Protein AF-A0AAD8FDJ8-F1 (afdb_monomer)

Organism: Biomphalaria pfeifferi (NCBI:txid112525)

Structure (mmCIF, N/CA/C/O backbone):
data_AF-A0AAD8FDJ8-F1
#
_entry.id   AF-A0AAD8FDJ8-F1
#
loop_
_atom_site.group_PDB
_atom_site.id
_atom_site.type_symbol
_atom_site.label_atom_id
_atom_site.label_alt_id
_atom_site.label_comp_id
_atom_site.label_asym_id
_atom_site.label_entity_id
_atom_site.label_seq_id
_atom_site.pdbx_PDB_ins_code
_atom_site.Cartn_x
_atom_site.Cartn_y
_atom_site.Cartn_z
_atom_site.occupancy
_atom_site.B_iso_or_equiv
_atom_site.auth_seq_id
_atom_site.auth_comp_id
_atom_site.auth_asym_id
_atom_site.auth_atom_id
_atom_site.pdbx_PDB_model_num
ATOM 1 N N . MET A 1 1 ? -54.393 18.464 -47.675 1.00 51.56 1 MET A N 1
ATOM 2 C CA . MET A 1 1 ? -54.423 17.254 -46.812 1.00 51.56 1 MET A CA 1
ATOM 3 C C . MET A 1 1 ? -53.681 16.035 -47.383 1.00 51.56 1 MET A C 1
ATOM 5 O O . MET A 1 1 ? -52.846 15.501 -46.665 1.00 51.56 1 MET A O 1
ATOM 9 N N . LYS A 1 2 ? -53.892 15.601 -48.642 1.00 51.34 2 LYS A N 1
ATOM 10 C CA . LYS A 1 2 ? -53.234 14.392 -49.210 1.00 51.34 2 LYS A CA 1
ATOM 11 C C . LYS A 1 2 ? -51.692 14.384 -49.125 1.00 51.34 2 LYS A C 1
ATOM 13 O O . LYS A 1 2 ? -51.115 13.389 -48.697 1.00 51.34 2 LYS A O 1
ATOM 18 N N . GLN A 1 3 ? -51.013 15.493 -49.436 1.00 57.38 3 GLN A N 1
ATOM 19 C CA . GLN A 1 3 ? -49.541 15.574 -49.347 1.00 57.38 3 GLN A CA 1
ATOM 20 C C . GLN A 1 3 ? -49.000 15.467 -47.909 1.00 57.38 3 GLN A C 1
ATOM 22 O O . GLN A 1 3 ? -47.964 14.841 -47.693 1.00 57.38 3 GLN A O 1
ATOM 27 N N . GLY A 1 4 ? -49.718 16.008 -46.917 1.00 66.38 4 GLY A N 1
ATOM 28 C CA . GLY A 1 4 ? -49.337 15.901 -45.502 1.00 66.38 4 GLY A CA 1
ATOM 29 C C . GLY A 1 4 ? -49.401 14.461 -44.992 1.00 66.38 4 GLY A C 1
ATOM 30 O O . GLY A 1 4 ? -48.468 13.991 -44.346 1.00 66.38 4 GLY A O 1
ATOM 31 N N . PHE A 1 5 ? -50.444 13.720 -45.378 1.00 67.88 5 PHE A N 1
ATOM 32 C CA . PHE A 1 5 ? -50.593 12.308 -45.014 1.00 67.88 5 PHE A CA 1
ATOM 33 C C . PHE A 1 5 ? -49.526 11.420 -45.675 1.00 67.88 5 PHE A C 1
ATOM 35 O O . PHE A 1 5 ? -48.988 10.512 -45.046 1.00 67.88 5 PHE A O 1
ATOM 42 N N . THR A 1 6 ? -49.153 11.734 -46.919 1.00 65.00 6 THR A N 1
ATOM 43 C CA . THR A 1 6 ? -48.109 10.994 -47.651 1.00 65.00 6 THR A CA 1
ATOM 44 C C . THR A 1 6 ? -46.725 11.216 -47.027 1.00 65.00 6 THR A C 1
ATOM 46 O O . THR A 1 6 ? -45.958 10.268 -46.867 1.00 65.00 6 THR A O 1
ATOM 49 N N . ARG A 1 7 ? -46.421 12.450 -46.591 1.00 65.62 7 ARG A N 1
ATOM 50 C CA . ARG A 1 7 ? -45.194 12.763 -45.837 1.00 65.62 7 ARG A CA 1
ATOM 51 C C . ARG A 1 7 ? -45.160 12.057 -44.483 1.00 65.62 7 ARG A C 1
ATOM 53 O O . ARG A 1 7 ? -44.133 11.485 -44.131 1.00 65.62 7 ARG A O 1
ATOM 60 N N . LEU A 1 8 ? -46.280 12.023 -43.760 1.00 70.88 8 LEU A N 1
ATOM 61 C CA . LEU A 1 8 ? -46.368 11.308 -42.485 1.00 70.88 8 LEU A CA 1
ATOM 62 C C . LEU A 1 8 ? -46.156 9.793 -42.667 1.00 70.88 8 LEU A C 1
ATOM 64 O O . LEU A 1 8 ? -45.405 9.180 -41.911 1.00 70.88 8 LEU A O 1
ATOM 68 N N . GLN A 1 9 ? -46.740 9.197 -43.714 1.00 69.25 9 GLN A N 1
ATOM 69 C CA . GLN A 1 9 ? -46.511 7.791 -44.066 1.00 69.25 9 GLN A CA 1
ATOM 70 C C . GLN A 1 9 ? -45.053 7.509 -44.452 1.00 69.25 9 GLN A C 1
ATOM 72 O O . GLN A 1 9 ? -44.519 6.470 -44.065 1.00 69.25 9 GLN A O 1
ATOM 77 N N . ALA A 1 10 ? -44.391 8.419 -45.172 1.00 68.12 10 ALA A N 1
ATOM 78 C CA . ALA A 1 10 ? -42.977 8.280 -45.517 1.00 68.12 10 ALA A CA 1
ATOM 79 C C . ALA A 1 10 ? -42.074 8.338 -44.273 1.00 68.12 10 ALA A C 1
ATOM 81 O O . ALA A 1 10 ? -41.195 7.492 -44.115 1.00 68.12 10 ALA A O 1
ATOM 82 N N . VAL A 1 11 ? -42.336 9.266 -43.345 1.00 68.88 11 VAL A N 1
ATOM 83 C CA . VAL A 1 11 ? -41.600 9.374 -42.071 1.00 68.88 11 VAL A CA 1
ATOM 84 C C . VAL A 1 11 ? -41.829 8.143 -41.194 1.00 68.88 11 VAL A C 1
ATOM 86 O O . VAL A 1 11 ? -40.881 7.609 -40.620 1.00 68.88 11 VAL A O 1
ATOM 89 N N . TYR A 1 12 ? -43.064 7.644 -41.126 1.00 77.19 12 TYR A N 1
ATOM 90 C CA . TYR A 1 12 ? -43.384 6.432 -40.374 1.00 77.19 12 TYR A CA 1
ATOM 91 C C . TYR A 1 12 ? -42.685 5.193 -40.958 1.00 77.19 12 TYR A C 1
ATOM 93 O O . TYR A 1 12 ? -42.043 4.440 -40.224 1.00 77.19 12 TYR A O 1
ATOM 101 N N . ARG A 1 13 ? -42.713 5.019 -42.287 1.00 62.66 13 ARG A N 1
ATOM 102 C CA . ARG A 1 13 ? -42.008 3.922 -42.973 1.00 62.66 13 ARG A CA 1
ATOM 103 C C . ARG A 1 13 ? -40.490 4.025 -42.816 1.00 62.66 13 ARG A C 1
ATOM 105 O O . ARG A 1 13 ? -39.852 3.012 -42.545 1.00 62.66 13 ARG A O 1
ATOM 112 N N . SER A 1 14 ? -39.926 5.229 -42.910 1.00 63.44 14 SER A N 1
ATOM 113 C CA . SER A 1 14 ? -38.496 5.481 -42.689 1.00 63.44 14 SER A CA 1
ATOM 114 C C . SER A 1 14 ? -38.068 5.145 -41.256 1.00 63.44 14 SER A C 1
ATOM 116 O O . SER A 1 14 ? -37.068 4.455 -41.055 1.00 63.44 14 SER A O 1
ATOM 118 N N . LYS A 1 15 ? -38.872 5.510 -40.245 1.00 65.06 15 LYS A N 1
ATOM 119 C CA . LYS A 1 15 ? -38.621 5.111 -38.850 1.00 65.06 15 LYS A CA 1
ATOM 120 C C . LYS A 1 15 ? -38.663 3.592 -38.670 1.00 65.06 15 LYS A C 1
ATOM 122 O O . LYS A 1 15 ? -37.764 3.047 -38.037 1.00 65.06 15 LYS A O 1
ATOM 127 N N . ILE A 1 16 ? -39.632 2.900 -39.274 1.00 70.00 16 ILE A N 1
ATOM 128 C CA . ILE A 1 16 ? -39.699 1.428 -39.231 1.00 70.00 16 ILE A CA 1
ATOM 129 C C . ILE A 1 16 ? -38.454 0.800 -39.870 1.00 70.00 16 ILE A C 1
ATOM 131 O O . ILE A 1 16 ? -37.855 -0.101 -39.281 1.00 70.00 16 ILE A O 1
ATOM 135 N N . LEU A 1 17 ? -38.039 1.285 -41.042 1.00 61.41 17 LEU A N 1
ATOM 136 C CA . LEU A 1 17 ? -36.842 0.811 -41.743 1.00 61.41 17 LEU A CA 1
ATOM 137 C C . LEU A 1 17 ? -35.564 1.074 -40.937 1.00 61.41 17 LEU A C 1
ATOM 139 O O . LEU A 1 17 ? -34.758 0.162 -40.783 1.00 61.41 17 LEU A O 1
ATOM 143 N N . SER A 1 18 ? -35.413 2.259 -40.342 1.00 56.56 18 SER A N 1
ATOM 144 C CA . SER A 1 18 ? -34.270 2.610 -39.487 1.00 56.56 18 SER A CA 1
ATOM 145 C C . SER A 1 18 ? -34.199 1.747 -38.224 1.00 56.56 18 SER A C 1
ATOM 147 O O . SER A 1 18 ? -33.122 1.288 -37.841 1.00 56.56 18 SER A O 1
ATOM 149 N N . THR A 1 19 ? -35.335 1.476 -37.574 1.00 63.75 19 THR A N 1
ATOM 150 C CA . THR A 1 19 ? -35.382 0.582 -36.409 1.00 63.75 19 THR A CA 1
ATOM 151 C C . THR A 1 19 ? -35.092 -0.865 -36.806 1.00 63.75 19 THR A C 1
ATOM 153 O O . THR A 1 19 ? -34.396 -1.569 -36.074 1.00 63.75 19 THR A O 1
ATOM 156 N N . ARG A 1 20 ? -35.577 -1.317 -37.970 1.00 57.69 20 ARG A N 1
ATOM 157 C CA . ARG A 1 20 ? -35.295 -2.660 -38.497 1.00 57.69 20 ARG A CA 1
ATOM 158 C C . ARG A 1 20 ? -33.819 -2.819 -38.865 1.00 57.69 20 ARG A C 1
ATOM 160 O O . ARG A 1 20 ? -33.228 -3.825 -38.492 1.00 57.69 20 ARG A O 1
ATOM 167 N N . TYR A 1 21 ? -33.219 -1.816 -39.502 1.00 57.75 21 TYR A N 1
ATOM 168 C CA . TYR A 1 21 ? -31.795 -1.778 -39.833 1.00 57.75 21 TYR A CA 1
ATOM 169 C C . TYR A 1 21 ? -30.917 -1.787 -38.577 1.00 57.75 21 TYR A C 1
ATOM 171 O O . TYR A 1 21 ? -30.049 -2.643 -38.455 1.00 57.75 21 TYR A O 1
ATOM 179 N N . ARG A 1 22 ? -31.203 -0.927 -37.586 1.00 56.12 22 ARG A N 1
ATOM 180 C CA . ARG A 1 22 ? -30.464 -0.912 -36.308 1.00 56.12 22 ARG A CA 1
ATOM 181 C C . ARG A 1 22 ? -30.540 -2.242 -35.569 1.00 56.12 22 ARG A C 1
ATOM 183 O O . ARG A 1 22 ? -29.536 -2.694 -35.029 1.00 56.12 22 ARG A O 1
ATOM 190 N N . LYS A 1 23 ? -31.707 -2.897 -35.585 1.00 61.41 23 LYS A N 1
ATOM 191 C CA . LYS A 1 23 ? -31.832 -4.258 -35.057 1.00 61.41 23 LYS A CA 1
ATOM 192 C C . LYS A 1 23 ? -30.959 -5.221 -35.862 1.00 61.41 23 LYS A C 1
ATOM 194 O O . LYS A 1 23 ? -30.109 -5.856 -35.269 1.00 61.41 23 LYS A O 1
ATOM 199 N N . ILE A 1 24 ? -31.066 -5.281 -37.187 1.00 55.47 24 ILE A N 1
ATOM 200 C CA . ILE A 1 24 ? -30.234 -6.188 -37.999 1.00 55.47 24 ILE A CA 1
ATOM 201 C C . ILE A 1 24 ? -28.727 -5.959 -37.761 1.00 55.47 24 ILE A C 1
ATOM 203 O O . ILE A 1 24 ? -28.004 -6.929 -37.552 1.00 55.47 24 ILE A O 1
ATOM 207 N N . CYS A 1 25 ? -28.258 -4.710 -37.682 1.00 49.75 25 CYS A N 1
ATOM 208 C CA . CYS A 1 25 ? -26.863 -4.396 -37.352 1.00 49.75 25 CYS A CA 1
ATOM 209 C C . CYS A 1 25 ? -26.444 -4.929 -35.978 1.00 49.75 25 CYS A C 1
ATOM 211 O O . CYS A 1 25 ? -25.414 -5.589 -35.879 1.00 49.75 25 CYS A O 1
ATOM 213 N N . GLN A 1 26 ? -27.250 -4.713 -34.932 1.00 60.31 26 GLN A N 1
ATOM 214 C CA . GLN A 1 26 ? -26.944 -5.237 -33.596 1.00 60.31 26 GLN A CA 1
ATOM 215 C C . GLN A 1 26 ? -26.845 -6.769 -33.592 1.00 60.31 26 GLN A C 1
ATOM 217 O O . GLN A 1 26 ? -26.026 -7.354 -32.885 1.00 60.31 26 GLN A O 1
ATOM 222 N N . TRP A 1 27 ? -27.665 -7.429 -34.407 1.00 45.59 27 TRP A N 1
ATOM 223 C CA . TRP A 1 27 ? -27.661 -8.881 -34.538 1.00 45.59 27 TRP A CA 1
ATOM 224 C C . TRP A 1 27 ? -26.452 -9.395 -35.324 1.00 45.59 27 TRP A C 1
ATOM 226 O O . TRP A 1 27 ? -25.866 -10.394 -34.918 1.00 45.59 27 TRP A O 1
ATOM 236 N N . ILE A 1 28 ? -26.024 -8.698 -36.381 1.00 49.97 28 ILE A N 1
ATOM 237 C CA . ILE A 1 28 ? -24.788 -9.018 -37.115 1.00 49.97 28 ILE A CA 1
ATOM 238 C C . ILE A 1 28 ? -23.565 -8.848 -36.206 1.00 49.97 28 ILE A C 1
ATOM 240 O O . ILE A 1 28 ? -22.699 -9.718 -36.202 1.00 49.97 28 ILE A O 1
ATOM 244 N N . ILE A 1 29 ? -23.518 -7.794 -35.386 1.00 52.34 29 ILE A N 1
ATOM 245 C CA . ILE A 1 29 ? -22.439 -7.567 -34.409 1.00 52.34 29 ILE A CA 1
ATOM 246 C C . ILE A 1 29 ? -22.377 -8.715 -33.391 1.00 52.34 29 ILE A C 1
ATOM 248 O O . ILE A 1 29 ? -21.303 -9.257 -33.120 1.00 52.34 29 ILE A O 1
ATOM 252 N N . ASN A 1 30 ? -23.530 -9.150 -32.877 1.00 54.16 30 ASN A N 1
ATOM 253 C CA . ASN A 1 30 ? -23.597 -10.287 -31.960 1.00 54.16 30 ASN A CA 1
ATOM 254 C C . ASN A 1 30 ? -23.212 -11.606 -32.654 1.00 54.16 30 ASN A C 1
ATOM 256 O O . ASN A 1 30 ? -22.482 -12.413 -32.090 1.00 54.16 30 ASN A O 1
ATOM 260 N N . LEU A 1 31 ? -23.638 -11.834 -33.898 1.00 48.62 31 LEU A N 1
ATOM 261 C CA . LEU A 1 31 ? -23.237 -13.017 -34.664 1.00 48.62 31 LEU A CA 1
ATOM 262 C C . LEU A 1 31 ? -21.720 -13.035 -34.905 1.00 48.62 31 LEU A C 1
ATOM 264 O O . LEU A 1 31 ? -21.075 -14.062 -34.707 1.00 48.62 31 LEU A O 1
ATOM 268 N N . GLN A 1 32 ? -21.134 -11.892 -35.269 1.00 49.06 32 GLN A N 1
ATOM 269 C CA . GLN A 1 32 ? -19.691 -11.744 -35.448 1.00 49.06 32 GLN A CA 1
ATOM 270 C C . GLN A 1 32 ? -18.927 -12.031 -34.150 1.00 49.06 32 GLN A C 1
ATOM 272 O O . GLN A 1 32 ? -17.896 -12.707 -34.200 1.00 49.06 32 GLN A O 1
ATOM 277 N N . SER A 1 33 ? -19.431 -11.602 -32.988 1.00 49.69 33 SER A N 1
ATOM 278 C CA . SER A 1 33 ? -18.810 -11.919 -31.695 1.00 49.69 33 SER A CA 1
ATOM 279 C C . SER A 1 33 ? -18.906 -13.414 -31.356 1.00 49.69 33 SER A C 1
ATOM 281 O O . SER A 1 33 ? -17.916 -14.008 -30.918 1.00 49.69 33 SER A O 1
ATOM 283 N N . PHE A 1 34 ? -20.030 -14.073 -31.662 1.00 46.34 34 PHE A N 1
ATOM 284 C CA . PHE A 1 34 ? -20.179 -15.524 -31.500 1.00 46.34 34 PHE A CA 1
ATOM 285 C C . PHE A 1 34 ? -19.282 -16.330 -32.450 1.00 46.34 34 PHE A C 1
ATOM 287 O O . PHE A 1 34 ? -18.647 -17.293 -32.009 1.00 46.34 34 PHE A O 1
ATOM 294 N N . CYS A 1 35 ? -19.178 -15.934 -33.722 1.00 47.38 35 CYS A N 1
ATOM 295 C CA . CYS A 1 35 ? -18.292 -16.563 -34.705 1.00 47.38 35 CYS A CA 1
ATOM 296 C C . CYS A 1 35 ? -16.815 -16.388 -34.327 1.00 47.38 35 CYS A C 1
ATOM 298 O O . CYS A 1 35 ? -16.066 -17.366 -34.356 1.00 47.38 35 CYS A O 1
ATOM 300 N N . ARG A 1 36 ? -16.404 -15.187 -33.888 1.00 49.00 36 ARG A N 1
ATOM 301 C CA . ARG A 1 36 ? -15.055 -14.933 -33.349 1.00 49.00 36 ARG A CA 1
ATOM 302 C C . ARG A 1 36 ? -14.782 -15.794 -32.118 1.00 49.00 36 ARG A C 1
ATOM 304 O O . ARG A 1 36 ? -13.751 -16.455 -32.064 1.00 49.00 36 ARG A O 1
ATOM 311 N N . GLY A 1 37 ? -15.734 -15.889 -31.188 1.00 50.25 37 GLY A N 1
ATOM 312 C CA . GLY A 1 37 ? -15.627 -16.768 -30.022 1.00 50.25 37 GLY A CA 1
ATOM 313 C C . GLY A 1 37 ? -15.531 -18.256 -30.384 1.00 50.25 37 GLY A C 1
ATOM 314 O O . GLY A 1 37 ? -14.773 -18.993 -29.759 1.00 50.25 37 GLY A O 1
ATOM 315 N N . TYR A 1 38 ? -16.264 -18.722 -31.400 1.00 52.56 38 TYR A N 1
ATOM 316 C CA . TYR A 1 38 ? -16.185 -20.107 -31.879 1.00 52.56 38 TYR A CA 1
ATOM 317 C C . TYR A 1 38 ? -14.834 -20.411 -32.534 1.00 52.56 38 TYR A C 1
ATOM 319 O O . TYR A 1 38 ? -14.231 -21.440 -32.222 1.00 52.56 38 TYR A O 1
ATOM 327 N N . LEU A 1 39 ? -14.338 -19.511 -33.388 1.00 46.16 39 LEU A N 1
ATOM 328 C CA . LEU A 1 39 ? -13.014 -19.638 -33.994 1.00 46.16 39 LEU A CA 1
ATOM 329 C C . LEU A 1 39 ? -11.930 -19.643 -32.914 1.00 46.16 39 LEU A C 1
ATOM 331 O O . LEU A 1 39 ? -11.126 -20.566 -32.902 1.00 46.16 39 LEU A O 1
ATOM 335 N N . LEU A 1 40 ? -11.987 -18.730 -31.939 1.00 41.56 40 LEU A N 1
ATOM 336 C CA . LEU A 1 40 ? -11.039 -18.666 -30.823 1.00 41.56 40 LEU A CA 1
ATOM 337 C C . LEU A 1 40 ? -11.041 -19.952 -29.980 1.00 41.56 40 LEU A C 1
ATOM 339 O O . LEU A 1 40 ? -9.981 -20.493 -29.678 1.00 41.56 40 LEU A O 1
ATOM 343 N N . ARG A 1 41 ? -12.222 -20.502 -29.656 1.00 56.44 41 ARG A N 1
ATOM 344 C CA . ARG A 1 41 ? -12.350 -21.796 -28.956 1.00 56.44 41 ARG A CA 1
ATOM 345 C C . ARG A 1 41 ? -11.793 -22.961 -29.780 1.00 56.44 41 ARG A C 1
ATOM 347 O O . ARG A 1 41 ? -11.214 -23.884 -29.213 1.00 56.44 41 ARG A O 1
ATOM 354 N N . LYS A 1 42 ? -11.934 -22.926 -31.109 1.00 46.72 42 LYS A N 1
ATOM 355 C CA . LYS A 1 42 ? -11.341 -23.914 -32.025 1.00 46.72 42 LYS A CA 1
ATOM 356 C C . LYS A 1 42 ? -9.808 -23.807 -32.054 1.00 46.72 42 LYS A C 1
ATOM 358 O O . LYS A 1 42 ? -9.142 -24.839 -32.106 1.00 46.72 42 LYS A O 1
ATOM 363 N N . THR A 1 43 ? -9.247 -22.598 -31.970 1.00 42.00 43 THR A N 1
ATOM 364 C CA . THR A 1 43 ? -7.793 -22.365 -31.883 1.00 42.00 43 THR A CA 1
ATOM 365 C C . THR A 1 43 ? -7.228 -22.737 -30.509 1.00 42.00 43 THR A C 1
ATOM 367 O O . THR A 1 43 ? -6.162 -23.340 -30.437 1.00 42.00 43 THR A O 1
ATOM 370 N N . LEU A 1 44 ? -7.958 -22.456 -29.423 1.00 43.50 44 LEU A N 1
ATOM 371 C CA . LEU A 1 44 ? -7.583 -22.838 -28.056 1.00 43.50 44 LEU A CA 1
ATOM 372 C C . LEU A 1 44 ? -7.562 -24.358 -27.872 1.00 43.50 44 LEU A C 1
ATOM 374 O O . LEU A 1 44 ? -6.583 -24.875 -27.352 1.00 43.50 44 LEU A O 1
ATOM 378 N N . LYS A 1 45 ? -8.543 -25.087 -28.423 1.00 42.97 45 LYS A N 1
ATOM 379 C CA . LYS A 1 45 ? -8.525 -26.561 -28.437 1.00 42.97 45 LYS A CA 1
ATOM 380 C C . LYS A 1 45 ? -7.304 -27.152 -29.151 1.00 42.97 45 LYS A C 1
ATOM 382 O O . LYS A 1 45 ? -6.848 -28.226 -28.780 1.00 42.97 45 LYS A O 1
ATOM 387 N N . ARG A 1 46 ? -6.762 -26.466 -30.169 1.00 42.91 46 ARG A N 1
ATOM 388 C CA . ARG A 1 46 ? -5.502 -26.871 -30.824 1.00 42.91 46 ARG A CA 1
ATOM 389 C C . ARG A 1 46 ? -4.278 -26.607 -29.939 1.00 42.91 46 ARG A C 1
ATOM 391 O O . ARG A 1 46 ? -3.355 -27.408 -29.970 1.00 42.91 46 ARG A O 1
ATOM 398 N N . LYS A 1 47 ? -4.278 -25.530 -29.141 1.00 39.84 47 LYS A N 1
ATOM 399 C CA . LYS A 1 47 ? -3.190 -25.203 -28.200 1.00 39.84 47 LYS A CA 1
ATOM 400 C C . LYS A 1 47 ? -3.207 -26.083 -26.938 1.00 39.84 47 LYS A C 1
ATOM 402 O O . LYS A 1 47 ? -2.145 -26.526 -26.521 1.00 39.84 47 LYS A O 1
ATOM 407 N N . GLU A 1 48 ? -4.384 -26.405 -26.394 1.00 38.44 48 GLU A N 1
ATOM 408 C CA . GLU A 1 48 ? -4.548 -27.319 -25.245 1.00 38.44 48 GLU A CA 1
ATOM 409 C C . GLU A 1 48 ? -4.069 -28.747 -25.556 1.00 38.44 48 GLU A C 1
ATOM 411 O O . GLU A 1 48 ? -3.469 -29.401 -24.705 1.00 38.44 48 GLU A O 1
ATOM 416 N N . PHE A 1 49 ? -4.267 -29.220 -26.794 1.00 34.59 49 PHE A N 1
ATOM 417 C CA . PHE A 1 49 ? -3.764 -30.527 -27.232 1.00 34.59 49 PHE A CA 1
ATOM 418 C C . PHE A 1 49 ? -2.223 -30.580 -27.255 1.00 34.59 49 PHE A C 1
ATOM 420 O O . PHE A 1 49 ? -1.642 -31.594 -26.883 1.00 34.59 49 PHE A O 1
ATOM 427 N N . CYS A 1 50 ? -1.550 -29.477 -27.612 1.00 37.09 50 CYS A N 1
ATOM 428 C CA . CYS A 1 50 ? -0.087 -29.381 -27.546 1.00 37.09 50 CYS A CA 1
ATOM 429 C C . CYS A 1 50 ? 0.444 -29.212 -26.110 1.00 37.09 50 CYS A C 1
ATOM 431 O O . CYS A 1 50 ? 1.518 -29.724 -25.804 1.00 37.09 50 CYS A O 1
ATOM 433 N N . SER A 1 51 ? -0.285 -28.531 -25.215 1.00 35.25 51 SER A N 1
ATOM 434 C CA . SER A 1 51 ? 0.159 -28.337 -23.825 1.00 35.25 51 SER A CA 1
ATOM 435 C C . SER A 1 51 ? 0.006 -29.595 -22.964 1.00 35.25 51 SER A C 1
ATOM 437 O O . SER A 1 51 ? 0.879 -29.872 -22.144 1.00 35.25 51 SER A O 1
ATOM 439 N N . LEU A 1 52 ? -1.043 -30.398 -23.176 1.00 37.97 52 LEU A N 1
ATOM 440 C CA . LEU A 1 52 ? -1.225 -31.677 -22.471 1.00 37.97 52 LEU A CA 1
ATOM 441 C C . LEU A 1 52 ? -0.101 -32.675 -22.798 1.00 37.97 52 LEU A C 1
ATOM 443 O O . LEU A 1 52 ? 0.424 -33.321 -21.896 1.00 37.97 52 LEU A O 1
ATOM 447 N N . GLN A 1 53 ? 0.361 -32.697 -24.053 1.00 37.78 53 GLN A N 1
ATOM 448 C CA . GLN A 1 53 ? 1.494 -33.525 -24.479 1.00 37.78 53 GLN A CA 1
ATOM 449 C C . GLN A 1 53 ? 2.825 -33.097 -23.822 1.00 37.78 53 GLN A C 1
ATOM 451 O O . GLN A 1 53 ? 3.712 -33.922 -23.618 1.00 37.78 53 GLN A O 1
ATOM 456 N N . SER A 1 54 ? 2.959 -31.819 -23.443 1.00 37.12 54 SER A N 1
ATOM 457 C CA . SER A 1 54 ? 4.128 -31.312 -22.709 1.00 37.12 54 SER A CA 1
ATOM 458 C C . SER A 1 54 ? 4.071 -31.588 -21.199 1.00 37.12 54 SER A C 1
ATOM 460 O O . SER A 1 54 ? 5.109 -31.833 -20.592 1.00 37.12 54 SER A O 1
ATOM 462 N N . GLN A 1 55 ? 2.880 -31.616 -20.588 1.00 36.47 55 GLN A N 1
ATOM 463 C CA . GLN A 1 55 ? 2.718 -31.920 -19.158 1.00 36.47 55 GLN A CA 1
ATOM 464 C C . GLN A 1 55 ? 2.911 -33.409 -18.835 1.00 36.47 55 GLN A C 1
ATOM 466 O O . GLN A 1 55 ? 3.479 -33.722 -17.788 1.00 36.47 55 GLN A O 1
ATOM 471 N N . GLU A 1 56 ? 2.533 -34.321 -19.739 1.00 38.00 56 GLU A N 1
ATOM 472 C CA . GLU A 1 56 ? 2.817 -35.760 -19.582 1.00 38.00 56 GLU A CA 1
ATOM 473 C C . GLU A 1 56 ? 4.332 -36.054 -19.564 1.00 38.00 56 GLU A C 1
ATOM 475 O O . GLU A 1 56 ? 4.787 -36.898 -18.791 1.00 38.00 56 GLU A O 1
ATOM 480 N N . LEU A 1 57 ? 5.137 -35.291 -20.317 1.00 41.28 57 LEU A N 1
ATOM 481 C CA . LEU A 1 57 ? 6.607 -35.386 -20.305 1.00 41.28 57 LEU A CA 1
ATOM 482 C C . LEU A 1 57 ? 7.244 -34.854 -19.008 1.00 41.28 57 LEU A C 1
ATOM 484 O O . LEU A 1 57 ? 8.319 -35.312 -18.620 1.00 41.28 57 LEU A O 1
ATOM 488 N N . TYR A 1 58 ? 6.593 -33.914 -18.314 1.00 38.47 58 TYR A N 1
ATOM 489 C CA . TYR A 1 58 ? 7.075 -33.388 -17.030 1.00 38.47 58 TYR A CA 1
ATOM 490 C C . TYR A 1 58 ? 6.762 -34.326 -15.854 1.00 38.47 58 TYR A C 1
ATOM 492 O O . TYR A 1 58 ? 7.604 -34.484 -14.973 1.00 38.47 58 TYR A O 1
ATOM 500 N N . GLN A 1 59 ? 5.599 -34.990 -15.852 1.00 36.53 59 GLN A N 1
ATOM 501 C CA . GLN A 1 59 ? 5.223 -35.925 -14.779 1.00 36.53 59 GLN A CA 1
ATOM 502 C C . GLN A 1 59 ? 6.003 -37.246 -14.818 1.00 36.53 59 GLN A C 1
ATOM 504 O O . GLN A 1 59 ? 6.277 -37.813 -13.761 1.00 36.53 59 GLN A O 1
ATOM 509 N N . GLN A 1 60 ? 6.426 -37.714 -15.999 1.00 38.69 60 GLN A N 1
ATOM 510 C CA . GLN A 1 60 ? 7.297 -38.894 -16.098 1.00 38.69 60 GLN A CA 1
ATOM 511 C C . GLN A 1 60 ? 8.692 -38.649 -15.501 1.00 38.69 60 GLN A C 1
ATOM 513 O O . GLN A 1 60 ? 9.296 -39.574 -14.974 1.00 38.69 60 GLN A O 1
ATOM 518 N N . ARG A 1 61 ? 9.182 -37.401 -15.499 1.00 35.00 61 ARG A N 1
ATOM 519 C CA . ARG A 1 61 ? 10.524 -37.052 -15.000 1.00 35.00 61 ARG A CA 1
ATOM 520 C C . ARG A 1 61 ? 10.611 -36.900 -13.478 1.00 35.00 61 ARG A C 1
ATOM 522 O O . ARG A 1 61 ? 11.705 -36.955 -12.928 1.00 35.00 61 ARG A O 1
ATOM 529 N N . SER A 1 62 ? 9.482 -36.691 -12.798 1.00 33.09 62 SER A N 1
ATOM 530 C CA . SER A 1 62 ? 9.433 -36.478 -11.343 1.00 33.09 62 SER A CA 1
ATOM 531 C C . SER A 1 62 ? 9.384 -37.765 -10.512 1.00 33.09 62 SER A C 1
ATOM 533 O O . SER A 1 62 ? 9.601 -37.700 -9.307 1.00 33.09 62 SER A O 1
ATOM 535 N N . VAL A 1 63 ? 9.113 -38.925 -11.122 1.00 35.97 63 VAL A N 1
ATOM 536 C CA . VAL A 1 63 ? 9.022 -40.211 -10.399 1.00 35.97 63 VAL A CA 1
ATOM 537 C C . VAL A 1 63 ? 10.400 -40.872 -10.229 1.00 35.97 63 VAL A C 1
ATOM 539 O O . VAL A 1 63 ? 10.635 -41.527 -9.218 1.00 35.97 63 VAL A O 1
ATOM 542 N N . ASP A 1 64 ? 11.356 -40.598 -11.120 1.00 32.22 64 ASP A N 1
ATOM 543 C CA . ASP A 1 64 ? 12.694 -41.219 -11.103 1.00 32.22 64 ASP A CA 1
ATOM 544 C C . ASP A 1 64 ? 13.657 -40.659 -10.030 1.00 32.22 64 ASP A C 1
ATOM 546 O O . ASP A 1 64 ? 14.768 -41.157 -9.875 1.00 32.22 64 ASP A O 1
ATOM 550 N N . LEU A 1 65 ? 13.259 -39.631 -9.268 1.00 34.59 65 LEU A N 1
ATOM 551 C CA . LEU A 1 65 ? 14.138 -38.918 -8.322 1.00 34.59 65 LEU A CA 1
ATOM 552 C C . LEU A 1 65 ? 13.879 -39.228 -6.836 1.00 34.59 65 LEU A C 1
ATOM 554 O O . LEU A 1 65 ? 14.497 -38.601 -5.979 1.00 34.59 65 LEU A O 1
ATOM 558 N N . THR A 1 66 ? 12.997 -40.180 -6.506 1.00 31.73 66 THR A N 1
ATOM 559 C CA . THR A 1 66 ? 12.629 -40.468 -5.097 1.00 31.73 66 THR A CA 1
ATOM 560 C C . THR A 1 66 ? 13.012 -41.848 -4.561 1.00 31.73 66 THR A C 1
ATOM 562 O O . THR A 1 66 ? 12.844 -42.078 -3.368 1.00 31.73 66 THR A O 1
ATOM 565 N N . ASP A 1 67 ? 13.645 -42.708 -5.361 1.00 29.98 67 ASP A N 1
ATOM 566 C CA . ASP A 1 67 ? 14.193 -43.987 -4.892 1.00 29.98 67 ASP A CA 1
ATOM 567 C C . ASP A 1 67 ? 15.718 -43.989 -5.011 1.00 29.98 67 ASP A C 1
ATOM 569 O O . ASP A 1 67 ? 16.254 -44.418 -6.028 1.00 29.98 67 ASP A O 1
ATOM 573 N N . SER A 1 68 ? 16.420 -43.481 -3.986 1.00 30.50 68 SER A N 1
ATOM 574 C CA . SER A 1 68 ? 17.763 -43.933 -3.554 1.00 30.50 68 SER A CA 1
ATOM 575 C C . SER A 1 68 ? 18.342 -43.020 -2.464 1.00 30.50 68 SER A C 1
ATOM 577 O O . SER A 1 68 ? 19.103 -42.100 -2.747 1.00 30.50 68 SER A O 1
ATOM 579 N N . SER A 1 69 ? 18.041 -43.283 -1.190 1.00 27.91 69 SER A N 1
ATOM 580 C CA . SER A 1 69 ? 18.977 -42.946 -0.103 1.00 27.91 69 SER A CA 1
ATOM 581 C C . SER A 1 69 ? 18.728 -43.797 1.146 1.00 27.91 69 SER A C 1
ATOM 583 O O . SER A 1 69 ? 17.718 -43.673 1.830 1.00 27.91 69 SER A O 1
ATOM 585 N N . GLY A 1 70 ? 19.689 -44.674 1.444 1.00 25.36 70 GLY A N 1
ATOM 586 C CA . GLY A 1 70 ? 19.767 -45.434 2.689 1.00 25.36 70 GLY A CA 1
ATOM 587 C C . GLY A 1 70 ? 20.959 -46.394 2.684 1.00 25.36 70 GLY A C 1
ATOM 588 O O . GLY A 1 70 ? 20.892 -47.438 2.045 1.00 25.36 70 GLY A O 1
ATOM 589 N N . GLY A 1 71 ? 22.042 -46.058 3.394 1.00 26.22 71 GLY A N 1
ATOM 590 C CA . GLY A 1 71 ? 23.154 -46.987 3.654 1.00 26.22 71 GLY A CA 1
ATOM 591 C C . GLY A 1 71 ? 24.469 -46.315 4.065 1.00 26.22 71 GLY A C 1
ATOM 592 O O . GLY A 1 71 ? 24.941 -45.422 3.378 1.00 26.22 71 GLY A O 1
ATOM 593 N N . GLN A 1 72 ? 25.025 -46.741 5.202 1.00 26.52 72 GLN A N 1
ATOM 594 C CA . GLN A 1 72 ? 26.100 -46.129 5.998 1.00 26.52 72 GLN A CA 1
ATOM 595 C C . GLN A 1 72 ? 27.548 -46.407 5.529 1.00 26.52 72 GLN A C 1
ATOM 597 O O . GLN A 1 72 ? 27.817 -47.308 4.743 1.00 26.52 72 GLN A O 1
ATOM 602 N N . ILE A 1 73 ? 28.460 -45.616 6.108 1.00 34.12 73 ILE A N 1
ATOM 603 C CA . ILE A 1 73 ? 29.933 -45.579 6.022 1.00 34.12 73 ILE A CA 1
ATOM 604 C C . ILE A 1 73 ? 30.593 -46.860 6.575 1.00 34.12 73 ILE A C 1
ATOM 606 O O . ILE A 1 73 ? 30.211 -47.270 7.665 1.00 34.12 73 ILE A O 1
ATOM 610 N N . HIS A 1 74 ? 31.624 -47.405 5.901 1.00 25.44 74 HIS A N 1
ATOM 611 C CA . HIS A 1 74 ? 32.885 -47.885 6.517 1.00 25.44 74 HIS A CA 1
ATOM 612 C C . HIS A 1 74 ? 33.977 -48.294 5.490 1.00 25.44 74 HIS A C 1
ATOM 614 O O . HIS A 1 74 ? 33.690 -48.937 4.486 1.00 25.44 74 HIS A O 1
ATOM 620 N N . ASP A 1 75 ? 35.218 -47.932 5.850 1.00 23.27 75 ASP A N 1
ATOM 621 C CA . ASP A 1 75 ? 36.550 -48.509 5.562 1.00 23.27 75 ASP A CA 1
ATOM 622 C C . ASP A 1 75 ? 37.260 -48.381 4.187 1.00 23.27 75 ASP A C 1
ATOM 624 O O . ASP A 1 75 ? 36.774 -48.762 3.127 1.00 23.27 75 ASP A O 1
ATOM 628 N N . ILE A 1 76 ? 38.512 -47.898 4.271 1.00 29.73 76 ILE A N 1
ATOM 629 C CA . ILE A 1 76 ? 39.586 -47.894 3.253 1.00 29.73 76 ILE A CA 1
ATOM 630 C C . ILE A 1 76 ? 40.508 -49.098 3.566 1.00 29.73 76 ILE A C 1
ATOM 632 O O . ILE A 1 76 ? 40.836 -49.281 4.742 1.00 29.73 76 ILE A O 1
ATOM 636 N N . PRO A 1 77 ? 40.958 -49.917 2.585 1.00 28.16 77 PRO A N 1
ATOM 637 C CA . PRO A 1 77 ? 42.293 -49.691 2.008 1.00 28.16 77 PRO A CA 1
ATOM 638 C C . PRO A 1 77 ? 42.463 -49.993 0.504 1.00 28.16 77 PRO A C 1
ATOM 640 O O . PRO A 1 77 ? 41.927 -50.956 -0.031 1.00 28.16 77 PRO A O 1
ATOM 643 N N . ASN A 1 78 ? 43.289 -49.140 -0.119 1.00 24.47 78 ASN A N 1
ATOM 644 C CA . ASN A 1 78 ? 44.179 -49.301 -1.282 1.00 24.47 78 ASN A CA 1
ATOM 645 C C . ASN A 1 78 ? 44.097 -50.585 -2.131 1.00 24.47 78 ASN A C 1
ATOM 647 O O . ASN A 1 78 ? 44.253 -51.675 -1.592 1.00 24.47 78 ASN A O 1
ATOM 651 N N . VAL A 1 79 ? 44.113 -50.420 -3.467 1.00 23.94 79 VAL A N 1
ATOM 652 C CA . VAL A 1 79 ? 45.169 -50.924 -4.387 1.00 23.94 79 VAL A CA 1
ATOM 653 C C . VAL A 1 79 ? 44.790 -50.671 -5.864 1.00 23.94 79 VAL A C 1
ATOM 655 O O . VAL A 1 79 ? 43.756 -51.116 -6.343 1.00 23.94 79 VAL A O 1
ATOM 658 N N . VAL A 1 80 ? 45.725 -50.006 -6.555 1.00 23.23 80 VAL A N 1
ATOM 659 C CA . VAL A 1 80 ? 46.080 -50.069 -7.990 1.00 23.23 80 VAL A CA 1
ATOM 660 C C . VAL A 1 80 ? 45.203 -49.356 -9.029 1.00 23.23 80 VAL A C 1
ATOM 662 O O . VAL A 1 80 ? 44.069 -49.710 -9.334 1.00 23.23 80 VAL A O 1
ATOM 665 N N . GLU A 1 81 ? 45.860 -48.370 -9.642 1.00 28.59 81 GLU A N 1
ATOM 666 C CA . GLU A 1 81 ? 45.530 -47.701 -10.892 1.00 28.59 81 GLU A CA 1
ATOM 667 C C . GLU A 1 81 ? 45.229 -48.689 -12.029 1.00 28.59 81 GLU A C 1
ATOM 669 O O . GLU A 1 81 ? 46.064 -49.521 -12.370 1.00 28.59 81 GLU A O 1
ATOM 674 N N . HIS A 1 82 ? 44.107 -48.489 -12.721 1.00 23.44 82 HIS A N 1
ATOM 675 C CA . HIS A 1 82 ? 44.071 -48.580 -14.180 1.00 23.44 82 HIS A CA 1
ATOM 676 C C . HIS A 1 82 ? 43.007 -47.625 -14.741 1.00 23.44 82 HIS A C 1
ATOM 678 O O . HIS A 1 82 ? 41.819 -47.711 -14.443 1.00 23.44 82 HIS A O 1
ATOM 684 N N . LYS A 1 83 ? 43.490 -46.678 -15.552 1.00 29.16 83 LYS A N 1
ATOM 685 C CA . LYS A 1 83 ? 42.745 -45.645 -16.281 1.00 29.16 83 LYS A CA 1
ATOM 686 C C . LYS A 1 83 ? 41.598 -46.231 -17.110 1.00 29.16 83 LYS A C 1
ATOM 688 O O . LYS A 1 83 ? 41.856 -47.067 -17.968 1.00 29.16 83 LYS A O 1
ATOM 693 N N . THR A 1 84 ? 40.400 -45.655 -16.991 1.00 24.00 84 THR A N 1
ATOM 694 C CA . THR A 1 84 ? 39.520 -45.446 -18.155 1.00 24.00 84 THR A CA 1
ATOM 695 C C . THR A 1 84 ? 38.771 -44.122 -17.990 1.00 24.00 84 THR A C 1
ATOM 697 O O . THR A 1 84 ? 38.180 -43.854 -16.951 1.00 24.00 84 THR A O 1
ATOM 700 N N . SER A 1 85 ? 38.887 -43.266 -19.000 1.00 27.44 85 SER A N 1
ATOM 701 C CA . SER A 1 85 ? 38.427 -41.879 -19.065 1.00 27.44 85 SER A CA 1
ATOM 702 C C . SER A 1 85 ? 36.902 -41.726 -19.064 1.00 27.44 85 SER A C 1
ATOM 704 O O . SER A 1 85 ? 36.236 -42.293 -19.930 1.00 27.44 85 SER A O 1
ATOM 706 N N . ALA A 1 86 ? 36.382 -40.847 -18.209 1.00 29.28 86 ALA A N 1
ATOM 707 C CA . ALA A 1 86 ? 35.123 -40.138 -18.423 1.00 29.28 86 ALA A CA 1
ATOM 708 C C . ALA A 1 86 ? 35.369 -38.650 -18.125 1.00 29.28 86 ALA A C 1
ATOM 710 O O . ALA A 1 86 ? 35.945 -38.309 -17.097 1.00 29.28 86 ALA A O 1
ATOM 711 N N . GLN A 1 87 ? 35.033 -37.797 -19.092 1.00 31.09 87 GLN A N 1
ATOM 712 C CA . GLN A 1 87 ? 35.333 -36.366 -19.116 1.00 31.09 87 GLN A CA 1
ATOM 713 C C . GLN A 1 87 ? 34.501 -35.599 -18.079 1.00 31.09 87 GLN A C 1
ATOM 715 O O . GLN A 1 87 ? 33.274 -35.590 -18.148 1.00 31.09 87 GLN A O 1
ATOM 720 N N . GLU A 1 88 ? 35.178 -34.907 -17.167 1.00 31.94 88 GLU A N 1
ATOM 721 C CA . GLU A 1 88 ? 34.640 -33.755 -16.444 1.00 31.94 88 GLU A CA 1
ATOM 722 C C . GLU A 1 88 ? 34.554 -32.576 -17.429 1.00 31.94 88 GLU A C 1
ATOM 724 O O . GLU A 1 88 ? 35.579 -32.061 -17.868 1.00 31.94 88 GLU A O 1
ATOM 729 N N . THR A 1 89 ? 33.352 -32.148 -17.822 1.00 30.28 89 THR A N 1
ATOM 730 C CA . THR A 1 89 ? 33.173 -30.851 -18.501 1.00 30.28 89 THR A CA 1
ATOM 731 C C . THR A 1 89 ? 33.216 -29.745 -17.455 1.00 30.28 89 THR A C 1
ATOM 733 O O . THR A 1 89 ? 32.420 -29.735 -16.513 1.00 30.28 89 THR A O 1
ATOM 736 N N . SER A 1 90 ? 34.176 -28.842 -17.605 1.00 33.59 90 SER A N 1
ATOM 737 C CA . SER A 1 90 ? 34.556 -27.832 -16.623 1.00 33.59 90 SER A CA 1
ATOM 738 C C . SER A 1 90 ? 33.594 -26.630 -16.636 1.00 33.59 90 SER A C 1
ATOM 740 O O . SER A 1 90 ? 32.961 -26.328 -17.647 1.00 33.59 90 SER A O 1
ATOM 742 N N . LYS A 1 91 ? 33.490 -25.880 -15.527 1.00 42.94 91 LYS A N 1
ATOM 743 C CA . LYS A 1 91 ? 32.733 -24.606 -15.464 1.00 42.94 91 LYS A CA 1
ATOM 744 C C . LYS A 1 91 ? 33.215 -23.554 -16.486 1.00 42.94 91 LYS A C 1
ATOM 746 O O . LYS A 1 91 ? 32.479 -22.606 -16.754 1.00 42.94 91 LYS A O 1
ATOM 751 N N . GLU A 1 92 ? 34.411 -23.708 -17.055 1.00 44.12 92 GLU A N 1
ATOM 752 C CA . GLU A 1 92 ? 34.958 -22.829 -18.099 1.00 44.12 92 GLU A CA 1
ATOM 753 C C . GLU A 1 92 ? 34.328 -23.087 -19.483 1.00 44.12 92 GLU A C 1
ATOM 755 O O . GLU A 1 92 ? 34.117 -22.141 -20.248 1.00 44.12 92 GLU A O 1
ATOM 760 N N . ASP A 1 93 ? 33.911 -24.327 -19.767 1.00 45.31 93 ASP A N 1
ATOM 761 C CA . ASP A 1 93 ? 33.267 -24.707 -21.036 1.00 45.31 93 ASP A CA 1
ATOM 762 C C . ASP A 1 93 ? 31.855 -24.097 -21.177 1.00 45.31 93 ASP A C 1
ATOM 764 O O . ASP A 1 93 ? 31.407 -23.733 -22.267 1.00 45.31 93 ASP A O 1
ATOM 768 N N . LEU A 1 94 ? 31.148 -23.909 -20.055 1.00 51.88 94 LEU A N 1
ATOM 769 C CA . LEU A 1 94 ? 29.829 -23.262 -20.026 1.00 51.88 94 LEU A CA 1
ATOM 770 C C . LEU A 1 94 ? 29.909 -21.745 -20.268 1.00 51.88 94 LEU A C 1
ATOM 772 O O . LEU A 1 94 ? 29.033 -21.200 -20.944 1.00 51.88 94 LEU A O 1
ATOM 776 N N . LYS A 1 95 ? 30.958 -21.064 -19.779 1.00 52.12 95 LYS A N 1
ATOM 777 C CA . LYS A 1 95 ? 31.161 -19.617 -19.993 1.00 52.12 95 LYS A CA 1
ATOM 778 C C . LYS A 1 95 ? 31.471 -19.286 -21.453 1.00 52.12 95 LYS A C 1
ATOM 780 O O . LYS A 1 95 ? 30.878 -18.374 -22.020 1.00 52.12 95 LYS A O 1
ATOM 785 N N . THR A 1 96 ? 32.321 -20.075 -22.106 1.00 54.41 96 THR A N 1
ATOM 786 C CA . THR A 1 96 ? 32.638 -19.888 -23.534 1.00 54.41 96 THR A CA 1
ATOM 787 C C . THR A 1 96 ? 31.445 -20.188 -24.452 1.00 54.41 96 THR A C 1
ATOM 789 O O . THR A 1 96 ? 31.295 -19.542 -25.491 1.00 54.41 96 THR A O 1
ATOM 792 N N . SER A 1 97 ? 30.543 -21.097 -24.056 1.00 65.88 97 SER A N 1
ATOM 793 C CA . SER A 1 97 ? 29.326 -21.412 -24.824 1.00 65.88 97 SER A CA 1
ATOM 794 C C . SER A 1 97 ? 28.255 -20.304 -24.808 1.00 65.88 97 SER A C 1
ATOM 796 O O . SER A 1 97 ? 27.496 -20.166 -25.771 1.00 65.88 97 SER A O 1
ATOM 798 N N . ASN A 1 98 ? 28.223 -19.470 -23.760 1.00 82.94 98 ASN A N 1
ATOM 799 C CA . ASN A 1 98 ? 27.211 -18.429 -23.545 1.00 82.94 98 ASN A CA 1
ATOM 800 C C . ASN A 1 98 ? 27.743 -17.015 -23.841 1.00 82.94 98 ASN A C 1
ATOM 802 O O . ASN A 1 98 ? 27.519 -16.073 -23.081 1.00 82.94 98 ASN A O 1
ATOM 806 N N . SER A 1 99 ? 28.448 -16.835 -24.960 1.00 92.44 99 SER A N 1
ATOM 807 C CA . SER A 1 99 ? 28.906 -15.504 -25.387 1.00 92.44 99 SER A CA 1
ATOM 808 C C . SER A 1 99 ? 27.776 -14.668 -26.010 1.00 92.44 99 SER A C 1
ATOM 810 O O . SER A 1 99 ? 26.959 -15.176 -26.785 1.00 92.44 99 SER A O 1
ATOM 812 N N . PHE A 1 100 ? 27.752 -13.357 -25.735 1.00 94.12 100 PHE A N 1
ATOM 813 C CA . PHE A 1 100 ? 26.784 -12.431 -26.345 1.00 94.12 100 PHE A CA 1
ATOM 814 C C . PHE A 1 100 ? 26.880 -12.412 -27.878 1.00 94.12 100 PHE A C 1
ATOM 816 O O . PHE A 1 100 ? 25.861 -12.400 -28.565 1.00 94.12 100 PHE A O 1
ATOM 823 N N . ALA A 1 101 ? 28.094 -12.500 -28.431 1.00 92.56 101 ALA A N 1
ATOM 824 C CA . ALA A 1 101 ? 28.299 -12.615 -29.875 1.00 92.56 101 ALA A CA 1
ATOM 825 C C . ALA A 1 101 ? 27.628 -13.875 -30.457 1.00 92.56 101 ALA A C 1
ATOM 827 O O . ALA A 1 101 ? 27.005 -13.802 -31.517 1.00 92.56 101 ALA A O 1
ATOM 828 N N . GLY A 1 102 ? 27.689 -15.009 -29.747 1.00 92.19 102 GLY A N 1
ATOM 829 C CA . GLY A 1 102 ? 26.987 -16.236 -30.130 1.00 92.19 102 GLY A CA 1
ATOM 830 C C . GLY A 1 102 ? 25.463 -16.094 -30.076 1.00 92.19 102 GLY A C 1
ATOM 831 O O . GLY A 1 102 ? 24.766 -16.583 -30.966 1.00 92.19 102 GLY A O 1
ATOM 832 N N . PHE A 1 103 ? 24.937 -15.377 -29.078 1.00 94.75 103 PHE A N 1
ATOM 833 C CA . PHE A 1 103 ? 23.511 -15.048 -29.008 1.00 94.75 103 PHE A CA 1
ATOM 834 C C . PHE A 1 103 ? 23.075 -14.169 -30.186 1.00 94.75 103 PHE A C 1
ATOM 836 O O . PHE A 1 103 ? 22.105 -14.497 -30.872 1.00 94.75 103 PHE A O 1
ATOM 843 N N . ALA A 1 104 ? 23.812 -13.088 -30.454 1.00 94.88 104 ALA A N 1
ATOM 844 C CA . ALA A 1 104 ? 23.531 -12.165 -31.547 1.00 94.88 104 ALA A CA 1
ATOM 845 C C . ALA A 1 104 ? 23.555 -12.880 -32.906 1.00 94.88 104 ALA A C 1
ATOM 847 O O . ALA A 1 104 ? 22.595 -12.778 -33.661 1.00 94.88 104 ALA A O 1
ATOM 848 N N . ALA A 1 105 ? 24.575 -13.700 -33.177 1.00 93.06 105 ALA A N 1
ATOM 849 C CA . ALA A 1 105 ? 24.664 -14.480 -34.414 1.00 93.06 105 ALA A CA 1
ATOM 850 C C . ALA A 1 105 ? 23.467 -15.427 -34.628 1.00 93.06 105 ALA A C 1
ATOM 852 O O . ALA A 1 105 ? 23.124 -15.745 -35.765 1.00 93.06 105 ALA A O 1
ATOM 853 N N . LYS A 1 106 ? 22.833 -15.887 -33.543 1.00 93.56 106 LYS A N 1
ATOM 854 C CA . LYS A 1 106 ? 21.698 -16.813 -33.593 1.00 93.56 106 LYS A CA 1
ATOM 855 C C . LYS A 1 106 ? 20.339 -16.117 -33.686 1.00 93.56 106 LYS A C 1
ATOM 857 O O . LYS A 1 106 ? 19.422 -16.692 -34.268 1.00 93.56 106 LYS A O 1
ATOM 862 N N . TYR A 1 107 ? 20.176 -14.946 -33.068 1.00 94.94 107 TYR A N 1
ATOM 863 C CA . TYR A 1 107 ? 18.858 -14.327 -32.876 1.00 94.94 107 TYR A CA 1
ATOM 864 C C . TYR A 1 107 ? 18.708 -12.922 -33.462 1.00 94.94 107 TYR A C 1
ATOM 866 O O . TYR A 1 107 ? 17.572 -12.452 -33.534 1.00 94.94 107 TYR A O 1
ATOM 874 N N . PHE A 1 108 ? 19.791 -12.252 -33.871 1.00 96.12 108 PHE A N 1
ATOM 875 C CA . PHE A 1 108 ? 19.678 -10.934 -34.492 1.00 96.12 108 PHE A CA 1
ATOM 876 C C . PHE A 1 108 ? 19.147 -11.041 -35.923 1.00 96.12 108 PHE A C 1
ATOM 878 O O . PHE A 1 108 ? 19.555 -11.902 -36.703 1.00 96.12 108 PHE A O 1
ATOM 885 N N . GLN A 1 109 ? 18.244 -10.133 -36.272 1.00 90.44 109 GLN A N 1
ATOM 886 C CA . GLN A 1 109 ? 17.689 -9.998 -37.610 1.00 90.44 109 GLN A CA 1
ATOM 887 C C . GLN A 1 109 ? 18.664 -9.297 -38.564 1.00 90.44 109 GLN A C 1
ATOM 889 O O . GLN A 1 109 ? 19.569 -8.575 -38.142 1.00 90.44 109 GLN A O 1
ATOM 894 N N . ASP A 1 110 ? 18.451 -9.495 -39.869 1.00 84.19 110 ASP A N 1
ATOM 895 C CA . ASP A 1 110 ? 19.137 -8.796 -40.967 1.00 84.19 110 ASP A CA 1
ATOM 896 C C . ASP A 1 110 ? 20.681 -8.781 -40.859 1.00 84.19 110 ASP A C 1
ATOM 898 O O . ASP A 1 110 ? 21.340 -7.863 -41.349 1.00 84.19 110 ASP A O 1
ATOM 902 N N . ASN A 1 111 ? 21.270 -9.808 -40.230 1.00 80.38 111 ASN A N 1
ATOM 903 C CA . ASN A 1 111 ? 22.707 -9.903 -39.939 1.00 80.38 111 ASN A CA 1
ATOM 904 C C . ASN A 1 111 ? 23.264 -8.662 -39.213 1.00 80.38 111 ASN A C 1
ATOM 906 O O . ASN A 1 111 ? 24.394 -8.235 -39.470 1.00 80.38 111 ASN A O 1
ATOM 910 N N . ALA A 1 112 ? 22.473 -8.057 -38.320 1.00 88.31 112 ALA A N 1
ATOM 911 C CA . ALA A 1 112 ? 22.927 -6.938 -37.506 1.00 88.31 112 ALA A CA 1
ATOM 912 C C . ALA A 1 112 ? 24.177 -7.326 -36.693 1.00 88.31 112 ALA A C 1
ATOM 914 O O . ALA A 1 112 ? 24.268 -8.415 -36.128 1.00 88.31 112 ALA A O 1
ATOM 915 N N . THR A 1 113 ? 25.159 -6.423 -36.623 1.00 91.69 113 THR A N 1
ATOM 916 C CA . THR A 1 113 ? 26.395 -6.678 -35.868 1.00 91.69 113 THR A CA 1
ATOM 917 C C . THR A 1 113 ? 26.125 -6.702 -34.363 1.00 91.69 113 THR A C 1
ATOM 919 O O . THR A 1 113 ? 25.212 -6.033 -33.879 1.00 91.69 113 THR A O 1
ATOM 922 N N . SER A 1 114 ? 26.965 -7.394 -33.595 1.00 91.94 114 SER A N 1
ATOM 923 C CA . SER A 1 114 ? 26.919 -7.373 -32.125 1.00 91.94 114 SER A CA 1
ATOM 924 C C . SER A 1 114 ? 27.716 -6.220 -31.497 1.00 91.94 114 SER A C 1
ATOM 926 O O . SER A 1 114 ? 27.789 -6.137 -30.279 1.00 91.94 114 SER A O 1
ATOM 928 N N . SER A 1 115 ? 28.335 -5.354 -32.306 1.00 92.19 115 SER A N 1
ATOM 929 C CA . SER A 1 115 ? 29.226 -4.273 -31.861 1.00 92.19 115 SER A CA 1
ATOM 930 C C . SER A 1 115 ? 28.604 -2.883 -32.003 1.00 92.19 115 SER A C 1
ATOM 932 O O . SER A 1 115 ? 27.633 -2.701 -32.750 1.00 92.19 115 SER A O 1
ATOM 934 N N . PHE A 1 116 ? 29.214 -1.905 -31.337 1.00 94.25 116 PHE A N 1
ATOM 935 C CA . PHE A 1 116 ? 28.802 -0.507 -31.289 1.00 94.25 116 PHE A CA 1
ATOM 936 C C . PHE A 1 116 ? 28.531 0.096 -32.671 1.00 94.25 116 PHE A C 1
ATOM 938 O O . PHE A 1 116 ? 29.227 -0.171 -33.657 1.00 94.25 116 PHE A O 1
ATOM 945 N N . THR A 1 117 ? 27.503 0.943 -32.746 1.00 92.06 117 THR A N 1
ATOM 946 C CA . THR A 1 117 ? 27.244 1.780 -33.915 1.00 92.06 117 THR A CA 1
ATOM 947 C C . THR A 1 117 ? 26.558 3.085 -33.524 1.00 92.06 117 THR A C 1
ATOM 949 O O . THR A 1 117 ? 25.796 3.152 -32.567 1.00 92.06 117 THR A O 1
ATOM 952 N N . THR A 1 118 ? 26.805 4.138 -34.298 1.00 86.19 118 THR A N 1
ATOM 953 C CA . THR A 1 118 ? 26.114 5.431 -34.175 1.00 86.19 118 THR A CA 1
ATOM 954 C C . THR A 1 118 ? 24.929 5.557 -35.132 1.00 86.19 118 THR A C 1
ATOM 956 O O . THR A 1 118 ? 24.221 6.563 -35.116 1.00 86.19 118 THR A O 1
ATOM 959 N N . LYS A 1 119 ? 24.719 4.558 -36.002 1.00 87.00 119 LYS A N 1
ATOM 960 C CA . LYS A 1 119 ? 23.639 4.558 -36.992 1.00 87.00 119 LYS A CA 1
ATOM 961 C C . LYS A 1 119 ? 22.312 4.199 -36.328 1.00 87.00 119 LYS A C 1
ATOM 963 O O . LYS A 1 119 ? 22.256 3.317 -35.474 1.00 87.00 119 LYS A O 1
ATOM 968 N N . ALA A 1 120 ? 21.238 4.849 -36.765 1.00 82.31 120 ALA A N 1
ATOM 969 C CA . ALA A 1 120 ? 19.887 4.458 -36.385 1.00 82.31 120 ALA A CA 1
ATOM 970 C C . ALA A 1 120 ? 19.579 3.033 -36.876 1.00 82.31 120 ALA A C 1
ATOM 972 O O . ALA A 1 120 ? 19.968 2.651 -37.989 1.00 82.31 120 ALA A O 1
ATOM 973 N N . LEU A 1 121 ? 18.873 2.255 -36.054 1.00 83.00 121 LEU A N 1
ATOM 974 C CA . LEU A 1 121 ? 18.335 0.967 -36.472 1.00 83.00 121 LEU A CA 1
ATOM 975 C C . LEU A 1 121 ? 17.210 1.172 -37.490 1.00 83.00 121 LEU A C 1
ATOM 977 O O . LEU A 1 121 ? 16.418 2.105 -37.392 1.00 83.00 121 LEU A O 1
ATOM 981 N N . ARG A 1 122 ? 17.146 0.279 -38.482 1.00 81.50 122 ARG A N 1
ATOM 982 C CA . ARG A 1 122 ? 16.039 0.229 -39.455 1.00 81.50 122 ARG A CA 1
ATOM 983 C C . ARG A 1 122 ? 14.941 -0.749 -39.040 1.00 81.50 122 ARG A C 1
ATOM 985 O O . ARG A 1 122 ? 13.812 -0.616 -39.492 1.00 81.50 122 ARG A O 1
ATOM 992 N N . LYS A 1 123 ? 15.300 -1.740 -38.223 1.00 84.81 123 LYS A N 1
ATOM 993 C CA . LYS A 1 123 ? 14.434 -2.761 -37.626 1.00 84.81 123 LYS A CA 1
ATOM 994 C C . LYS A 1 123 ? 14.979 -3.126 -36.245 1.00 84.81 123 LYS A C 1
ATOM 996 O O . LYS A 1 123 ? 16.158 -2.877 -35.983 1.00 84.81 123 LYS A O 1
ATOM 1001 N N . SER A 1 124 ? 14.139 -3.723 -35.406 1.00 91.50 124 SER A N 1
ATOM 1002 C CA . SER A 1 124 ? 14.550 -4.283 -34.116 1.00 91.50 124 SER A CA 1
ATOM 1003 C C . SER A 1 124 ? 15.654 -5.333 -34.283 1.00 91.50 124 SER A C 1
ATOM 1005 O O . SER A 1 124 ? 15.724 -6.014 -35.311 1.00 91.50 124 SER A O 1
ATOM 1007 N N . LEU A 1 125 ? 16.522 -5.474 -33.275 1.00 94.12 125 LEU A N 1
ATOM 1008 C CA . LEU A 1 125 ? 17.579 -6.486 -33.292 1.00 94.12 125 LEU A CA 1
ATOM 1009 C C . LEU A 1 125 ? 16.969 -7.889 -33.234 1.00 94.12 125 LEU A C 1
ATOM 1011 O O . LEU A 1 125 ? 17.352 -8.749 -34.016 1.00 94.12 125 LEU A O 1
ATOM 1015 N N . LEU A 1 126 ? 15.996 -8.118 -32.355 1.00 95.69 126 LEU A N 1
ATOM 1016 C CA . LEU A 1 126 ? 15.287 -9.384 -32.184 1.00 95.69 126 LEU A CA 1
ATOM 1017 C C . LEU A 1 126 ? 13.961 -9.398 -32.941 1.00 95.69 126 LEU A C 1
ATOM 1019 O O . LEU A 1 126 ? 13.390 -8.351 -33.252 1.00 95.69 126 LEU A O 1
ATOM 1023 N N . GLN A 1 127 ? 13.457 -10.596 -33.241 1.00 92.88 127 GLN A N 1
ATOM 1024 C CA . GLN A 1 127 ? 12.132 -10.786 -33.835 1.00 92.88 127 GLN A CA 1
ATOM 1025 C C . GLN A 1 127 ? 11.029 -10.494 -32.814 1.00 92.88 127 GLN A C 1
ATOM 1027 O O . GLN A 1 127 ? 10.895 -11.211 -31.824 1.00 92.88 127 GLN A O 1
ATOM 1032 N N . LEU A 1 128 ? 10.253 -9.439 -33.080 1.00 87.88 128 LEU A N 1
ATOM 1033 C CA . LEU A 1 128 ? 9.120 -8.991 -32.270 1.00 87.88 128 LEU A CA 1
ATOM 1034 C C . LEU A 1 128 ? 7.824 -9.196 -33.062 1.00 87.88 128 LEU A C 1
ATOM 1036 O O . LEU A 1 128 ? 7.720 -8.744 -34.203 1.00 87.88 128 LEU A O 1
ATOM 1040 N N . ASP A 1 129 ? 6.850 -9.882 -32.465 1.00 82.75 129 ASP A N 1
ATOM 1041 C CA . ASP A 1 129 ? 5.592 -10.237 -33.137 1.00 82.75 129 ASP A CA 1
ATOM 1042 C C . ASP A 1 129 ? 4.631 -9.040 -33.269 1.00 82.75 129 ASP A C 1
ATOM 1044 O O . ASP A 1 129 ? 3.870 -8.961 -34.232 1.00 82.75 129 ASP A O 1
ATOM 1048 N N . ASP A 1 130 ? 4.665 -8.108 -32.311 1.00 79.44 130 ASP A N 1
ATOM 1049 C CA . ASP A 1 130 ? 3.830 -6.904 -32.292 1.00 79.44 130 ASP A CA 1
ATOM 1050 C C . ASP A 1 130 ? 4.538 -5.751 -33.019 1.00 79.44 130 ASP A C 1
ATOM 1052 O O . ASP A 1 130 ? 5.688 -5.413 -32.730 1.00 79.44 130 ASP A O 1
ATOM 1056 N N . VAL A 1 131 ? 3.847 -5.114 -33.963 1.00 75.94 131 VAL A N 1
ATOM 1057 C CA . VAL A 1 131 ? 4.402 -3.988 -34.725 1.00 75.94 131 VAL A CA 1
ATOM 1058 C C . VAL A 1 131 ? 4.596 -2.756 -33.835 1.00 75.94 131 VAL A C 1
ATOM 1060 O O . VAL A 1 131 ? 5.527 -1.979 -34.051 1.00 75.94 131 VAL A O 1
ATOM 1063 N N . VAL A 1 132 ? 3.779 -2.600 -32.785 1.00 78.88 132 VAL A N 1
ATOM 1064 C CA . VAL A 1 132 ? 3.980 -1.550 -31.773 1.00 78.88 132 VAL A CA 1
ATOM 1065 C C . VAL A 1 132 ? 5.302 -1.761 -31.035 1.00 78.88 132 VAL A C 1
ATOM 1067 O O . VAL A 1 132 ? 6.033 -0.796 -30.815 1.00 78.88 132 VAL A O 1
ATOM 1070 N N . ASP A 1 133 ? 5.653 -3.011 -30.725 1.00 84.38 133 ASP A N 1
ATOM 1071 C CA . ASP A 1 133 ? 6.936 -3.351 -30.101 1.00 84.38 133 ASP A CA 1
ATOM 1072 C C . ASP A 1 133 ? 8.105 -3.080 -31.061 1.00 84.38 133 ASP A C 1
ATOM 1074 O O . ASP A 1 133 ? 9.122 -2.518 -30.659 1.00 84.38 133 ASP A O 1
ATOM 1078 N N . GLN A 1 134 ? 7.958 -3.394 -32.352 1.00 83.62 134 GLN A N 1
ATOM 1079 C CA . GLN A 1 134 ? 8.983 -3.077 -33.359 1.00 83.62 134 GLN A CA 1
ATOM 1080 C C . GLN A 1 134 ? 9.262 -1.571 -33.437 1.00 83.62 134 GLN A C 1
ATOM 1082 O O . GLN A 1 134 ? 10.417 -1.155 -33.472 1.00 83.62 134 GLN A O 1
ATOM 1087 N N . ILE A 1 135 ? 8.215 -0.748 -33.421 1.00 80.19 135 ILE A N 1
ATOM 1088 C CA . ILE A 1 135 ? 8.331 0.714 -33.413 1.00 80.19 135 ILE A CA 1
ATOM 1089 C C . ILE A 1 135 ? 8.975 1.210 -32.116 1.00 80.19 135 ILE A C 1
ATOM 1091 O O . ILE A 1 135 ? 9.911 2.011 -32.155 1.00 80.19 135 ILE A O 1
ATOM 1095 N N . ALA A 1 136 ? 8.483 0.735 -30.971 1.00 85.94 136 ALA A N 1
ATOM 1096 C CA . ALA A 1 136 ? 9.000 1.118 -29.665 1.00 85.94 136 ALA A CA 1
ATOM 1097 C C . ALA A 1 136 ? 10.489 0.763 -29.534 1.00 85.94 136 ALA A C 1
ATOM 1099 O O . ALA A 1 136 ? 11.259 1.568 -29.023 1.00 85.94 136 ALA A O 1
ATOM 1100 N N . SER A 1 137 ? 10.923 -0.378 -30.081 1.00 89.69 137 SER A N 1
ATOM 1101 C CA . SER A 1 137 ? 12.337 -0.769 -30.163 1.00 89.69 137 SER A CA 1
ATOM 1102 C C . SER A 1 137 ? 13.204 0.270 -30.889 1.00 89.69 137 SER A C 1
ATOM 1104 O O . SER A 1 137 ? 14.312 0.562 -30.431 1.00 89.69 137 SER A O 1
ATOM 1106 N N . LEU A 1 138 ? 12.718 0.863 -31.986 1.00 87.88 138 LEU A N 1
ATOM 1107 C CA . LEU A 1 138 ? 13.455 1.892 -32.733 1.00 87.88 138 LEU A CA 1
ATOM 1108 C C . LEU A 1 138 ? 13.516 3.227 -31.979 1.00 87.88 138 LEU A C 1
ATOM 1110 O O . LEU A 1 138 ? 14.545 3.910 -31.997 1.00 87.88 138 LEU A O 1
ATOM 1114 N N . ALA A 1 139 ? 12.431 3.586 -31.292 1.00 87.12 139 ALA A N 1
ATOM 1115 C CA . ALA A 1 139 ? 12.398 4.762 -30.431 1.00 87.12 139 ALA A CA 1
ATOM 1116 C C . ALA A 1 139 ? 13.364 4.599 -29.245 1.00 87.12 139 ALA A C 1
ATOM 1118 O O . ALA A 1 139 ? 14.181 5.483 -28.992 1.00 87.12 139 ALA A O 1
ATOM 1119 N N . VAL A 1 140 ? 13.353 3.433 -28.586 1.00 91.62 140 VAL A N 1
ATOM 1120 C CA . VAL A 1 140 ? 14.296 3.095 -27.509 1.00 91.62 140 VAL A CA 1
ATOM 1121 C C . VAL A 1 140 ? 15.739 3.198 -27.988 1.00 91.62 140 VAL A C 1
ATOM 1123 O O . VAL A 1 140 ? 16.549 3.829 -27.316 1.00 91.62 140 VAL A O 1
ATOM 1126 N N . TRP A 1 141 ? 16.060 2.662 -29.167 1.00 92.62 141 TRP A N 1
ATOM 1127 C CA . TRP A 1 141 ? 17.406 2.766 -29.731 1.00 92.62 141 TRP A CA 1
ATOM 1128 C C . TRP A 1 141 ? 17.870 4.219 -29.868 1.00 92.62 141 TRP A C 1
ATOM 1130 O O . TRP A 1 141 ? 19.007 4.559 -29.536 1.00 92.62 141 TRP A O 1
ATOM 1140 N N . THR A 1 142 ? 16.977 5.085 -30.347 1.00 88.56 142 THR A N 1
ATOM 1141 C CA . THR A 1 142 ? 17.256 6.514 -30.525 1.00 88.56 142 THR A CA 1
ATOM 1142 C C . THR A 1 142 ? 17.549 7.186 -29.185 1.00 88.56 142 THR A C 1
ATOM 1144 O O . THR A 1 142 ? 18.549 7.895 -29.067 1.00 88.56 142 THR A O 1
ATOM 1147 N N . VAL A 1 143 ? 16.751 6.890 -28.157 1.00 90.12 143 VAL A N 1
ATOM 1148 C CA . VAL A 1 143 ? 16.955 7.421 -26.802 1.00 90.12 143 VAL A CA 1
ATOM 1149 C C . VAL A 1 143 ? 18.223 6.865 -26.155 1.00 90.12 143 VAL A C 1
ATOM 1151 O O . VAL A 1 143 ? 18.962 7.627 -25.540 1.00 90.12 143 VAL A O 1
ATOM 1154 N N . ILE A 1 144 ? 18.548 5.580 -26.347 1.00 93.56 144 ILE A N 1
ATOM 1155 C CA . ILE A 1 144 ? 19.818 4.992 -25.888 1.00 93.56 144 ILE A CA 1
ATOM 1156 C C . ILE A 1 144 ? 21.003 5.728 -26.525 1.00 93.56 144 ILE A C 1
ATOM 1158 O O . ILE A 1 144 ? 21.962 6.060 -25.831 1.00 93.56 144 ILE A O 1
ATOM 1162 N N . LEU A 1 145 ? 20.948 6.025 -27.828 1.00 90.25 145 LEU A N 1
ATOM 1163 C CA . LEU A 1 145 ? 21.998 6.796 -28.497 1.00 90.25 145 LEU A CA 1
ATOM 1164 C C . LEU A 1 145 ? 22.112 8.223 -27.950 1.00 90.25 145 LEU A C 1
ATOM 1166 O O . LEU A 1 145 ? 23.229 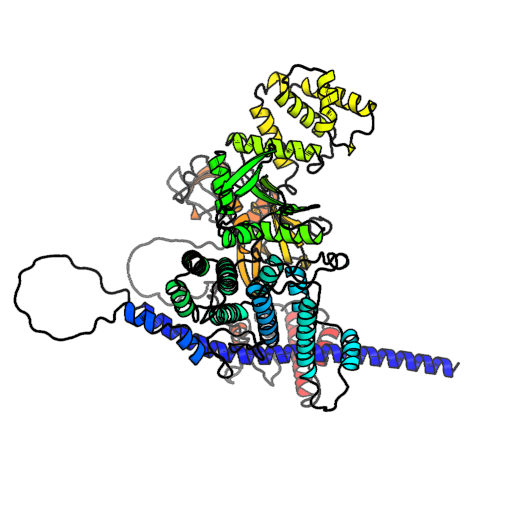8.683 -27.715 1.00 90.25 145 LEU A O 1
ATOM 1170 N N . GLN A 1 146 ? 20.991 8.918 -27.747 1.00 88.25 146 GLN A N 1
ATOM 1171 C CA . GLN A 1 146 ? 20.972 10.269 -27.173 1.00 88.25 146 GLN A CA 1
ATOM 1172 C C . GLN A 1 146 ? 21.546 10.278 -25.751 1.00 88.25 146 GLN A C 1
ATOM 1174 O O . GLN A 1 146 ? 22.412 11.101 -25.448 1.00 88.25 146 GLN A O 1
ATOM 1179 N N . PHE A 1 147 ? 21.126 9.317 -24.923 1.00 90.88 147 PHE A N 1
ATOM 1180 C CA . PHE A 1 147 ? 21.616 9.133 -23.563 1.00 90.88 147 PHE A CA 1
ATOM 1181 C C . PHE A 1 147 ? 23.099 8.764 -23.543 1.00 90.88 147 PHE A C 1
ATOM 1183 O O . PHE A 1 147 ? 23.846 9.318 -22.767 1.00 90.88 147 PHE A O 1
ATOM 1190 N N . MET A 1 148 ? 23.602 7.874 -24.394 1.00 91.62 148 MET A N 1
ATOM 1191 C CA . MET A 1 148 ? 25.029 7.524 -24.340 1.00 91.62 148 MET A CA 1
ATOM 1192 C C . MET A 1 148 ? 25.935 8.625 -24.908 1.00 91.62 148 MET A C 1
ATOM 1194 O O . MET A 1 148 ? 27.033 8.834 -24.404 1.00 91.62 148 MET A O 1
ATOM 1198 N N . LEU A 1 149 ? 25.503 9.336 -25.954 1.00 84.56 149 LEU A N 1
ATOM 1199 C CA . LEU A 1 149 ? 26.357 10.279 -26.692 1.00 84.56 149 LEU A CA 1
ATOM 1200 C C . LEU A 1 149 ? 26.280 11.729 -26.196 1.00 84.56 149 LEU A C 1
ATOM 1202 O O . LEU A 1 149 ? 26.890 12.597 -26.814 1.00 84.56 149 LEU A O 1
ATOM 1206 N N . ASN A 1 150 ? 25.541 11.998 -25.118 1.00 70.44 150 ASN A N 1
ATOM 1207 C CA . ASN A 1 150 ? 25.350 13.336 -24.554 1.00 70.44 150 ASN A CA 1
ATOM 1208 C C . ASN A 1 150 ? 24.974 14.413 -25.580 1.00 70.44 150 ASN A C 1
ATOM 1210 O O . ASN A 1 150 ? 25.533 15.509 -25.580 1.00 70.44 150 ASN A O 1
ATOM 1214 N N . ARG A 1 151 ? 24.040 14.101 -26.483 1.00 61.84 151 ARG A N 1
ATOM 1215 C CA . ARG A 1 151 ? 23.513 15.109 -27.408 1.00 61.84 151 ARG A CA 1
ATOM 1216 C C . ARG A 1 151 ? 22.583 16.039 -26.627 1.00 61.84 151 ARG A C 1
ATOM 1218 O O . ARG A 1 151 ? 21.387 15.784 -26.557 1.00 61.84 151 ARG A O 1
ATOM 1225 N N . GLN A 1 152 ? 23.144 17.060 -25.982 1.00 51.19 152 GLN A N 1
ATOM 1226 C CA . GLN A 1 152 ? 22.364 18.194 -25.496 1.00 51.19 152 GLN A CA 1
ATOM 1227 C C . GLN A 1 152 ? 21.994 19.047 -26.710 1.00 51.19 152 GLN A C 1
ATOM 1229 O O . GLN A 1 152 ? 22.872 19.575 -27.393 1.00 51.19 152 GLN A O 1
ATOM 1234 N N . GLU A 1 153 ? 20.706 19.111 -27.027 1.00 49.12 153 GLU A N 1
ATOM 1235 C CA . GLU A 1 153 ? 20.185 20.132 -27.933 1.00 49.12 153 GLU A CA 1
ATOM 1236 C C . GLU A 1 153 ? 20.080 21.433 -27.123 1.00 49.12 153 GLU A C 1
ATOM 1238 O O . GLU A 1 153 ? 19.778 21.391 -25.932 1.00 49.12 153 GLU A O 1
ATOM 1243 N N . SER A 1 154 ? 20.452 22.566 -27.722 1.00 42.06 154 SER A N 1
ATOM 1244 C CA . SER A 1 154 ? 20.497 23.864 -27.041 1.00 42.06 154 SER A CA 1
ATOM 1245 C C . SER A 1 154 ? 19.126 24.218 -26.466 1.00 42.06 154 SER A C 1
ATOM 1247 O O . SER A 1 154 ? 18.159 24.294 -27.218 1.00 42.06 154 SER A O 1
ATOM 1249 N N . GLU A 1 155 ? 19.063 24.428 -25.153 1.00 44.84 155 GLU A N 1
ATOM 1250 C CA . GLU A 1 155 ? 17.845 24.804 -24.435 1.00 44.84 155 GLU A CA 1
ATOM 1251 C C . GLU A 1 155 ? 17.484 26.266 -24.737 1.00 44.84 155 GLU A C 1
ATOM 1253 O O . GLU A 1 155 ? 18.153 27.184 -24.260 1.00 44.84 155 GLU A O 1
ATOM 1258 N N . ASP A 1 156 ? 16.420 26.497 -25.508 1.00 45.66 156 ASP A N 1
ATOM 1259 C CA . ASP A 1 156 ? 15.732 27.786 -25.489 1.00 45.66 156 ASP A CA 1
ATOM 1260 C C . ASP A 1 156 ? 14.854 27.833 -24.219 1.00 45.66 156 ASP A C 1
ATOM 1262 O O . ASP A 1 156 ? 14.008 26.968 -23.990 1.00 45.66 156 ASP A O 1
ATOM 1266 N N . GLU A 1 157 ? 15.065 28.836 -23.356 1.00 46.97 157 GLU A N 1
ATOM 1267 C CA . GLU A 1 157 ? 14.390 29.002 -22.046 1.00 46.97 157 GLU A CA 1
ATOM 1268 C C . GLU A 1 157 ? 12.844 29.026 -22.127 1.00 46.97 157 GLU A C 1
ATOM 1270 O O . GLU A 1 157 ? 12.165 28.825 -21.118 1.00 46.97 157 GLU A O 1
ATOM 1275 N N . GLU A 1 158 ? 12.261 29.250 -23.311 1.00 48.69 158 GLU A N 1
ATOM 1276 C CA . GLU A 1 158 ? 10.806 29.231 -23.521 1.00 48.69 158 GLU A CA 1
ATOM 1277 C C . GLU A 1 158 ? 10.209 27.807 -23.580 1.00 48.69 158 GLU A C 1
ATOM 1279 O O . GLU A 1 158 ? 9.022 27.644 -23.283 1.00 48.69 158 GLU A O 1
ATOM 1284 N N . ASP A 1 159 ? 11.017 26.770 -23.845 1.00 48.59 159 ASP A N 1
ATOM 1285 C CA . ASP A 1 159 ? 10.555 25.384 -24.044 1.00 48.59 159 ASP A CA 1
ATOM 1286 C C . ASP A 1 159 ? 10.540 24.522 -22.761 1.00 48.59 159 ASP A C 1
ATOM 1288 O O . ASP A 1 159 ? 10.065 23.384 -22.773 1.00 48.59 159 ASP A O 1
ATOM 1292 N N . LYS A 1 160 ? 10.967 25.064 -21.608 1.00 48.72 160 LYS A N 1
ATOM 1293 C CA . LYS A 1 160 ? 11.018 24.364 -20.299 1.00 48.72 160 LYS A CA 1
ATOM 1294 C C . LYS A 1 160 ? 9.657 23.943 -19.712 1.00 48.72 160 LYS A C 1
ATOM 1296 O O . LYS A 1 160 ? 9.599 23.418 -18.605 1.00 48.72 160 LYS A O 1
ATOM 1301 N N . LYS A 1 161 ? 8.536 24.162 -20.406 1.00 49.94 161 LYS A N 1
ATOM 1302 C CA . LYS A 1 161 ? 7.177 23.974 -19.856 1.00 49.94 161 LYS A CA 1
ATOM 1303 C C . LYS A 1 161 ? 6.445 22.740 -20.379 1.00 49.94 161 LYS A C 1
ATOM 1305 O O . LYS A 1 161 ? 5.237 22.797 -20.614 1.00 49.94 161 LYS A O 1
ATOM 1310 N N . ASN A 1 162 ? 7.130 21.606 -20.524 1.00 56.69 162 ASN A N 1
ATOM 1311 C CA . ASN A 1 162 ? 6.433 20.323 -20.634 1.00 56.69 162 ASN A CA 1
ATOM 1312 C C . ASN A 1 162 ? 6.380 19.633 -19.269 1.00 56.69 162 ASN A C 1
ATOM 1314 O O . ASN A 1 162 ? 7.216 18.802 -18.942 1.00 56.69 162 ASN A O 1
ATOM 1318 N N . TYR A 1 163 ? 5.372 19.980 -18.472 1.00 58.97 163 TYR A N 1
ATOM 1319 C CA . TYR A 1 163 ? 5.188 19.423 -17.130 1.00 58.97 163 TYR A CA 1
ATOM 1320 C C . TYR A 1 163 ? 4.695 17.965 -17.128 1.00 58.97 163 TYR A C 1
ATOM 1322 O O . TYR A 1 163 ? 4.561 17.364 -16.077 1.00 58.97 163 TYR A O 1
ATOM 1330 N N . ARG A 1 164 ? 4.397 17.345 -18.279 1.00 68.25 164 ARG A N 1
ATOM 1331 C CA . ARG A 1 164 ? 3.836 15.981 -18.288 1.00 68.25 164 ARG A CA 1
ATOM 1332 C C . ARG A 1 164 ? 4.899 14.914 -18.050 1.00 68.25 164 ARG A C 1
ATOM 1334 O O . ARG A 1 164 ? 5.861 14.838 -18.817 1.00 68.25 164 ARG A O 1
ATOM 1341 N N . CYS A 1 165 ? 4.662 14.016 -17.091 1.00 78.06 165 CYS A N 1
ATOM 1342 C CA . CYS A 1 165 ? 5.588 12.919 -16.827 1.00 78.06 165 CYS A CA 1
ATOM 1343 C C . CYS A 1 165 ? 5.675 11.937 -18.015 1.00 78.06 165 CYS A C 1
ATOM 1345 O O . CYS A 1 165 ? 4.744 11.757 -18.812 1.00 78.06 165 CYS A O 1
ATOM 1347 N N . VAL A 1 166 ? 6.833 11.287 -18.159 1.00 82.81 166 VAL A N 1
ATOM 1348 C CA . VAL A 1 166 ? 7.112 10.375 -19.280 1.00 82.81 166 VAL A CA 1
ATOM 1349 C C . VAL A 1 166 ? 6.185 9.158 -19.258 1.00 82.81 166 VAL A C 1
ATOM 1351 O O . VAL A 1 166 ? 5.689 8.749 -20.310 1.00 82.81 166 VAL A O 1
ATOM 1354 N N . MET A 1 167 ? 5.897 8.600 -18.079 1.00 83.88 167 MET A N 1
ATOM 1355 C CA . MET A 1 167 ? 5.062 7.403 -17.958 1.00 83.88 167 MET A CA 1
ATOM 1356 C C . MET A 1 167 ? 3.611 7.652 -18.374 1.00 83.88 167 MET A C 1
ATOM 1358 O O . MET A 1 167 ? 3.066 6.841 -19.126 1.00 83.88 167 MET A O 1
ATOM 1362 N N . SER A 1 168 ? 2.996 8.773 -17.978 1.00 79.81 168 SER A N 1
ATOM 1363 C CA . SER A 1 168 ? 1.616 9.106 -18.370 1.00 79.81 168 SER A CA 1
ATOM 1364 C C . SER A 1 168 ? 1.504 9.340 -19.885 1.00 79.81 168 SER A C 1
ATOM 1366 O O . SER A 1 168 ? 0.568 8.874 -20.552 1.00 79.81 168 SER A O 1
ATOM 1368 N N . ARG A 1 169 ? 2.520 9.976 -20.486 1.00 81.06 169 ARG A N 1
ATOM 1369 C CA . ARG A 1 169 ? 2.649 10.119 -21.947 1.00 81.06 169 ARG A CA 1
ATOM 1370 C C . ARG A 1 169 ? 2.788 8.761 -22.640 1.00 81.06 169 ARG A C 1
ATOM 1372 O O . ARG A 1 169 ? 2.101 8.527 -23.636 1.00 81.06 169 ARG A O 1
ATOM 1379 N N . LEU A 1 170 ? 3.617 7.854 -22.122 1.00 81.81 170 LEU A N 1
ATOM 1380 C CA . LEU A 1 170 ? 3.789 6.508 -22.677 1.00 81.81 170 LEU A CA 1
ATOM 1381 C C . LEU A 1 170 ? 2.504 5.682 -22.585 1.00 81.81 170 LEU A C 1
ATOM 1383 O O . LEU A 1 170 ? 2.052 5.152 -23.601 1.00 81.81 170 LEU A O 1
ATOM 1387 N N . GLN A 1 171 ? 1.879 5.618 -21.409 1.00 80.06 171 GLN A N 1
ATOM 1388 C CA . GLN A 1 171 ? 0.622 4.896 -21.198 1.00 80.06 171 GLN A CA 1
ATOM 1389 C C . GLN A 1 171 ? -0.471 5.420 -22.131 1.00 80.06 171 GLN A C 1
ATOM 1391 O O . GLN A 1 171 ? -1.036 4.654 -22.908 1.00 80.06 171 GLN A O 1
ATOM 1396 N N . SER A 1 172 ? -0.685 6.738 -22.182 1.00 74.44 172 SER A N 1
ATOM 1397 C CA . SER A 1 172 ? -1.690 7.323 -23.079 1.00 74.44 172 SER A CA 1
ATOM 1398 C C . SER A 1 172 ? -1.381 7.108 -24.567 1.00 74.44 172 SER A C 1
ATOM 1400 O O . SER A 1 172 ? -2.302 6.967 -25.377 1.00 74.44 172 SER A O 1
ATOM 1402 N N . THR A 1 173 ? -0.102 7.055 -24.952 1.00 72.44 173 THR A N 1
ATOM 1403 C CA . THR A 1 173 ? 0.317 6.757 -26.331 1.00 72.44 173 THR A CA 1
ATOM 1404 C C . THR A 1 173 ? -0.007 5.315 -26.710 1.00 72.44 173 THR A C 1
ATOM 1406 O O . THR A 1 173 ? -0.469 5.075 -27.827 1.00 72.44 173 THR A O 1
ATOM 1409 N N . LEU A 1 174 ? 0.170 4.382 -25.772 1.00 68.94 174 LEU A N 1
ATOM 1410 C CA . LEU A 1 174 ? -0.088 2.953 -25.953 1.00 68.94 174 LEU A CA 1
ATOM 1411 C C . LEU A 1 174 ? -1.581 2.583 -25.821 1.00 68.94 174 LEU A C 1
ATOM 1413 O O . LEU A 1 174 ? -2.023 1.623 -26.451 1.00 68.94 174 LEU A O 1
ATOM 1417 N N . GLU A 1 175 ? -2.368 3.329 -25.037 1.00 62.12 175 GLU A N 1
ATOM 1418 C CA . GLU A 1 175 ? -3.779 3.026 -24.733 1.00 62.12 175 GLU A CA 1
ATOM 1419 C C . GLU A 1 175 ? -4.798 3.651 -25.701 1.00 62.12 175 GLU A C 1
ATOM 1421 O O . GLU A 1 175 ? -5.893 3.109 -25.890 1.00 62.12 175 GLU A O 1
ATOM 1426 N N . LYS A 1 176 ? -4.481 4.789 -26.336 1.00 57.81 176 LYS A N 1
ATOM 1427 C CA . LYS A 1 176 ? -5.422 5.520 -27.205 1.00 57.81 176 LYS A CA 1
ATOM 1428 C C . LYS A 1 176 ? -5.806 4.724 -28.463 1.00 57.81 176 LYS A C 1
ATOM 1430 O O . LYS A 1 176 ? -5.171 4.867 -29.509 1.00 57.81 176 LYS A O 1
ATOM 1435 N N . LYS A 1 177 ? -6.937 4.009 -28.413 1.00 47.59 177 LYS A N 1
ATOM 1436 C CA . LYS A 1 177 ? -7.720 3.627 -29.605 1.00 47.59 177 LYS A CA 1
ATOM 1437 C C . LYS A 1 177 ? -8.458 4.858 -30.135 1.00 47.59 177 LYS A C 1
ATOM 1439 O O . LYS A 1 177 ? -9.290 5.424 -29.434 1.00 47.59 177 LYS A O 1
ATOM 1444 N N . LEU A 1 178 ? -8.141 5.293 -31.352 1.00 44.25 178 LEU A N 1
ATOM 1445 C CA . LEU A 1 178 ? -8.668 6.543 -31.910 1.00 44.25 178 LEU A CA 1
ATOM 1446 C C . LEU A 1 178 ? -9.992 6.394 -32.669 1.00 44.25 178 LEU A C 1
ATOM 1448 O O . LEU A 1 178 ? -10.310 5.343 -33.225 1.00 44.25 178 LEU A O 1
ATOM 1452 N N . ASN A 1 179 ? -10.732 7.507 -32.684 1.00 38.84 179 ASN A N 1
ATOM 1453 C CA . ASN A 1 179 ? -12.037 7.706 -33.305 1.00 38.84 179 ASN A CA 1
ATOM 1454 C C . ASN A 1 179 ? -11.893 8.055 -34.801 1.00 38.84 179 ASN A C 1
ATOM 1456 O O . ASN A 1 179 ? -10.915 8.678 -35.205 1.00 38.84 179 ASN A O 1
ATOM 1460 N N . TYR A 1 180 ? -12.887 7.701 -35.623 1.00 39.38 180 TYR A N 1
ATOM 1461 C CA . TYR A 1 180 ? -12.806 7.777 -37.095 1.00 39.38 180 TYR A CA 1
ATOM 1462 C C . TYR A 1 180 ? -12.515 9.178 -37.676 1.00 39.38 180 TYR A C 1
ATOM 1464 O O . TYR A 1 180 ? -12.024 9.276 -38.793 1.00 39.38 180 TYR A O 1
ATOM 1472 N N . GLN A 1 181 ? -12.791 10.256 -36.939 1.00 40.16 181 GLN A N 1
ATOM 1473 C CA . GLN A 1 181 ? -12.617 11.636 -37.417 1.00 40.16 181 GLN A CA 1
ATOM 1474 C C . GLN A 1 181 ? -11.166 12.135 -37.342 1.00 40.16 181 GLN A C 1
ATOM 1476 O O . GLN A 1 181 ? -10.752 12.928 -38.185 1.00 40.16 181 GLN A O 1
ATOM 1481 N N . ASP A 1 182 ? -10.371 11.627 -36.395 1.00 41.25 182 ASP A N 1
ATOM 1482 C CA . ASP A 1 182 ? -8.927 11.899 -36.349 1.00 41.25 182 ASP A CA 1
ATOM 1483 C C . ASP A 1 182 ? -8.184 11.127 -37.456 1.00 41.25 182 ASP A C 1
ATOM 1485 O O . ASP A 1 182 ? -7.105 11.533 -37.884 1.00 41.25 182 ASP A O 1
ATOM 1489 N N . LEU A 1 183 ? -8.790 10.042 -37.967 1.00 39.41 183 LEU A N 1
ATOM 1490 C CA . LEU A 1 183 ? -8.265 9.243 -39.079 1.00 39.41 183 LEU A CA 1
ATOM 1491 C C . LEU A 1 183 ? -8.355 9.986 -40.422 1.00 39.41 183 LEU A C 1
ATOM 1493 O O . LEU A 1 183 ? -7.462 9.840 -41.250 1.00 39.41 183 LEU A O 1
ATOM 1497 N N . GLU A 1 184 ? -9.389 10.805 -40.648 1.00 40.00 184 GLU A N 1
ATOM 1498 C CA . GLU A 1 184 ? -9.555 11.540 -41.914 1.00 40.00 184 GLU A CA 1
ATOM 1499 C C . GLU A 1 184 ? -8.530 12.670 -42.085 1.00 40.00 184 GLU A C 1
ATOM 1501 O O . GLU A 1 184 ? -8.021 12.855 -43.188 1.00 40.00 184 GLU A O 1
ATOM 1506 N N . LYS A 1 185 ? -8.165 13.374 -41.003 1.00 44.00 185 LYS A N 1
ATOM 1507 C CA . LYS A 1 185 ? -7.162 14.457 -41.047 1.00 44.00 185 LYS A CA 1
ATOM 1508 C C . LYS A 1 185 ? -5.746 13.969 -41.346 1.00 44.00 185 LYS A C 1
ATOM 1510 O O . LYS A 1 185 ? -4.953 14.696 -41.925 1.00 44.00 185 LYS A O 1
ATOM 1515 N N . ILE A 1 186 ? -5.420 12.746 -40.943 1.00 41.72 186 ILE A N 1
ATOM 1516 C CA . ILE A 1 186 ? -4.054 12.224 -41.065 1.00 41.72 186 ILE A CA 1
ATOM 1517 C C . ILE A 1 186 ? -3.878 11.494 -42.392 1.00 41.72 186 ILE A C 1
ATOM 1519 O O . ILE A 1 186 ? -2.825 11.605 -43.016 1.00 41.72 186 ILE A O 1
ATOM 1523 N N . VAL A 1 187 ? -4.937 10.844 -42.888 1.00 41.91 187 VAL A N 1
ATOM 1524 C CA . VAL A 1 187 ? -4.985 10.299 -44.253 1.00 41.91 187 VAL A CA 1
ATOM 1525 C C . VAL A 1 187 ? -4.906 11.417 -45.298 1.00 41.91 187 VAL A C 1
ATOM 1527 O O . VAL A 1 187 ? -4.247 11.227 -46.320 1.00 41.91 187 VAL A O 1
ATOM 1530 N N . SER A 1 188 ? -5.495 12.595 -45.054 1.00 43.69 188 SER A N 1
ATOM 1531 C CA . SER A 1 188 ? -5.341 13.738 -45.968 1.00 43.69 188 SER A CA 1
ATOM 1532 C C . SER A 1 188 ? -3.915 14.291 -46.023 1.00 43.69 188 SER A C 1
ATOM 1534 O O . SER A 1 188 ? -3.518 14.791 -47.070 1.00 43.69 188 SER A O 1
ATOM 1536 N N . ASP A 1 189 ? -3.134 14.144 -44.950 1.00 39.94 189 ASP A N 1
ATOM 1537 C CA . ASP A 1 189 ? -1.744 14.620 -44.904 1.00 39.94 189 ASP A CA 1
ATOM 1538 C C . ASP A 1 189 ? -0.736 13.588 -45.451 1.00 39.94 189 ASP A C 1
ATOM 1540 O O . ASP A 1 189 ? 0.365 13.956 -45.854 1.00 39.94 189 ASP A O 1
ATOM 1544 N N . THR A 1 190 ? -1.101 12.298 -45.517 1.00 39.12 190 THR A N 1
ATOM 1545 C CA . THR A 1 190 ? -0.223 11.212 -46.012 1.00 39.12 190 THR A CA 1
ATOM 1546 C C . THR A 1 190 ? -0.529 10.728 -47.431 1.00 39.12 190 THR A C 1
ATOM 1548 O O . THR A 1 190 ? 0.304 10.050 -48.029 1.00 39.12 190 THR A O 1
ATOM 1551 N N . THR A 1 191 ? -1.676 11.078 -48.019 1.00 34.59 191 THR A N 1
ATOM 1552 C CA . THR A 1 191 ? -2.036 10.649 -49.383 1.00 34.59 191 THR A CA 1
ATOM 1553 C C . THR A 1 191 ? -1.553 11.627 -50.456 1.00 34.59 191 THR A C 1
ATOM 1555 O O . THR A 1 191 ? -2.333 12.240 -51.173 1.00 34.59 191 THR A O 1
ATOM 1558 N N . ASN A 1 192 ? -0.232 11.701 -50.613 1.00 35.88 192 ASN A N 1
ATOM 1559 C CA . ASN A 1 192 ? 0.418 12.023 -51.883 1.00 35.88 192 ASN A CA 1
ATOM 1560 C C . ASN A 1 192 ? 1.376 10.875 -52.223 1.00 35.88 192 ASN A C 1
ATOM 1562 O O . ASN A 1 192 ? 2.581 11.027 -52.097 1.00 35.88 192 ASN A O 1
ATOM 1566 N N . GLU A 1 193 ? 0.825 9.705 -52.553 1.00 33.19 193 GLU A N 1
ATOM 1567 C CA . GLU A 1 193 ? 1.314 8.780 -53.587 1.00 33.19 193 GLU A CA 1
ATOM 1568 C C . GLU A 1 193 ? 0.478 7.488 -53.576 1.00 33.19 193 GLU A C 1
ATOM 1570 O O . GLU A 1 193 ? 0.050 6.974 -52.543 1.00 33.19 193 GLU A O 1
ATOM 1575 N N . GLU A 1 194 ? 0.156 7.026 -54.779 1.00 35.50 194 GLU A N 1
ATOM 1576 C CA . GLU A 1 194 ? -0.817 5.984 -55.084 1.00 35.50 194 GLU A CA 1
ATOM 1577 C C . GLU A 1 194 ? -0.317 4.581 -54.701 1.00 35.50 194 GLU A C 1
ATOM 1579 O O . GLU A 1 194 ? 0.762 4.178 -55.125 1.00 35.50 194 GLU A O 1
ATOM 1584 N N . GLN A 1 195 ? -1.150 3.787 -54.016 1.00 32.75 195 GLN A N 1
ATOM 1585 C CA . GLN A 1 195 ? -1.596 2.465 -54.492 1.00 32.75 195 GLN A CA 1
ATOM 1586 C C . GLN A 1 195 ? -2.613 1.830 -53.530 1.00 32.75 195 GLN A C 1
ATOM 1588 O O . GLN A 1 195 ? -2.379 1.659 -52.338 1.00 32.75 195 GLN A O 1
ATOM 1593 N N . ALA A 1 196 ? -3.774 1.476 -54.083 1.00 33.12 196 ALA A N 1
ATOM 1594 C CA . ALA A 1 196 ? -4.917 0.926 -53.369 1.00 33.12 196 ALA A CA 1
ATOM 1595 C C . ALA A 1 196 ? -4.923 -0.612 -53.386 1.00 33.12 196 ALA A C 1
ATOM 1597 O O . ALA A 1 196 ? -4.858 -1.225 -54.453 1.00 33.12 196 ALA A O 1
ATOM 1598 N N . GLY A 1 197 ? -5.118 -1.234 -52.217 1.00 29.69 197 GLY A N 1
ATOM 1599 C CA . GLY A 1 197 ? -5.444 -2.658 -52.110 1.00 29.69 197 GLY A CA 1
ATOM 1600 C C . GLY A 1 197 ? -5.802 -3.136 -50.692 1.00 29.69 197 GLY A C 1
ATOM 1601 O O . GLY A 1 197 ? -4.952 -3.154 -49.818 1.00 29.69 197 GLY A O 1
ATOM 1602 N N . SER A 1 198 ? -7.040 -3.634 -50.531 1.00 33.75 198 SER A N 1
ATOM 1603 C CA . SER A 1 198 ? -7.600 -4.449 -49.421 1.00 33.75 198 SER A CA 1
ATOM 1604 C C . SER A 1 198 ? -7.998 -3.765 -48.093 1.00 33.75 198 SER A C 1
ATOM 1606 O O . SER A 1 198 ? -7.197 -3.462 -47.219 1.00 33.75 198 SER A O 1
ATOM 1608 N N . SER A 1 199 ? -9.313 -3.638 -47.891 1.00 41.28 199 SER A N 1
ATOM 1609 C CA . SER A 1 199 ? -10.010 -2.812 -46.888 1.00 41.28 199 SER A CA 1
ATOM 1610 C C . SER A 1 199 ? -10.099 -3.374 -45.456 1.00 41.28 199 SER A C 1
ATOM 1612 O O . SER A 1 199 ? -10.959 -2.937 -44.693 1.00 41.28 199 SER A O 1
ATOM 1614 N N . THR A 1 200 ? -9.258 -4.340 -45.069 1.00 34.72 200 THR A N 1
ATOM 1615 C CA . THR A 1 200 ? -9.317 -4.941 -43.713 1.00 34.72 200 THR A CA 1
ATOM 1616 C C . THR A 1 200 ? -7.985 -4.977 -42.954 1.00 34.72 200 THR A C 1
ATOM 1618 O O . THR A 1 200 ? -8.033 -5.182 -41.747 1.00 34.72 200 THR A O 1
ATOM 1621 N N . SER A 1 201 ? -6.834 -4.719 -43.599 1.00 41.06 201 SER A N 1
ATOM 1622 C CA . SER A 1 201 ? -5.536 -4.512 -42.912 1.00 41.06 201 SER A CA 1
ATOM 1623 C C . SER A 1 201 ? -5.261 -3.039 -42.582 1.00 41.06 201 SER A C 1
ATOM 1625 O O . SER A 1 201 ? -4.533 -2.731 -41.647 1.00 41.06 201 SER A O 1
ATOM 1627 N N . VAL A 1 202 ? -5.928 -2.120 -43.290 1.00 40.22 202 VAL A N 1
ATOM 1628 C CA . VAL A 1 202 ? -5.678 -0.670 -43.224 1.00 40.22 202 VAL A CA 1
ATOM 1629 C C . VAL A 1 202 ? -5.865 -0.085 -41.817 1.00 40.22 202 VAL A C 1
ATOM 1631 O O . VAL A 1 202 ? -5.209 0.884 -41.466 1.00 40.22 202 VAL A O 1
ATOM 1634 N N . ALA A 1 203 ? -6.738 -0.661 -40.983 1.00 38.06 203 ALA A N 1
ATOM 1635 C CA . ALA A 1 203 ? -6.977 -0.160 -39.625 1.00 38.06 203 ALA A CA 1
ATOM 1636 C C . ALA A 1 203 ? -5.847 -0.512 -38.637 1.00 38.06 203 ALA A C 1
ATOM 1638 O O . ALA A 1 203 ? -5.530 0.302 -37.769 1.00 38.06 203 ALA A O 1
ATOM 1639 N N . GLU A 1 204 ? -5.238 -1.697 -38.770 1.00 41.34 204 GLU A N 1
ATOM 1640 C CA . GLU A 1 204 ? -4.058 -2.084 -37.984 1.00 41.34 204 GLU A CA 1
ATOM 1641 C C . GLU A 1 204 ? -2.840 -1.284 -38.464 1.00 41.34 204 GLU A C 1
ATOM 1643 O O . GLU A 1 204 ? -2.197 -0.627 -37.645 1.00 41.34 204 GLU A O 1
ATOM 1648 N N . ASP A 1 205 ? -2.624 -1.206 -39.782 1.00 47.28 205 ASP A N 1
ATOM 1649 C CA . ASP A 1 205 ? -1.522 -0.453 -40.405 1.00 47.28 205 ASP A CA 1
ATOM 1650 C C . ASP A 1 205 ? -1.563 1.054 -40.069 1.00 47.28 205 ASP A C 1
ATOM 1652 O O . ASP A 1 205 ? -0.530 1.671 -39.799 1.00 47.28 205 ASP A O 1
ATOM 1656 N N . LEU A 1 206 ? -2.757 1.655 -39.994 1.00 50.94 206 LEU A N 1
ATOM 1657 C CA . LEU A 1 206 ? -2.925 3.065 -39.625 1.00 50.94 206 LEU A CA 1
ATOM 1658 C C . LEU A 1 206 ? -2.710 3.302 -38.122 1.00 50.94 206 LEU A C 1
ATOM 1660 O O . LEU A 1 206 ? -2.119 4.309 -37.746 1.00 50.94 206 LEU A O 1
ATOM 1664 N N . SER A 1 207 ? -3.121 2.374 -37.246 1.00 49.91 207 SER A N 1
ATOM 1665 C CA . SER A 1 207 ? -2.833 2.471 -35.803 1.00 49.91 207 SER A CA 1
ATOM 1666 C C . SER A 1 207 ? -1.331 2.401 -35.505 1.00 49.91 207 SER A C 1
ATOM 1668 O O . SER A 1 207 ? -0.824 3.118 -34.645 1.00 49.91 207 SER A O 1
ATOM 1670 N N . VAL A 1 208 ? -0.614 1.587 -36.276 1.00 54.00 208 VAL A N 1
ATOM 1671 C CA . VAL A 1 208 ? 0.834 1.396 -36.212 1.00 54.00 208 VAL A CA 1
ATOM 1672 C C . VAL A 1 208 ? 1.570 2.658 -36.664 1.00 54.00 208 VAL A C 1
ATOM 1674 O O . VAL A 1 208 ? 2.416 3.165 -35.927 1.00 54.00 208 VAL A O 1
ATOM 1677 N N . LEU A 1 209 ? 1.203 3.223 -37.821 1.00 55.12 209 LEU A N 1
ATOM 1678 C CA . LEU A 1 209 ? 1.775 4.478 -38.327 1.00 55.12 209 LEU A CA 1
ATOM 1679 C C . LEU A 1 209 ? 1.554 5.642 -37.346 1.00 55.12 209 LEU A C 1
ATOM 1681 O O . LEU A 1 209 ? 2.415 6.502 -37.173 1.00 55.12 209 LEU A O 1
ATOM 1685 N N . MET A 1 210 ? 0.415 5.634 -36.655 1.00 53.81 210 MET A N 1
ATOM 1686 C CA . MET A 1 210 ? 0.049 6.630 -35.651 1.00 53.81 210 MET A CA 1
ATOM 1687 C C . MET A 1 210 ? 0.838 6.482 -34.352 1.00 53.81 210 MET A C 1
ATOM 1689 O O . MET A 1 210 ? 1.276 7.485 -33.795 1.00 53.81 210 MET A O 1
ATOM 1693 N N . THR A 1 211 ? 1.064 5.258 -33.873 1.00 58.66 211 THR A N 1
ATOM 1694 C CA . THR A 1 211 ? 1.946 5.004 -32.723 1.00 58.66 211 THR A CA 1
ATOM 1695 C C . THR A 1 211 ? 3.392 5.381 -33.046 1.00 58.66 211 THR A C 1
ATOM 1697 O O . THR A 1 211 ? 4.055 6.001 -32.218 1.00 58.66 211 THR A O 1
ATOM 1700 N N . PHE A 1 212 ? 3.856 5.106 -34.270 1.00 62.00 212 PHE A N 1
ATOM 1701 C CA . PHE A 1 212 ? 5.159 5.556 -34.773 1.00 62.00 212 PHE A CA 1
ATOM 1702 C C . PHE A 1 212 ? 5.265 7.079 -34.822 1.00 62.00 212 PHE A C 1
ATOM 1704 O O . PHE A 1 212 ? 6.209 7.646 -34.280 1.00 62.00 212 PHE A O 1
ATOM 1711 N N . SER A 1 213 ? 4.276 7.755 -35.412 1.00 57.81 213 SER A N 1
ATOM 1712 C CA . SER A 1 213 ? 4.229 9.217 -35.454 1.00 57.81 213 SER A CA 1
ATOM 1713 C C . SER A 1 213 ? 4.184 9.817 -34.050 1.00 57.81 213 SER A C 1
ATOM 1715 O O . SER A 1 213 ? 4.921 10.754 -33.790 1.00 57.81 213 SER A O 1
ATOM 1717 N N . ARG A 1 214 ? 3.410 9.252 -33.116 1.00 63.50 214 ARG A N 1
ATOM 1718 C CA . ARG A 1 214 ? 3.330 9.731 -31.727 1.00 63.50 214 ARG A CA 1
ATOM 1719 C C . ARG A 1 214 ? 4.616 9.530 -30.940 1.00 63.50 214 ARG A C 1
ATOM 1721 O O . ARG A 1 214 ? 4.980 10.426 -30.194 1.00 63.50 214 ARG A O 1
ATOM 1728 N N . LEU A 1 215 ? 5.295 8.393 -31.094 1.00 66.00 215 LEU A N 1
ATOM 1729 C CA . LEU A 1 215 ? 6.595 8.167 -30.457 1.00 66.00 215 LEU A CA 1
ATOM 1730 C C . LEU A 1 215 ? 7.677 9.056 -31.077 1.00 66.00 215 LEU A C 1
ATOM 1732 O O . LEU A 1 215 ? 8.503 9.591 -30.353 1.00 66.00 215 LEU A O 1
ATOM 1736 N N . ASN A 1 216 ? 7.635 9.300 -32.386 1.00 63.91 216 ASN A N 1
ATOM 1737 C CA . ASN A 1 216 ? 8.533 10.268 -33.014 1.00 63.91 216 ASN A CA 1
ATOM 1738 C C . ASN A 1 216 ? 8.211 11.712 -32.612 1.00 63.91 216 ASN A C 1
ATOM 1740 O O . ASN A 1 216 ? 9.136 12.479 -32.390 1.00 63.91 216 ASN A O 1
ATOM 1744 N N . CYS A 1 217 ? 6.935 12.081 -32.461 1.00 58.28 217 CYS A N 1
ATOM 1745 C CA . CYS A 1 217 ? 6.533 13.371 -31.896 1.00 58.28 217 CYS A CA 1
ATOM 1746 C C . CYS A 1 217 ? 6.968 13.493 -30.434 1.00 58.28 217 CYS A C 1
ATOM 1748 O O . CYS A 1 217 ? 7.459 14.539 -30.042 1.00 58.28 217 CYS A O 1
ATOM 1750 N N . PHE A 1 218 ? 6.859 12.418 -29.645 1.00 65.50 218 PHE A N 1
ATOM 1751 C CA . PHE A 1 218 ? 7.359 12.378 -28.270 1.00 65.50 218 PHE A CA 1
ATOM 1752 C C . PHE A 1 218 ? 8.861 12.691 -28.210 1.00 65.50 218 PHE A C 1
ATOM 1754 O O . PHE A 1 218 ? 9.295 13.376 -27.289 1.00 65.50 218 PHE A O 1
ATOM 1761 N N . LEU A 1 219 ? 9.632 12.201 -29.187 1.00 64.56 219 LEU A N 1
ATOM 1762 C CA . LEU A 1 219 ? 11.066 12.467 -29.339 1.00 64.56 219 LEU A CA 1
ATOM 1763 C C . LEU A 1 219 ? 11.387 13.816 -30.008 1.00 64.56 219 LEU A C 1
ATOM 1765 O O . LEU A 1 219 ? 12.557 14.179 -30.051 1.00 64.56 219 LEU A O 1
ATOM 1769 N N . ALA A 1 220 ? 10.386 14.512 -30.558 1.00 53.44 220 ALA A N 1
ATOM 1770 C CA . ALA A 1 220 ? 10.520 15.817 -31.212 1.00 53.44 220 ALA A CA 1
ATOM 1771 C C . ALA A 1 220 ? 10.097 16.999 -30.313 1.00 53.44 220 ALA A C 1
ATOM 1773 O O . ALA A 1 220 ? 10.272 18.148 -30.710 1.00 53.44 220 ALA A O 1
ATOM 1774 N N . ASP A 1 221 ? 9.526 16.712 -29.137 1.00 58.81 221 ASP A N 1
ATOM 1775 C CA . ASP A 1 221 ? 9.332 17.649 -28.018 1.00 58.81 221 ASP A CA 1
ATOM 1776 C C . ASP A 1 221 ? 10.707 18.076 -27.428 1.00 58.81 221 ASP A C 1
ATOM 1778 O O . ASP A 1 221 ? 11.715 17.455 -27.781 1.00 58.81 221 ASP A O 1
ATOM 1782 N N . PRO A 1 222 ? 10.796 19.108 -26.552 1.00 60.22 222 PRO A N 1
ATOM 1783 C CA . PRO A 1 222 ? 12.067 19.598 -25.999 1.00 60.22 222 PRO A CA 1
ATOM 1784 C C . PRO A 1 222 ? 12.994 18.492 -25.470 1.00 60.22 222 PRO A C 1
ATOM 1786 O O . PRO A 1 222 ? 12.516 17.433 -25.043 1.00 60.22 222 PRO A O 1
ATOM 1789 N N . PRO A 1 223 ? 14.321 18.728 -25.476 1.00 68.50 223 PRO A N 1
ATOM 1790 C CA . PRO A 1 223 ? 15.303 17.699 -25.175 1.00 68.50 223 PRO A CA 1
ATOM 1791 C C . PRO A 1 223 ? 15.068 17.098 -23.790 1.00 68.50 223 PRO A C 1
ATOM 1793 O O . PRO A 1 223 ? 15.144 17.783 -22.775 1.00 68.50 223 PRO A O 1
ATOM 1796 N N . LEU A 1 224 ? 14.820 15.786 -23.768 1.00 76.88 224 LEU A N 1
ATOM 1797 C CA . LEU A 1 224 ? 14.591 15.035 -22.535 1.00 76.88 224 LEU A CA 1
ATOM 1798 C C . LEU A 1 224 ? 15.800 15.130 -21.596 1.00 76.88 224 LEU A C 1
ATOM 1800 O O . LEU A 1 224 ? 16.945 14.976 -22.039 1.00 76.88 224 LEU A O 1
ATOM 1804 N N . SER A 1 225 ? 15.545 15.275 -20.298 1.00 85.38 225 SER A N 1
ATOM 1805 C CA . SER A 1 225 ? 16.557 15.121 -19.255 1.00 85.38 225 SER A CA 1
ATOM 1806 C C . SER A 1 225 ? 17.102 13.688 -19.224 1.00 85.38 225 SER A C 1
ATOM 1808 O O . SER A 1 225 ? 16.516 12.746 -19.766 1.00 85.38 225 SER A O 1
ATOM 1810 N N . ASP A 1 226 ? 18.240 13.481 -18.566 1.00 88.50 226 ASP A N 1
ATOM 1811 C CA . ASP A 1 226 ? 18.803 12.137 -18.415 1.00 88.50 226 ASP A CA 1
ATOM 1812 C C . ASP A 1 226 ? 17.867 11.179 -17.674 1.00 88.50 226 ASP A C 1
ATOM 1814 O O . ASP A 1 226 ? 17.736 10.022 -18.081 1.00 88.50 226 ASP A O 1
ATOM 1818 N N . LEU A 1 227 ? 17.177 11.664 -16.640 1.00 89.75 227 LEU A N 1
ATOM 1819 C CA . LEU A 1 227 ? 16.200 10.870 -15.900 1.00 89.75 227 LEU A CA 1
ATOM 1820 C C . LEU A 1 227 ? 14.968 10.560 -16.761 1.00 89.75 227 LEU A C 1
ATOM 1822 O O . LEU A 1 227 ? 14.503 9.424 -16.776 1.00 89.75 227 LEU A O 1
ATOM 1826 N N . GLU A 1 228 ? 14.504 11.506 -17.578 1.00 88.38 228 GLU A N 1
ATOM 1827 C CA . GLU A 1 228 ? 13.396 11.277 -18.513 1.00 88.38 228 GLU A CA 1
ATOM 1828 C C . GLU A 1 228 ? 13.745 10.255 -19.599 1.00 88.38 228 GLU A C 1
ATOM 1830 O O . GLU A 1 228 ? 12.912 9.426 -19.974 1.00 88.38 228 GLU A O 1
ATOM 1835 N N . ARG A 1 229 ? 14.991 10.262 -20.086 1.00 90.81 229 ARG A N 1
ATOM 1836 C CA . ARG A 1 229 ? 15.494 9.234 -21.011 1.00 90.81 229 ARG A CA 1
ATOM 1837 C C . ARG A 1 229 ? 15.514 7.859 -20.345 1.00 90.81 229 ARG A C 1
ATOM 1839 O O . ARG A 1 229 ? 15.118 6.876 -20.974 1.00 90.81 229 ARG A O 1
ATOM 1846 N N . VAL A 1 230 ? 15.928 7.781 -19.077 1.00 94.31 230 VAL A N 1
ATOM 1847 C CA . VAL A 1 230 ? 15.849 6.546 -18.278 1.00 94.31 230 VAL A CA 1
ATOM 1848 C C . VAL A 1 230 ? 14.394 6.094 -18.145 1.00 94.31 230 VAL A C 1
ATOM 1850 O O . VAL A 1 230 ? 14.097 4.941 -18.455 1.00 94.31 230 VAL A O 1
ATOM 1853 N N . HIS A 1 231 ? 13.479 6.985 -17.753 1.00 93.88 231 HIS A N 1
ATOM 1854 C CA . HIS A 1 231 ? 12.047 6.688 -17.635 1.00 93.88 231 HIS A CA 1
ATOM 1855 C C . HIS A 1 231 ? 11.449 6.214 -18.955 1.00 93.88 231 HIS A C 1
ATOM 1857 O O . HIS A 1 231 ? 10.638 5.294 -18.951 1.00 93.88 231 HIS A O 1
ATOM 1863 N N . PHE A 1 232 ? 11.878 6.768 -20.089 1.00 92.38 232 PHE A N 1
ATOM 1864 C CA . PHE A 1 232 ? 11.411 6.331 -21.400 1.00 92.38 232 PHE A CA 1
ATOM 1865 C C . PHE A 1 232 ? 11.826 4.888 -21.708 1.00 92.38 232 PHE A C 1
ATOM 1867 O O . PHE A 1 232 ? 10.988 4.045 -22.038 1.00 92.38 232 PHE A O 1
ATOM 1874 N N . VAL A 1 233 ? 13.124 4.588 -21.582 1.00 95.31 233 VAL A N 1
ATOM 1875 C CA . VAL A 1 233 ? 13.677 3.261 -21.896 1.00 95.31 233 VAL A CA 1
ATOM 1876 C C . VAL A 1 233 ? 13.143 2.212 -20.923 1.00 95.31 233 VAL A C 1
ATOM 1878 O O . VAL A 1 233 ? 12.625 1.174 -21.340 1.00 95.31 233 VAL A O 1
ATOM 1881 N N . VAL A 1 234 ? 13.236 2.487 -19.622 1.00 97.00 234 VAL A N 1
ATOM 1882 C CA . VAL A 1 234 ? 12.811 1.554 -18.578 1.00 97.00 234 VAL A CA 1
ATOM 1883 C C . VAL A 1 234 ? 11.290 1.421 -18.548 1.00 97.00 234 VAL A C 1
ATOM 1885 O O . VAL A 1 234 ? 10.778 0.304 -18.468 1.00 97.00 234 VAL A O 1
ATOM 1888 N N . GLY A 1 235 ? 10.561 2.529 -18.691 1.00 94.31 235 GLY A N 1
ATOM 1889 C CA . GLY A 1 235 ? 9.102 2.555 -18.740 1.00 94.31 235 GLY A CA 1
ATOM 1890 C C . GLY A 1 235 ? 8.538 1.690 -19.862 1.00 94.31 235 GLY A C 1
ATOM 1891 O O . GLY A 1 235 ? 7.616 0.912 -19.627 1.00 94.31 235 GLY A O 1
ATOM 1892 N N . LEU A 1 236 ? 9.138 1.716 -21.059 1.00 91.94 236 LEU A N 1
ATOM 1893 C CA . LEU A 1 236 ? 8.750 0.805 -22.143 1.00 91.94 236 LEU A CA 1
ATOM 1894 C C . LEU A 1 236 ? 9.030 -0.669 -21.809 1.00 91.94 236 LEU A C 1
ATOM 1896 O O . LEU A 1 236 ? 8.199 -1.521 -22.122 1.00 91.94 236 LEU A O 1
ATOM 1900 N N . GLY A 1 237 ? 10.137 -0.984 -21.131 1.00 94.88 237 GLY A N 1
ATOM 1901 C CA . GLY A 1 237 ? 10.429 -2.348 -20.662 1.00 94.88 237 GLY A CA 1
ATOM 1902 C C . GLY A 1 237 ? 9.486 -2.851 -19.554 1.00 94.88 237 GLY A C 1
ATOM 1903 O O . GLY A 1 237 ? 9.210 -4.056 -19.465 1.00 94.88 237 GLY A O 1
ATOM 1904 N N . ILE A 1 238 ? 8.952 -1.938 -18.735 1.00 94.81 238 ILE A N 1
ATOM 1905 C CA . ILE A 1 238 ? 7.922 -2.218 -17.723 1.00 94.81 238 ILE A CA 1
ATOM 1906 C C . ILE A 1 238 ? 6.565 -2.447 -18.398 1.00 94.81 238 ILE A C 1
ATOM 1908 O O . ILE A 1 238 ? 5.959 -3.504 -18.209 1.00 94.81 238 ILE A O 1
ATOM 1912 N N . LEU A 1 239 ? 6.117 -1.493 -19.223 1.00 91.06 239 LEU A N 1
ATOM 1913 C CA . LEU A 1 239 ? 4.806 -1.512 -19.881 1.00 91.06 239 LEU A CA 1
ATOM 1914 C C . LEU A 1 239 ? 4.695 -2.615 -20.942 1.00 91.06 239 LEU A C 1
ATOM 1916 O O . LEU A 1 239 ? 3.601 -3.135 -21.172 1.00 91.06 239 LEU A O 1
ATOM 1920 N N . ARG A 1 240 ? 5.806 -2.983 -21.596 1.00 90.94 240 ARG A N 1
ATOM 1921 C CA . ARG A 1 240 ? 5.845 -3.996 -22.663 1.00 90.94 240 ARG A CA 1
ATOM 1922 C C . ARG A 1 240 ? 6.928 -5.046 -22.386 1.00 90.94 240 ARG A C 1
ATOM 1924 O O . ARG A 1 240 ? 8.052 -4.938 -22.876 1.00 90.94 240 ARG A O 1
ATOM 1931 N N . PRO A 1 241 ? 6.598 -6.124 -21.647 1.00 93.06 241 PRO A N 1
ATOM 1932 C CA . PRO A 1 241 ? 7.569 -7.145 -21.245 1.00 93.06 241 PRO A CA 1
ATOM 1933 C C . PRO A 1 241 ? 8.316 -7.836 -22.395 1.00 93.06 241 PRO A C 1
ATOM 1935 O O . PRO A 1 241 ? 9.429 -8.318 -22.194 1.00 93.06 241 PRO A O 1
ATOM 1938 N N . HIS A 1 242 ? 7.737 -7.877 -23.600 1.00 91.31 242 HIS A N 1
ATOM 1939 C CA . HIS A 1 242 ? 8.374 -8.450 -24.791 1.00 91.31 242 HIS A CA 1
ATOM 1940 C C . HIS A 1 242 ? 9.578 -7.636 -25.293 1.00 91.31 242 HIS A C 1
ATOM 1942 O O . HIS A 1 242 ? 10.432 -8.190 -25.982 1.00 91.31 242 HIS A O 1
ATOM 1948 N N . LEU A 1 243 ? 9.699 -6.361 -24.902 1.00 94.62 243 LEU A N 1
ATOM 1949 C CA . LEU A 1 243 ? 10.829 -5.502 -25.263 1.00 94.62 243 LEU A CA 1
ATOM 1950 C C . LEU A 1 243 ? 12.060 -5.688 -24.376 1.00 94.62 243 LEU A C 1
ATOM 1952 O O . LEU A 1 243 ? 13.133 -5.226 -24.743 1.00 94.62 243 LEU A O 1
ATOM 1956 N N . ARG A 1 244 ? 11.954 -6.358 -23.224 1.00 97.44 244 ARG A N 1
ATOM 1957 C CA . ARG A 1 244 ? 13.051 -6.414 -22.239 1.00 97.44 244 ARG A CA 1
ATOM 1958 C C . ARG A 1 244 ? 14.346 -6.971 -22.829 1.00 97.44 244 ARG A C 1
ATOM 1960 O O . ARG A 1 244 ? 15.396 -6.350 -22.700 1.00 97.44 244 ARG A O 1
ATOM 1967 N N . ASP A 1 245 ? 14.263 -8.100 -23.531 1.00 97.88 245 ASP A N 1
ATOM 1968 C CA . ASP A 1 245 ? 15.429 -8.712 -24.178 1.00 97.88 245 ASP A CA 1
ATOM 1969 C C . ASP A 1 245 ? 16.001 -7.834 -25.295 1.00 97.88 245 ASP A C 1
ATOM 1971 O O . ASP A 1 245 ? 17.218 -7.776 -25.465 1.00 97.88 245 ASP A O 1
ATOM 1975 N N . GLU A 1 246 ? 15.138 -7.136 -26.038 1.00 98.00 246 GLU A N 1
ATOM 1976 C CA . GLU A 1 246 ? 15.548 -6.194 -27.082 1.00 98.00 246 GLU A CA 1
ATOM 1977 C C . GLU A 1 246 ? 16.338 -5.029 -26.475 1.00 98.00 246 GLU A C 1
ATOM 1979 O O . GLU A 1 246 ? 17.433 -4.732 -26.944 1.00 98.00 246 GLU A O 1
ATOM 1984 N N . ILE A 1 247 ? 15.837 -4.427 -25.390 1.00 98.44 247 ILE A N 1
ATOM 1985 C CA . ILE A 1 247 ? 16.502 -3.332 -24.665 1.00 98.44 247 ILE A CA 1
ATOM 1986 C C . ILE A 1 247 ? 17.889 -3.776 -24.186 1.00 98.44 247 ILE A C 1
ATOM 1988 O O . ILE A 1 247 ? 18.884 -3.095 -24.442 1.00 98.44 247 ILE A O 1
ATOM 1992 N N . TYR A 1 248 ? 17.983 -4.950 -23.553 1.00 98.56 248 TYR A N 1
ATOM 1993 C CA . TYR A 1 248 ? 19.268 -5.501 -23.122 1.00 98.56 248 TYR A CA 1
ATOM 1994 C C . TYR A 1 248 ? 20.225 -5.739 -24.292 1.00 98.56 248 TYR A C 1
ATOM 1996 O O . TYR A 1 248 ? 21.395 -5.370 -24.212 1.00 98.56 248 TYR A O 1
ATOM 2004 N N . CYS A 1 249 ? 19.741 -6.303 -25.401 1.00 98.38 249 CYS A N 1
ATOM 2005 C CA . CYS A 1 249 ? 20.561 -6.530 -26.589 1.00 98.38 249 CYS A CA 1
ATOM 2006 C C . CYS A 1 249 ? 21.069 -5.219 -27.204 1.00 98.38 249 CYS A C 1
ATOM 2008 O O . CYS A 1 249 ? 22.231 -5.154 -27.611 1.00 98.38 249 CYS A O 1
ATOM 2010 N N . GLN A 1 250 ? 20.234 -4.177 -27.251 1.00 98.00 250 GLN A N 1
ATOM 2011 C CA . GLN A 1 250 ? 20.625 -2.852 -27.732 1.00 98.00 250 GLN A CA 1
ATOM 2012 C C . GLN A 1 250 ? 21.729 -2.237 -26.860 1.00 98.00 250 GLN A C 1
ATOM 2014 O O . GLN A 1 250 ? 22.720 -1.740 -27.396 1.00 98.00 250 GLN A O 1
ATOM 2019 N N . LEU A 1 251 ? 21.617 -2.339 -25.532 1.00 98.00 251 LEU A N 1
ATOM 2020 C CA . LEU A 1 251 ? 22.645 -1.862 -24.601 1.00 98.00 251 LEU A CA 1
ATOM 2021 C C . LEU A 1 251 ? 23.949 -2.663 -24.721 1.00 98.00 251 LEU A C 1
ATOM 2023 O O . LEU A 1 251 ? 25.011 -2.071 -24.907 1.00 98.00 251 LEU A O 1
ATOM 2027 N N . CYS A 1 252 ? 23.888 -3.999 -24.708 1.00 97.44 252 CYS A N 1
ATOM 2028 C CA . CYS A 1 252 ? 25.066 -4.854 -24.897 1.00 97.44 252 CYS A CA 1
ATOM 2029 C C . CYS A 1 252 ? 25.776 -4.563 -26.226 1.00 97.44 252 CYS A C 1
ATOM 2031 O O . CYS A 1 252 ? 27.006 -4.484 -26.272 1.00 97.44 252 CYS A O 1
ATOM 2033 N N . LYS A 1 253 ? 25.014 -4.333 -27.304 1.00 97.12 253 LYS A N 1
ATOM 2034 C CA . LYS A 1 253 ? 25.556 -3.921 -28.603 1.00 97.12 253 LYS A CA 1
ATOM 2035 C C . LYS A 1 253 ? 26.319 -2.599 -28.500 1.00 97.12 253 LYS A C 1
ATOM 2037 O O . LYS A 1 253 ? 27.433 -2.517 -29.006 1.00 97.12 253 LYS A O 1
ATOM 2042 N N . GLN A 1 254 ? 25.756 -1.589 -27.837 1.00 95.69 254 GLN A N 1
ATOM 2043 C CA . GLN A 1 254 ? 26.391 -0.273 -27.699 1.00 95.69 254 GLN A CA 1
ATOM 2044 C C . GLN A 1 254 ? 27.592 -0.245 -26.745 1.00 95.69 254 GLN A C 1
ATOM 2046 O O . GLN A 1 254 ? 28.427 0.654 -26.843 1.00 95.69 254 GLN A O 1
ATOM 2051 N N . LEU A 1 255 ? 27.696 -1.230 -25.855 1.00 95.94 255 LEU A N 1
ATOM 2052 C CA . LEU A 1 255 ? 28.834 -1.421 -24.956 1.00 95.94 255 LEU A CA 1
ATOM 2053 C C . LEU A 1 255 ? 29.965 -2.254 -25.584 1.00 95.94 255 LEU A C 1
ATOM 2055 O O . LEU A 1 255 ? 31.109 -2.167 -25.147 1.00 95.94 255 LEU A O 1
ATOM 2059 N N . THR A 1 256 ? 29.675 -3.051 -26.615 1.00 95.06 256 THR A N 1
ATOM 2060 C CA . THR A 1 256 ? 30.662 -3.928 -27.260 1.00 95.06 256 THR A CA 1
ATOM 2061 C C . THR A 1 256 ? 31.520 -3.151 -28.263 1.00 95.06 256 THR A C 1
ATOM 2063 O O . THR A 1 256 ? 31.000 -2.663 -29.267 1.00 95.06 256 THR A O 1
ATOM 2066 N N . ASN A 1 257 ? 32.842 -3.113 -28.058 1.00 92.75 257 ASN A N 1
ATOM 2067 C CA . ASN A 1 257 ? 33.812 -2.404 -28.913 1.00 92.75 257 ASN A CA 1
ATOM 2068 C C . ASN A 1 257 ? 33.475 -0.913 -29.102 1.00 92.75 257 ASN A C 1
ATOM 2070 O O . ASN A 1 257 ? 33.445 -0.411 -30.227 1.00 92.75 257 ASN A O 1
ATOM 2074 N N . ASN A 1 258 ? 33.165 -0.225 -28.003 1.00 92.38 258 ASN A N 1
ATOM 2075 C CA . ASN A 1 258 ? 32.951 1.216 -27.986 1.00 92.38 258 ASN A CA 1
ATOM 2076 C C . ASN A 1 258 ? 34.149 1.907 -27.326 1.00 92.38 258 ASN A C 1
ATOM 2078 O O . ASN A 1 258 ? 34.403 1.703 -26.142 1.00 92.38 258 ASN A O 1
ATOM 2082 N N . ASP A 1 259 ? 34.860 2.730 -28.094 1.00 91.06 259 ASP A N 1
ATOM 2083 C CA . ASP A 1 259 ? 36.079 3.407 -27.636 1.00 91.06 259 ASP A CA 1
ATOM 2084 C C . ASP A 1 259 ? 35.790 4.680 -26.814 1.00 91.06 259 ASP A C 1
ATOM 2086 O O . ASP A 1 259 ? 36.698 5.271 -26.229 1.00 91.06 259 ASP A O 1
ATOM 2090 N N . ASN A 1 260 ? 34.533 5.138 -26.767 1.00 92.12 260 ASN A N 1
ATOM 2091 C CA . ASN A 1 260 ? 34.144 6.307 -25.984 1.00 92.12 260 ASN A CA 1
ATOM 2092 C C . ASN A 1 260 ? 33.822 5.900 -24.538 1.00 92.12 260 ASN A C 1
ATOM 2094 O O . ASN A 1 260 ? 32.710 5.462 -24.240 1.00 92.12 260 ASN A O 1
ATOM 2098 N N . ASN A 1 261 ? 34.790 6.093 -23.638 1.00 90.88 261 ASN A N 1
ATOM 2099 C CA . ASN A 1 261 ? 34.676 5.742 -22.219 1.00 90.88 261 ASN A CA 1
ATOM 2100 C C . ASN A 1 261 ? 33.485 6.405 -21.509 1.00 90.88 261 ASN A C 1
ATOM 2102 O O . ASN A 1 261 ? 32.837 5.752 -20.691 1.00 90.88 261 ASN A O 1
ATOM 2106 N N . ASP A 1 262 ? 33.157 7.659 -21.833 1.00 90.19 262 ASP A N 1
ATOM 2107 C CA . ASP A 1 262 ? 32.014 8.354 -21.226 1.00 90.19 262 ASP A CA 1
ATOM 2108 C C . ASP A 1 262 ? 30.701 7.711 -21.679 1.00 90.19 262 ASP A C 1
ATOM 2110 O O . ASP A 1 262 ? 29.838 7.388 -20.860 1.00 90.19 262 ASP A O 1
ATOM 2114 N N . ALA A 1 263 ? 30.577 7.437 -22.982 1.00 92.19 263 ALA A N 1
ATOM 2115 C CA . ALA A 1 263 ? 29.417 6.744 -23.532 1.00 92.19 263 ALA A CA 1
ATOM 2116 C C . ALA A 1 263 ? 29.275 5.330 -22.955 1.00 92.19 263 ALA A C 1
ATOM 2118 O O . ALA A 1 263 ? 28.166 4.921 -22.615 1.00 92.19 263 ALA A O 1
ATOM 2119 N N . VAL A 1 264 ? 30.383 4.598 -22.802 1.00 94.06 264 VAL A N 1
ATOM 2120 C CA . VAL A 1 264 ? 30.418 3.277 -22.158 1.00 94.06 264 VAL A CA 1
ATOM 2121 C C . VAL A 1 264 ? 29.950 3.373 -20.708 1.00 94.06 264 VAL A C 1
ATOM 2123 O O . VAL A 1 264 ? 29.058 2.623 -20.316 1.00 94.06 264 VAL A O 1
ATOM 2126 N N . SER A 1 265 ? 30.480 4.319 -19.928 1.00 93.19 265 SER A N 1
ATOM 2127 C CA . SER A 1 265 ? 30.085 4.541 -18.532 1.00 93.19 265 SER A CA 1
ATOM 2128 C C . SER A 1 265 ? 28.580 4.806 -18.406 1.00 93.19 265 SER A C 1
ATOM 2130 O O . SER A 1 265 ? 27.894 4.143 -17.625 1.00 93.19 265 SER A O 1
ATOM 2132 N N . ARG A 1 266 ? 28.027 5.686 -19.254 1.00 93.94 266 ARG A N 1
ATOM 2133 C CA . ARG A 1 266 ? 26.580 5.958 -19.309 1.00 93.94 266 ARG A CA 1
ATOM 2134 C C . ARG A 1 266 ? 25.778 4.729 -19.737 1.00 93.94 266 ARG A C 1
ATOM 2136 O O . ARG A 1 266 ? 24.759 4.422 -19.126 1.00 93.94 266 ARG A O 1
ATOM 2143 N N . GLY A 1 267 ? 26.248 3.969 -20.724 1.00 95.88 267 GLY A N 1
ATOM 2144 C CA . GLY A 1 267 ? 25.610 2.711 -21.122 1.00 95.88 267 GLY A CA 1
ATOM 2145 C C . GLY A 1 267 ? 25.526 1.698 -19.974 1.00 95.88 267 GLY A C 1
ATOM 2146 O O . GLY A 1 267 ? 24.486 1.068 -19.794 1.00 95.88 267 GLY A O 1
ATOM 2147 N N . TRP A 1 268 ? 26.575 1.586 -19.152 1.00 96.06 268 TRP A N 1
ATOM 2148 C CA . TRP A 1 268 ? 26.577 0.736 -17.955 1.00 96.06 268 TRP A CA 1
ATOM 2149 C C . TRP A 1 268 ? 25.635 1.238 -16.861 1.00 96.06 268 TRP A C 1
ATOM 2151 O O . TRP A 1 268 ? 24.983 0.421 -16.205 1.00 96.06 268 TRP A O 1
ATOM 2161 N N . THR A 1 269 ? 25.518 2.555 -16.681 1.00 95.44 269 THR A N 1
ATOM 2162 C CA . THR A 1 269 ? 24.498 3.159 -15.811 1.00 95.44 269 THR A CA 1
ATOM 2163 C C . THR A 1 269 ? 23.098 2.748 -16.261 1.00 95.44 269 THR A C 1
ATOM 2165 O O . THR A 1 269 ? 22.332 2.208 -15.463 1.00 95.44 269 THR A O 1
ATOM 2168 N N . LEU A 1 270 ? 22.773 2.923 -17.546 1.00 96.94 270 LEU A N 1
ATOM 2169 C CA . LEU A 1 270 ? 21.451 2.591 -18.082 1.00 96.94 270 LEU A CA 1
ATOM 2170 C C . LEU A 1 270 ? 21.158 1.083 -18.014 1.00 96.94 270 LEU A C 1
ATOM 2172 O O . LEU A 1 270 ? 20.048 0.686 -17.659 1.00 96.94 270 LEU A O 1
ATOM 2176 N N . LEU A 1 271 ? 22.161 0.236 -18.273 1.00 97.81 271 LEU A N 1
ATOM 2177 C CA . LEU A 1 271 ? 22.058 -1.216 -18.105 1.00 97.81 271 LEU A CA 1
ATOM 2178 C C . LEU A 1 271 ? 21.770 -1.607 -16.649 1.00 97.81 271 LEU A C 1
ATOM 2180 O O . LEU A 1 271 ? 20.897 -2.439 -16.400 1.00 97.81 271 LEU A O 1
ATOM 2184 N N . SER A 1 272 ? 22.456 -0.972 -15.697 1.00 97.00 272 SER A N 1
ATOM 2185 C CA . SER A 1 272 ? 22.251 -1.203 -14.263 1.00 97.00 272 SER A CA 1
ATOM 2186 C C . SER A 1 272 ? 20.847 -0.784 -13.822 1.00 97.00 272 SER A C 1
ATOM 2188 O O . SER A 1 272 ? 20.203 -1.515 -13.077 1.00 97.00 272 SER A O 1
ATOM 2190 N N . LEU A 1 273 ? 20.336 0.346 -14.322 1.00 97.44 273 LEU A N 1
ATOM 2191 C CA . LEU A 1 273 ? 18.975 0.820 -14.042 1.00 97.44 273 LEU A CA 1
ATOM 2192 C C . LEU A 1 273 ? 17.902 -0.105 -14.642 1.00 97.44 273 LEU A C 1
ATOM 2194 O O . LEU A 1 273 ? 16.894 -0.375 -13.992 1.00 97.44 273 LEU A O 1
ATOM 2198 N N . CYS A 1 274 ? 18.137 -0.672 -15.832 1.00 97.75 274 CYS A N 1
ATOM 2199 C CA . CYS A 1 274 ? 17.267 -1.717 -16.386 1.00 97.75 274 CYS A CA 1
ATOM 2200 C C . CYS A 1 274 ? 17.276 -2.974 -15.499 1.00 97.75 274 CYS A C 1
ATOM 2202 O O . CYS A 1 274 ? 16.217 -3.495 -15.162 1.00 97.75 274 CYS A O 1
ATOM 2204 N N . ALA A 1 275 ? 18.460 -3.428 -15.066 1.00 96.81 275 ALA A N 1
ATOM 2205 C CA . ALA A 1 275 ? 18.622 -4.562 -14.151 1.00 96.81 275 ALA A CA 1
ATOM 2206 C C . ALA A 1 275 ? 17.994 -4.344 -12.762 1.00 96.81 275 ALA A C 1
ATOM 2208 O O . ALA A 1 275 ? 17.575 -5.311 -12.132 1.00 96.81 275 ALA A O 1
ATOM 2209 N N . LEU A 1 276 ? 17.893 -3.094 -12.298 1.00 95.88 276 LEU A N 1
ATOM 2210 C CA . LEU A 1 276 ? 17.144 -2.714 -11.093 1.00 95.88 276 LEU A CA 1
ATOM 2211 C C . LEU A 1 276 ? 15.624 -2.724 -11.284 1.00 95.88 276 LEU A C 1
ATOM 2213 O O . LEU A 1 276 ? 14.904 -2.649 -10.294 1.00 95.88 276 LEU A O 1
ATOM 2217 N N . SER A 1 277 ? 15.132 -2.804 -12.524 1.00 97.00 277 SER A N 1
ATOM 2218 C CA . SER A 1 277 ? 13.717 -2.577 -12.837 1.00 97.00 277 SER A CA 1
ATOM 2219 C C . SER A 1 277 ? 12.987 -3.828 -13.318 1.00 97.00 277 SER A C 1
ATOM 2221 O O . SER A 1 277 ? 11.847 -4.077 -12.929 1.00 97.00 277 SER A O 1
ATOM 2223 N N . PHE A 1 278 ? 13.624 -4.646 -14.154 1.00 97.06 278 PHE A N 1
ATOM 2224 C CA . PHE A 1 278 ? 13.023 -5.874 -14.671 1.00 97.06 278 PHE A CA 1
ATOM 2225 C C . PHE A 1 278 ? 14.090 -6.919 -15.021 1.00 97.06 278 PHE A C 1
ATOM 2227 O O . PHE A 1 278 ? 15.202 -6.552 -15.377 1.00 97.06 278 PHE A O 1
ATOM 2234 N N . PRO A 1 279 ? 13.775 -8.226 -14.967 1.00 95.75 279 PRO A N 1
ATOM 2235 C CA . PRO A 1 279 ? 14.708 -9.264 -15.391 1.00 95.75 279 PRO A CA 1
ATOM 2236 C C . PRO A 1 279 ? 14.678 -9.465 -16.920 1.00 95.75 279 PRO A C 1
ATOM 2238 O O . PRO A 1 279 ? 13.629 -9.246 -17.548 1.00 95.75 279 PRO A O 1
ATOM 2241 N N . PRO A 1 280 ? 15.782 -9.937 -17.538 1.00 95.69 280 PRO A N 1
ATOM 2242 C CA . PRO A 1 280 ? 15.747 -10.477 -18.897 1.00 95.69 280 PRO A CA 1
ATOM 2243 C C . PRO A 1 280 ? 14.947 -11.789 -18.927 1.00 95.69 280 PRO A C 1
ATOM 2245 O O . PRO A 1 280 ? 14.645 -12.390 -17.892 1.00 95.69 280 PRO A O 1
ATOM 2248 N N . SER A 1 281 ? 14.636 -12.293 -20.117 1.00 94.88 281 SER A N 1
ATOM 2249 C CA . SER A 1 281 ? 14.059 -13.628 -20.248 1.00 94.88 281 SER A CA 1
ATOM 2250 C C . SER A 1 281 ? 15.050 -14.713 -19.814 1.00 94.88 281 SER A C 1
ATOM 2252 O O . SER A 1 281 ? 16.270 -14.551 -19.904 1.00 94.88 281 SER A O 1
ATOM 2254 N N . GLN A 1 282 ? 14.530 -15.889 -19.446 1.00 93.12 282 GLN A N 1
ATOM 2255 C CA . GLN A 1 282 ? 15.353 -17.072 -19.147 1.00 93.12 282 GLN A CA 1
ATOM 2256 C C . GLN A 1 282 ? 16.288 -17.459 -20.306 1.00 93.12 282 GLN A C 1
ATOM 2258 O O . GLN A 1 282 ? 17.322 -18.085 -20.093 1.00 93.12 282 GLN A O 1
ATOM 2263 N N . LYS A 1 283 ? 15.928 -17.084 -21.540 1.00 94.00 283 LYS A N 1
ATOM 2264 C CA . LYS A 1 283 ? 16.716 -17.353 -22.741 1.00 94.00 283 LYS A CA 1
ATOM 2265 C C . LYS A 1 283 ? 17.934 -16.433 -22.840 1.00 94.00 283 LYS A C 1
ATOM 2267 O O . LYS A 1 283 ? 18.990 -16.899 -23.257 1.00 94.00 283 LYS A O 1
ATOM 2272 N N . LEU A 1 284 ? 17.791 -15.150 -22.499 1.00 96.00 284 LEU A N 1
ATOM 2273 C CA . LEU A 1 284 ? 18.877 -14.168 -22.571 1.00 96.00 284 LEU A CA 1
ATOM 2274 C C . LEU A 1 284 ? 19.741 -14.156 -21.301 1.00 96.00 284 LEU A C 1
ATOM 2276 O O . LEU A 1 284 ? 20.945 -13.927 -21.398 1.00 96.00 284 LEU A O 1
ATOM 2280 N N . PHE A 1 285 ? 19.157 -14.454 -20.135 1.00 95.38 285 PHE A N 1
ATOM 2281 C CA . PHE A 1 285 ? 19.820 -14.396 -18.828 1.00 95.38 285 PHE A CA 1
ATOM 2282 C C . PHE A 1 285 ? 21.243 -14.993 -18.785 1.00 95.38 285 PHE A C 1
ATOM 2284 O O . PHE A 1 285 ? 22.144 -14.270 -18.361 1.00 95.38 285 PHE A O 1
ATOM 2291 N N . PRO A 1 286 ? 21.519 -16.234 -19.248 1.00 94.56 286 PRO A N 1
ATOM 2292 C CA . PRO A 1 286 ? 22.873 -16.793 -19.165 1.00 94.56 286 PRO A CA 1
ATOM 2293 C C . PRO A 1 286 ? 23.902 -16.024 -20.008 1.00 94.56 286 PRO A C 1
ATOM 2295 O O . PRO A 1 286 ? 25.056 -15.904 -19.603 1.00 94.56 286 PRO A O 1
ATOM 2298 N N . TYR A 1 287 ? 23.492 -15.471 -21.153 1.00 95.88 287 TYR A N 1
ATOM 2299 C CA . TYR A 1 287 ? 24.362 -14.681 -22.029 1.00 95.88 287 TYR A CA 1
ATOM 2300 C C . TYR A 1 287 ? 24.615 -13.285 -21.461 1.00 95.88 287 TYR A C 1
ATOM 2302 O O . TYR A 1 287 ? 25.745 -12.803 -21.498 1.00 95.88 287 TYR A O 1
ATOM 2310 N N . LEU A 1 288 ? 23.571 -12.646 -20.921 1.00 95.50 288 LEU A N 1
ATOM 2311 C CA . LEU A 1 288 ? 23.685 -11.335 -20.287 1.00 95.50 288 LEU A CA 1
ATOM 2312 C C . LEU A 1 288 ? 24.519 -11.411 -19.006 1.00 95.50 288 LEU A C 1
ATOM 2314 O O . LEU A 1 288 ? 25.392 -10.576 -18.811 1.00 95.50 288 LEU A O 1
ATOM 2318 N N . SER A 1 289 ? 24.297 -12.429 -18.169 1.00 94.44 289 SER A N 1
ATOM 2319 C CA . SER A 1 289 ? 25.103 -12.648 -16.966 1.00 94.44 289 SER A CA 1
ATOM 2320 C C . SER A 1 289 ? 26.576 -12.790 -17.334 1.00 94.44 289 SER A C 1
ATOM 2322 O O . SER A 1 289 ? 27.392 -12.071 -16.779 1.00 94.44 289 SER A O 1
ATOM 2324 N N . ASN A 1 290 ? 26.909 -13.630 -18.320 1.00 93.94 290 ASN A N 1
ATOM 2325 C CA . ASN A 1 290 ? 28.291 -13.800 -18.766 1.00 93.94 290 ASN A CA 1
ATOM 2326 C C . ASN A 1 290 ? 28.891 -12.495 -19.325 1.00 93.94 290 ASN A C 1
ATOM 2328 O O . ASN A 1 290 ? 30.006 -12.129 -18.971 1.00 93.94 290 ASN A O 1
ATOM 2332 N N . PHE A 1 291 ? 28.127 -11.743 -20.129 1.00 95.25 291 PHE A N 1
ATOM 2333 C CA . PHE A 1 291 ? 28.544 -10.432 -20.643 1.00 95.25 291 PHE A CA 1
ATOM 2334 C C . PHE A 1 291 ? 28.880 -9.436 -19.523 1.00 95.25 291 PHE A C 1
ATOM 2336 O O . PHE A 1 291 ? 29.843 -8.680 -19.636 1.00 95.25 291 PHE A O 1
ATOM 2343 N N . VAL A 1 292 ? 28.087 -9.425 -18.447 1.00 95.06 292 VAL A N 1
ATOM 2344 C CA . VAL A 1 292 ? 28.325 -8.549 -17.297 1.00 95.06 292 VAL A CA 1
ATOM 2345 C C . VAL A 1 292 ? 29.527 -9.023 -16.481 1.00 95.06 292 VAL A C 1
ATOM 2347 O O . VAL A 1 292 ? 30.386 -8.201 -16.171 1.00 95.06 292 VAL A O 1
ATOM 2350 N N . SER A 1 293 ? 29.636 -10.323 -16.187 1.00 91.88 293 SER A N 1
ATOM 2351 C CA . SER A 1 293 ? 30.742 -10.877 -15.393 1.00 91.88 293 SER A CA 1
ATOM 2352 C C . SER A 1 293 ? 32.112 -10.733 -16.077 1.00 91.88 293 SER A C 1
ATOM 2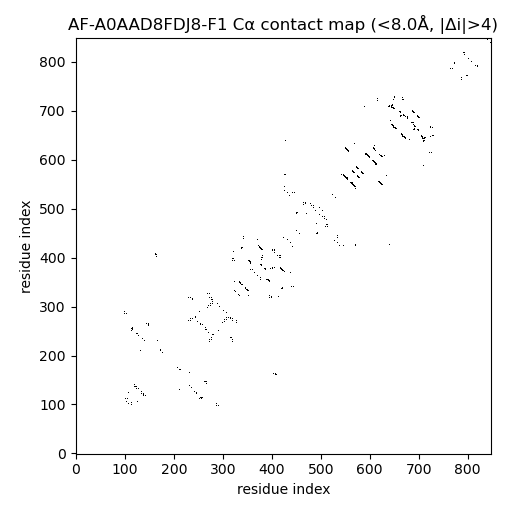354 O O . SER A 1 293 ? 33.122 -10.610 -15.388 1.00 91.88 293 SER A O 1
ATOM 2356 N N . ASP A 1 294 ? 32.163 -10.748 -17.414 1.00 89.69 294 ASP A N 1
ATOM 2357 C CA . ASP A 1 294 ? 33.409 -10.618 -18.189 1.00 89.69 294 ASP A CA 1
ATOM 2358 C C . ASP A 1 294 ? 33.902 -9.158 -18.308 1.00 89.69 294 ASP A C 1
ATOM 2360 O O . ASP A 1 294 ? 35.022 -8.901 -18.762 1.00 89.69 294 ASP A O 1
ATOM 2364 N N . SER A 1 295 ? 33.085 -8.181 -17.906 1.00 89.00 295 SER A N 1
ATOM 2365 C CA . SER A 1 295 ? 33.420 -6.759 -17.994 1.00 89.00 295 SER A CA 1
ATOM 2366 C C . SER A 1 295 ? 34.361 -6.309 -16.874 1.00 89.00 295 SER A C 1
ATOM 2368 O O . SER A 1 295 ? 34.176 -6.633 -15.704 1.00 89.00 295 SER A O 1
ATOM 2370 N N . GLN A 1 296 ? 35.339 -5.468 -17.215 1.00 86.56 296 GLN A N 1
ATOM 2371 C CA . GLN A 1 296 ? 36.263 -4.852 -16.249 1.00 86.56 296 GLN A CA 1
ATOM 2372 C C . GLN A 1 296 ? 35.730 -3.535 -15.658 1.00 86.56 296 GLN A C 1
ATOM 2374 O O . GLN A 1 296 ? 36.440 -2.840 -14.932 1.00 86.56 296 GLN A O 1
ATOM 2379 N N . MET A 1 297 ? 34.495 -3.151 -15.991 1.00 86.81 297 MET A N 1
ATOM 2380 C CA . MET A 1 297 ? 33.924 -1.877 -15.557 1.00 86.81 297 MET A CA 1
ATOM 2381 C C . MET A 1 297 ? 33.499 -1.917 -14.093 1.00 86.81 297 MET A C 1
ATOM 2383 O O . MET A 1 297 ? 32.903 -2.888 -13.634 1.00 86.81 297 MET A O 1
ATOM 2387 N N . ALA A 1 298 ? 33.742 -0.827 -13.362 1.00 84.44 298 ALA A N 1
ATOM 2388 C CA . ALA A 1 298 ? 33.412 -0.737 -11.938 1.00 84.44 298 ALA A CA 1
ATOM 2389 C C . ALA A 1 298 ? 31.912 -0.969 -11.664 1.00 84.44 298 ALA A C 1
ATOM 2391 O O . ALA A 1 298 ? 31.543 -1.552 -10.646 1.00 84.44 298 ALA A O 1
ATOM 2392 N N . GLN A 1 299 ? 31.041 -0.552 -12.589 1.00 87.31 299 GLN A N 1
ATOM 2393 C CA . GLN A 1 299 ? 29.592 -0.736 -12.512 1.00 87.31 299 GLN A CA 1
ATOM 2394 C C . GLN A 1 299 ? 29.144 -2.189 -12.739 1.00 87.31 299 GLN A C 1
ATOM 2396 O O . GLN A 1 299 ? 28.048 -2.547 -12.306 1.00 87.31 299 GLN A O 1
ATOM 2401 N N . ALA A 1 300 ? 29.959 -3.027 -13.391 1.00 89.56 300 ALA A N 1
ATOM 2402 C CA . ALA A 1 300 ? 29.561 -4.369 -13.812 1.00 89.56 300 ALA A CA 1
ATOM 2403 C C . ALA A 1 300 ? 29.212 -5.275 -12.621 1.00 89.56 300 ALA A C 1
ATOM 2405 O O . ALA A 1 300 ? 28.180 -5.938 -12.638 1.00 89.56 300 ALA A O 1
ATOM 2406 N N . SER A 1 301 ? 29.994 -5.217 -11.539 1.00 89.56 301 SER A N 1
ATOM 2407 C CA . SER A 1 301 ? 29.736 -5.991 -10.313 1.00 89.56 301 SER A CA 1
ATOM 2408 C C . SER A 1 301 ? 28.399 -5.630 -9.649 1.00 89.56 301 SER A C 1
ATOM 2410 O O . SER A 1 301 ? 27.652 -6.506 -9.213 1.00 89.56 301 SER A O 1
ATOM 2412 N N . SER A 1 302 ? 28.056 -4.335 -9.609 1.00 90.19 302 SER A N 1
ATOM 2413 C CA . SER A 1 302 ? 26.755 -3.870 -9.110 1.00 90.19 302 SER A CA 1
ATOM 2414 C C . SER A 1 302 ? 25.624 -4.363 -10.015 1.00 90.19 302 SER A C 1
ATOM 2416 O O . SER A 1 302 ? 24.635 -4.900 -9.524 1.00 90.19 302 SER A O 1
ATOM 2418 N N . CYS A 1 303 ? 25.796 -4.229 -11.334 1.00 94.69 303 CYS A N 1
ATOM 2419 C CA . CYS A 1 303 ? 24.821 -4.670 -12.327 1.00 94.69 303 CYS A CA 1
ATOM 2420 C C . CYS A 1 303 ? 24.553 -6.180 -12.243 1.00 94.69 303 CYS A C 1
ATOM 2422 O O . CYS A 1 303 ? 23.401 -6.597 -12.327 1.00 94.69 303 CYS A O 1
ATOM 2424 N N . GLU A 1 304 ? 25.587 -7.000 -12.041 1.00 94.00 304 GLU A N 1
ATOM 2425 C CA . GLU A 1 304 ? 25.449 -8.448 -11.858 1.00 94.00 304 GLU A CA 1
ATOM 2426 C C . GLU A 1 304 ? 24.612 -8.773 -10.617 1.00 94.00 304 GLU A C 1
ATOM 2428 O O . GLU A 1 304 ? 23.671 -9.563 -10.694 1.00 94.00 304 GLU A O 1
ATOM 2433 N N . SER A 1 305 ? 24.894 -8.107 -9.491 1.00 93.12 305 SER A N 1
ATOM 2434 C CA . SER A 1 305 ? 24.108 -8.274 -8.265 1.00 93.12 305 SER A CA 1
ATOM 2435 C C . SER A 1 305 ? 22.642 -7.886 -8.470 1.00 93.12 305 SER A C 1
ATOM 2437 O O . SER A 1 305 ? 21.750 -8.584 -7.986 1.00 93.12 305 SER A O 1
ATOM 2439 N N . PHE A 1 306 ? 22.376 -6.805 -9.210 1.00 95.38 306 PHE A N 1
ATOM 2440 C CA . PHE A 1 306 ? 21.012 -6.375 -9.519 1.00 95.38 306 PHE A CA 1
ATOM 2441 C C . PHE A 1 306 ? 20.287 -7.384 -10.407 1.00 95.38 306 PHE A C 1
ATOM 2443 O O . PHE A 1 306 ? 19.167 -7.763 -10.083 1.00 95.38 306 PHE A O 1
ATOM 2450 N N . LEU A 1 307 ? 20.940 -7.884 -11.462 1.00 94.25 307 LEU A N 1
ATOM 2451 C CA . LEU A 1 307 ? 20.377 -8.904 -12.350 1.00 94.25 307 LEU A CA 1
ATOM 2452 C C . LEU A 1 307 ? 20.031 -10.194 -11.603 1.00 94.25 307 LEU A C 1
ATOM 2454 O O . LEU A 1 307 ? 18.948 -10.741 -11.805 1.00 94.25 307 LEU A O 1
ATOM 2458 N N . GLN A 1 308 ? 20.931 -10.674 -10.741 1.00 93.12 308 GLN A N 1
ATOM 2459 C CA . GLN A 1 308 ? 20.697 -11.881 -9.948 1.00 93.12 308 GLN A CA 1
ATOM 2460 C C . GLN A 1 308 ? 19.508 -11.691 -9.003 1.00 93.12 308 GLN A C 1
ATOM 2462 O O . GLN A 1 308 ? 18.568 -12.481 -9.048 1.00 93.12 308 GLN A O 1
ATOM 2467 N N . LYS A 1 309 ? 19.486 -10.599 -8.228 1.00 93.44 309 LYS A N 1
ATOM 2468 C CA . LYS A 1 309 ? 18.371 -10.297 -7.317 1.00 93.44 309 LYS A CA 1
ATOM 2469 C C . LYS A 1 309 ? 17.048 -10.139 -8.063 1.00 93.44 309 LYS A C 1
ATOM 2471 O O . LYS A 1 309 ? 16.059 -10.760 -7.696 1.00 93.44 309 LYS A O 1
ATOM 2476 N N . MET A 1 310 ? 17.027 -9.358 -9.140 1.00 93.62 310 MET A N 1
ATOM 2477 C CA . MET A 1 310 ? 15.813 -9.104 -9.918 1.00 93.62 310 MET A CA 1
ATOM 2478 C C . MET A 1 310 ? 15.277 -10.367 -10.614 1.00 93.62 310 MET A C 1
ATOM 2480 O O . MET A 1 310 ? 14.088 -10.445 -10.904 1.00 93.62 310 MET A O 1
ATOM 2484 N N . SER A 1 311 ? 16.117 -11.381 -10.857 1.00 90.38 311 SER A N 1
ATOM 2485 C CA . SER A 1 311 ? 15.671 -12.665 -11.422 1.00 90.38 311 SER A CA 1
ATOM 2486 C C . SER A 1 311 ? 14.806 -13.499 -10.468 1.00 90.38 311 SER A C 1
ATOM 2488 O O . SER A 1 311 ? 14.023 -14.333 -10.926 1.00 90.38 311 SER A O 1
ATOM 2490 N N . GLU A 1 312 ? 14.919 -13.251 -9.161 1.00 89.44 312 GLU A N 1
ATOM 2491 C CA . GLU A 1 312 ? 14.158 -13.927 -8.101 1.00 89.44 312 GLU A CA 1
ATOM 2492 C C . GLU A 1 312 ? 12.948 -13.103 -7.633 1.00 89.44 312 GLU A C 1
ATOM 2494 O O . GLU A 1 312 ? 12.077 -13.608 -6.923 1.00 89.44 312 GLU A O 1
ATOM 2499 N N . LEU A 1 313 ? 12.887 -11.834 -8.039 1.00 90.12 313 LEU A N 1
ATOM 2500 C CA . LEU A 1 313 ? 11.902 -10.854 -7.608 1.00 90.12 313 LEU A CA 1
ATOM 2501 C C . LEU A 1 313 ? 10.869 -10.545 -8.704 1.00 90.12 313 LEU A C 1
ATOM 2503 O O . LEU A 1 313 ? 11.004 -10.931 -9.868 1.00 90.12 313 LEU A O 1
ATOM 2507 N N . LEU A 1 314 ? 9.798 -9.844 -8.327 1.00 90.50 314 LEU A N 1
ATOM 2508 C CA . LEU A 1 314 ? 8.817 -9.352 -9.292 1.00 90.50 314 LEU A CA 1
ATOM 2509 C C . LEU A 1 314 ? 9.346 -8.088 -9.994 1.00 90.50 314 LEU A C 1
ATOM 2511 O O . LEU A 1 314 ? 9.983 -7.259 -9.352 1.00 90.50 314 LEU A O 1
ATOM 2515 N N . PRO A 1 315 ? 9.064 -7.889 -11.296 1.00 93.56 315 PRO A N 1
ATOM 2516 C CA . PRO A 1 315 ? 9.421 -6.646 -11.975 1.00 93.56 315 PRO A CA 1
ATOM 2517 C C . PRO A 1 315 ? 8.764 -5.427 -11.311 1.00 93.56 315 PRO A C 1
ATOM 2519 O O . PRO A 1 315 ? 7.609 -5.508 -10.881 1.00 93.56 315 PRO A O 1
ATOM 2522 N N . ARG A 1 316 ? 9.476 -4.295 -11.293 1.00 94.75 316 ARG A N 1
ATOM 2523 C CA . ARG A 1 316 ? 8.976 -2.999 -10.811 1.00 94.75 316 ARG A CA 1
ATOM 2524 C C . ARG A 1 316 ? 7.746 -2.551 -11.607 1.00 94.75 316 ARG A C 1
ATOM 2526 O O . ARG A 1 316 ? 7.599 -2.894 -12.786 1.00 94.75 316 ARG A O 1
ATOM 2533 N N . LYS A 1 317 ? 6.867 -1.773 -10.968 1.00 93.00 317 LYS A N 1
ATOM 2534 C CA . LYS A 1 317 ? 5.705 -1.146 -11.624 1.00 93.00 317 LYS A CA 1
ATOM 2535 C C . LYS A 1 317 ? 6.004 0.282 -12.094 1.00 93.00 317 LYS A C 1
ATOM 2537 O O . LYS A 1 317 ? 5.288 0.776 -12.961 1.00 93.00 317 LYS A O 1
ATOM 2542 N N . GLN A 1 318 ? 7.040 0.918 -11.549 1.00 94.75 318 GLN A N 1
ATOM 2543 C CA . GLN A 1 318 ? 7.474 2.271 -11.898 1.00 94.75 318 GLN A CA 1
ATOM 2544 C C . GLN A 1 318 ? 8.948 2.282 -12.334 1.00 94.75 318 GLN A C 1
ATOM 2546 O O . GLN A 1 318 ? 9.711 1.392 -11.943 1.00 94.75 318 GLN A O 1
ATOM 2551 N N . PRO A 1 319 ? 9.366 3.246 -13.177 1.00 95.69 319 PRO A N 1
ATOM 2552 C CA . PRO A 1 319 ? 10.774 3.426 -13.502 1.00 95.69 319 PRO A CA 1
ATOM 2553 C C . PRO A 1 319 ? 11.562 3.932 -12.276 1.00 95.69 319 PRO A C 1
ATOM 2555 O O . PRO A 1 319 ? 10.953 4.420 -11.321 1.00 95.69 319 PRO A O 1
ATOM 2558 N N . PRO A 1 320 ? 12.905 3.848 -12.291 1.00 96.06 320 PRO A N 1
ATOM 2559 C CA . PRO A 1 320 ? 13.746 4.316 -11.198 1.00 96.06 320 PRO A CA 1
ATOM 2560 C C . PRO A 1 320 ? 13.490 5.778 -10.841 1.00 96.06 320 PRO A C 1
ATOM 2562 O O . PRO A 1 320 ? 13.427 6.631 -11.730 1.00 96.06 320 PRO A O 1
ATOM 2565 N N . CYS A 1 321 ? 13.378 6.059 -9.547 1.00 93.62 321 CYS A N 1
ATOM 2566 C CA . CYS A 1 321 ? 13.260 7.426 -9.047 1.00 93.62 321 CYS A CA 1
ATOM 2567 C C . CYS A 1 321 ? 14.623 8.151 -9.076 1.00 93.62 321 CYS A C 1
ATOM 2569 O O . CYS A 1 321 ? 15.671 7.528 -9.310 1.00 93.62 321 CYS A O 1
ATOM 2571 N N . TRP A 1 322 ? 14.639 9.458 -8.817 1.00 92.50 322 TRP A N 1
ATOM 2572 C CA . TRP A 1 322 ? 15.860 10.266 -8.804 1.00 92.50 322 TRP A CA 1
ATOM 2573 C C . TRP A 1 322 ? 16.910 9.712 -7.829 1.00 92.50 322 TRP A C 1
ATOM 2575 O O . TRP A 1 322 ? 18.077 9.558 -8.195 1.00 92.50 322 TRP A O 1
ATOM 2585 N N . MET A 1 323 ? 16.509 9.298 -6.622 1.00 92.88 323 MET A N 1
ATOM 2586 C CA . MET A 1 323 ? 17.437 8.700 -5.650 1.00 92.88 323 MET A CA 1
ATOM 2587 C C . MET A 1 323 ? 18.074 7.396 -6.154 1.00 92.88 323 MET A C 1
ATOM 2589 O O . MET A 1 323 ? 19.253 7.146 -5.901 1.00 92.88 323 MET A O 1
ATOM 2593 N N . GLU A 1 324 ? 17.330 6.565 -6.890 1.00 95.38 324 GLU A N 1
ATOM 2594 C CA . GLU A 1 324 ? 17.868 5.333 -7.485 1.00 95.38 324 GLU A CA 1
ATOM 2595 C C . GLU A 1 324 ? 18.853 5.646 -8.616 1.00 95.38 324 GLU A C 1
ATOM 2597 O O . GLU A 1 324 ? 19.896 4.996 -8.734 1.00 95.38 324 GLU A O 1
ATOM 2602 N N . TYR A 1 325 ? 18.557 6.674 -9.415 1.00 94.38 325 TYR A N 1
ATOM 2603 C CA . TYR A 1 325 ? 19.475 7.185 -10.428 1.00 94.38 325 TYR A CA 1
ATOM 2604 C C . TYR A 1 325 ? 20.794 7.655 -9.796 1.00 94.38 325 TYR A C 1
ATOM 2606 O O . TYR A 1 325 ? 21.867 7.198 -10.202 1.00 94.38 325 TYR A O 1
ATOM 2614 N N . GLN A 1 326 ? 20.728 8.473 -8.741 1.00 92.50 326 GLN A N 1
ATOM 2615 C CA . GLN A 1 326 ? 21.905 8.937 -7.998 1.00 92.50 326 GLN A CA 1
ATOM 2616 C C . GLN A 1 326 ? 22.686 7.777 -7.364 1.00 92.50 326 GLN A C 1
ATOM 2618 O O . GLN A 1 326 ? 23.913 7.727 -7.471 1.00 92.50 326 GLN A O 1
ATOM 2623 N N . PHE A 1 327 ? 21.992 6.796 -6.782 1.00 93.69 327 PHE A N 1
ATOM 2624 C CA . PHE A 1 327 ? 22.605 5.591 -6.219 1.00 93.69 327 PHE A CA 1
ATOM 2625 C C . PHE A 1 327 ? 23.425 4.819 -7.265 1.00 93.69 327 PHE A C 1
ATOM 2627 O O . PHE A 1 327 ? 24.534 4.357 -6.982 1.00 93.69 327 PHE A O 1
ATOM 2634 N N . VAL A 1 328 ? 22.931 4.694 -8.501 1.00 93.62 328 VAL A N 1
ATOM 2635 C CA . VAL A 1 328 ? 23.666 3.994 -9.566 1.00 93.62 328 VAL A CA 1
ATOM 2636 C C . VAL A 1 328 ? 24.838 4.823 -10.088 1.00 93.62 328 VAL A C 1
ATOM 2638 O O . VAL A 1 328 ? 25.934 4.269 -10.238 1.00 93.62 328 VAL A O 1
ATOM 2641 N N . VAL A 1 329 ? 24.611 6.112 -10.361 1.00 90.75 329 VAL A N 1
ATOM 2642 C CA . VAL A 1 329 ? 25.586 7.019 -10.989 1.00 90.75 329 VAL A CA 1
ATOM 2643 C C . VAL A 1 329 ? 26.706 7.390 -10.021 1.00 90.75 329 VAL A C 1
ATOM 2645 O O . VAL A 1 329 ? 27.879 7.199 -10.335 1.00 90.75 329 VAL A O 1
ATOM 2648 N N . ASN A 1 330 ? 26.343 7.871 -8.834 1.00 88.81 330 ASN A N 1
ATOM 2649 C CA . ASN A 1 330 ? 27.259 8.459 -7.858 1.00 88.81 330 ASN A CA 1
ATOM 2650 C C . ASN A 1 330 ? 27.630 7.505 -6.716 1.00 88.81 330 ASN A C 1
ATOM 2652 O O . ASN A 1 330 ? 28.452 7.861 -5.874 1.00 88.81 330 ASN A O 1
ATOM 2656 N N . LYS A 1 331 ? 27.051 6.293 -6.674 1.00 86.44 331 LYS A N 1
ATOM 2657 C CA . LYS A 1 331 ? 27.263 5.309 -5.590 1.00 86.44 331 LYS A CA 1
ATOM 2658 C C . LYS A 1 331 ? 26.924 5.871 -4.204 1.00 86.44 331 LYS A C 1
ATOM 2660 O O . LYS A 1 331 ? 27.502 5.454 -3.201 1.00 86.44 331 LYS A O 1
ATOM 2665 N N . THR A 1 332 ? 25.986 6.815 -4.156 1.00 87.62 332 THR A N 1
ATOM 2666 C CA . THR A 1 332 ? 25.450 7.390 -2.920 1.00 87.62 332 THR A CA 1
ATOM 2667 C C . THR A 1 332 ? 24.549 6.381 -2.215 1.00 87.62 332 THR A C 1
ATOM 2669 O O . THR A 1 332 ? 23.972 5.514 -2.860 1.00 87.62 332 THR A O 1
ATOM 2672 N N . ALA A 1 333 ? 24.426 6.460 -0.889 1.00 90.88 333 ALA A N 1
ATOM 2673 C CA . ALA A 1 333 ? 23.429 5.676 -0.159 1.00 90.88 333 ALA A CA 1
ATOM 2674 C C . ALA A 1 333 ? 22.028 6.278 -0.364 1.00 90.88 333 ALA A C 1
ATOM 2676 O O . ALA A 1 333 ? 21.892 7.499 -0.432 1.00 90.88 333 ALA A O 1
ATOM 2677 N N . ILE A 1 334 ? 20.992 5.435 -0.431 1.00 94.25 334 ILE A N 1
ATOM 2678 C CA . ILE A 1 334 ? 19.599 5.901 -0.467 1.00 94.25 334 ILE A CA 1
ATOM 2679 C C . ILE A 1 334 ? 19.138 6.099 0.974 1.00 94.25 334 ILE A C 1
ATOM 2681 O O . ILE A 1 334 ? 19.036 5.129 1.726 1.00 94.25 334 ILE A O 1
ATOM 2685 N N . SER A 1 335 ? 18.877 7.350 1.343 1.00 92.94 335 SER A N 1
ATOM 2686 C CA . SER A 1 335 ? 18.429 7.747 2.676 1.00 92.94 335 SER A CA 1
ATOM 2687 C C . SER A 1 335 ? 16.972 8.195 2.606 1.00 92.94 335 SER A C 1
ATOM 2689 O O . SER A 1 335 ? 16.685 9.269 2.089 1.00 92.94 335 SER A O 1
ATOM 2691 N N . LEU A 1 336 ? 16.058 7.374 3.120 1.00 93.25 336 LEU A N 1
ATOM 2692 C CA . LEU A 1 336 ? 14.620 7.632 3.106 1.00 93.25 336 LEU A CA 1
ATOM 2693 C C . LEU A 1 336 ? 14.163 8.159 4.470 1.00 93.25 336 LEU A C 1
ATOM 2695 O O . LEU A 1 336 ? 14.462 7.536 5.488 1.00 93.25 336 LEU A O 1
ATOM 2699 N N . SER A 1 337 ? 13.422 9.268 4.485 1.00 93.75 337 SER A N 1
ATOM 2700 C CA . SER A 1 337 ? 12.781 9.793 5.696 1.00 93.75 337 SER A CA 1
ATOM 2701 C C . SER A 1 337 ? 11.325 9.338 5.784 1.00 93.75 337 SER A C 1
ATOM 2703 O O . SER A 1 337 ? 10.600 9.383 4.789 1.00 93.75 337 SER A O 1
ATOM 2705 N N . VAL A 1 338 ? 10.900 8.910 6.971 1.00 96.56 338 VAL A N 1
ATOM 2706 C CA . VAL A 1 338 ? 9.519 8.544 7.289 1.00 96.56 338 VAL A CA 1
ATOM 2707 C C . VAL A 1 338 ? 9.065 9.333 8.511 1.00 96.56 338 VAL A C 1
ATOM 2709 O O . VAL A 1 338 ? 9.597 9.154 9.604 1.00 96.56 338 VAL A O 1
ATOM 2712 N N . THR A 1 339 ? 8.055 10.173 8.323 1.00 96.12 339 THR A N 1
ATOM 2713 C CA . THR A 1 339 ? 7.417 10.967 9.371 1.00 96.12 339 THR A CA 1
ATOM 2714 C C . THR A 1 339 ? 6.412 10.109 10.138 1.00 96.12 339 THR A C 1
ATOM 2716 O O . THR A 1 339 ? 5.526 9.469 9.563 1.00 96.12 339 THR A O 1
ATOM 2719 N N . LEU A 1 340 ? 6.541 10.084 11.457 1.00 96.81 340 LEU A N 1
ATOM 2720 C CA . LEU A 1 340 ? 5.582 9.480 12.372 1.00 96.81 340 LEU A CA 1
ATOM 2721 C C . LEU A 1 340 ? 4.442 10.459 12.680 1.00 96.81 340 LEU A C 1
ATOM 2723 O O . LEU A 1 340 ? 4.549 11.669 12.487 1.00 96.81 340 LEU A O 1
ATOM 2727 N N . THR A 1 341 ? 3.335 9.946 13.209 1.00 94.62 341 THR A N 1
ATOM 2728 C CA . THR A 1 341 ? 2.150 10.754 13.547 1.00 94.62 341 THR A CA 1
ATOM 2729 C C . THR A 1 341 ? 2.338 11.679 14.747 1.00 94.62 341 THR A C 1
ATOM 2731 O O . THR A 1 341 ? 1.493 12.532 14.988 1.00 94.62 341 THR A O 1
ATOM 2734 N N . ASP A 1 342 ? 3.422 11.531 15.505 1.00 92.00 342 ASP A N 1
ATOM 2735 C CA . ASP A 1 342 ? 3.836 12.458 16.562 1.00 92.00 342 ASP A CA 1
ATOM 2736 C C . ASP A 1 342 ? 4.739 13.598 16.045 1.00 92.00 342 ASP A C 1
ATOM 2738 O O . ASP A 1 342 ? 5.177 14.437 16.831 1.00 92.00 342 ASP A O 1
ATOM 2742 N N . GLY A 1 343 ? 5.007 13.635 14.733 1.00 90.88 343 GLY A N 1
ATOM 2743 C CA . GLY A 1 343 ? 5.848 14.631 14.071 1.00 90.88 343 GLY A CA 1
ATOM 2744 C C . GLY A 1 343 ? 7.338 14.281 14.023 1.00 90.88 343 GLY A C 1
ATOM 2745 O O . GLY A 1 343 ? 8.111 15.052 13.458 1.00 90.88 343 GLY A O 1
ATOM 2746 N N . ASN A 1 344 ? 7.761 13.144 14.587 1.00 94.06 344 ASN A N 1
ATOM 2747 C CA . ASN A 1 344 ? 9.157 12.713 14.524 1.00 94.06 344 ASN A CA 1
ATOM 2748 C C . ASN A 1 344 ? 9.500 12.113 13.155 1.00 94.06 344 ASN A C 1
ATOM 2750 O O . ASN A 1 344 ? 8.787 11.246 12.654 1.00 94.06 344 ASN A O 1
ATOM 2754 N N . ASP A 1 345 ? 10.644 12.501 12.595 1.00 94.94 345 ASP A N 1
ATOM 2755 C CA . ASP A 1 345 ? 11.166 11.929 11.353 1.00 94.94 345 ASP A CA 1
ATOM 2756 C C . ASP A 1 345 ? 12.200 10.834 11.643 1.00 94.94 345 ASP A C 1
ATOM 2758 O O . ASP A 1 345 ? 13.175 11.039 12.373 1.00 94.94 345 ASP A O 1
ATOM 2762 N N . LEU A 1 346 ? 11.999 9.658 11.049 1.00 96.56 346 LEU A N 1
ATOM 2763 C CA . LEU A 1 346 ? 12.936 8.540 11.089 1.00 96.56 346 LEU A CA 1
ATOM 2764 C C . LEU A 1 346 ? 13.645 8.395 9.745 1.00 96.56 346 LEU A C 1
ATOM 2766 O O . LEU A 1 346 ? 12.998 8.274 8.708 1.00 96.56 346 LEU A O 1
ATOM 2770 N N . THR A 1 347 ? 14.973 8.324 9.769 1.00 95.62 347 THR A N 1
ATOM 2771 C CA . THR A 1 347 ? 15.786 8.190 8.554 1.00 95.62 347 THR A CA 1
ATOM 2772 C C . THR A 1 347 ? 16.376 6.790 8.426 1.00 95.62 347 THR A C 1
ATOM 2774 O O . THR A 1 347 ? 17.056 6.311 9.336 1.00 95.62 347 THR A O 1
ATOM 2777 N N . PHE A 1 348 ? 16.182 6.161 7.265 1.00 95.62 348 PHE A N 1
ATOM 2778 C CA . PHE A 1 348 ? 16.632 4.804 6.960 1.00 95.62 348 PHE A CA 1
ATOM 2779 C C . PHE A 1 348 ? 17.572 4.778 5.758 1.00 95.62 348 PHE A C 1
ATOM 2781 O O . PHE A 1 348 ? 17.261 5.324 4.701 1.00 95.62 348 PHE A O 1
ATOM 2788 N N . ASN A 1 349 ? 18.683 4.050 5.883 1.00 95.44 349 ASN A N 1
ATOM 2789 C CA . ASN A 1 349 ? 19.520 3.697 4.739 1.00 95.44 349 ASN A CA 1
ATOM 2790 C C . ASN A 1 349 ? 18.959 2.437 4.080 1.00 95.44 349 ASN A C 1
ATOM 2792 O O . ASN A 1 349 ? 19.082 1.338 4.626 1.00 95.44 349 ASN A O 1
ATOM 2796 N N . VAL A 1 350 ? 18.345 2.594 2.911 1.00 95.25 350 VAL A N 1
ATOM 2797 C CA . VAL A 1 350 ? 17.600 1.527 2.237 1.00 95.25 350 VAL A CA 1
ATOM 2798 C C . VAL A 1 350 ? 18.284 1.066 0.953 1.00 95.25 350 VAL A C 1
ATOM 2800 O O . VAL A 1 350 ? 19.153 1.732 0.392 1.00 95.25 350 VAL A O 1
ATOM 2803 N N . THR A 1 351 ? 17.891 -0.115 0.479 1.00 93.69 351 THR A N 1
ATOM 2804 C CA . THR A 1 351 ? 18.308 -0.614 -0.839 1.00 93.69 351 THR A CA 1
ATOM 2805 C C . THR A 1 351 ? 17.218 -0.331 -1.876 1.00 93.69 351 THR A C 1
ATOM 2807 O O . THR A 1 351 ? 16.047 -0.313 -1.500 1.00 93.69 351 THR A O 1
ATOM 2810 N N . PRO A 1 352 ? 17.549 -0.224 -3.178 1.00 93.81 352 PRO A N 1
ATOM 2811 C CA . PRO A 1 352 ? 16.550 -0.060 -4.245 1.00 93.81 352 PRO A CA 1
ATOM 2812 C C . PRO A 1 352 ? 15.467 -1.157 -4.291 1.00 93.81 352 PRO A C 1
ATOM 2814 O O . PRO A 1 352 ? 14.397 -0.969 -4.859 1.00 93.81 352 PRO A O 1
ATOM 2817 N N . PHE A 1 353 ? 15.736 -2.325 -3.699 1.00 95.06 353 PHE A N 1
ATOM 2818 C CA . PHE A 1 353 ? 14.835 -3.482 -3.691 1.00 95.06 353 PHE A CA 1
ATOM 2819 C C . PHE A 1 353 ? 13.939 -3.558 -2.449 1.00 95.06 353 PHE A C 1
ATOM 2821 O O . PHE A 1 353 ? 13.250 -4.561 -2.273 1.00 95.06 353 PHE A O 1
ATOM 2828 N N . ILE A 1 354 ? 13.974 -2.556 -1.565 1.00 95.38 354 ILE A N 1
ATOM 2829 C CA . ILE A 1 354 ? 13.198 -2.592 -0.325 1.00 95.38 354 ILE A CA 1
ATOM 2830 C C . ILE A 1 354 ? 11.692 -2.639 -0.621 1.00 95.38 354 ILE A C 1
ATOM 2832 O O . ILE A 1 354 ? 11.159 -1.833 -1.391 1.00 95.38 354 ILE A O 1
ATOM 2836 N N . ILE A 1 355 ? 11.011 -3.595 0.007 1.00 95.50 355 ILE A N 1
ATOM 2837 C CA . ILE A 1 355 ? 9.553 -3.721 -0.021 1.00 95.50 355 ILE A CA 1
ATOM 2838 C C . ILE A 1 355 ? 8.935 -3.064 1.213 1.00 95.50 355 ILE A C 1
ATOM 2840 O O . ILE A 1 355 ? 9.588 -2.904 2.249 1.00 95.50 355 ILE A O 1
ATOM 2844 N N . VAL A 1 356 ? 7.664 -2.690 1.100 1.00 95.56 356 VAL A N 1
ATOM 2845 C CA . VAL A 1 356 ? 6.913 -1.983 2.148 1.00 95.56 356 VAL A CA 1
ATOM 2846 C C . VAL A 1 356 ? 6.932 -2.724 3.484 1.00 95.56 356 VAL A C 1
ATOM 2848 O O . VAL A 1 356 ? 7.146 -2.103 4.521 1.00 95.56 356 VAL A O 1
ATOM 2851 N N . GLU A 1 357 ? 6.762 -4.045 3.488 1.00 94.38 357 GLU A N 1
ATOM 2852 C CA . GLU A 1 357 ? 6.760 -4.856 4.708 1.00 94.38 357 GLU A CA 1
ATOM 2853 C C . GLU A 1 357 ? 8.087 -4.802 5.459 1.00 94.38 357 GLU A C 1
ATOM 2855 O O . GLU A 1 357 ? 8.096 -4.739 6.689 1.00 94.38 357 GLU A O 1
ATOM 2860 N N . ASP A 1 358 ? 9.204 -4.809 4.734 1.00 95.94 358 ASP A N 1
ATOM 2861 C CA . ASP A 1 358 ? 10.525 -4.766 5.349 1.00 95.94 358 ASP A CA 1
ATOM 2862 C C . ASP A 1 358 ? 10.820 -3.378 5.921 1.00 95.94 358 ASP A C 1
ATOM 2864 O O . ASP A 1 358 ? 11.370 -3.286 7.018 1.00 95.94 358 ASP A O 1
ATOM 2868 N N . LEU A 1 359 ? 10.394 -2.302 5.245 1.00 97.31 359 LEU A N 1
ATOM 2869 C CA . LEU A 1 359 ? 10.495 -0.949 5.799 1.00 97.31 359 LEU A CA 1
ATOM 2870 C C . LEU A 1 359 ? 9.604 -0.782 7.040 1.00 97.31 359 LEU A C 1
ATOM 2872 O O . LEU A 1 359 ? 10.058 -0.257 8.053 1.00 97.31 359 LEU A O 1
ATOM 2876 N N . LYS A 1 360 ? 8.366 -1.290 7.015 1.00 96.81 360 LYS A N 1
ATOM 2877 C CA . LYS A 1 360 ? 7.467 -1.279 8.184 1.00 96.81 360 LYS A CA 1
ATOM 2878 C C . LYS A 1 360 ? 8.055 -2.035 9.372 1.00 96.81 360 LYS A C 1
ATOM 2880 O O . LYS A 1 360 ? 7.926 -1.570 10.505 1.00 96.81 360 LYS A O 1
ATOM 2885 N N . ARG A 1 361 ? 8.719 -3.170 9.126 1.00 96.31 361 ARG A N 1
ATOM 2886 C CA . ARG A 1 361 ? 9.432 -3.915 10.170 1.00 96.31 361 ARG A CA 1
ATOM 2887 C C . ARG A 1 361 ? 10.582 -3.088 10.746 1.00 96.31 361 ARG A C 1
ATOM 2889 O O . ARG A 1 361 ? 10.660 -2.962 11.959 1.00 96.31 361 ARG A O 1
ATOM 2896 N N . GLN A 1 362 ? 11.404 -2.458 9.900 1.00 97.38 362 GLN A N 1
ATOM 2897 C CA . GLN A 1 362 ? 12.494 -1.581 10.354 1.00 97.38 362 GLN A CA 1
ATOM 2898 C C . GLN A 1 362 ? 11.990 -0.402 11.199 1.00 97.38 362 GLN A C 1
ATOM 2900 O O . GLN A 1 362 ? 12.578 -0.112 12.239 1.00 97.38 362 GLN A O 1
ATOM 2905 N N . ILE A 1 363 ? 10.885 0.236 10.796 1.00 97.50 363 ILE A N 1
ATOM 2906 C CA . ILE A 1 363 ? 10.237 1.301 11.576 1.00 97.50 363 ILE A CA 1
ATOM 2907 C C . ILE A 1 363 ? 9.790 0.764 12.936 1.00 97.50 363 ILE A C 1
ATOM 2909 O O . ILE A 1 363 ? 10.125 1.348 13.965 1.00 97.50 363 ILE A O 1
ATOM 2913 N N . SER A 1 364 ? 9.075 -0.365 12.942 1.00 97.06 364 SER A N 1
ATOM 2914 C CA . SER A 1 364 ? 8.535 -0.975 14.162 1.00 97.06 364 SER A CA 1
ATOM 2915 C C . SER A 1 364 ? 9.645 -1.369 15.138 1.00 97.06 364 SER A C 1
ATOM 2917 O O . SER A 1 364 ? 9.543 -1.079 16.329 1.00 97.06 364 SER A O 1
ATOM 2919 N N . ASP A 1 365 ? 10.738 -1.944 14.633 1.00 96.75 365 ASP A N 1
ATOM 2920 C CA . ASP A 1 365 ? 11.911 -2.307 15.428 1.00 96.75 365 ASP A CA 1
ATOM 2921 C C . ASP A 1 365 ? 12.610 -1.062 16.005 1.00 96.75 365 ASP A C 1
ATOM 2923 O O . ASP A 1 365 ? 12.991 -1.056 17.176 1.00 96.75 365 ASP A O 1
ATOM 2927 N N . GLN A 1 366 ? 12.743 0.019 15.223 1.00 96.81 366 GLN A N 1
ATOM 2928 C CA . GLN A 1 366 ? 13.410 1.249 15.666 1.00 96.81 366 GLN A CA 1
ATOM 2929 C C . GLN A 1 366 ? 12.653 1.959 16.797 1.00 96.81 366 GLN A C 1
ATOM 2931 O O . GLN A 1 366 ? 13.284 2.490 17.714 1.00 96.81 366 GLN A O 1
ATOM 2936 N N . ILE A 1 367 ? 11.318 1.955 16.757 1.00 96.62 367 ILE A N 1
ATOM 2937 C CA . ILE A 1 367 ? 10.477 2.593 17.784 1.00 96.62 367 ILE A CA 1
ATOM 2938 C C . ILE A 1 367 ? 9.992 1.618 18.869 1.00 96.62 367 ILE A C 1
ATOM 2940 O O . ILE A 1 367 ? 9.300 2.031 19.796 1.00 96.62 367 ILE A O 1
ATOM 2944 N N . ASN A 1 368 ? 10.375 0.337 18.793 1.00 96.56 368 ASN A N 1
ATOM 2945 C CA . ASN A 1 368 ? 9.904 -0.750 19.663 1.00 96.56 368 ASN A CA 1
ATOM 2946 C C . ASN A 1 368 ? 8.369 -0.921 19.682 1.00 96.56 368 ASN A C 1
ATOM 2948 O O . ASN A 1 368 ? 7.782 -1.190 20.736 1.00 96.56 368 ASN A O 1
ATOM 2952 N N . LEU A 1 369 ? 7.723 -0.782 18.520 1.00 96.94 369 LEU A N 1
ATOM 2953 C CA . LEU A 1 369 ? 6.290 -1.018 18.335 1.00 96.94 369 LEU A CA 1
ATOM 2954 C C . LEU A 1 369 ? 5.988 -2.522 18.407 1.00 96.94 369 LEU A C 1
ATOM 2956 O O . LEU A 1 369 ? 6.548 -3.312 17.650 1.00 96.94 369 LEU A O 1
ATOM 2960 N N . LYS A 1 370 ? 5.093 -2.922 19.313 1.00 94.62 370 LYS A N 1
ATOM 2961 C CA . LYS A 1 370 ? 4.696 -4.324 19.528 1.00 94.62 370 LYS A CA 1
ATOM 2962 C C . LYS A 1 370 ? 3.403 -4.682 18.802 1.00 94.62 370 LYS A C 1
ATOM 2964 O O . LYS A 1 370 ? 3.300 -5.795 18.294 1.00 94.62 370 LYS A O 1
ATOM 2969 N N . ASP A 1 371 ? 2.416 -3.783 18.793 1.00 93.81 371 ASP A N 1
ATOM 2970 C CA . ASP A 1 371 ? 1.184 -3.919 17.996 1.00 93.81 371 ASP A CA 1
ATOM 2971 C C . ASP A 1 371 ? 1.332 -3.155 16.673 1.00 93.81 371 ASP A C 1
ATOM 2973 O O . ASP A 1 371 ? 0.759 -2.080 16.475 1.00 93.81 371 ASP A O 1
ATOM 2977 N N . ASP A 1 372 ? 2.134 -3.710 15.764 1.00 93.31 372 ASP A N 1
ATOM 2978 C CA . ASP A 1 372 ? 2.392 -3.153 14.430 1.00 93.31 372 ASP A CA 1
ATOM 2979 C C . ASP A 1 372 ? 1.230 -3.377 13.446 1.00 93.31 372 ASP A C 1
ATOM 2981 O O . ASP A 1 372 ? 1.153 -2.738 12.388 1.00 93.31 372 ASP A O 1
ATOM 2985 N N . PHE A 1 373 ? 0.277 -4.249 13.790 1.00 94.62 373 PHE A N 1
ATOM 2986 C CA . PHE A 1 373 ? -0.832 -4.578 12.908 1.00 94.62 373 PHE A CA 1
ATOM 2987 C C . PHE A 1 373 ? -1.656 -3.336 12.563 1.00 94.62 373 PHE A C 1
ATOM 2989 O O . PHE A 1 373 ? -2.130 -2.597 13.427 1.00 94.62 373 PHE A O 1
ATOM 2996 N N . GLY A 1 374 ? -1.923 -3.154 11.271 1.00 93.62 374 GLY A N 1
ATOM 2997 C CA . GLY A 1 374 ? -2.814 -2.111 10.776 1.00 93.62 374 GLY A CA 1
ATOM 2998 C C . GLY A 1 374 ? -2.200 -0.715 10.726 1.00 93.62 374 GLY A C 1
ATOM 2999 O O . GLY A 1 374 ? -2.885 0.215 10.307 1.00 93.62 374 GLY A O 1
ATOM 3000 N N . PHE A 1 375 ? -0.926 -0.561 11.095 1.00 97.12 375 PHE A N 1
ATOM 3001 C CA . PHE A 1 375 ? -0.129 0.569 10.631 1.00 97.12 375 PHE A CA 1
ATOM 3002 C C . PHE A 1 375 ? 0.270 0.356 9.168 1.00 97.12 375 PHE A C 1
ATOM 3004 O O . PHE A 1 375 ? 0.550 -0.771 8.745 1.00 97.12 375 PHE A O 1
ATOM 3011 N N . SER A 1 376 ? 0.290 1.437 8.396 1.00 96.69 376 SER A N 1
ATOM 3012 C CA . SER A 1 376 ? 0.579 1.435 6.962 1.00 96.69 376 SER A CA 1
ATOM 3013 C C . SER A 1 376 ? 1.391 2.672 6.583 1.00 96.69 376 SER A C 1
ATOM 3015 O O . SER A 1 376 ? 1.404 3.670 7.306 1.00 96.69 376 SER A O 1
ATOM 3017 N N . LEU A 1 377 ? 2.081 2.584 5.445 1.00 96.50 377 LEU A N 1
ATOM 3018 C CA . LEU A 1 377 ? 2.800 3.709 4.860 1.00 96.50 377 LEU A CA 1
ATOM 3019 C C . LEU A 1 377 ? 1.888 4.466 3.901 1.00 96.50 377 LEU A C 1
ATOM 3021 O O . LEU A 1 377 ? 1.165 3.864 3.102 1.00 96.50 377 LEU A O 1
ATOM 3025 N N . PHE A 1 378 ? 1.961 5.783 3.977 1.00 94.69 378 PHE A N 1
ATOM 3026 C CA . PHE A 1 378 ? 1.269 6.710 3.101 1.00 94.69 378 PHE A CA 1
ATOM 3027 C C . PHE A 1 378 ? 2.279 7.662 2.479 1.00 94.69 378 PHE A C 1
ATOM 3029 O O . PHE A 1 378 ? 3.285 8.000 3.096 1.00 94.69 378 PHE A O 1
ATOM 3036 N N . MET A 1 379 ? 2.003 8.092 1.259 1.00 91.31 379 MET A N 1
ATOM 3037 C CA . MET A 1 379 ? 2.763 9.113 0.557 1.00 91.31 379 MET A CA 1
ATOM 3038 C C . MET A 1 379 ? 1.870 10.335 0.388 1.00 91.31 379 MET A C 1
ATOM 3040 O O . MET A 1 379 ? 0.760 10.215 -0.132 1.00 91.31 379 MET A O 1
ATOM 3044 N N . THR A 1 380 ? 2.326 11.498 0.847 1.00 85.38 380 THR A N 1
ATOM 3045 C CA . THR A 1 380 ? 1.630 12.763 0.588 1.00 85.38 380 THR A CA 1
ATOM 3046 C C . THR A 1 380 ? 2.153 13.384 -0.695 1.00 85.38 380 THR A C 1
ATOM 3048 O O . THR A 1 380 ? 3.341 13.699 -0.772 1.00 85.38 380 THR A O 1
ATOM 3051 N N . THR A 1 381 ? 1.276 13.611 -1.661 1.00 71.75 381 THR A N 1
ATOM 3052 C CA . THR A 1 381 ? 1.513 14.537 -2.773 1.00 71.75 381 THR A CA 1
ATOM 3053 C C . THR A 1 381 ? 0.778 15.853 -2.509 1.00 71.75 381 THR A C 1
ATOM 3055 O O . THR A 1 381 ? 0.128 15.989 -1.471 1.00 71.75 381 THR A O 1
ATOM 3058 N N . SER A 1 382 ? 0.939 16.863 -3.373 1.00 63.78 382 SER A N 1
ATOM 3059 C CA . SER A 1 382 ? 0.561 18.258 -3.070 1.00 63.78 382 SER A CA 1
ATOM 3060 C C . SER A 1 382 ? -0.882 18.432 -2.581 1.00 63.78 382 SER A C 1
ATOM 3062 O O . SER A 1 382 ? -1.117 19.280 -1.729 1.00 63.78 382 SER A O 1
ATOM 3064 N N . ASP A 1 383 ? -1.810 17.588 -3.046 1.00 65.69 383 ASP A N 1
ATOM 3065 C CA . ASP A 1 383 ? -3.236 17.678 -2.705 1.00 65.69 383 ASP A CA 1
ATOM 3066 C C . ASP A 1 383 ? -3.837 16.372 -2.148 1.00 65.69 383 ASP A C 1
ATOM 3068 O O . ASP A 1 383 ? -5.049 16.296 -1.934 1.00 65.69 383 ASP A O 1
ATOM 3072 N N . LYS A 1 384 ? -3.045 15.299 -1.975 1.00 76.00 384 LYS A N 1
ATOM 3073 C CA . LYS A 1 384 ? -3.573 13.959 -1.652 1.00 76.00 384 LYS A CA 1
ATOM 3074 C C . LYS A 1 384 ? -2.636 13.146 -0.769 1.00 76.00 384 LYS A C 1
ATOM 3076 O O . LYS A 1 384 ? -1.418 13.244 -0.862 1.00 76.00 384 LYS A O 1
ATOM 3081 N N . MET A 1 385 ? -3.220 12.266 0.041 1.00 84.56 385 MET A N 1
ATOM 3082 C CA . MET A 1 385 ? -2.496 11.225 0.765 1.00 84.56 385 MET A CA 1
ATOM 3083 C C . MET A 1 385 ? -2.868 9.863 0.177 1.00 84.56 385 MET A C 1
ATOM 3085 O O . MET A 1 385 ? -4.026 9.453 0.235 1.00 84.56 385 MET A O 1
ATOM 3089 N N . VAL A 1 386 ? -1.892 9.163 -0.400 1.00 87.88 386 VAL A N 1
ATOM 3090 C CA . VAL A 1 386 ? -2.102 7.872 -1.065 1.00 87.88 386 VAL A CA 1
ATOM 3091 C C . VAL A 1 386 ? -1.449 6.762 -0.256 1.00 87.88 386 VAL A C 1
ATOM 3093 O O . VAL A 1 386 ? -0.290 6.849 0.149 1.00 87.88 386 VAL A O 1
ATOM 3096 N N . ARG A 1 387 ? -2.205 5.694 -0.011 1.00 91.19 387 ARG A N 1
ATOM 3097 C CA . ARG A 1 387 ? -1.726 4.513 0.705 1.00 91.19 387 ARG A CA 1
ATOM 3098 C C . ARG A 1 387 ? -0.763 3.709 -0.172 1.00 91.19 387 ARG A C 1
ATOM 3100 O O . ARG A 1 387 ? -1.098 3.356 -1.300 1.00 91.19 387 ARG A O 1
ATOM 3107 N N . VAL A 1 388 ? 0.400 3.351 0.369 1.00 92.62 388 VAL A N 1
ATOM 3108 C CA . VAL A 1 388 ? 1.365 2.484 -0.321 1.00 92.62 388 VAL A CA 1
ATOM 3109 C C . VAL A 1 388 ? 0.950 1.014 -0.163 1.00 92.62 388 VAL A C 1
ATOM 3111 O O . VAL A 1 388 ? 0.626 0.556 0.938 1.00 92.62 388 VAL A O 1
ATOM 3114 N N . GLU A 1 389 ? 0.900 0.265 -1.269 1.00 88.00 389 GLU A N 1
ATOM 3115 C CA . GLU A 1 389 ? 0.412 -1.123 -1.289 1.00 88.00 389 GLU A CA 1
ATOM 3116 C C . GLU A 1 389 ? 1.386 -2.072 -0.570 1.00 88.00 389 GLU A C 1
ATOM 3118 O O . GLU A 1 389 ? 2.586 -2.071 -0.856 1.00 88.00 389 GLU A O 1
ATOM 3123 N N . ASP A 1 390 ? 0.862 -2.922 0.322 1.00 87.56 390 ASP A N 1
ATOM 3124 C CA . ASP A 1 390 ? 1.643 -4.014 0.923 1.00 87.56 390 ASP A CA 1
ATOM 3125 C C . ASP A 1 390 ? 2.121 -4.955 -0.215 1.00 87.56 390 ASP A C 1
ATOM 3127 O O . ASP A 1 390 ? 1.361 -5.277 -1.135 1.00 87.56 390 ASP A O 1
ATOM 3131 N N . GLY A 1 391 ? 3.389 -5.362 -0.192 1.00 87.69 391 GLY A N 1
ATOM 3132 C CA . GLY A 1 391 ? 4.018 -6.249 -1.172 1.00 87.69 391 GLY A CA 1
ATOM 3133 C C . GLY A 1 391 ? 4.631 -5.531 -2.372 1.00 87.69 391 GLY A C 1
ATOM 3134 O O . GLY A 1 391 ? 5.205 -6.180 -3.249 1.00 87.69 391 GLY A O 1
ATOM 3135 N N . SER A 1 392 ? 4.509 -4.204 -2.434 1.00 91.94 392 SER A N 1
ATOM 3136 C CA . SER A 1 392 ? 5.153 -3.370 -3.448 1.00 91.94 392 SER A CA 1
ATOM 3137 C C . SER A 1 392 ? 6.521 -2.845 -2.996 1.00 91.94 392 SER A C 1
ATOM 3139 O O . SER A 1 392 ? 6.867 -2.861 -1.811 1.00 91.94 392 SER A O 1
ATOM 3141 N N . TYR A 1 393 ? 7.308 -2.367 -3.961 1.00 95.62 393 TYR A N 1
ATOM 3142 C CA . TYR A 1 393 ? 8.564 -1.671 -3.704 1.00 95.62 393 TYR A CA 1
ATOM 3143 C C . TYR A 1 393 ? 8.306 -0.263 -3.179 1.00 95.62 393 TYR A C 1
ATOM 3145 O O . TYR A 1 393 ? 7.537 0.491 -3.771 1.00 95.62 393 TYR A O 1
ATOM 3153 N N . VAL A 1 394 ? 9.022 0.137 -2.130 1.00 96.06 394 VAL A N 1
ATOM 3154 C CA . VAL A 1 394 ? 8.918 1.502 -1.584 1.00 96.06 394 VAL A CA 1
ATOM 3155 C C . VAL A 1 394 ? 9.331 2.534 -2.635 1.00 96.06 394 VAL A C 1
ATOM 3157 O O . VAL A 1 394 ? 8.676 3.558 -2.802 1.00 96.06 394 VAL A O 1
ATOM 3160 N N . MET A 1 395 ? 10.378 2.224 -3.402 1.00 95.12 395 MET A N 1
ATOM 3161 C CA . MET A 1 395 ? 10.897 3.115 -4.438 1.00 95.12 395 MET A CA 1
ATOM 3162 C C . MET A 1 395 ? 9.927 3.299 -5.618 1.00 95.12 395 MET A C 1
ATOM 3164 O O . MET A 1 395 ? 10.012 4.310 -6.308 1.00 95.12 395 MET A O 1
ATOM 3168 N N . ASP A 1 396 ? 8.963 2.388 -5.828 1.00 95.06 396 ASP A N 1
ATOM 3169 C CA . ASP A 1 396 ? 7.888 2.611 -6.809 1.00 95.06 396 ASP A CA 1
ATOM 3170 C C . ASP A 1 396 ? 6.944 3.730 -6.349 1.00 95.06 396 ASP A C 1
ATOM 3172 O O . ASP A 1 396 ? 6.527 4.550 -7.162 1.00 95.06 396 ASP A O 1
ATOM 3176 N N . ALA A 1 397 ? 6.635 3.798 -5.051 1.00 92.81 397 ALA A N 1
ATOM 3177 C CA . ALA A 1 397 ? 5.805 4.866 -4.496 1.00 92.81 397 ALA A CA 1
ATOM 3178 C C . ALA A 1 397 ? 6.522 6.221 -4.536 1.00 92.81 397 ALA A C 1
ATOM 3180 O O . ALA A 1 397 ? 5.913 7.225 -4.896 1.00 92.81 397 ALA A O 1
ATOM 3181 N N . VAL A 1 398 ? 7.824 6.234 -4.233 1.00 92.81 398 VAL A N 1
ATOM 3182 C CA . VAL A 1 398 ? 8.661 7.436 -4.361 1.00 92.81 398 VAL A CA 1
ATOM 3183 C C . VAL A 1 398 ? 8.712 7.904 -5.817 1.00 92.81 398 VAL A C 1
ATOM 3185 O O . VAL A 1 398 ? 8.449 9.068 -6.087 1.00 92.81 398 VAL A O 1
ATOM 3188 N N . SER A 1 399 ? 8.975 6.993 -6.760 1.00 92.81 399 SER A N 1
ATOM 3189 C CA . SER A 1 399 ? 8.995 7.306 -8.195 1.00 92.81 399 SER A CA 1
ATOM 3190 C C . SER A 1 399 ? 7.665 7.878 -8.686 1.00 92.81 399 SER A C 1
ATOM 3192 O O . SER A 1 399 ? 7.649 8.828 -9.464 1.00 92.81 399 SER A O 1
ATOM 3194 N N . LEU A 1 400 ? 6.537 7.326 -8.230 1.00 90.38 400 LEU A N 1
ATOM 3195 C CA . LEU A 1 400 ? 5.218 7.857 -8.572 1.00 90.38 400 LEU A CA 1
ATOM 3196 C C . LEU A 1 400 ? 5.013 9.271 -8.004 1.00 90.38 400 LEU A C 1
ATOM 3198 O O . LEU A 1 400 ? 4.534 10.146 -8.716 1.00 90.38 400 LEU A O 1
ATOM 3202 N N . SER A 1 401 ? 5.429 9.500 -6.757 1.00 88.69 401 SER A N 1
ATOM 3203 C CA . SER A 1 401 ? 5.359 10.806 -6.092 1.00 88.69 401 SER A CA 1
ATOM 3204 C C . SER A 1 401 ? 6.164 11.881 -6.833 1.00 88.69 401 SER A C 1
ATOM 3206 O O . SER A 1 401 ? 5.638 12.953 -7.120 1.00 88.69 401 SER A O 1
ATOM 3208 N N . GLU A 1 402 ? 7.401 11.569 -7.236 1.00 88.56 402 GLU A N 1
ATOM 3209 C CA . GLU A 1 402 ? 8.250 12.470 -8.032 1.00 88.56 402 GLU A CA 1
ATOM 3210 C C . GLU A 1 402 ? 7.600 12.815 -9.386 1.00 88.56 402 GLU A C 1
ATOM 3212 O O . GLU A 1 402 ? 7.619 13.966 -9.825 1.00 88.56 402 GLU A O 1
ATOM 3217 N N . GLN A 1 403 ? 6.979 11.829 -10.043 1.00 86.50 403 GLN A N 1
ATOM 3218 C CA . GLN A 1 403 ? 6.276 12.035 -11.312 1.00 86.50 403 GLN A CA 1
ATOM 3219 C C . GLN A 1 403 ? 5.041 12.934 -11.152 1.00 86.50 403 GLN A C 1
ATOM 3221 O O . GLN A 1 403 ? 4.819 13.807 -11.991 1.00 86.50 403 GLN A O 1
ATOM 3226 N N . GLU A 1 404 ? 4.260 12.755 -10.084 1.00 84.38 404 GLU A N 1
ATOM 3227 C CA . GLU A 1 404 ? 3.120 13.623 -9.762 1.00 84.38 404 GLU A CA 1
ATOM 3228 C C . GLU A 1 404 ? 3.574 15.054 -9.431 1.00 84.38 404 GLU A C 1
ATOM 3230 O O . GLU A 1 404 ? 2.985 16.019 -9.919 1.00 84.38 404 GLU A O 1
ATOM 3235 N N . ALA A 1 405 ? 4.657 15.210 -8.663 1.00 82.69 405 ALA A N 1
ATOM 3236 C CA . ALA A 1 405 ? 5.228 16.517 -8.340 1.00 82.69 405 ALA A CA 1
ATOM 3237 C C . ALA A 1 405 ? 5.707 17.260 -9.598 1.00 82.69 405 ALA A C 1
ATOM 3239 O O . ALA A 1 405 ? 5.481 18.466 -9.737 1.00 82.69 405 ALA A O 1
ATOM 3240 N N . LYS A 1 406 ? 6.293 16.535 -10.555 1.00 81.25 406 LYS A N 1
ATOM 3241 C CA . LYS A 1 406 ? 6.668 17.083 -11.861 1.00 81.25 406 LYS A CA 1
ATOM 3242 C C . LYS A 1 406 ? 5.464 17.535 -12.681 1.00 81.25 406 LYS A C 1
ATOM 3244 O O . LYS A 1 406 ? 5.504 18.614 -13.274 1.00 81.25 406 LYS A O 1
ATOM 3249 N N . GLU A 1 407 ? 4.375 16.764 -12.660 1.00 81.69 407 GLU A N 1
ATOM 3250 C CA . GLU A 1 407 ? 3.097 17.162 -13.268 1.00 81.69 407 GLU A CA 1
ATOM 3251 C C . GLU A 1 407 ? 2.496 18.420 -12.632 1.00 81.69 407 GLU A C 1
ATOM 3253 O O . GLU A 1 407 ? 1.851 19.206 -13.332 1.00 81.69 407 GLU A O 1
ATOM 3258 N N . ALA A 1 408 ? 2.776 18.661 -11.350 1.00 78.75 408 ALA A N 1
ATOM 3259 C CA . ALA A 1 408 ? 2.407 19.880 -10.635 1.00 78.75 408 ALA A CA 1
ATOM 3260 C C . ALA A 1 408 ? 3.375 21.065 -10.852 1.00 78.75 408 ALA A C 1
ATOM 3262 O O . ALA A 1 408 ? 3.061 22.188 -10.455 1.00 78.75 408 ALA A O 1
ATOM 3263 N N . GLY A 1 409 ? 4.519 20.854 -11.512 1.00 77.19 409 GLY A N 1
ATOM 3264 C CA . GLY A 1 409 ? 5.485 21.903 -11.849 1.00 77.19 409 GLY A CA 1
ATOM 3265 C C . GLY A 1 409 ? 6.718 22.007 -10.953 1.00 77.19 409 GLY A C 1
ATOM 3266 O O . GLY A 1 409 ? 7.486 22.955 -11.122 1.00 77.19 409 GLY A O 1
ATOM 3267 N N . SER A 1 410 ? 6.920 21.054 -10.044 1.00 77.50 410 SER A N 1
ATOM 3268 C CA . SER A 1 410 ? 8.118 20.952 -9.200 1.00 77.50 410 SER A CA 1
ATOM 3269 C C . SER A 1 410 ? 9.234 20.151 -9.882 1.00 77.50 410 SER A C 1
ATOM 3271 O O . SER A 1 410 ? 8.983 19.359 -10.791 1.00 77.50 410 SER A O 1
ATOM 3273 N N . GLU A 1 411 ? 10.479 20.330 -9.434 1.00 72.38 411 GLU A N 1
ATOM 3274 C CA . GLU A 1 411 ? 11.596 19.481 -9.866 1.00 72.38 411 GLU A CA 1
ATOM 3275 C C . GLU A 1 411 ? 11.559 18.105 -9.179 1.00 72.38 411 GLU A C 1
ATOM 3277 O O . GLU A 1 411 ? 11.037 17.956 -8.077 1.00 72.38 411 GLU A O 1
ATOM 3282 N N . GLU A 1 412 ? 12.127 17.087 -9.831 1.00 70.44 412 GLU A N 1
ATOM 3283 C CA . GLU A 1 412 ? 12.130 15.693 -9.347 1.00 70.44 412 GLU A CA 1
ATOM 3284 C C . GLU A 1 412 ? 13.003 15.502 -8.090 1.00 70.44 412 GLU A C 1
ATOM 3286 O O . GLU A 1 412 ? 12.729 14.612 -7.292 1.00 70.44 412 GLU A O 1
ATOM 3291 N N . GLU A 1 413 ? 14.026 16.346 -7.891 1.00 69.44 413 GLU A N 1
ATOM 3292 C CA . GLU A 1 413 ? 14.914 16.320 -6.714 1.00 69.44 413 GLU A CA 1
ATOM 3293 C C . GLU A 1 413 ? 14.204 16.823 -5.445 1.00 69.44 413 GLU A C 1
ATOM 3295 O O . GLU A 1 413 ? 14.284 16.191 -4.391 1.00 69.44 413 GLU A O 1
ATOM 3300 N N . ASP A 1 414 ? 13.437 17.908 -5.570 1.00 64.69 414 ASP A N 1
ATOM 3301 C CA . ASP A 1 414 ? 12.678 18.518 -4.470 1.00 64.69 414 ASP A CA 1
ATOM 3302 C C . ASP A 1 414 ? 11.267 17.916 -4.311 1.00 64.69 414 ASP A C 1
ATOM 3304 O O . ASP A 1 414 ? 10.583 18.147 -3.313 1.00 64.69 414 ASP A O 1
ATOM 3308 N N . GLY A 1 415 ? 10.814 17.140 -5.301 1.00 60.66 415 GLY A N 1
ATOM 3309 C CA . GLY A 1 415 ? 9.452 16.618 -5.430 1.00 60.66 415 GLY A CA 1
ATOM 3310 C C . GLY A 1 415 ? 9.149 15.346 -4.639 1.00 60.66 415 GLY A C 1
ATOM 3311 O O . GLY A 1 415 ? 8.096 14.744 -4.850 1.00 60.66 415 GLY A O 1
ATOM 3312 N N . THR A 1 416 ? 10.036 14.902 -3.743 1.00 66.19 416 THR A N 1
ATOM 3313 C CA . THR A 1 416 ? 9.750 13.720 -2.918 1.00 66.19 416 THR A CA 1
ATOM 3314 C C . THR A 1 416 ? 8.668 14.054 -1.890 1.00 66.19 416 THR A C 1
ATOM 3316 O O . THR A 1 416 ? 8.885 14.771 -0.914 1.00 66.19 416 THR A O 1
ATOM 3319 N N . GLY A 1 417 ? 7.454 13.549 -2.122 1.00 76.56 417 GLY A N 1
ATOM 3320 C CA . GLY A 1 417 ? 6.375 13.626 -1.139 1.00 76.56 417 GLY A CA 1
ATOM 3321 C C . GLY A 1 417 ? 6.803 13.084 0.231 1.00 76.56 417 GLY A C 1
ATOM 3322 O O . GLY A 1 417 ? 7.698 12.242 0.328 1.00 76.56 417 GLY A O 1
ATOM 3323 N N . LYS A 1 418 ? 6.153 13.524 1.315 1.00 88.56 418 LYS A N 1
ATOM 3324 C CA . LYS A 1 418 ? 6.458 13.020 2.665 1.00 88.56 418 LYS A CA 1
ATOM 3325 C C . LYS A 1 418 ? 5.875 11.631 2.876 1.00 88.56 418 LYS A C 1
ATOM 3327 O O . LYS A 1 418 ? 4.688 11.397 2.633 1.00 88.56 418 LYS A O 1
ATOM 3332 N N . MET A 1 419 ? 6.712 10.700 3.332 1.00 93.94 419 MET A N 1
ATOM 3333 C CA . MET A 1 419 ? 6.267 9.358 3.693 1.00 93.94 419 MET A CA 1
ATOM 3334 C C . MET A 1 419 ? 5.815 9.353 5.140 1.00 93.94 419 MET A C 1
ATOM 3336 O O . MET A 1 419 ? 6.586 9.709 6.020 1.00 93.94 419 MET A O 1
ATOM 3340 N N . ILE A 1 420 ? 4.575 8.948 5.382 1.00 95.44 420 ILE A N 1
ATOM 3341 C CA . ILE A 1 420 ? 3.954 8.982 6.702 1.00 95.44 420 ILE A CA 1
ATOM 3342 C C . ILE A 1 420 ? 3.642 7.559 7.150 1.00 95.44 420 ILE A C 1
ATOM 3344 O O . ILE A 1 420 ? 3.020 6.787 6.417 1.00 95.44 420 ILE A O 1
ATOM 3348 N N . PHE A 1 421 ? 4.044 7.215 8.370 1.00 97.56 421 PHE A N 1
ATOM 3349 C CA . PHE A 1 421 ? 3.679 5.959 9.019 1.00 97.56 421 PHE A CA 1
ATOM 3350 C C . PHE A 1 421 ? 2.536 6.199 10.003 1.00 97.56 421 PHE A C 1
ATOM 3352 O O . PHE A 1 421 ? 2.723 6.835 11.038 1.00 97.56 421 PHE A O 1
ATOM 3359 N N . ARG A 1 422 ? 1.339 5.700 9.675 1.00 95.56 422 ARG A N 1
ATOM 3360 C CA . ARG A 1 422 ? 0.117 5.963 10.453 1.00 95.56 422 ARG A CA 1
ATOM 3361 C C . ARG A 1 422 ? -0.793 4.743 10.555 1.00 95.56 422 ARG A C 1
ATOM 3363 O O . ARG A 1 422 ? -0.680 3.791 9.779 1.00 95.56 422 ARG A O 1
ATOM 3370 N N . LYS A 1 423 ? -1.710 4.763 11.521 1.00 97.19 423 LYS A N 1
ATOM 3371 C CA . LYS A 1 423 ? -2.724 3.724 11.714 1.00 97.19 423 LYS A CA 1
ATOM 3372 C C . LYS A 1 423 ? -3.791 3.848 10.636 1.00 97.19 423 LYS A C 1
ATOM 3374 O O . LYS A 1 423 ? -4.462 4.870 10.532 1.00 97.19 423 LYS A O 1
ATOM 3379 N N . GLU A 1 424 ? -3.956 2.790 9.858 1.00 96.00 424 GLU A N 1
ATOM 3380 C CA . GLU A 1 424 ? -4.979 2.691 8.819 1.00 96.00 424 GLU A CA 1
ATOM 3381 C C . GLU A 1 424 ? -6.186 1.886 9.303 1.00 96.00 424 GLU A C 1
ATOM 3383 O O . GLU A 1 424 ? -7.320 2.254 9.038 1.00 96.00 424 GLU A O 1
ATOM 3388 N N . ILE A 1 425 ? -5.959 0.771 10.002 1.00 96.25 425 ILE A N 1
ATOM 3389 C CA . ILE A 1 425 ? -7.028 -0.173 10.341 1.00 96.25 425 ILE A CA 1
ATOM 3390 C C . ILE A 1 425 ? -6.845 -0.745 11.745 1.00 96.25 425 ILE A C 1
ATOM 3392 O O . ILE A 1 425 ? -5.744 -1.115 12.157 1.00 96.25 425 ILE A O 1
ATOM 3396 N N . PHE A 1 426 ? -7.942 -0.853 12.493 1.00 97.12 426 PHE A N 1
ATOM 3397 C CA . PHE A 1 426 ? -7.959 -1.533 13.788 1.00 97.12 426 PHE A CA 1
ATOM 3398 C C . PHE A 1 426 ? -8.277 -3.021 13.639 1.00 97.12 426 PHE A C 1
ATOM 3400 O O . PHE A 1 426 ? -9.053 -3.426 12.775 1.00 97.12 426 PHE A O 1
ATOM 3407 N N . THR A 1 427 ? -7.734 -3.852 14.531 1.00 95.50 427 THR A N 1
ATOM 3408 C CA . THR A 1 427 ? -8.239 -5.222 14.683 1.00 95.50 427 THR A CA 1
ATOM 3409 C C . THR A 1 427 ? -9.560 -5.220 15.461 1.00 95.50 427 THR A C 1
ATOM 3411 O O . THR A 1 427 ? -9.759 -4.387 16.355 1.00 95.50 427 THR A O 1
ATOM 3414 N N . PRO A 1 428 ? -10.445 -6.207 15.231 1.00 94.31 428 PRO A N 1
ATOM 3415 C CA . PRO A 1 428 ? -11.640 -6.400 16.058 1.00 94.31 428 PRO A CA 1
ATOM 3416 C C . PRO A 1 428 ? -11.351 -6.604 17.557 1.00 94.31 428 PRO A C 1
ATOM 3418 O O . PRO A 1 428 ? -12.229 -6.395 18.395 1.00 94.31 428 PRO A O 1
ATOM 3421 N N . TRP A 1 429 ? -10.127 -6.995 17.920 1.00 93.56 429 TRP A N 1
ATOM 3422 C CA . TRP A 1 429 ? -9.675 -7.236 19.295 1.00 93.56 429 TRP A CA 1
ATOM 3423 C C . TRP A 1 429 ? -8.624 -6.228 19.781 1.00 93.56 429 TRP A C 1
ATOM 3425 O O . TRP A 1 429 ? -7.926 -6.529 20.745 1.00 93.56 429 TRP A O 1
ATOM 3435 N N . HIS A 1 430 ? -8.487 -5.067 19.133 1.00 95.38 430 HIS A N 1
ATOM 3436 C CA . HIS A 1 430 ? -7.474 -4.082 19.515 1.00 95.38 430 HIS A CA 1
ATOM 3437 C C . HIS A 1 430 ? -7.645 -3.646 20.978 1.00 95.38 430 HIS A C 1
ATOM 3439 O O . HIS A 1 430 ? -8.765 -3.369 21.419 1.00 95.38 430 HIS A O 1
ATOM 3445 N N . ASP A 1 431 ? -6.533 -3.591 21.704 1.0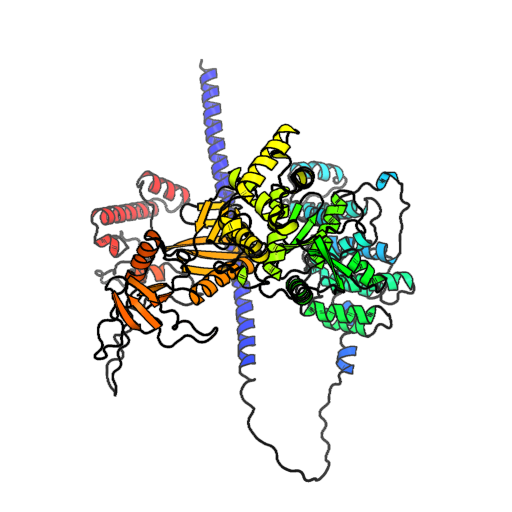0 94.75 431 ASP A N 1
ATOM 3446 C CA . ASP A 1 431 ? -6.465 -3.188 23.105 1.00 94.75 431 ASP A CA 1
ATOM 3447 C C . ASP A 1 431 ? -5.393 -2.099 23.259 1.00 94.75 431 ASP A C 1
ATOM 3449 O O . ASP A 1 431 ? -4.203 -2.417 23.196 1.00 94.75 431 ASP A O 1
ATOM 3453 N N . PRO A 1 432 ? -5.782 -0.829 23.476 1.00 95.44 432 PRO A N 1
ATOM 3454 C CA . PRO A 1 432 ? -4.824 0.258 23.674 1.00 95.44 432 PRO A CA 1
ATOM 3455 C C . PRO A 1 432 ? -3.914 0.048 24.895 1.00 95.44 432 PRO A C 1
ATOM 3457 O O . PRO A 1 432 ? -2.806 0.567 24.952 1.00 95.44 432 PRO A O 1
ATOM 3460 N N . ALA A 1 433 ? -4.324 -0.748 25.888 1.00 94.75 433 ALA A N 1
ATOM 3461 C CA . ALA A 1 433 ? -3.468 -1.025 27.040 1.00 94.75 433 ALA A CA 1
ATOM 3462 C C . ALA A 1 433 ? -2.313 -1.996 26.731 1.00 94.75 433 ALA A C 1
ATOM 3464 O O . ALA A 1 433 ? -1.386 -2.110 27.534 1.00 94.75 433 ALA A O 1
ATOM 3465 N N . ALA A 1 434 ? -2.351 -2.696 25.591 1.00 95.25 434 ALA A N 1
ATOM 3466 C CA . ALA A 1 434 ? -1.352 -3.701 25.237 1.00 95.25 434 ALA A CA 1
ATOM 3467 C C . ALA A 1 434 ? -0.006 -3.095 24.811 1.00 95.25 434 ALA A C 1
ATOM 3469 O O . ALA A 1 434 ? 1.041 -3.703 25.055 1.00 95.25 434 ALA A O 1
ATOM 3470 N N . ASP A 1 435 ? -0.027 -1.912 24.192 1.00 97.12 435 ASP A N 1
ATOM 3471 C CA . ASP A 1 435 ? 1.167 -1.243 23.684 1.00 97.12 435 ASP A CA 1
ATOM 3472 C C . ASP A 1 435 ? 1.081 0.290 23.859 1.00 97.12 435 ASP A C 1
ATOM 3474 O O . ASP A 1 435 ? 0.277 0.951 23.189 1.00 97.12 435 ASP A O 1
ATOM 3478 N N . PRO A 1 436 ? 1.903 0.879 24.752 1.00 96.19 436 PRO A N 1
ATOM 3479 C CA . PRO A 1 436 ? 1.921 2.322 24.962 1.00 96.19 436 PRO A CA 1
ATOM 3480 C C . PRO A 1 436 ? 2.460 3.092 23.748 1.00 96.19 436 PRO A C 1
ATOM 3482 O O . PRO A 1 436 ? 1.956 4.175 23.473 1.00 96.19 436 PRO A O 1
ATOM 3485 N N . VAL A 1 437 ? 3.409 2.531 22.983 1.00 97.12 437 VAL A N 1
ATOM 3486 C CA . VAL A 1 437 ? 3.989 3.201 21.802 1.00 97.12 437 VAL A CA 1
ATOM 3487 C C . VAL A 1 437 ? 2.937 3.315 20.702 1.00 97.12 437 VAL A C 1
ATOM 3489 O O . VAL A 1 437 ? 2.733 4.389 20.139 1.00 97.12 437 VAL A O 1
ATOM 3492 N N . ALA A 1 438 ? 2.203 2.225 20.447 1.00 97.44 438 ALA A N 1
ATOM 3493 C CA . ALA A 1 438 ? 1.077 2.243 19.517 1.00 97.44 438 ALA A CA 1
ATOM 3494 C C . ALA A 1 438 ? 0.019 3.270 19.947 1.00 97.44 438 ALA A C 1
ATOM 3496 O O . ALA A 1 438 ? -0.481 4.030 19.121 1.00 97.44 438 ALA A O 1
ATOM 3497 N N . THR A 1 439 ? -0.302 3.310 21.244 1.00 97.69 439 THR A N 1
ATOM 3498 C CA . THR A 1 439 ? -1.285 4.250 21.799 1.00 97.69 439 THR A CA 1
ATOM 3499 C C . THR A 1 439 ? -0.862 5.698 21.613 1.00 97.69 439 THR A C 1
ATOM 3501 O O . THR A 1 439 ? -1.693 6.507 21.215 1.00 97.69 439 THR A O 1
ATOM 3504 N N . ASP A 1 440 ? 0.407 6.023 21.854 1.00 96.81 440 ASP A N 1
ATOM 3505 C CA . ASP A 1 440 ? 0.930 7.377 21.676 1.00 96.81 440 ASP A CA 1
ATOM 3506 C C . ASP A 1 440 ? 0.849 7.826 20.210 1.00 96.81 440 ASP A C 1
ATOM 3508 O O . ASP A 1 440 ? 0.331 8.908 19.938 1.00 96.81 440 ASP A O 1
ATOM 3512 N N . LEU A 1 441 ? 1.255 6.976 19.261 1.00 97.75 441 LEU A N 1
ATOM 3513 C CA . LEU A 1 441 ? 1.166 7.287 17.830 1.00 97.75 441 LEU A CA 1
ATOM 3514 C C . LEU A 1 441 ? -0.279 7.473 17.355 1.00 97.75 441 LEU A C 1
ATOM 3516 O O . LEU A 1 441 ? -0.577 8.419 16.621 1.00 97.75 441 LEU A O 1
ATOM 3520 N N . ILE A 1 442 ? -1.187 6.580 17.762 1.00 98.00 442 ILE A N 1
ATOM 3521 C CA . ILE A 1 442 ? -2.598 6.657 17.364 1.00 98.00 442 ILE A CA 1
ATOM 3522 C C . ILE A 1 442 ? -3.267 7.868 18.022 1.00 98.00 442 ILE A C 1
ATOM 3524 O O . ILE A 1 442 ? -4.066 8.540 17.379 1.00 98.00 442 ILE A O 1
ATOM 3528 N N . TYR A 1 443 ? -2.930 8.178 19.276 1.00 97.50 443 TYR A N 1
ATOM 3529 C CA . TYR A 1 443 ? -3.407 9.379 19.956 1.00 97.50 443 TYR A CA 1
ATOM 3530 C C . TYR A 1 443 ? -2.997 10.645 19.198 1.00 97.50 443 TYR A C 1
ATOM 3532 O O . TYR A 1 443 ? -3.870 11.451 18.880 1.00 97.50 443 TYR A O 1
ATOM 3540 N N . SER A 1 444 ? -1.713 10.793 18.850 1.00 96.31 444 SER A N 1
ATOM 3541 C CA . SER A 1 444 ? -1.232 11.957 18.093 1.00 96.31 444 SER A CA 1
ATOM 3542 C C . SER A 1 444 ? -1.929 12.073 16.736 1.00 96.31 444 SER A C 1
ATOM 3544 O O . SER A 1 444 ? -2.392 13.152 16.377 1.00 96.31 444 SER A O 1
ATOM 3546 N N . GLN A 1 445 ? -2.118 10.946 16.036 1.00 96.50 445 GLN A N 1
ATOM 3547 C CA . GLN A 1 445 ? -2.877 10.902 14.784 1.00 96.50 445 GLN A CA 1
ATOM 3548 C C . GLN A 1 445 ? -4.316 11.397 14.960 1.00 96.50 445 GLN A C 1
ATOM 3550 O O . GLN A 1 445 ? -4.783 12.203 14.165 1.00 96.50 445 GLN A O 1
ATOM 3555 N N . VAL A 1 446 ? -5.035 10.890 15.966 1.00 96.25 446 VAL A N 1
ATOM 3556 C CA . VAL A 1 446 ? -6.443 11.238 16.203 1.00 96.25 446 VAL A CA 1
ATOM 3557 C C . VAL A 1 446 ? -6.582 12.708 16.567 1.00 96.25 446 VAL A C 1
ATOM 3559 O O . VAL A 1 446 ? -7.450 13.384 16.034 1.00 96.25 446 VAL A O 1
ATOM 3562 N N . VAL A 1 447 ? -5.727 13.215 17.449 1.00 93.56 447 VAL A N 1
ATOM 3563 C CA . VAL A 1 447 ? -5.790 14.606 17.898 1.00 93.56 447 VAL A CA 1
ATOM 3564 C C . VAL A 1 447 ? -5.508 15.583 16.756 1.00 93.56 447 VAL A C 1
ATOM 3566 O O . VAL A 1 447 ? -6.236 16.565 16.601 1.00 93.56 447 VAL A O 1
ATOM 3569 N N . GLU A 1 448 ? -4.502 15.301 15.929 1.00 91.81 448 GLU A N 1
ATOM 3570 C CA . GLU A 1 448 ? -4.203 16.124 14.754 1.00 91.81 448 GLU A CA 1
ATOM 3571 C C . GLU A 1 448 ? -5.322 16.036 13.708 1.00 91.81 448 GLU A C 1
ATOM 3573 O O . GLU A 1 448 ? -5.765 17.051 13.174 1.00 91.81 448 GLU A O 1
ATOM 3578 N N . GLY A 1 449 ? -5.859 14.837 13.468 1.00 92.00 449 GLY A N 1
ATOM 3579 C CA . GLY A 1 449 ? -6.970 14.652 12.537 1.00 92.00 449 GLY A CA 1
ATOM 3580 C C . GLY A 1 449 ? -8.282 15.287 13.015 1.00 92.00 449 GLY A C 1
ATOM 3581 O O . GLY A 1 449 ? -9.056 15.763 12.196 1.00 92.00 449 GLY A O 1
ATOM 3582 N N . VAL A 1 450 ? -8.537 15.360 14.327 1.00 92.06 450 VAL A N 1
ATOM 3583 C CA . VAL A 1 450 ? -9.669 16.134 14.867 1.00 92.06 450 VAL A CA 1
ATOM 3584 C C . VAL A 1 450 ? -9.436 17.621 14.636 1.00 92.06 450 VAL A C 1
ATOM 3586 O O . VAL A 1 450 ? -10.365 18.300 14.227 1.00 92.06 450 VAL A O 1
ATOM 3589 N N . SER A 1 451 ? -8.213 18.118 14.847 1.00 89.25 451 SER A N 1
ATOM 3590 C CA . SER A 1 451 ? -7.869 19.543 14.690 1.00 89.25 451 SER A CA 1
ATOM 3591 C C . SER A 1 451 ? -7.940 20.006 13.226 1.00 89.25 451 SER A C 1
ATOM 3593 O O . SER A 1 451 ? -8.324 21.138 12.952 1.00 89.25 451 SER A O 1
ATOM 3595 N N . THR A 1 452 ? -7.625 19.114 12.283 1.00 87.69 452 THR A N 1
ATOM 3596 C CA . THR A 1 452 ? -7.682 19.352 10.826 1.00 87.69 452 THR A CA 1
ATOM 3597 C C . THR A 1 452 ? -9.026 18.978 10.184 1.00 87.69 452 THR A C 1
ATOM 3599 O O . THR A 1 452 ? -9.162 19.068 8.967 1.00 87.69 452 THR A O 1
ATOM 3602 N N . ASP A 1 453 ? -10.021 18.582 10.987 1.00 88.62 453 ASP A N 1
ATOM 3603 C CA . ASP A 1 453 ? -11.355 18.132 10.551 1.00 88.62 453 ASP A CA 1
ATOM 3604 C C . ASP A 1 453 ? -11.353 16.861 9.663 1.00 88.62 453 ASP A C 1
ATOM 3606 O O . ASP A 1 453 ? -12.351 16.531 9.025 1.00 88.62 453 ASP A O 1
ATOM 3610 N N . GLU A 1 454 ? -10.256 16.087 9.661 1.00 89.19 454 GLU A N 1
ATOM 3611 C CA . GLU A 1 454 ? -10.205 14.725 9.096 1.00 89.19 454 GLU A CA 1
ATOM 3612 C C . GLU A 1 454 ? -11.124 13.774 9.888 1.00 89.19 454 GLU A C 1
ATOM 3614 O O . GLU A 1 454 ? -11.818 12.934 9.314 1.00 89.19 454 GLU A O 1
ATOM 3619 N N . TYR A 1 455 ? -11.155 13.923 11.218 1.00 91.50 455 TYR A N 1
ATOM 3620 C CA . TYR A 1 455 ? -12.021 13.166 12.126 1.00 91.50 455 TYR A CA 1
ATOM 3621 C C . TYR A 1 455 ? -13.110 14.062 12.718 1.00 91.50 455 TYR A C 1
ATOM 3623 O O . TYR A 1 455 ? -13.042 14.489 13.873 1.00 91.50 455 TYR A O 1
ATOM 3631 N N . SER A 1 456 ? -14.145 14.333 11.929 1.00 86.94 456 SER A N 1
ATOM 3632 C CA . SER A 1 456 ? -15.252 15.185 12.358 1.00 86.94 456 SER A CA 1
ATOM 3633 C C . SER A 1 456 ? -16.199 14.474 13.337 1.00 86.94 456 SER A C 1
ATOM 3635 O O . SER A 1 456 ? -16.387 13.249 13.321 1.00 86.94 456 SER A O 1
ATOM 3637 N N . THR A 1 457 ? -16.815 15.253 14.230 1.00 84.75 457 THR A N 1
ATOM 3638 C CA . THR A 1 457 ? -17.877 14.776 15.127 1.00 84.75 457 THR A CA 1
ATOM 3639 C C . THR A 1 457 ? -19.099 15.680 15.026 1.00 84.75 457 THR A C 1
ATOM 3641 O O . THR A 1 457 ? -18.980 16.898 14.968 1.00 84.75 457 THR A O 1
ATOM 3644 N N . ASP A 1 458 ? -20.292 15.083 15.042 1.00 80.88 458 ASP A N 1
ATOM 3645 C CA . ASP A 1 458 ? -21.560 15.826 14.956 1.00 80.88 458 ASP A CA 1
ATOM 3646 C C . ASP A 1 458 ? -21.969 16.482 16.288 1.00 80.88 458 ASP A C 1
ATOM 3648 O O . ASP A 1 458 ? -23.002 17.146 16.365 1.00 80.88 458 ASP A O 1
ATOM 3652 N N . GLN A 1 459 ? -21.232 16.210 17.368 1.00 86.00 459 GLN A N 1
ATOM 3653 C CA . GLN A 1 459 ? -21.572 16.615 18.729 1.00 86.00 459 GLN A CA 1
ATOM 3654 C C . GLN A 1 459 ? -20.487 17.547 19.270 1.00 86.00 459 GLN A C 1
ATOM 3656 O O . GLN A 1 459 ? -19.376 17.106 19.552 1.00 86.00 459 GLN A O 1
ATOM 3661 N N . GLU A 1 460 ? -20.825 18.820 19.497 1.00 87.88 460 GLU A N 1
ATOM 3662 C CA . GLU A 1 460 ? -19.892 19.788 20.103 1.00 87.88 460 GLU A CA 1
ATOM 3663 C C . GLU A 1 460 ? -19.364 19.323 21.475 1.00 87.88 460 GLU A C 1
ATOM 3665 O O . GLU A 1 460 ? -18.242 19.649 21.857 1.00 87.88 460 GLU A O 1
ATOM 3670 N N . ASP A 1 461 ? -20.160 18.538 22.210 1.00 90.06 461 ASP A N 1
ATOM 3671 C CA . ASP A 1 461 ? -19.787 17.991 23.519 1.00 90.06 461 ASP A CA 1
ATOM 3672 C C . ASP A 1 461 ? -18.591 17.025 23.439 1.00 90.06 461 ASP A C 1
ATOM 3674 O O . ASP A 1 461 ? -17.738 17.024 24.330 1.00 90.06 461 ASP A O 1
ATOM 3678 N N . ASP A 1 462 ? -18.499 16.254 22.349 1.00 90.25 462 ASP A N 1
ATOM 3679 C CA . ASP A 1 462 ? -17.402 15.316 22.105 1.00 90.25 462 ASP A CA 1
ATOM 3680 C C . ASP A 1 462 ? -16.106 16.080 21.780 1.00 90.25 462 ASP A C 1
ATOM 3682 O O . ASP A 1 462 ? -15.052 15.760 22.329 1.00 90.25 462 ASP A O 1
ATOM 3686 N N . LEU A 1 463 ? -16.180 17.149 20.972 1.00 91.31 463 LEU A N 1
ATOM 3687 C CA . LEU A 1 463 ? -15.037 18.040 20.705 1.00 91.31 463 LEU A CA 1
ATOM 3688 C C . LEU A 1 463 ? -14.530 18.716 21.982 1.00 91.31 463 LEU A C 1
ATOM 3690 O O . LEU A 1 463 ? -13.324 18.741 22.234 1.00 91.31 463 LEU A O 1
ATOM 3694 N N . ALA A 1 464 ? -15.442 19.216 22.823 1.00 92.06 464 ALA A N 1
ATOM 3695 C CA . ALA A 1 464 ? -15.078 19.796 24.114 1.00 92.06 464 ALA A CA 1
ATOM 3696 C C . ALA A 1 464 ? -14.364 18.769 25.008 1.00 92.06 464 ALA A C 1
ATOM 3698 O O . ALA A 1 464 ? -13.404 19.113 25.701 1.00 92.06 464 ALA A O 1
ATOM 3699 N N . MET A 1 465 ? -14.804 17.505 24.978 1.00 91.88 465 MET A N 1
ATOM 3700 C CA . MET A 1 465 ? -14.145 16.418 25.700 1.00 91.88 465 MET A CA 1
ATOM 3701 C C . MET A 1 465 ? -12.742 16.135 25.150 1.00 91.88 465 MET A C 1
ATOM 3703 O O . MET A 1 465 ? -11.808 16.040 25.943 1.00 91.88 465 MET A O 1
ATOM 3707 N N . PHE A 1 466 ? -12.556 16.058 23.829 1.00 91.94 466 PHE A N 1
ATOM 3708 C CA . PHE A 1 466 ? -11.232 15.868 23.223 1.00 91.94 466 PHE A CA 1
ATOM 3709 C C . PHE A 1 466 ? -10.254 16.983 23.594 1.00 91.94 466 PHE A C 1
ATOM 3711 O O . PHE A 1 466 ? -9.129 16.705 24.015 1.00 91.94 466 PHE A O 1
ATOM 3718 N N . ALA A 1 467 ? -10.688 18.240 23.500 1.00 92.00 467 ALA A N 1
ATOM 3719 C CA . ALA A 1 467 ? -9.862 19.383 23.867 1.00 92.00 467 ALA A CA 1
ATOM 3720 C C . ALA A 1 467 ? -9.518 19.382 25.370 1.00 92.00 467 ALA A C 1
ATOM 3722 O O . ALA A 1 467 ? -8.372 19.643 25.740 1.00 92.00 467 ALA A O 1
ATOM 3723 N N . ALA A 1 468 ? -10.462 19.001 26.240 1.00 92.00 468 ALA A N 1
ATOM 3724 C CA . ALA A 1 468 ? -10.202 18.812 27.668 1.00 92.00 468 ALA A CA 1
ATOM 3725 C C . ALA A 1 468 ? -9.206 17.673 27.941 1.00 92.00 468 ALA A C 1
ATOM 3727 O O . ALA A 1 468 ? -8.291 17.828 28.749 1.00 92.00 468 ALA A O 1
ATOM 3728 N N . GLN A 1 469 ? -9.345 16.539 27.254 1.00 92.19 469 GLN A N 1
ATOM 3729 C CA . GLN A 1 469 ? -8.431 15.402 27.369 1.00 92.19 469 GLN A CA 1
ATOM 3730 C C . GLN A 1 469 ? -7.014 15.769 26.914 1.00 92.19 469 GLN A C 1
ATOM 3732 O O . GLN A 1 469 ? -6.053 15.454 27.618 1.00 92.19 469 GLN A O 1
ATOM 3737 N N . ARG A 1 470 ? -6.882 16.487 25.791 1.00 92.19 470 ARG A N 1
ATOM 3738 C CA . ARG A 1 470 ? -5.598 16.991 25.290 1.00 92.19 470 ARG A CA 1
ATOM 3739 C C . ARG A 1 470 ? -4.951 17.963 26.271 1.00 92.19 470 ARG A C 1
ATOM 3741 O O . ARG A 1 470 ? -3.796 17.763 26.645 1.00 92.19 470 ARG A O 1
ATOM 3748 N N . TYR A 1 471 ? -5.711 18.942 26.764 1.00 91.50 471 TYR A N 1
ATOM 3749 C CA . TYR A 1 471 ? -5.220 19.888 27.764 1.00 91.50 471 TYR A CA 1
ATOM 3750 C C . TYR A 1 471 ? -4.738 19.182 29.036 1.00 91.50 471 TYR A C 1
ATOM 3752 O O . TYR A 1 471 ? -3.667 19.498 29.549 1.00 91.50 471 TYR A O 1
ATOM 3760 N N . PHE A 1 472 ? -5.494 18.196 29.532 1.00 91.31 472 PHE A N 1
ATOM 3761 C CA . PHE A 1 472 ? -5.110 17.414 30.708 1.00 91.31 472 PHE A CA 1
ATOM 3762 C C . PHE A 1 472 ? -3.799 16.644 30.495 1.00 91.31 472 PHE A C 1
ATOM 3764 O O . PHE A 1 472 ? -2.981 16.573 31.410 1.00 91.31 472 PHE A O 1
ATOM 3771 N N . ILE A 1 473 ? -3.579 16.079 29.305 1.00 90.50 473 ILE A N 1
ATOM 3772 C CA . ILE A 1 473 ? -2.345 15.349 28.981 1.00 90.50 473 ILE A CA 1
ATOM 3773 C C . ILE A 1 473 ? -1.133 16.293 28.948 1.00 90.50 473 ILE A C 1
ATOM 3775 O O . ILE A 1 473 ? -0.060 15.909 29.411 1.00 90.50 473 ILE A O 1
ATOM 3779 N N . GLU A 1 474 ? -1.297 17.512 28.429 1.00 89.12 474 GLU A N 1
ATOM 3780 C CA . GLU A 1 474 ? -0.210 18.489 28.272 1.00 89.12 474 GLU A CA 1
ATOM 3781 C C . GLU A 1 474 ? 0.079 19.281 29.567 1.00 89.12 474 GLU A C 1
ATOM 3783 O O . GLU A 1 474 ? 1.239 19.455 29.941 1.00 89.12 474 GLU A O 1
ATOM 3788 N N . ASN A 1 475 ? -0.961 19.730 30.280 1.00 86.81 475 ASN A N 1
ATOM 3789 C CA . ASN A 1 475 ? -0.866 20.685 31.397 1.00 86.81 475 ASN A CA 1
ATOM 3790 C C . ASN A 1 475 ? -1.364 20.130 32.751 1.00 86.81 475 ASN A C 1
ATOM 3792 O O . ASN A 1 475 ? -1.158 20.746 33.804 1.00 86.81 475 ASN A O 1
ATOM 3796 N N . GLY A 1 476 ? -2.006 18.959 32.765 1.00 84.31 476 GLY A N 1
ATOM 3797 C CA . GLY A 1 476 ? -2.630 18.374 33.954 1.00 84.31 476 GLY A CA 1
ATOM 3798 C C . GLY A 1 476 ? -3.952 19.047 34.351 1.00 84.31 476 GLY A C 1
ATOM 3799 O O . GLY A 1 476 ? -4.653 19.634 33.535 1.00 84.31 476 GLY A O 1
ATOM 3800 N N . LEU A 1 477 ? -4.313 18.960 35.639 1.00 80.25 477 LEU A N 1
ATOM 3801 C CA . LEU A 1 477 ? -5.573 19.512 36.183 1.00 80.25 477 LEU A CA 1
ATOM 3802 C C . LEU A 1 477 ? -5.520 21.014 36.505 1.00 80.25 477 LEU A C 1
ATOM 3804 O O . LEU A 1 477 ? -6.526 21.593 36.918 1.00 80.25 477 LEU A O 1
ATOM 3808 N N . LYS A 1 478 ? -4.346 21.646 36.408 1.00 79.88 478 LYS A N 1
ATOM 3809 C CA . LYS A 1 478 ? -4.204 23.071 36.720 1.00 79.88 478 LYS A CA 1
ATOM 3810 C C . LYS A 1 478 ? -4.723 23.882 35.540 1.00 79.88 478 LYS A C 1
ATOM 3812 O O . LYS A 1 478 ? -4.063 23.954 34.515 1.00 79.88 478 LYS A O 1
ATOM 3817 N N . LEU A 1 479 ? -5.893 24.484 35.719 1.00 79.06 479 LEU A N 1
ATOM 3818 C CA . LEU A 1 479 ? -6.485 25.401 34.753 1.00 79.06 479 LEU A CA 1
ATOM 3819 C C . LEU A 1 479 ? -5.716 26.726 34.741 1.00 79.06 479 LEU A C 1
ATOM 3821 O O . LEU A 1 479 ? -5.745 27.475 35.717 1.00 79.06 479 LEU A O 1
ATOM 3825 N N . ASP A 1 480 ? -5.052 26.992 33.623 1.00 83.50 480 ASP A N 1
ATOM 3826 C CA . ASP A 1 480 ? -4.528 28.298 33.234 1.00 83.50 480 ASP A CA 1
ATOM 3827 C C . ASP A 1 480 ? -5.298 28.792 32.003 1.00 83.50 480 ASP A C 1
ATOM 3829 O O . ASP A 1 480 ? -5.096 28.308 30.885 1.00 83.50 480 ASP A O 1
ATOM 3833 N N . GLU A 1 481 ? -6.231 29.719 32.231 1.00 81.06 481 GLU A N 1
ATOM 3834 C CA . GLU A 1 481 ? -7.151 30.217 31.204 1.00 81.06 481 GLU A CA 1
ATOM 3835 C C . GLU A 1 481 ? -6.427 30.972 30.084 1.00 81.06 481 GLU A C 1
ATOM 3837 O O . GLU A 1 481 ? -6.862 30.915 28.934 1.00 81.06 481 GLU A O 1
ATOM 3842 N N . ASP A 1 482 ? -5.319 31.653 30.383 1.00 83.06 482 ASP A N 1
ATOM 3843 C CA . ASP A 1 482 ? -4.582 32.421 29.376 1.00 83.06 482 ASP A CA 1
ATOM 3844 C C . ASP A 1 482 ? -3.786 31.496 28.444 1.00 83.06 482 ASP A C 1
ATOM 3846 O O . ASP A 1 482 ? -3.791 31.689 27.225 1.00 83.06 482 ASP A O 1
ATOM 3850 N N . SER A 1 483 ? -3.196 30.427 28.989 1.00 84.75 483 SER A N 1
ATOM 3851 C CA . SER A 1 483 ? -2.596 29.352 28.191 1.00 84.75 483 SER A CA 1
ATOM 3852 C C . SER A 1 483 ? -3.645 28.650 27.322 1.00 84.75 483 SER A C 1
ATOM 3854 O O . SER A 1 483 ? -3.452 28.521 26.111 1.00 84.75 483 SER A O 1
ATOM 3856 N N . LEU A 1 484 ? -4.807 28.294 27.885 1.00 86.19 484 LEU A N 1
ATOM 3857 C CA . LEU A 1 484 ? -5.877 27.624 27.136 1.00 86.19 484 LEU A CA 1
ATOM 3858 C C . LEU A 1 484 ? -6.412 28.482 25.973 1.00 86.19 484 LEU A C 1
ATOM 3860 O O . LEU A 1 484 ? -6.626 27.955 24.883 1.00 86.19 484 LEU A O 1
ATOM 3864 N N . LYS A 1 485 ? -6.561 29.802 26.159 1.00 86.44 485 LYS A N 1
ATOM 3865 C CA . LYS A 1 485 ? -6.936 30.730 25.072 1.00 86.44 485 LYS A CA 1
ATOM 3866 C C . LYS A 1 485 ? -5.934 30.721 23.919 1.00 86.44 485 LYS A C 1
ATOM 3868 O O . LYS A 1 485 ? -6.345 30.831 22.770 1.00 86.44 485 LYS A O 1
ATOM 3873 N N . SER A 1 486 ? -4.638 30.591 24.208 1.00 86.75 486 SER A N 1
ATOM 3874 C CA . SER A 1 486 ? -3.600 30.530 23.168 1.00 86.75 486 SER A CA 1
ATOM 3875 C C . SER A 1 486 ? -3.572 29.192 22.419 1.00 86.75 486 SER A C 1
ATOM 3877 O O . SER A 1 486 ? -3.201 29.155 21.249 1.00 86.75 486 SER A O 1
ATOM 3879 N N . LEU A 1 487 ? -3.997 28.108 23.076 1.00 87.75 487 LEU A N 1
ATOM 3880 C CA . LEU A 1 487 ? -3.958 26.741 22.547 1.00 87.75 487 LEU A CA 1
ATOM 3881 C C . LEU A 1 487 ? -5.222 26.348 21.774 1.00 87.75 487 LEU A C 1
ATOM 3883 O O . LEU A 1 487 ? -5.211 25.345 21.066 1.00 87.75 487 LEU A O 1
ATOM 3887 N N . ILE A 1 488 ? -6.309 27.119 21.886 1.00 88.25 488 ILE A N 1
ATOM 3888 C CA . ILE A 1 488 ? -7.612 26.706 21.353 1.00 88.25 488 ILE A CA 1
ATOM 3889 C C . ILE A 1 488 ? -7.609 26.490 19.836 1.00 88.25 488 ILE A C 1
ATOM 3891 O O . ILE A 1 488 ? -8.190 25.516 19.367 1.00 88.25 488 ILE A O 1
ATOM 3895 N N . ASN A 1 489 ? -6.889 27.339 19.095 1.00 86.12 489 ASN A N 1
ATOM 3896 C CA . ASN A 1 489 ? -6.767 27.251 17.636 1.00 86.12 489 ASN A CA 1
ATOM 3897 C C . ASN A 1 489 ? -5.977 26.007 17.196 1.00 86.12 489 ASN A C 1
ATOM 3899 O O . ASN A 1 489 ? -6.011 25.628 16.036 1.00 86.12 489 ASN A O 1
ATOM 3903 N N . THR A 1 490 ? -5.253 25.372 18.120 1.00 88.31 490 THR A N 1
ATOM 3904 C CA . THR A 1 490 ? -4.538 24.116 17.877 1.00 88.31 490 THR A CA 1
ATOM 3905 C C . THR A 1 490 ? -5.402 22.900 18.216 1.00 88.31 490 THR A C 1
ATOM 3907 O O . THR A 1 490 ? -5.083 21.792 17.798 1.00 88.31 490 THR A O 1
ATOM 3910 N N . TYR A 1 491 ? -6.443 23.064 19.039 1.00 89.00 491 TYR A N 1
ATOM 3911 C CA . TYR A 1 491 ? -7.254 21.961 19.571 1.00 89.00 491 TYR A CA 1
ATOM 3912 C C . TYR A 1 491 ? -8.585 21.788 18.843 1.00 89.00 491 TYR A C 1
ATOM 3914 O O . TYR A 1 491 ? -9.108 20.677 18.786 1.00 89.00 491 TYR A O 1
ATOM 3922 N N . ILE A 1 492 ? -9.155 22.890 18.360 1.00 90.06 492 ILE A N 1
ATOM 3923 C CA . ILE A 1 492 ? -10.472 22.949 17.736 1.00 90.06 492 ILE A CA 1
ATOM 3924 C C . ILE A 1 492 ? -10.295 23.406 16.284 1.00 90.06 492 ILE A C 1
ATOM 3926 O O . ILE A 1 492 ? -9.553 24.362 16.059 1.00 90.06 492 ILE A O 1
ATOM 3930 N N . PRO A 1 493 ? -10.986 22.781 15.314 1.00 89.62 493 PRO A N 1
ATOM 3931 C CA . PRO A 1 493 ? -10.912 23.201 13.921 1.00 89.62 493 PRO A CA 1
ATOM 3932 C C . PRO A 1 493 ? -11.349 24.646 13.701 1.00 89.62 493 PRO A C 1
ATOM 3934 O O . PRO A 1 493 ? -12.323 25.116 14.300 1.00 89.62 493 PRO A O 1
ATOM 3937 N N . ASP A 1 494 ? -10.712 25.299 12.730 1.00 86.50 494 ASP A N 1
ATOM 3938 C CA . ASP A 1 494 ? -11.033 26.667 12.305 1.00 86.50 494 ASP A CA 1
ATOM 3939 C C . ASP A 1 494 ? -12.508 26.832 11.889 1.00 86.50 494 ASP A C 1
ATOM 3941 O O . ASP A 1 494 ? -13.080 27.915 11.999 1.00 86.50 494 ASP A O 1
ATOM 3945 N N . THR A 1 495 ? -13.173 25.751 11.464 1.00 85.12 495 THR A N 1
ATOM 3946 C CA . THR A 1 495 ? -14.604 25.747 11.112 1.00 85.12 495 THR A CA 1
ATOM 3947 C C . THR A 1 495 ? -15.514 26.147 12.281 1.00 85.12 495 THR A C 1
ATOM 3949 O O . THR A 1 495 ? -16.582 26.723 12.050 1.00 85.12 495 THR A O 1
ATOM 3952 N N . TYR A 1 496 ? -15.085 25.905 13.525 1.00 84.38 496 TYR A N 1
ATOM 3953 C CA . TYR A 1 496 ? -15.829 26.209 14.754 1.00 84.38 496 TYR A CA 1
ATOM 3954 C C . TYR A 1 496 ? -15.374 27.501 15.453 1.00 84.38 496 TYR A C 1
ATOM 3956 O O . TYR A 1 496 ? -15.915 27.834 16.515 1.00 84.38 496 TYR A O 1
ATOM 3964 N N . ILE A 1 497 ? -14.399 28.223 14.889 1.00 85.19 497 ILE A N 1
ATOM 3965 C CA . ILE A 1 497 ? -13.837 29.456 15.455 1.00 85.19 497 ILE A CA 1
ATOM 3966 C C . ILE A 1 497 ? -14.009 30.592 14.440 1.00 85.19 497 ILE A C 1
ATOM 3968 O O . ILE A 1 497 ? -13.224 30.737 13.509 1.00 85.19 497 ILE A O 1
ATOM 3972 N N . GLN A 1 498 ? -15.035 31.431 14.619 1.00 82.25 498 GLN A N 1
ATOM 3973 C CA . GLN A 1 498 ? -15.308 32.561 13.715 1.00 82.25 498 GLN A CA 1
ATOM 3974 C C . GLN A 1 498 ? -14.969 33.924 14.341 1.00 82.25 498 GLN A C 1
ATOM 3976 O O . GLN A 1 498 ? -14.870 34.926 13.629 1.00 82.25 498 GLN A O 1
ATOM 3981 N N . GLY A 1 499 ? -14.742 33.982 15.659 1.00 84.19 499 GLY A N 1
ATOM 3982 C CA . GLY A 1 499 ? -14.277 35.182 16.357 1.00 84.19 499 GLY A CA 1
ATOM 3983 C C . GLY A 1 499 ? -13.892 34.949 17.823 1.00 84.19 499 GLY A C 1
ATOM 3984 O O . GLY A 1 499 ? -14.009 33.846 18.353 1.00 84.19 499 GLY A O 1
ATOM 3985 N N . GLU A 1 500 ? -13.466 36.014 18.514 1.00 82.12 500 GLU A N 1
ATOM 3986 C CA . GLU A 1 500 ? -13.030 35.950 19.926 1.00 82.12 500 GLU A CA 1
ATOM 3987 C C . GLU A 1 500 ? -14.131 35.467 20.892 1.00 82.12 500 GLU A C 1
ATOM 3989 O O . GLU A 1 500 ? -13.833 34.890 21.940 1.00 82.12 500 GLU A O 1
ATOM 3994 N N . SER A 1 501 ? -15.410 35.658 20.545 1.00 84.38 501 SER A N 1
ATOM 3995 C CA . SER A 1 501 ? -16.538 35.145 21.335 1.00 84.38 501 SER A CA 1
ATOM 3996 C C . SER A 1 501 ? -16.573 33.619 21.381 1.00 84.38 501 SER A C 1
ATOM 3998 O O . SER A 1 501 ? -16.908 33.046 22.419 1.00 84.38 501 SER A O 1
ATOM 4000 N N . ASP A 1 502 ? -16.200 32.962 20.282 1.00 85.81 502 ASP A N 1
ATOM 4001 C CA . ASP A 1 502 ? -16.196 31.502 20.188 1.00 85.81 502 ASP A CA 1
ATOM 4002 C C . ASP A 1 502 ? -15.033 30.920 20.983 1.00 85.81 502 ASP A C 1
ATOM 4004 O O . ASP A 1 502 ? -15.211 29.934 21.694 1.00 85.81 502 ASP A O 1
ATOM 4008 N N . VAL A 1 503 ? -13.875 31.587 20.952 1.00 87.88 503 VAL A N 1
ATOM 4009 C CA . VAL A 1 503 ? -12.717 31.237 21.785 1.00 87.88 503 VAL A CA 1
ATOM 4010 C C . VAL A 1 503 ? -13.103 31.234 23.263 1.00 87.88 503 VAL A C 1
ATOM 4012 O O . VAL A 1 503 ? -12.855 30.253 23.961 1.00 87.88 503 VAL A O 1
ATOM 4015 N N . SER A 1 504 ? -13.771 32.291 23.739 1.00 88.69 504 SER A N 1
ATOM 4016 C CA . SER A 1 504 ? -14.226 32.346 25.134 1.00 88.69 504 SER A CA 1
ATOM 4017 C C . SER A 1 504 ? -15.240 31.242 25.452 1.00 88.69 504 SER A C 1
ATOM 4019 O O . SER A 1 504 ? -15.143 30.613 26.503 1.00 88.69 504 SER A O 1
ATOM 4021 N N . ARG A 1 505 ? -16.184 30.968 24.539 1.00 92.25 505 ARG A N 1
ATOM 4022 C CA . ARG A 1 505 ? -17.180 29.898 24.708 1.00 92.25 505 ARG A CA 1
ATOM 4023 C C . ARG A 1 505 ? -16.517 28.529 24.845 1.00 92.25 505 ARG A C 1
ATOM 4025 O O . ARG A 1 505 ? -16.897 27.748 25.714 1.00 92.25 505 ARG A O 1
ATOM 4032 N N . TRP A 1 506 ? -15.538 28.228 23.997 1.00 91.31 506 TRP A N 1
ATOM 4033 C CA . TRP A 1 506 ? -14.829 26.953 24.035 1.00 91.31 506 TRP A CA 1
ATOM 4034 C C . TRP A 1 506 ? -13.969 26.802 25.289 1.00 91.31 506 TRP A C 1
ATOM 4036 O O . TRP A 1 506 ? -13.958 25.726 25.884 1.00 91.31 506 TRP A O 1
ATOM 4046 N N . VAL A 1 507 ? -13.324 27.878 25.748 1.00 90.75 507 VAL A N 1
ATOM 4047 C CA . VAL A 1 507 ? -12.607 27.901 27.035 1.00 90.75 507 VAL A CA 1
ATOM 4048 C C . VAL A 1 507 ? -13.548 27.536 28.187 1.00 90.75 507 VAL A C 1
ATOM 4050 O O . VAL A 1 507 ? -13.189 26.699 29.020 1.00 90.75 507 VAL A O 1
ATOM 4053 N N . ASP A 1 508 ? -14.766 28.085 28.208 1.00 90.19 508 ASP A N 1
ATOM 4054 C CA . ASP A 1 508 ? -15.772 27.761 29.225 1.00 90.19 508 ASP A CA 1
ATOM 4055 C C . ASP A 1 508 ? -16.210 26.290 29.150 1.00 90.19 508 ASP A C 1
ATOM 4057 O O . ASP A 1 508 ? -16.245 25.599 30.172 1.00 90.19 508 ASP A O 1
ATOM 4061 N N . LEU A 1 509 ? -16.498 25.779 27.946 1.00 91.50 509 LEU A N 1
ATOM 4062 C CA . LEU A 1 509 ? -16.898 24.381 27.734 1.00 91.50 509 LEU A CA 1
ATOM 4063 C C . LEU A 1 509 ? -15.810 23.400 28.187 1.00 91.50 509 LEU A C 1
ATOM 4065 O O . LEU A 1 509 ? -16.094 22.464 28.938 1.00 91.50 509 LEU A O 1
ATOM 4069 N N . ILE A 1 510 ? -14.559 23.641 27.796 1.00 91.12 510 ILE A N 1
ATOM 4070 C CA . ILE A 1 510 ? -13.408 22.819 28.189 1.00 91.12 510 ILE A CA 1
ATOM 4071 C C . ILE A 1 510 ? -13.200 22.883 29.705 1.00 91.12 510 ILE A C 1
ATOM 4073 O O . ILE A 1 510 ? -12.980 21.857 30.351 1.00 91.12 510 ILE A O 1
ATOM 4077 N N . SER A 1 511 ? -13.344 24.067 30.303 1.00 89.25 511 SER A N 1
ATOM 4078 C CA . SER A 1 511 ? -13.221 24.259 31.751 1.00 89.25 511 SER A CA 1
ATOM 4079 C C . SER A 1 511 ? -14.306 23.530 32.543 1.00 89.25 511 SER A C 1
ATOM 4081 O O . SER A 1 511 ? -14.048 23.067 33.658 1.00 89.25 511 SER A O 1
ATOM 4083 N N . ILE A 1 512 ? -15.520 23.418 31.992 1.00 90.44 512 ILE A N 1
ATOM 4084 C CA . ILE A 1 512 ? -16.595 22.600 32.565 1.00 90.44 512 ILE A CA 1
ATOM 4085 C C . ILE A 1 512 ? -16.215 21.119 32.480 1.00 90.44 512 ILE A C 1
ATOM 4087 O O . ILE A 1 512 ? -16.257 20.433 33.501 1.00 90.44 512 ILE A O 1
ATOM 4091 N N . LYS A 1 513 ? -15.768 20.643 31.311 1.00 89.88 513 LYS A N 1
ATOM 4092 C CA . LYS A 1 513 ? -15.373 19.239 31.108 1.00 89.88 513 LYS A CA 1
ATOM 4093 C C . LYS A 1 513 ? -14.201 18.813 31.982 1.00 89.88 513 LYS A C 1
ATOM 4095 O O . LYS A 1 513 ? -14.237 17.730 32.551 1.00 89.88 513 LYS A O 1
ATOM 4100 N N . LEU A 1 514 ? -13.200 19.667 32.185 1.00 87.06 514 LEU A N 1
ATOM 4101 C CA . LEU A 1 514 ? -12.068 19.377 33.077 1.00 87.06 514 LEU A CA 1
ATOM 4102 C C . LEU A 1 514 ? -12.484 19.184 34.546 1.00 87.06 514 LEU A C 1
ATOM 4104 O O . LEU A 1 514 ? -11.783 18.512 35.301 1.00 87.06 514 LEU A O 1
ATOM 4108 N N . LYS A 1 515 ? -13.634 19.736 34.955 1.00 86.56 515 LYS A N 1
ATOM 4109 C CA . LYS A 1 515 ? -14.211 19.558 36.299 1.00 86.56 515 LYS A CA 1
ATOM 4110 C C . LYS A 1 515 ? -15.114 18.325 36.406 1.00 86.56 515 LYS A C 1
ATOM 4112 O O . LYS A 1 515 ? -15.590 18.030 37.504 1.00 86.56 515 LYS A O 1
ATOM 4117 N N . ASP A 1 516 ? -15.352 17.601 35.311 1.00 85.12 516 ASP A N 1
ATOM 4118 C CA . ASP A 1 516 ? -16.172 16.395 35.342 1.00 85.12 516 ASP A CA 1
ATOM 4119 C C . ASP A 1 516 ? -15.538 15.297 36.207 1.00 85.12 516 ASP A C 1
ATOM 4121 O O . ASP A 1 516 ? -14.320 15.178 36.390 1.00 85.12 516 ASP A O 1
ATOM 4125 N N . SER A 1 517 ? -16.405 14.420 36.716 1.00 79.19 517 SER A N 1
ATOM 4126 C CA . SER A 1 517 ? -16.003 13.264 37.528 1.00 79.19 517 SER A CA 1
ATOM 4127 C C . SER A 1 517 ? -15.017 12.321 36.823 1.00 79.19 517 SER A C 1
ATOM 4129 O O . SER A 1 517 ? -14.286 11.600 37.502 1.00 79.19 517 SER A O 1
ATOM 4131 N N . TYR A 1 518 ? -14.963 12.362 35.486 1.00 83.00 518 TYR A N 1
ATOM 4132 C CA . TYR A 1 518 ? -14.020 11.615 34.653 1.00 83.00 518 TYR A CA 1
ATOM 4133 C C . TYR A 1 518 ? -12.561 11.876 35.064 1.00 83.00 518 TYR A C 1
ATOM 4135 O O . TYR A 1 518 ? -11.832 10.930 35.365 1.00 83.00 518 TYR A O 1
ATOM 4143 N N . PHE A 1 519 ? -12.177 13.150 35.189 1.00 81.81 519 PHE A N 1
ATOM 4144 C CA . PHE A 1 519 ? -10.823 13.566 35.570 1.00 81.81 519 PHE A CA 1
ATOM 4145 C C . PHE A 1 519 ? -10.584 13.527 37.087 1.00 81.81 519 PHE A C 1
ATOM 4147 O O . PHE A 1 519 ? -9.454 13.378 37.541 1.00 81.81 519 PHE A O 1
ATOM 4154 N N . SER A 1 520 ? -11.650 13.648 37.886 1.00 72.44 520 SER A N 1
ATOM 4155 C CA . SER A 1 520 ? -11.541 13.775 39.348 1.00 72.44 520 SER A CA 1
ATOM 4156 C C . SER A 1 520 ? -11.494 12.433 40.093 1.00 72.44 520 SER A C 1
ATOM 4158 O O . SER A 1 520 ? -10.826 12.333 41.119 1.00 72.44 520 SER A O 1
ATOM 4160 N N . ASN A 1 521 ? -12.210 11.405 39.612 1.00 63.69 521 ASN A N 1
ATOM 4161 C CA . ASN A 1 521 ? -12.455 10.171 40.378 1.00 63.69 521 ASN A CA 1
ATOM 4162 C C . ASN A 1 521 ? -11.903 8.883 39.744 1.00 63.69 521 ASN A C 1
ATOM 4164 O O . ASN A 1 521 ? -11.812 7.884 40.452 1.00 63.69 521 ASN A O 1
ATOM 4168 N N . ASN A 1 522 ? -11.553 8.871 38.451 1.00 57.69 522 ASN A N 1
ATOM 4169 C CA . ASN A 1 522 ? -11.207 7.628 37.743 1.00 57.69 522 ASN A CA 1
ATOM 4170 C C . ASN A 1 522 ? -9.859 7.641 37.007 1.00 57.69 522 ASN A C 1
ATOM 4172 O O . ASN A 1 522 ? -9.344 6.560 36.721 1.00 57.69 522 ASN A O 1
ATOM 4176 N N . ILE A 1 523 ? -9.278 8.804 36.686 1.00 62.91 523 ILE A N 1
ATOM 4177 C CA . ILE A 1 523 ? -8.081 8.870 35.836 1.00 62.91 523 ILE A CA 1
ATOM 4178 C C . ILE A 1 523 ? -7.095 9.918 36.353 1.00 62.91 523 ILE A C 1
ATOM 4180 O O . ILE A 1 523 ? -7.315 11.116 36.231 1.00 62.91 523 ILE A O 1
ATOM 4184 N N . THR A 1 524 ? -5.974 9.449 36.902 1.00 65.69 524 THR A N 1
ATOM 4185 C CA . THR A 1 524 ? -4.817 10.284 37.270 1.00 65.69 524 THR A CA 1
ATOM 4186 C C . THR A 1 524 ? -3.648 10.138 36.294 1.00 65.69 524 THR A C 1
ATOM 4188 O O . THR A 1 524 ? -2.643 10.822 36.446 1.00 65.69 524 THR A O 1
ATOM 4191 N N . ASP A 1 525 ? -3.751 9.219 35.331 1.00 83.31 525 ASP A N 1
ATOM 4192 C CA . ASP A 1 525 ? -2.675 8.853 34.410 1.00 83.31 525 ASP A CA 1
ATOM 4193 C C . ASP A 1 525 ? -2.991 9.343 32.991 1.00 83.31 525 ASP A C 1
ATOM 4195 O O . ASP A 1 525 ? -4.019 8.980 32.412 1.00 83.31 525 ASP A O 1
ATOM 4199 N N . ALA A 1 526 ? -2.092 10.149 32.424 1.00 89.44 526 ALA A N 1
ATOM 4200 C CA . ALA A 1 526 ? -2.186 10.646 31.054 1.00 89.44 526 ALA A CA 1
ATOM 4201 C C . ALA A 1 526 ? -2.267 9.496 30.037 1.00 89.44 526 ALA A C 1
ATOM 4203 O O . ALA A 1 526 ? -3.008 9.589 29.059 1.00 89.44 526 ALA A O 1
ATOM 4204 N N . LEU A 1 527 ? -1.577 8.380 30.297 1.00 91.50 527 LEU A N 1
ATOM 4205 C CA . LEU A 1 527 ? -1.608 7.205 29.428 1.00 91.50 527 LEU A CA 1
ATOM 4206 C C . LEU A 1 527 ? -3.022 6.619 29.323 1.00 91.50 527 LEU A C 1
ATOM 4208 O O . LEU A 1 527 ? -3.462 6.233 28.241 1.00 91.50 527 LEU A O 1
ATOM 4212 N N . LYS A 1 528 ? -3.767 6.593 30.432 1.00 92.00 528 LYS A N 1
ATOM 4213 C CA . LYS A 1 528 ? -5.137 6.077 30.440 1.00 92.00 528 LYS A CA 1
ATOM 4214 C C . LYS A 1 528 ? -6.079 6.965 29.624 1.00 92.00 528 LYS A C 1
ATOM 4216 O O . LYS A 1 528 ? -6.901 6.439 28.879 1.00 92.00 528 LYS A O 1
ATOM 4221 N N . VAL A 1 529 ? -5.904 8.287 29.687 1.00 93.44 529 VAL A N 1
ATOM 4222 C CA . VAL A 1 529 ? -6.664 9.225 28.843 1.00 93.44 529 VAL A CA 1
ATOM 4223 C C . VAL A 1 529 ? -6.383 8.977 27.360 1.00 93.44 529 VAL A C 1
ATOM 4225 O O . VAL A 1 529 ? -7.326 8.900 26.575 1.00 93.44 529 VAL A O 1
ATOM 4228 N N . LYS A 1 530 ? -5.116 8.766 26.975 1.00 95.56 530 LYS A N 1
ATOM 4229 C CA . LYS A 1 530 ? -4.765 8.418 25.587 1.00 95.56 530 LYS A CA 1
ATOM 4230 C C . LYS A 1 530 ? -5.431 7.115 25.136 1.00 95.56 530 LYS A C 1
ATOM 4232 O O . LYS A 1 530 ? -5.986 7.059 24.043 1.00 95.56 530 LYS A O 1
ATOM 4237 N N . GLN A 1 531 ? -5.445 6.083 25.982 1.00 95.50 531 GLN A N 1
ATOM 4238 C CA . GLN A 1 531 ? -6.132 4.817 25.683 1.00 95.50 531 GLN A CA 1
ATOM 4239 C C . GLN A 1 531 ? -7.639 5.000 25.460 1.00 95.50 531 GLN A C 1
ATOM 4241 O O . GLN A 1 531 ? -8.224 4.340 24.595 1.00 95.50 531 GLN A O 1
ATOM 4246 N N . ASP A 1 532 ? -8.270 5.877 26.239 1.00 94.38 532 ASP A N 1
ATOM 4247 C CA . ASP A 1 532 ? -9.701 6.158 26.132 1.00 94.38 532 ASP A CA 1
ATOM 4248 C C . ASP A 1 532 ? -10.013 6.946 24.846 1.00 94.38 532 ASP A C 1
ATOM 4250 O O . ASP A 1 532 ? -10.967 6.601 24.148 1.00 94.38 532 ASP A O 1
ATOM 4254 N N . VAL A 1 533 ? -9.149 7.894 24.455 1.00 95.50 533 VAL A N 1
ATOM 4255 C CA . VAL A 1 533 ? -9.190 8.583 23.148 1.00 95.50 533 VAL A CA 1
ATOM 4256 C C . VAL A 1 533 ? -9.078 7.592 21.987 1.00 95.50 533 VAL A C 1
ATOM 4258 O O . VAL A 1 533 ? -9.920 7.592 21.089 1.00 95.50 533 VAL A O 1
ATOM 4261 N N . VAL A 1 534 ? -8.083 6.699 22.016 1.00 97.06 534 VAL A N 1
ATOM 4262 C CA . VAL A 1 534 ? -7.895 5.672 20.974 1.00 97.06 534 VAL A CA 1
ATOM 4263 C C . VAL A 1 534 ? -9.106 4.737 20.898 1.00 97.06 534 VAL A C 1
ATOM 4265 O O . VAL A 1 534 ? -9.570 4.390 19.809 1.00 97.06 534 VAL A O 1
ATOM 4268 N N . SER A 1 535 ? -9.657 4.350 22.052 1.00 95.81 535 SER A N 1
ATOM 4269 C CA . SER A 1 535 ? -10.862 3.522 22.117 1.00 95.81 535 SER A CA 1
ATOM 4270 C C . SER A 1 535 ? -12.061 4.234 21.499 1.00 95.81 535 SER A C 1
ATOM 4272 O O . SER A 1 535 ? -12.758 3.636 20.680 1.00 95.81 535 SER A O 1
ATOM 4274 N N . TYR A 1 536 ? -12.288 5.504 21.846 1.00 94.81 536 TYR A N 1
ATOM 4275 C CA . TYR A 1 536 ? -13.358 6.309 21.262 1.00 94.81 536 TYR A CA 1
ATOM 4276 C C . TYR A 1 536 ? -13.198 6.399 19.740 1.00 94.81 536 TYR A C 1
ATOM 4278 O O . TYR A 1 536 ? -14.148 6.100 19.017 1.00 94.81 536 TYR A O 1
ATOM 4286 N N . ALA A 1 537 ? -11.993 6.712 19.250 1.00 95.31 537 ALA A N 1
ATOM 4287 C CA . ALA A 1 537 ? -11.720 6.863 17.823 1.00 95.31 537 ALA A CA 1
ATOM 4288 C C . ALA A 1 537 ? -12.063 5.601 17.024 1.00 95.31 537 ALA A C 1
ATOM 4290 O O . ALA A 1 537 ? -12.742 5.658 15.996 1.00 95.31 537 ALA A O 1
ATOM 4291 N N . ARG A 1 538 ? -11.671 4.437 17.553 1.00 94.94 538 ARG A N 1
ATOM 4292 C CA . ARG A 1 538 ? -12.012 3.135 16.978 1.00 94.94 538 ARG A CA 1
ATOM 4293 C C . ARG A 1 538 ? -13.529 2.939 16.843 1.00 94.94 538 ARG A C 1
ATOM 4295 O O . ARG A 1 538 ? -13.971 2.385 15.836 1.00 94.94 538 ARG A O 1
ATOM 4302 N N . TYR A 1 539 ? -14.324 3.331 17.841 1.00 92.69 539 TYR A N 1
ATOM 4303 C CA . TYR A 1 539 ? -15.781 3.143 17.816 1.00 92.69 539 TYR A CA 1
ATOM 4304 C C . TYR A 1 539 ? -16.519 4.200 16.992 1.00 92.69 539 TYR A C 1
ATOM 4306 O O . TYR A 1 539 ? -17.499 3.853 16.333 1.00 92.69 539 TYR A O 1
ATOM 4314 N N . LYS A 1 540 ? -16.073 5.461 17.027 1.00 93.25 540 LYS A N 1
ATOM 4315 C CA . LYS A 1 540 ? -16.737 6.579 16.345 1.00 93.25 540 LYS A CA 1
ATOM 4316 C C . LYS A 1 540 ? -16.496 6.561 14.836 1.00 93.25 540 LYS A C 1
ATOM 4318 O O . LYS A 1 540 ? -17.438 6.822 14.092 1.00 93.25 540 LYS A O 1
ATOM 4323 N N . TRP A 1 541 ? -15.294 6.185 14.383 1.00 93.81 541 TRP A N 1
ATOM 4324 C CA . TRP A 1 541 ? -14.909 6.277 12.968 1.00 93.81 541 TRP A CA 1
ATOM 4325 C C . TRP A 1 541 ? -14.476 4.952 12.296 1.00 93.81 541 TRP A C 1
ATOM 4327 O O . TRP A 1 541 ? -13.399 4.894 11.701 1.00 93.81 541 TRP A O 1
ATOM 4337 N N . PRO A 1 542 ? -15.283 3.868 12.300 1.00 92.44 542 PRO A N 1
ATOM 4338 C CA . PRO A 1 542 ? -14.888 2.608 11.659 1.00 92.44 542 PRO A CA 1
ATOM 4339 C C . PRO A 1 542 ? -14.572 2.733 10.162 1.00 92.44 542 PRO A C 1
ATOM 4341 O O . PRO A 1 542 ? -13.657 2.068 9.684 1.00 92.44 542 PRO A O 1
ATOM 4344 N N . LEU A 1 543 ? -15.309 3.575 9.421 1.00 91.12 543 LEU A N 1
ATOM 4345 C CA . LEU A 1 543 ? -15.100 3.749 7.979 1.00 91.12 543 LEU A CA 1
ATOM 4346 C C . LEU A 1 543 ? -13.794 4.488 7.658 1.00 91.12 543 LEU A C 1
ATOM 4348 O O . LEU A 1 543 ? -13.086 4.044 6.762 1.00 91.12 543 LEU A O 1
ATOM 4352 N N . LEU A 1 544 ? -13.430 5.524 8.422 1.00 91.75 544 LEU A N 1
ATOM 4353 C CA . LEU A 1 544 ? -12.155 6.234 8.238 1.00 91.75 544 LEU A CA 1
ATOM 4354 C C . LEU A 1 544 ? -10.957 5.332 8.569 1.00 91.75 544 LEU A C 1
ATOM 4356 O O . LEU A 1 544 ? -9.939 5.381 7.889 1.00 91.75 544 LEU A O 1
ATOM 4360 N N . PHE A 1 545 ? -11.111 4.431 9.546 1.00 95.50 545 PHE A N 1
ATOM 4361 C CA . PHE A 1 545 ? -10.136 3.378 9.849 1.00 95.50 545 PHE A CA 1
ATOM 4362 C C . PHE A 1 545 ? -10.394 2.081 9.059 1.00 95.50 545 PHE A C 1
ATOM 4364 O O . PHE A 1 545 ? -10.372 0.974 9.618 1.00 95.50 545 PHE A O 1
ATOM 4371 N N . SER A 1 546 ? -10.665 2.222 7.757 1.00 94.50 546 SER A N 1
ATOM 4372 C CA . SER A 1 546 ? -10.811 1.106 6.821 1.00 94.50 546 SER A CA 1
ATOM 4373 C C . SER A 1 546 ? -9.661 1.046 5.833 1.00 94.50 546 SER A C 1
ATOM 4375 O O . SER A 1 546 ? -9.146 2.056 5.364 1.00 94.50 546 SER A O 1
ATOM 4377 N N . ARG A 1 547 ? -9.332 -0.175 5.424 1.00 93.25 547 ARG A N 1
ATOM 4378 C CA . ARG A 1 547 ? -8.520 -0.409 4.236 1.00 93.25 547 ARG A CA 1
ATOM 4379 C C . ARG A 1 547 ? -9.422 -0.465 3.009 1.00 93.25 547 ARG A C 1
ATOM 4381 O O . ARG A 1 547 ? -10.310 -1.320 2.949 1.00 93.25 547 ARG A O 1
ATOM 4388 N N . PHE A 1 548 ? -9.168 0.415 2.048 1.00 91.38 548 PHE A N 1
ATOM 4389 C CA . PHE A 1 548 ? -9.941 0.522 0.814 1.00 91.38 548 PHE A CA 1
ATOM 4390 C C . PHE A 1 548 ? -9.293 -0.264 -0.324 1.00 91.38 548 PHE A C 1
ATOM 4392 O O . PHE A 1 548 ? -8.077 -0.239 -0.511 1.00 91.38 548 PHE A O 1
ATOM 4399 N N . TYR A 1 549 ?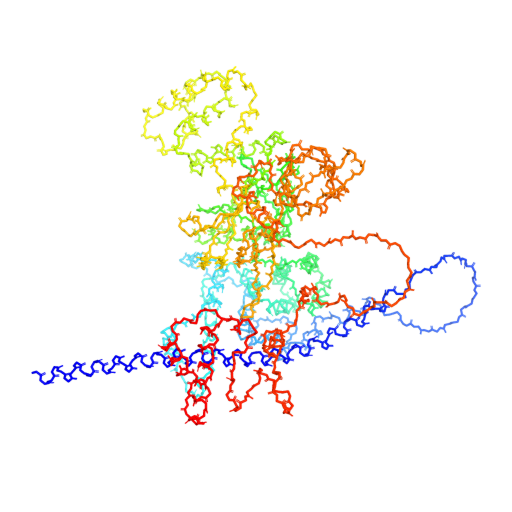 -10.127 -0.957 -1.093 1.00 91.50 549 TYR A N 1
ATOM 4400 C CA . TYR A 1 549 ? -9.728 -1.717 -2.268 1.00 91.50 549 TYR A CA 1
ATOM 4401 C C . TYR A 1 549 ? -10.593 -1.331 -3.459 1.00 91.50 549 TYR A C 1
ATOM 4403 O O . TYR A 1 549 ? -11.818 -1.468 -3.412 1.00 91.50 549 TYR A O 1
ATOM 4411 N N . GLU A 1 550 ? -9.953 -0.916 -4.546 1.00 90.19 550 GLU A N 1
ATOM 4412 C CA . GLU A 1 550 ? -10.640 -0.637 -5.801 1.00 90.19 550 GLU A CA 1
ATOM 4413 C C . GLU A 1 550 ? -11.133 -1.929 -6.454 1.00 90.19 550 GLU A C 1
ATOM 4415 O O . GLU A 1 550 ? -10.390 -2.903 -6.648 1.00 90.19 550 GLU A O 1
ATOM 4420 N N . VAL A 1 551 ? -12.418 -1.944 -6.80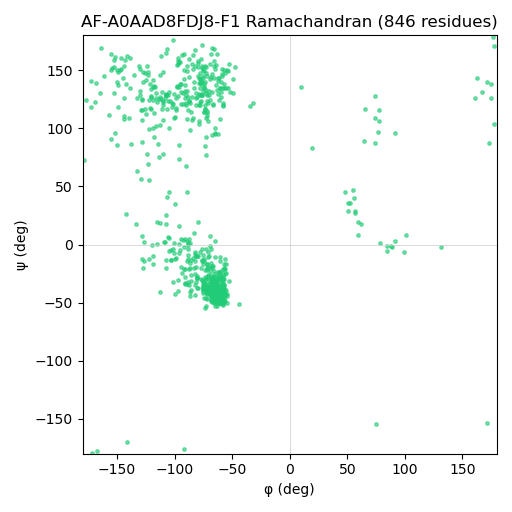0 1.00 89.94 551 VAL A N 1
ATOM 4421 C CA . VAL A 1 551 ? -13.089 -3.078 -7.422 1.00 89.94 551 VAL A CA 1
ATOM 4422 C C . VAL A 1 551 ? -13.672 -2.643 -8.754 1.00 89.94 551 VAL A C 1
ATOM 4424 O O . VAL A 1 551 ? -14.589 -1.837 -8.822 1.00 89.94 551 VAL A O 1
ATOM 4427 N N . SER A 1 552 ? -13.188 -3.262 -9.828 1.00 88.62 552 SER A N 1
ATOM 4428 C CA . SER A 1 552 ? -13.679 -3.031 -11.193 1.00 88.62 552 SER A CA 1
ATOM 4429 C C . SER A 1 552 ? -15.120 -3.509 -11.400 1.00 88.62 552 SER A C 1
ATOM 4431 O O . SER A 1 552 ? -15.861 -2.943 -12.200 1.00 88.62 552 SER A O 1
ATOM 4433 N N . LYS A 1 553 ? -15.534 -4.561 -10.685 1.00 87.88 553 LYS A N 1
ATOM 4434 C CA . LYS A 1 553 ? -16.892 -5.101 -10.770 1.00 87.88 553 LYS A CA 1
ATOM 4435 C C . LYS A 1 553 ? -17.327 -5.787 -9.488 1.00 87.88 553 LYS A C 1
ATOM 4437 O O . LYS A 1 553 ? -16.630 -6.686 -9.017 1.00 87.88 553 LYS A O 1
ATOM 4442 N N . LEU A 1 554 ? -18.511 -5.431 -8.998 1.00 88.12 554 LEU A N 1
ATOM 4443 C CA . LEU A 1 554 ? -19.165 -6.040 -7.845 1.00 88.12 554 LEU A CA 1
ATOM 4444 C C . LEU A 1 554 ? -20.503 -6.657 -8.267 1.00 88.12 554 LEU A C 1
ATOM 4446 O O . LEU A 1 554 ? -21.369 -5.966 -8.802 1.00 88.12 554 LEU A O 1
ATOM 4450 N N . ASN A 1 555 ? -20.685 -7.952 -7.997 1.00 89.56 555 ASN A N 1
ATOM 4451 C CA . ASN A 1 555 ? -21.963 -8.643 -8.184 1.00 89.56 555 ASN A CA 1
ATOM 4452 C C . ASN A 1 555 ? -22.427 -9.286 -6.875 1.00 89.56 555 ASN A C 1
ATOM 4454 O O . ASN A 1 555 ? -21.611 -9.816 -6.128 1.00 89.56 555 ASN A O 1
ATOM 4458 N N . GLY A 1 556 ? -23.735 -9.310 -6.653 1.00 87.00 556 GLY A N 1
ATOM 4459 C CA . GLY A 1 556 ? -24.416 -9.974 -5.548 1.00 87.00 556 GLY A CA 1
ATOM 4460 C C . GLY A 1 556 ? -25.927 -10.052 -5.803 1.00 87.00 556 GLY A C 1
ATOM 4461 O O . GLY A 1 556 ? -26.402 -9.625 -6.863 1.00 87.00 556 GLY A O 1
ATOM 4462 N N . PRO A 1 557 ? -26.719 -10.591 -4.865 1.00 82.88 557 PRO A N 1
ATOM 4463 C CA . PRO A 1 557 ? -28.173 -10.580 -4.975 1.00 82.88 557 PRO A CA 1
ATOM 4464 C C . PRO A 1 557 ? -28.683 -9.143 -5.098 1.00 82.88 557 PRO A C 1
ATOM 4466 O O . PRO A 1 557 ? -28.453 -8.321 -4.221 1.00 82.88 557 PRO A O 1
ATOM 4469 N N . GLN A 1 558 ? -29.360 -8.835 -6.208 1.00 79.94 558 GLN A N 1
ATOM 4470 C CA . GLN A 1 558 ? -29.890 -7.495 -6.518 1.00 79.94 558 GLN A CA 1
ATOM 4471 C C . GLN A 1 558 ? -28.838 -6.367 -6.585 1.00 79.94 558 GLN A C 1
ATOM 4473 O O . GLN A 1 558 ? -29.205 -5.208 -6.761 1.00 79.94 558 GLN A O 1
ATOM 4478 N N . LEU A 1 559 ? -27.544 -6.700 -6.531 1.00 84.19 559 LEU A N 1
ATOM 4479 C CA . LEU A 1 559 ? -26.431 -5.758 -6.565 1.00 84.19 559 LEU A CA 1
ATOM 4480 C C . LEU A 1 559 ? -25.543 -6.063 -7.773 1.00 84.19 559 LEU A C 1
ATOM 4482 O O . LEU A 1 559 ? -24.955 -7.135 -7.877 1.00 84.19 559 LEU A O 1
ATOM 4486 N N . SER A 1 560 ? -25.451 -5.122 -8.706 1.00 87.88 560 SER A N 1
ATOM 4487 C CA . SER A 1 560 ? -24.520 -5.185 -9.834 1.00 87.88 560 SER A CA 1
ATOM 4488 C C . SER A 1 560 ? -24.031 -3.776 -10.111 1.00 87.88 560 SER A C 1
ATOM 4490 O O . SER A 1 560 ? -24.796 -2.947 -10.604 1.00 87.88 560 SER A O 1
ATOM 4492 N N . LYS A 1 561 ? -22.770 -3.509 -9.782 1.00 85.19 561 LYS A N 1
ATOM 4493 C CA . LYS A 1 561 ? -22.123 -2.213 -9.989 1.00 85.19 561 LYS A CA 1
ATOM 4494 C C . LYS A 1 561 ? -20.791 -2.430 -10.693 1.00 85.19 561 LYS A C 1
ATOM 4496 O O . LYS A 1 561 ? -20.018 -3.317 -10.323 1.00 85.19 561 LYS A O 1
ATOM 4501 N N . ASP A 1 562 ? -20.579 -1.643 -11.736 1.00 83.19 562 ASP A N 1
ATOM 4502 C CA . ASP A 1 562 ? -19.272 -1.476 -12.350 1.00 83.19 562 ASP A CA 1
ATOM 4503 C C . ASP A 1 562 ? -18.605 -0.325 -11.579 1.00 83.19 562 ASP A C 1
ATOM 4505 O O . ASP A 1 562 ? -19.244 0.709 -11.402 1.00 83.19 562 ASP A O 1
ATOM 4509 N N . GLU A 1 563 ? -17.389 -0.556 -11.077 1.00 85.75 563 GLU A N 1
ATOM 4510 C CA . GLU A 1 563 ? -16.634 0.336 -10.174 1.00 85.75 563 GLU A CA 1
ATOM 4511 C C . GLU A 1 563 ? -17.261 0.549 -8.778 1.00 85.75 563 GLU A C 1
ATOM 4513 O O . GLU A 1 563 ? -18.360 1.077 -8.618 1.00 85.75 563 GLU A O 1
ATOM 4518 N N . ALA A 1 564 ? -16.547 0.109 -7.742 1.00 90.31 564 ALA A N 1
ATOM 4519 C CA . ALA A 1 564 ? -16.885 0.335 -6.336 1.00 90.31 564 ALA A CA 1
ATOM 4520 C C . ALA A 1 564 ? -15.621 0.257 -5.465 1.00 90.31 564 ALA A C 1
ATOM 4522 O O . ALA A 1 564 ? -14.606 -0.310 -5.882 1.00 90.31 564 ALA A O 1
ATOM 4523 N N . LEU A 1 565 ? -15.705 0.755 -4.232 1.00 92.25 565 LEU A N 1
ATOM 4524 C CA . LEU A 1 565 ? -14.677 0.579 -3.209 1.00 92.25 565 LEU A CA 1
ATOM 4525 C C . LEU A 1 565 ? -15.134 -0.456 -2.183 1.00 92.25 565 LEU A C 1
ATOM 4527 O O . LEU A 1 565 ? -16.250 -0.388 -1.670 1.00 92.25 565 LEU A O 1
ATOM 4531 N N . ILE A 1 566 ? -14.271 -1.419 -1.865 1.00 94.19 566 ILE A N 1
ATOM 4532 C CA . ILE A 1 566 ? -14.479 -2.319 -0.728 1.00 94.19 566 ILE A CA 1
ATOM 4533 C C . ILE A 1 566 ? -13.656 -1.812 0.447 1.00 94.19 566 ILE A C 1
ATOM 4535 O O . ILE A 1 566 ? -12.430 -1.784 0.374 1.00 94.19 566 ILE A O 1
ATOM 4539 N N . ALA A 1 567 ? -14.336 -1.450 1.529 1.00 94.69 567 ALA A N 1
ATOM 4540 C CA . ALA A 1 567 ? -13.740 -1.021 2.782 1.00 94.69 567 ALA A CA 1
ATOM 4541 C C . ALA A 1 567 ? -13.776 -2.176 3.791 1.00 94.69 567 ALA A C 1
ATOM 4543 O O . ALA A 1 567 ? -14.839 -2.703 4.121 1.00 94.69 567 ALA A O 1
ATOM 4544 N N . VAL A 1 568 ? -12.608 -2.596 4.273 1.00 95.94 568 VAL A N 1
ATOM 4545 C CA . VAL A 1 568 ? -12.482 -3.603 5.338 1.00 95.94 568 VAL A CA 1
ATOM 4546 C C . VAL A 1 568 ? -12.019 -2.904 6.607 1.00 95.94 568 VAL A C 1
ATOM 4548 O O . VAL A 1 568 ? -10.989 -2.236 6.587 1.00 95.94 568 VAL A O 1
ATOM 4551 N N . ASN A 1 569 ? -12.742 -3.083 7.710 1.00 95.56 569 ASN A N 1
ATOM 4552 C CA . ASN A 1 569 ? -12.396 -2.523 9.019 1.00 95.56 569 ASN A CA 1
ATOM 4553 C C . ASN A 1 569 ? -12.697 -3.519 10.144 1.00 95.56 569 ASN A C 1
ATOM 4555 O O . ASN A 1 569 ? -12.967 -4.695 9.909 1.00 95.56 569 ASN A O 1
ATOM 4559 N N . TRP A 1 570 ? -12.623 -3.062 11.392 1.00 94.06 570 TRP A N 1
ATOM 4560 C CA . TRP A 1 570 ? -12.801 -3.927 12.554 1.00 94.06 570 TRP A CA 1
ATOM 4561 C C . TRP A 1 570 ? -14.255 -4.396 12.773 1.00 94.06 570 TRP A C 1
ATOM 4563 O O . TRP A 1 570 ? -14.454 -5.362 13.514 1.00 94.06 570 TRP A O 1
ATOM 4573 N N . THR A 1 571 ? -15.259 -3.754 12.158 1.00 93.12 571 THR A N 1
ATOM 4574 C CA . THR A 1 571 ? -16.678 -4.147 12.269 1.00 93.12 571 THR A CA 1
ATOM 4575 C C . THR A 1 571 ? -17.096 -5.124 11.170 1.00 93.12 571 THR A C 1
ATOM 4577 O O . THR A 1 571 ? -17.891 -6.032 11.433 1.00 93.12 571 THR A O 1
ATOM 4580 N N . GLY A 1 572 ? -16.534 -4.997 9.965 1.00 94.06 572 GLY A N 1
ATOM 4581 C CA . GLY A 1 572 ? -16.888 -5.863 8.846 1.00 94.06 572 GLY A CA 1
ATOM 4582 C C . GLY A 1 572 ? -16.299 -5.450 7.499 1.00 94.06 572 GLY A C 1
ATOM 4583 O O . GLY A 1 572 ? -15.231 -4.840 7.407 1.00 94.06 572 GLY A O 1
ATOM 4584 N N . VAL A 1 573 ? -17.013 -5.838 6.443 1.00 95.56 573 VAL A N 1
ATOM 4585 C CA . VAL A 1 573 ? -16.724 -5.529 5.042 1.00 95.56 573 VAL A CA 1
ATOM 4586 C C . VAL A 1 573 ? -17.863 -4.688 4.485 1.00 95.56 573 VAL A C 1
ATOM 4588 O O . VAL A 1 573 ? -19.024 -5.096 4.529 1.00 95.56 573 VAL A O 1
ATOM 4591 N N . TYR A 1 574 ? -17.515 -3.540 3.921 1.00 93.88 574 TYR A N 1
ATOM 4592 C CA . TYR A 1 574 ? -18.439 -2.572 3.355 1.00 93.88 574 TYR A CA 1
ATOM 4593 C C . TYR A 1 574 ? -18.150 -2.402 1.865 1.00 93.88 574 TYR A C 1
ATOM 4595 O O . TYR A 1 574 ? -16.991 -2.405 1.455 1.00 93.88 574 TYR A O 1
ATOM 4603 N N . ALA A 1 575 ? -19.191 -2.251 1.052 1.00 92.94 575 ALA A N 1
ATOM 4604 C CA . ALA A 1 575 ? -19.057 -1.759 -0.314 1.00 92.94 575 ALA A CA 1
ATOM 4605 C C . ALA A 1 575 ? -19.603 -0.340 -0.382 1.00 92.94 575 ALA A C 1
ATOM 4607 O O . ALA A 1 575 ? -20.727 -0.101 0.055 1.00 92.94 575 ALA A O 1
ATOM 4608 N N . VAL A 1 576 ? -18.816 0.568 -0.941 1.00 90.44 576 VAL A N 1
ATOM 4609 C CA . VAL A 1 576 ? -19.113 1.995 -1.037 1.00 90.44 576 VAL A CA 1
ATOM 4610 C C . VAL A 1 576 ? -19.031 2.409 -2.507 1.00 90.44 576 VAL A C 1
ATOM 4612 O O . VAL A 1 576 ? -18.203 1.877 -3.255 1.00 90.44 576 VAL A O 1
ATOM 4615 N N . ASP A 1 577 ? -19.926 3.289 -2.950 1.00 86.44 577 ASP A N 1
ATOM 4616 C CA . ASP A 1 577 ? -19.863 3.879 -4.290 1.00 86.44 577 ASP A CA 1
ATOM 4617 C C . ASP A 1 577 ? -19.078 5.202 -4.328 1.00 86.44 577 ASP A C 1
ATOM 4619 O O . ASP A 1 577 ? -18.484 5.623 -3.338 1.00 86.44 577 ASP A O 1
ATOM 4623 N N . HIS A 1 578 ? -19.045 5.838 -5.502 1.00 82.12 578 HIS A N 1
ATOM 4624 C CA . HIS A 1 578 ? -18.351 7.112 -5.723 1.00 82.12 578 HIS A CA 1
ATOM 4625 C C . HIS A 1 578 ? -18.974 8.297 -4.965 1.00 82.12 578 HIS A C 1
ATOM 4627 O O . HIS A 1 578 ? -18.300 9.305 -4.793 1.00 82.12 578 HIS A O 1
ATOM 4633 N N . ASP A 1 579 ? -20.229 8.180 -4.513 1.00 82.19 579 ASP A N 1
ATOM 4634 C CA . ASP A 1 579 ? -20.937 9.193 -3.716 1.00 82.19 579 ASP A CA 1
ATOM 4635 C C . ASP A 1 579 ? -20.839 8.892 -2.202 1.00 82.19 579 ASP A C 1
ATOM 4637 O O . ASP A 1 579 ? -21.631 9.398 -1.402 1.00 82.19 579 ASP A O 1
ATOM 4641 N N . GLU A 1 580 ? -19.903 8.017 -1.815 1.00 82.69 580 GLU A N 1
ATOM 4642 C CA . GLU A 1 580 ? -19.676 7.542 -0.446 1.00 82.69 580 GLU A CA 1
ATOM 4643 C C . GLU A 1 580 ? -20.892 6.834 0.190 1.00 82.69 580 GLU A C 1
ATOM 4645 O O . GLU A 1 580 ? -20.976 6.661 1.409 1.00 82.69 580 GLU A O 1
ATOM 4650 N N . GLN A 1 581 ? -21.844 6.359 -0.622 1.00 87.06 581 GLN A N 1
ATOM 4651 C CA . GLN A 1 581 ? -23.015 5.634 -0.135 1.00 87.06 581 GLN A CA 1
ATOM 4652 C C . GLN A 1 581 ? -22.694 4.155 0.087 1.00 87.06 581 GLN A C 1
ATOM 4654 O O . GLN A 1 581 ? -22.126 3.473 -0.770 1.00 87.06 581 GLN A O 1
ATOM 4659 N N . ILE A 1 582 ? -23.128 3.622 1.231 1.00 89.56 582 ILE A N 1
ATOM 4660 C CA . ILE A 1 582 ? -22.956 2.205 1.568 1.00 89.56 582 ILE A CA 1
ATOM 4661 C C . ILE A 1 582 ? -23.937 1.361 0.738 1.00 89.56 582 ILE A C 1
ATOM 4663 O O . ILE A 1 582 ? -25.152 1.419 0.920 1.00 89.56 582 ILE A O 1
ATOM 4667 N N . LEU A 1 583 ? -23.395 0.539 -0.159 1.00 89.44 583 LEU A N 1
ATOM 4668 C CA . LEU A 1 583 ? -24.130 -0.396 -1.016 1.00 89.44 583 LEU A CA 1
ATOM 4669 C C . LEU A 1 583 ? -24.344 -1.768 -0.364 1.00 89.44 583 LEU A C 1
ATOM 4671 O O . LEU A 1 583 ? -25.319 -2.459 -0.662 1.00 89.44 583 LEU A O 1
ATOM 4675 N N . LEU A 1 584 ? -23.388 -2.195 0.461 1.00 89.44 584 LEU A N 1
ATOM 4676 C CA . LEU A 1 584 ? -23.375 -3.489 1.136 1.00 89.44 584 LEU A CA 1
ATOM 4677 C C . LEU A 1 584 ? -22.656 -3.344 2.473 1.00 89.44 584 LEU A C 1
ATOM 4679 O O . LEU A 1 584 ? -21.586 -2.746 2.528 1.00 89.44 584 LEU A O 1
ATOM 4683 N N . GLU A 1 585 ? -23.206 -3.961 3.511 1.00 91.50 585 GLU A N 1
ATOM 4684 C CA . GLU A 1 585 ? -22.569 -4.133 4.814 1.00 91.50 585 GLU A CA 1
ATOM 4685 C C . GLU A 1 585 ? -22.641 -5.614 5.189 1.00 91.50 585 GLU A C 1
ATOM 4687 O O . GLU A 1 585 ? -23.717 -6.213 5.182 1.00 91.50 585 GLU A O 1
ATOM 4692 N N . LEU A 1 586 ? -21.486 -6.210 5.478 1.00 91.69 586 LEU A N 1
ATOM 4693 C CA . LEU A 1 586 ? -21.368 -7.582 5.955 1.00 91.69 586 LEU A CA 1
ATOM 4694 C C . LEU A 1 586 ? -20.496 -7.611 7.205 1.00 91.69 586 LEU A C 1
ATOM 4696 O O . LEU A 1 586 ? -19.292 -7.354 7.151 1.00 91.69 5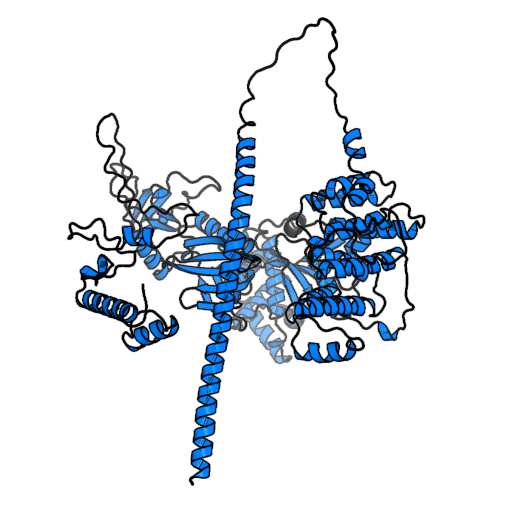86 LEU A O 1
ATOM 4700 N N . SER A 1 587 ? -21.086 -7.996 8.328 1.00 93.00 587 SER A N 1
ATOM 4701 C CA . SER A 1 587 ? -20.337 -8.266 9.554 1.00 93.00 587 SER A CA 1
ATOM 4702 C C . SER A 1 587 ? -19.571 -9.593 9.448 1.00 93.00 587 SER A C 1
ATOM 4704 O O . SER A 1 587 ? -19.978 -10.517 8.740 1.00 93.00 587 SER A O 1
ATOM 4706 N N . PHE A 1 588 ? -18.466 -9.750 10.186 1.00 93.56 588 PHE A N 1
ATOM 4707 C CA . PHE A 1 588 ? -17.684 -10.998 10.138 1.00 93.56 588 PHE A CA 1
ATOM 4708 C C . PHE A 1 588 ? -18.484 -12.277 10.453 1.00 93.56 588 PHE A C 1
ATOM 4710 O O . PHE A 1 588 ? -18.258 -13.279 9.773 1.00 93.56 588 PHE A O 1
ATOM 4717 N N . PRO A 1 589 ? -19.433 -12.295 11.414 1.00 91.25 589 PRO A N 1
ATOM 4718 C CA . PRO A 1 589 ? -20.293 -13.458 11.649 1.00 91.25 589 PRO A CA 1
ATOM 4719 C C . PRO A 1 589 ? -21.176 -13.865 10.465 1.00 91.25 589 PRO A C 1
ATOM 4721 O O . PRO A 1 589 ? -21.583 -15.025 10.399 1.00 91.25 589 PRO A O 1
ATOM 4724 N N . GLU A 1 590 ? -21.484 -12.943 9.553 1.00 88.81 590 GLU A N 1
ATOM 4725 C CA . GLU A 1 590 ? -22.292 -13.215 8.361 1.00 88.81 590 GLU A CA 1
ATOM 4726 C C . GLU A 1 590 ? -21.463 -13.804 7.222 1.00 88.81 590 GLU A C 1
ATOM 4728 O O . GLU A 1 590 ? -22.027 -14.455 6.345 1.00 88.81 590 GLU A O 1
ATOM 4733 N N . ILE A 1 591 ? -20.141 -13.624 7.236 1.00 90.06 591 ILE A N 1
ATOM 4734 C CA . ILE A 1 591 ? -19.237 -14.156 6.217 1.00 90.06 591 ILE A CA 1
ATOM 4735 C C . ILE A 1 591 ? -18.900 -15.608 6.566 1.00 90.06 591 ILE A C 1
ATOM 4737 O O . ILE A 1 591 ? -18.162 -15.904 7.506 1.00 90.06 591 ILE A O 1
ATOM 4741 N N . PHE A 1 592 ? -19.442 -16.537 5.783 1.00 81.62 592 PHE A N 1
ATOM 4742 C CA . PHE A 1 592 ? -19.254 -17.967 5.994 1.00 81.62 592 PHE A CA 1
ATOM 4743 C C . PHE A 1 592 ? -17.987 -18.495 5.316 1.00 81.62 592 PHE A C 1
ATOM 4745 O O . PHE A 1 592 ? -17.240 -19.279 5.904 1.00 81.62 592 PHE A O 1
ATOM 4752 N N . ASN A 1 593 ? -17.749 -18.087 4.068 1.00 81.56 593 ASN A N 1
ATOM 4753 C CA . ASN A 1 593 ? -16.601 -18.548 3.295 1.00 81.56 593 ASN A CA 1
ATOM 4754 C C . ASN A 1 593 ? -16.077 -17.459 2.356 1.00 81.56 593 ASN A C 1
ATOM 4756 O O . ASN A 1 593 ? -16.834 -16.614 1.882 1.00 81.56 593 ASN A O 1
ATOM 4760 N N . ILE A 1 594 ? -14.778 -17.523 2.075 1.00 86.81 594 ILE A N 1
ATOM 4761 C CA . ILE A 1 594 ? -14.053 -16.596 1.212 1.00 86.81 594 ILE A CA 1
ATOM 4762 C C . ILE A 1 594 ? -13.256 -17.426 0.221 1.00 86.81 594 ILE A C 1
ATOM 4764 O O . ILE A 1 594 ? -12.498 -18.316 0.605 1.00 86.81 594 ILE A O 1
ATOM 4768 N N . THR A 1 595 ? -13.400 -17.120 -1.063 1.00 83.12 595 THR A N 1
ATOM 4769 C CA . THR A 1 595 ? -12.611 -17.763 -2.114 1.00 83.12 595 THR A CA 1
ATOM 4770 C C . THR A 1 595 ? -11.960 -16.705 -2.989 1.00 83.12 595 THR A C 1
ATOM 4772 O O . THR A 1 595 ? -12.643 -15.931 -3.652 1.00 83.12 595 THR A O 1
ATOM 4775 N N . ALA A 1 596 ? -10.629 -16.660 -2.984 1.00 77.88 596 ALA A N 1
ATOM 4776 C CA . ALA A 1 596 ? -9.867 -15.903 -3.967 1.00 77.88 596 ALA A CA 1
ATOM 4777 C C . ALA A 1 596 ? -9.680 -16.786 -5.205 1.00 77.88 596 ALA A C 1
ATOM 4779 O O . ALA A 1 596 ? -9.258 -17.940 -5.097 1.00 77.88 596 ALA A O 1
ATOM 4780 N N . SER A 1 597 ? -10.038 -16.282 -6.383 1.00 70.12 597 SER A N 1
ATOM 4781 C CA . SER A 1 597 ? -9.884 -17.035 -7.626 1.00 70.12 597 SER A CA 1
ATOM 4782 C C . SER A 1 597 ? -9.496 -16.139 -8.795 1.00 70.12 597 SER A C 1
ATOM 4784 O O . SER A 1 597 ? -9.769 -14.939 -8.819 1.00 70.12 597 SER A O 1
ATOM 4786 N N . SER A 1 598 ? -8.822 -16.736 -9.778 1.00 64.62 598 SER A N 1
ATOM 4787 C CA . SER A 1 598 ? -8.553 -16.083 -11.055 1.00 64.62 598 SER A CA 1
ATOM 4788 C C . SER A 1 598 ? -9.710 -16.355 -12.015 1.00 64.62 598 SER A C 1
ATOM 4790 O O . SER A 1 598 ? -9.957 -17.494 -12.416 1.00 64.62 598 SER A O 1
ATOM 4792 N N . PHE A 1 599 ? -10.410 -15.294 -12.397 1.00 59.16 599 PHE A N 1
ATOM 4793 C CA . PHE A 1 599 ? -11.452 -15.285 -13.408 1.00 59.16 599 PHE A CA 1
ATOM 4794 C C . PHE A 1 599 ? -10.818 -14.985 -14.778 1.00 59.16 599 PHE A C 1
ATOM 4796 O O . PHE A 1 599 ? -10.192 -13.948 -14.988 1.00 59.16 599 PHE A O 1
ATOM 4803 N N . LYS A 1 600 ? -10.946 -15.903 -15.745 1.00 49.47 600 LYS A N 1
ATOM 4804 C CA . LYS A 1 600 ? -10.447 -15.685 -17.116 1.00 49.47 600 LYS A CA 1
ATOM 4805 C C . LYS A 1 600 ? -11.534 -15.031 -17.971 1.00 49.47 600 LYS A C 1
ATOM 4807 O O . LYS A 1 600 ? -12.479 -15.705 -18.379 1.00 49.47 600 LYS A O 1
ATOM 4812 N N . THR A 1 601 ? -11.370 -13.752 -18.296 1.00 42.16 601 THR A N 1
ATOM 4813 C CA . THR A 1 601 ? -12.242 -12.992 -19.205 1.00 42.16 601 THR A CA 1
ATOM 4814 C C . THR A 1 601 ? -11.405 -12.423 -20.359 1.00 42.16 601 THR A C 1
ATOM 4816 O O . THR A 1 601 ? -10.396 -11.761 -20.159 1.00 42.16 601 THR A O 1
ATOM 4819 N N . SER A 1 602 ? -11.783 -12.720 -21.609 1.00 39.16 602 SER A N 1
ATOM 4820 C CA . SER A 1 602 ? -11.202 -12.107 -22.826 1.00 39.16 602 SER A CA 1
ATOM 4821 C C . SER A 1 602 ? -9.664 -12.099 -22.960 1.00 39.16 602 SER A C 1
ATOM 4823 O O . SER A 1 602 ? -9.103 -11.171 -23.530 1.00 39.16 602 SER A O 1
ATOM 4825 N N . GLY A 1 603 ? -8.964 -13.136 -22.489 1.00 41.62 603 GLY A N 1
ATOM 4826 C CA . GLY A 1 603 ? -7.501 -13.230 -22.631 1.00 41.62 603 GLY A CA 1
ATOM 4827 C C . GLY A 1 603 ? -6.698 -12.492 -21.555 1.00 41.62 603 GLY A C 1
ATOM 4828 O O . GLY A 1 603 ? -5.479 -12.618 -21.545 1.00 41.62 603 GLY A O 1
ATOM 4829 N N . MET A 1 604 ? -7.364 -11.820 -20.610 1.00 47.44 604 MET A N 1
ATOM 4830 C CA . MET A 1 604 ? -6.764 -11.308 -19.378 1.00 47.44 604 MET A CA 1
ATOM 4831 C C . MET A 1 604 ? -7.240 -12.166 -18.198 1.00 47.44 604 MET A C 1
ATOM 4833 O O . MET A 1 604 ? -8.430 -12.442 -18.036 1.00 47.44 604 MET A O 1
ATOM 4837 N N . SER A 1 605 ? -6.310 -12.652 -17.380 1.00 55.31 605 SER A N 1
ATOM 4838 C CA . SER A 1 605 ? -6.642 -13.259 -16.090 1.00 55.31 605 SER A CA 1
ATOM 4839 C C . SER A 1 605 ? -6.919 -12.137 -15.092 1.00 55.31 605 SER A C 1
ATOM 4841 O O . SER A 1 605 ? -5.978 -11.504 -14.621 1.00 55.31 605 SER A O 1
ATOM 4843 N N . GLN A 1 606 ? -8.185 -11.880 -14.773 1.00 67.00 606 GLN A N 1
ATOM 4844 C CA . GLN A 1 606 ? -8.551 -10.962 -13.695 1.00 67.00 606 GLN A CA 1
ATOM 4845 C C . GLN A 1 606 ? -8.685 -11.754 -12.399 1.00 67.00 606 GLN A C 1
ATOM 4847 O O . GLN A 1 606 ? -9.297 -12.819 -12.371 1.00 67.00 606 GLN A O 1
ATOM 4852 N N . LYS A 1 607 ? -8.078 -11.280 -11.315 1.00 80.94 607 LYS A N 1
ATOM 4853 C CA . LYS A 1 607 ? -8.278 -11.884 -9.998 1.00 80.94 607 LYS A CA 1
ATOM 4854 C C . LYS A 1 607 ? -9.535 -11.300 -9.352 1.00 80.94 607 LYS A C 1
ATOM 4856 O O . LYS A 1 607 ? -9.979 -10.204 -9.689 1.00 80.94 607 LYS A O 1
ATOM 4861 N N . GLY A 1 608 ? -10.133 -12.053 -8.443 1.00 86.69 608 GLY A N 1
ATOM 4862 C CA . GLY A 1 608 ? -11.252 -11.567 -7.655 1.00 86.69 608 GLY A CA 1
ATOM 4863 C C . GLY A 1 608 ? -11.520 -12.427 -6.431 1.00 86.69 608 GLY A C 1
ATOM 4864 O O . GLY A 1 608 ? -10.977 -13.526 -6.293 1.00 86.69 608 GLY A O 1
ATOM 4865 N N . VAL A 1 609 ? -12.376 -11.919 -5.552 1.00 90.50 609 VAL A N 1
ATOM 4866 C CA . VAL A 1 609 ? -12.768 -12.569 -4.301 1.00 90.50 609 VAL A CA 1
ATOM 4867 C C . VAL A 1 609 ? -14.270 -12.835 -4.334 1.00 90.50 609 VAL A C 1
ATOM 4869 O O . VAL A 1 609 ? -15.051 -11.982 -4.751 1.00 90.50 609 VAL A O 1
ATOM 4872 N N . ALA A 1 610 ? -14.686 -14.028 -3.916 1.00 90.25 610 ALA A N 1
ATOM 4873 C CA . ALA A 1 610 ? -16.084 -14.346 -3.673 1.00 90.25 610 ALA A CA 1
ATOM 4874 C C . ALA A 1 610 ? -16.331 -14.560 -2.176 1.00 90.25 610 ALA A C 1
ATOM 4876 O O . ALA A 1 610 ? -15.666 -15.390 -1.549 1.00 90.25 610 ALA A O 1
ATOM 4877 N N . LEU A 1 611 ? -17.293 -13.817 -1.633 1.00 90.75 611 LEU A N 1
ATOM 4878 C CA . LEU A 1 611 ? -17.770 -13.876 -0.257 1.00 90.75 611 LEU A CA 1
ATOM 4879 C C . LEU A 1 611 ? -19.120 -14.596 -0.237 1.00 90.75 611 LEU A C 1
ATOM 4881 O O . LEU A 1 611 ? -20.056 -14.190 -0.926 1.00 90.75 611 LEU A O 1
ATOM 4885 N N . LEU A 1 612 ? -19.222 -15.664 0.549 1.00 87.25 612 LEU A N 1
ATOM 4886 C CA . LEU A 1 612 ? -20.467 -16.394 0.776 1.00 87.25 612 LEU A CA 1
ATOM 4887 C C . LEU A 1 612 ? -21.037 -16.002 2.137 1.00 87.25 612 LEU A C 1
ATOM 4889 O O . LEU A 1 612 ? -20.367 -16.194 3.154 1.00 87.25 612 LEU A O 1
ATOM 4893 N N . SER A 1 613 ? -22.266 -15.491 2.160 1.00 86.88 613 SER A N 1
ATOM 4894 C CA . SER A 1 613 ? -22.972 -15.178 3.398 1.00 86.88 613 SER A CA 1
ATOM 4895 C C . SER A 1 613 ? -23.579 -16.433 4.034 1.00 86.88 613 SER A C 1
ATOM 4897 O O . SER A 1 613 ? -23.866 -17.425 3.357 1.00 86.88 613 SER A O 1
ATOM 4899 N N . VAL A 1 614 ? -23.846 -16.384 5.339 1.00 80.00 614 VAL A N 1
ATOM 4900 C CA . VAL A 1 614 ? -24.599 -17.429 6.061 1.00 80.00 614 VAL A CA 1
ATOM 4901 C C . VAL A 1 614 ? -26.007 -17.623 5.475 1.00 80.00 614 VAL A C 1
ATOM 4903 O O . VAL A 1 614 ? -26.537 -18.733 5.508 1.00 80.00 614 VAL A O 1
ATOM 4906 N N . GLY A 1 615 ? -26.595 -16.573 4.890 1.00 75.19 615 GLY A N 1
ATOM 4907 C CA . GLY A 1 615 ? -27.885 -16.629 4.195 1.00 75.19 615 GLY A CA 1
ATOM 4908 C C . GLY A 1 615 ? -27.860 -17.398 2.867 1.00 75.19 615 GLY A C 1
ATOM 4909 O O . GLY A 1 615 ? -28.919 -17.697 2.322 1.00 75.19 615 GLY A O 1
ATOM 4910 N N . GLY A 1 616 ? -26.674 -17.760 2.364 1.00 79.00 616 GLY A N 1
ATOM 4911 C CA . GLY A 1 616 ? -26.487 -18.427 1.072 1.00 79.00 616 GLY A CA 1
ATOM 4912 C C . GLY A 1 616 ? -26.262 -17.467 -0.099 1.00 79.00 616 GLY A C 1
ATOM 4913 O O . GLY A 1 616 ? -26.122 -17.922 -1.235 1.00 79.00 616 GLY A O 1
ATOM 4914 N N . ASP A 1 617 ? -26.191 -16.164 0.169 1.00 86.25 617 ASP A N 1
ATOM 4915 C CA . ASP A 1 617 ? -25.911 -15.149 -0.840 1.00 86.25 617 ASP A CA 1
ATOM 4916 C C . ASP A 1 617 ? -24.427 -15.125 -1.190 1.00 86.25 617 ASP A C 1
ATOM 4918 O O . ASP A 1 617 ? -23.565 -15.194 -0.314 1.00 86.25 617 ASP A O 1
ATOM 4922 N N . MET A 1 618 ? -24.120 -14.993 -2.477 1.00 88.06 618 MET A N 1
ATOM 4923 C CA . MET A 1 618 ? -22.748 -14.943 -2.966 1.00 88.06 618 MET A CA 1
ATOM 4924 C C . MET A 1 618 ? -22.460 -13.578 -3.580 1.00 88.06 618 MET A C 1
ATOM 4926 O O . MET A 1 618 ? -23.110 -13.179 -4.547 1.00 88.06 618 MET A O 1
ATOM 4930 N N . TYR A 1 619 ? -21.447 -12.908 -3.044 1.00 89.75 619 TYR A N 1
ATOM 4931 C CA . TYR A 1 619 ? -20.936 -11.636 -3.534 1.00 89.75 619 TYR A CA 1
ATOM 4932 C C . TYR A 1 619 ? -19.585 -11.865 -4.203 1.00 89.75 619 TYR A C 1
ATOM 4934 O O . TYR A 1 619 ? -18.709 -12.483 -3.611 1.00 89.75 619 TYR A O 1
ATOM 4942 N N . THR A 1 620 ? -19.397 -11.389 -5.429 1.00 90.31 620 THR A N 1
ATOM 4943 C CA . THR A 1 620 ? -18.135 -11.520 -6.173 1.00 90.31 620 THR A CA 1
ATOM 4944 C C . THR A 1 620 ? -17.590 -10.146 -6.521 1.00 90.31 620 THR A C 1
ATOM 4946 O O . THR A 1 620 ? -18.302 -9.367 -7.159 1.00 90.31 620 THR A O 1
ATOM 4949 N N . CYS A 1 621 ? -16.333 -9.883 -6.181 1.00 90.19 621 CYS A N 1
ATOM 4950 C CA . CYS A 1 621 ? -15.615 -8.671 -6.556 1.00 90.19 621 CYS A CA 1
ATOM 4951 C C . CYS A 1 621 ? -14.410 -8.993 -7.453 1.00 90.19 621 CYS A C 1
ATOM 4953 O O . CYS A 1 621 ? -13.662 -9.934 -7.192 1.00 90.19 621 CYS A O 1
ATOM 4955 N N . LEU A 1 622 ? -14.221 -8.213 -8.521 1.00 89.94 622 LEU A N 1
ATOM 4956 C CA . LEU A 1 622 ? -13.048 -8.272 -9.400 1.00 89.94 622 LEU A CA 1
ATOM 4957 C C . LEU A 1 622 ? -12.093 -7.121 -9.076 1.00 89.94 622 LEU A C 1
ATOM 4959 O O . LEU A 1 622 ? -12.457 -5.957 -9.237 1.00 89.94 622 LEU A O 1
ATOM 4963 N N . THR A 1 623 ? -10.870 -7.437 -8.656 1.00 88.38 623 THR A N 1
ATOM 4964 C CA . THR A 1 623 ? -9.878 -6.448 -8.205 1.00 88.38 623 THR A CA 1
ATOM 4965 C C . THR A 1 623 ? -8.454 -6.915 -8.509 1.00 88.38 623 THR A C 1
ATOM 4967 O O . THR A 1 623 ? -8.163 -8.116 -8.515 1.00 88.38 623 THR A O 1
ATOM 4970 N N . SER A 1 624 ? -7.559 -5.964 -8.777 1.00 84.75 624 SER A N 1
ATOM 4971 C CA . SER A 1 624 ? -6.117 -6.197 -8.925 1.00 84.75 624 SER A CA 1
ATOM 4972 C C . SER A 1 624 ? -5.494 -6.736 -7.633 1.00 84.75 624 SER A C 1
ATOM 4974 O O . SER A 1 624 ? -4.645 -7.626 -7.696 1.00 84.75 624 SER A O 1
ATOM 4976 N N . SER A 1 625 ? -5.984 -6.287 -6.476 1.00 85.06 625 SER A N 1
ATOM 4977 C CA . SER A 1 625 ? -5.458 -6.617 -5.143 1.00 85.06 625 SER A CA 1
ATOM 4978 C C . SER A 1 625 ? -6.269 -7.721 -4.446 1.00 85.06 625 SER A C 1
ATOM 4980 O O . SER A 1 625 ? -6.437 -7.718 -3.227 1.00 85.06 625 SER A O 1
ATOM 4982 N N . ALA A 1 626 ? -6.786 -8.691 -5.211 1.00 88.06 626 ALA A N 1
ATOM 4983 C CA . ALA A 1 626 ? -7.662 -9.753 -4.697 1.00 88.06 626 ALA A CA 1
ATOM 4984 C C . ALA A 1 626 ? -7.017 -10.600 -3.591 1.00 88.06 626 ALA A C 1
ATOM 4986 O O . ALA A 1 626 ? -7.697 -10.994 -2.644 1.00 88.06 626 ALA A O 1
ATOM 4987 N N . ASP A 1 627 ? -5.715 -10.868 -3.706 1.00 86.88 627 ASP A N 1
ATOM 4988 C CA . ASP A 1 627 ? -4.977 -11.640 -2.706 1.00 86.88 627 ASP A CA 1
ATOM 4989 C C . ASP A 1 627 ? -4.888 -10.858 -1.385 1.00 86.88 627 ASP A C 1
ATOM 4991 O O . ASP A 1 627 ? -5.180 -11.409 -0.324 1.00 86.88 627 ASP A O 1
ATOM 4995 N N . ASN A 1 628 ? -4.596 -9.554 -1.456 1.00 88.25 628 ASN A N 1
ATOM 4996 C CA . ASN A 1 628 ? -4.536 -8.661 -0.295 1.00 88.25 628 ASN A CA 1
ATOM 4997 C C . ASN A 1 628 ? -5.911 -8.528 0.379 1.00 88.25 628 ASN A C 1
ATOM 4999 O O . ASN A 1 628 ? -6.023 -8.756 1.584 1.00 88.25 628 ASN A O 1
ATOM 5003 N N . LEU A 1 629 ? -6.973 -8.275 -0.397 1.00 91.69 629 LEU A N 1
ATOM 5004 C CA . LEU A 1 629 ? -8.349 -8.209 0.108 1.00 91.69 629 LEU A CA 1
ATOM 5005 C C . LEU A 1 629 ? -8.767 -9.518 0.797 1.00 91.69 629 LEU A C 1
ATOM 5007 O O . LEU A 1 629 ? -9.250 -9.507 1.931 1.00 91.69 629 LEU A O 1
ATOM 5011 N N . GLY A 1 630 ? -8.558 -10.656 0.127 1.00 90.88 630 GLY A N 1
ATOM 5012 C CA . GLY A 1 630 ? -8.895 -11.973 0.665 1.00 90.88 630 GLY A CA 1
ATOM 5013 C C . GLY A 1 630 ? -8.136 -12.285 1.955 1.00 90.88 630 GLY A C 1
ATOM 5014 O O . GLY A 1 630 ? -8.740 -12.745 2.926 1.00 90.88 630 GLY A O 1
ATOM 5015 N N . ASN A 1 631 ? -6.836 -11.981 1.992 1.00 90.06 631 ASN A N 1
ATOM 5016 C CA . ASN A 1 631 ? -5.997 -12.182 3.170 1.00 90.06 631 ASN A CA 1
ATOM 5017 C C . ASN A 1 631 ? -6.405 -11.270 4.335 1.00 90.06 631 ASN A C 1
ATOM 5019 O O . ASN A 1 631 ? -6.451 -11.747 5.469 1.00 90.06 631 ASN A O 1
ATOM 5023 N N . SER A 1 632 ? -6.757 -10.002 4.086 1.00 92.00 632 SER A N 1
ATOM 5024 C CA . SER A 1 632 ? -7.223 -9.084 5.138 1.00 92.00 632 SER A CA 1
ATOM 5025 C C . SER A 1 632 ? -8.487 -9.599 5.825 1.00 92.00 632 SER A C 1
ATOM 5027 O O . SER A 1 632 ? -8.516 -9.719 7.050 1.00 92.00 632 SER A O 1
ATOM 5029 N N . ILE A 1 633 ? -9.511 -9.977 5.051 1.00 94.00 633 ILE A N 1
ATOM 5030 C CA . ILE A 1 633 ? -10.770 -10.478 5.621 1.00 94.00 633 ILE A CA 1
ATOM 5031 C C . ILE A 1 633 ? -10.531 -11.812 6.345 1.00 94.00 633 ILE A C 1
ATOM 5033 O O . ILE A 1 633 ? -11.015 -12.014 7.460 1.00 94.00 633 ILE A O 1
ATOM 5037 N N . LYS A 1 634 ? -9.743 -12.716 5.748 1.00 92.38 634 LYS A N 1
ATOM 5038 C CA . LYS A 1 634 ? -9.410 -14.007 6.361 1.00 92.38 634 LYS A CA 1
ATOM 5039 C C . LYS A 1 634 ? -8.683 -13.841 7.698 1.00 92.38 634 LYS A C 1
ATOM 5041 O O . LYS A 1 634 ? -9.062 -14.492 8.665 1.00 92.38 634 LYS A O 1
ATOM 5046 N N . THR A 1 635 ? -7.710 -12.933 7.774 1.00 93.00 635 THR A N 1
ATOM 5047 C CA . THR A 1 635 ? -6.957 -12.639 9.007 1.00 93.00 635 THR A CA 1
ATOM 5048 C C . THR A 1 635 ? -7.891 -12.214 10.142 1.00 93.00 635 THR A C 1
ATOM 5050 O O . THR A 1 635 ? -7.752 -12.687 11.270 1.00 93.00 635 THR A O 1
ATOM 5053 N N . PHE A 1 636 ? -8.893 -11.377 9.853 1.00 95.06 636 PHE A N 1
ATOM 5054 C CA . PHE A 1 636 ? -9.887 -10.977 10.849 1.00 95.06 636 PHE A CA 1
ATOM 5055 C C . PHE A 1 636 ? -10.821 -12.108 11.261 1.00 95.06 636 PHE A C 1
ATOM 5057 O O . PHE A 1 636 ? -11.047 -12.286 12.456 1.00 95.06 636 PHE A O 1
ATOM 5064 N N . ILE A 1 637 ? -11.321 -12.910 10.318 1.00 93.44 637 ILE A N 1
ATOM 5065 C CA . ILE A 1 637 ? -12.181 -14.057 10.644 1.00 93.44 637 ILE A CA 1
ATOM 5066 C C . ILE A 1 637 ? -11.431 -15.082 11.496 1.00 93.44 637 ILE A C 1
ATOM 5068 O O . ILE A 1 637 ? -11.969 -15.545 12.504 1.00 93.44 637 ILE A O 1
ATOM 5072 N N . ASP A 1 638 ? -10.206 -15.433 11.112 1.00 91.88 638 ASP A N 1
ATOM 5073 C CA . ASP A 1 638 ? -9.407 -16.435 11.813 1.00 91.88 638 ASP A CA 1
ATOM 5074 C C . ASP A 1 638 ? -9.037 -15.931 13.217 1.00 91.88 638 ASP A C 1
ATOM 5076 O O . ASP A 1 638 ? -9.309 -16.614 14.208 1.00 91.88 638 ASP A O 1
ATOM 5080 N N . GLY A 1 639 ? -8.563 -14.686 13.343 1.00 91.38 639 GLY A N 1
ATOM 5081 C CA . GLY A 1 639 ? -8.250 -14.100 14.649 1.00 91.38 639 GLY A CA 1
ATOM 5082 C C . GLY A 1 639 ? -9.475 -13.888 15.553 1.00 91.38 639 GLY A C 1
ATOM 5083 O O . GLY A 1 639 ? -9.362 -14.019 16.778 1.00 91.38 639 GLY A O 1
ATOM 5084 N N . LEU A 1 640 ? -10.661 -13.640 14.978 1.00 92.69 640 LEU A N 1
ATOM 5085 C CA . LEU A 1 640 ? -11.932 -13.607 15.709 1.00 92.69 640 LEU A CA 1
ATOM 5086 C C . LEU A 1 640 ? -12.342 -15.000 16.190 1.00 92.69 640 LEU A C 1
ATOM 5088 O O . LEU A 1 640 ? -12.780 -15.132 17.331 1.00 92.69 640 LEU A O 1
ATOM 5092 N N . LYS A 1 641 ? -12.192 -16.044 15.364 1.00 89.88 641 LYS A N 1
ATOM 5093 C CA . LYS A 1 641 ? -12.473 -17.435 15.764 1.00 89.88 641 LYS A CA 1
ATOM 5094 C C . LYS A 1 641 ? -11.569 -17.878 16.911 1.00 89.88 641 LYS A C 1
ATOM 5096 O O . LYS A 1 641 ? -12.060 -18.470 17.867 1.00 89.88 641 LYS A O 1
ATOM 5101 N N . GLU A 1 642 ? -10.287 -17.523 16.873 1.00 88.06 642 GLU A N 1
ATOM 5102 C CA . GLU A 1 642 ? -9.337 -17.795 17.961 1.00 88.06 642 GLU A CA 1
ATOM 5103 C C . GLU A 1 642 ? -9.699 -17.109 19.287 1.00 88.06 642 GLU A C 1
ATOM 5105 O O . GLU A 1 642 ? -9.315 -17.579 20.354 1.00 88.06 642 GLU A O 1
ATOM 5110 N N . ARG A 1 643 ? -10.414 -15.983 19.251 1.00 89.62 643 ARG A N 1
ATOM 5111 C CA . ARG A 1 643 ? -10.778 -15.198 20.448 1.00 89.62 643 ARG A CA 1
ATOM 5112 C C . ARG A 1 643 ? -12.259 -15.308 20.801 1.00 89.62 643 ARG A C 1
ATOM 5114 O O . ARG A 1 643 ? -12.719 -14.661 21.747 1.00 89.62 643 ARG A O 1
ATOM 5121 N N . SER A 1 644 ? -13.006 -16.103 20.041 1.00 90.88 644 SER A N 1
ATOM 5122 C CA . SER A 1 644 ? -14.450 -16.184 20.167 1.00 90.88 644 SER A CA 1
ATOM 5123 C C . SER A 1 644 ? -14.863 -16.837 21.476 1.00 90.88 644 SER A C 1
ATOM 5125 O O . SER A 1 644 ? -14.245 -17.779 21.962 1.00 90.88 644 SER A O 1
ATOM 5127 N N . LYS A 1 645 ? -15.963 -16.346 22.040 1.00 90.06 645 LYS A N 1
ATOM 5128 C CA . LYS A 1 645 ? -16.609 -16.936 23.222 1.00 90.06 645 LYS A CA 1
ATOM 5129 C C . LYS A 1 645 ? -17.882 -17.692 22.854 1.00 90.06 645 LYS A C 1
ATOM 5131 O O . LYS A 1 645 ? -18.613 -18.111 23.747 1.00 90.06 645 LYS A O 1
ATOM 5136 N N . TYR A 1 646 ? -18.172 -17.829 21.562 1.00 91.62 646 TYR A N 1
ATOM 5137 C CA . TYR A 1 646 ? -19.481 -18.245 21.082 1.00 91.62 646 TYR A CA 1
ATOM 5138 C C . TYR A 1 646 ? -19.365 -19.234 19.925 1.00 91.62 646 TYR A C 1
ATOM 5140 O O . TYR A 1 646 ? -18.617 -19.036 18.966 1.00 91.62 646 TYR A O 1
ATOM 5148 N N . ALA A 1 647 ? -20.158 -20.292 20.000 1.00 91.06 647 ALA A N 1
ATOM 5149 C CA . ALA A 1 647 ? -20.236 -21.327 18.989 1.00 91.06 647 ALA A CA 1
ATOM 5150 C C . ALA A 1 647 ? -21.693 -21.741 18.758 1.00 91.06 647 ALA A C 1
ATOM 5152 O O . ALA A 1 647 ? -22.566 -21.512 19.598 1.00 91.06 647 ALA A O 1
ATOM 5153 N N . ILE A 1 648 ? -21.948 -22.371 17.615 1.00 90.69 648 ILE A N 1
ATOM 5154 C CA . ILE A 1 648 ? -23.233 -22.997 17.308 1.00 90.69 648 ILE A CA 1
ATOM 5155 C C . ILE A 1 648 ? -23.043 -24.482 17.026 1.00 90.69 648 ILE A C 1
ATOM 5157 O O . ILE A 1 648 ? -22.096 -24.883 16.348 1.00 90.69 648 ILE A O 1
ATOM 5161 N N . ALA A 1 649 ? -23.941 -25.311 17.546 1.00 89.62 649 ALA A N 1
ATOM 5162 C CA . ALA A 1 649 ? -23.909 -26.743 17.308 1.00 89.62 649 ALA A CA 1
ATOM 5163 C C . ALA A 1 649 ? -24.262 -27.079 15.852 1.00 89.62 649 ALA A C 1
ATOM 5165 O O . ALA A 1 649 ? -25.339 -26.739 15.364 1.00 89.62 649 ALA A O 1
ATOM 5166 N N . ILE A 1 650 ? -23.382 -27.807 15.166 1.00 87.31 650 ILE A N 1
ATOM 5167 C CA . ILE A 1 650 ? -23.611 -28.318 13.803 1.00 87.31 650 ILE A CA 1
ATOM 5168 C C . ILE A 1 650 ? -23.957 -29.810 13.780 1.00 87.31 650 ILE A C 1
ATOM 5170 O O . ILE A 1 650 ? -24.441 -30.300 12.765 1.00 87.31 650 ILE A O 1
ATOM 5174 N N . LYS A 1 651 ? -23.754 -30.520 14.894 1.00 86.38 651 LYS A N 1
ATOM 5175 C CA . LYS A 1 651 ? -24.181 -31.910 15.112 1.00 86.38 651 LYS A CA 1
ATOM 5176 C C . LYS A 1 651 ? -24.930 -31.996 16.439 1.00 86.38 651 LYS A C 1
ATOM 5178 O O . LYS A 1 651 ? -24.648 -31.220 17.347 1.00 86.38 651 LYS A O 1
ATOM 5183 N N . SER A 1 652 ? -25.868 -32.929 16.566 1.00 84.81 652 SER A N 1
ATOM 5184 C CA . SER A 1 652 ? -26.523 -33.192 17.855 1.00 84.81 652 SER A CA 1
ATOM 5185 C C . SER A 1 652 ? -25.664 -34.127 18.709 1.00 84.81 652 SER A C 1
ATOM 5187 O O . SER A 1 652 ? -25.100 -35.091 18.199 1.00 84.81 652 SER A O 1
ATOM 5189 N N . CYS A 1 653 ? -25.589 -33.865 20.011 1.00 79.38 653 CYS A N 1
ATOM 5190 C CA . CYS A 1 653 ? -24.923 -34.714 20.992 1.00 79.38 653 CYS A CA 1
ATOM 5191 C C . CYS A 1 653 ? -25.967 -35.173 22.011 1.00 79.38 653 CYS A C 1
ATOM 5193 O O . CYS A 1 653 ? -26.374 -34.414 22.891 1.00 79.38 653 CYS A O 1
ATOM 5195 N N . SER A 1 654 ? -26.444 -36.407 21.853 1.00 68.00 654 SER A N 1
ATOM 5196 C CA . SER A 1 654 ? -27.541 -36.966 22.643 1.00 68.00 654 SER A CA 1
ATOM 5197 C C . SER A 1 654 ? -27.197 -38.359 23.164 1.00 68.00 654 SER A C 1
ATOM 5199 O O . SER A 1 654 ? -27.834 -39.312 22.743 1.00 68.00 654 SER A O 1
ATOM 5201 N N . PHE A 1 655 ? -26.168 -38.483 24.012 1.00 58.75 655 PHE A N 1
ATOM 5202 C CA . PHE A 1 655 ? -25.996 -39.538 25.032 1.00 58.75 655 PHE A CA 1
ATOM 5203 C C . PHE A 1 655 ? -24.594 -39.459 25.653 1.00 58.75 655 PHE A C 1
ATOM 5205 O O . PHE A 1 655 ? -23.617 -39.284 24.930 1.00 58.75 655 PHE A O 1
ATOM 5212 N N . SER A 1 656 ? -24.481 -39.665 26.969 1.00 53.66 656 SER A N 1
ATOM 5213 C CA . SER A 1 656 ? -23.233 -40.109 27.600 1.00 53.66 656 SER A CA 1
ATOM 5214 C C . SER A 1 656 ? -23.502 -40.613 29.025 1.00 53.66 656 SER A C 1
ATOM 5216 O O . SER A 1 656 ? -24.131 -39.919 29.819 1.00 53.66 656 SER A O 1
ATOM 5218 N N . GLU A 1 657 ? -23.001 -41.807 29.354 1.00 51.16 657 GLU A N 1
ATOM 5219 C CA . GLU A 1 657 ? -22.962 -42.371 30.717 1.00 51.16 657 GLU A CA 1
ATOM 5220 C C . GLU A 1 657 ? -22.049 -41.556 31.667 1.00 51.16 657 GLU A C 1
ATOM 5222 O O . GLU A 1 657 ? -22.095 -41.730 32.883 1.00 51.16 657 GLU A O 1
ATOM 5227 N N . ASN A 1 658 ? -21.254 -40.620 31.126 1.00 53.28 658 ASN A N 1
ATOM 5228 C CA . ASN A 1 658 ? -20.423 -39.672 31.866 1.00 53.28 658 ASN A CA 1
ATOM 5229 C C . ASN A 1 658 ? -21.162 -38.347 32.119 1.00 53.28 658 ASN A C 1
ATOM 5231 O O . ASN A 1 658 ? -21.638 -37.686 31.195 1.00 53.28 658 ASN A O 1
ATOM 5235 N N . THR A 1 659 ? -21.156 -37.884 33.370 1.00 59.53 659 THR A N 1
ATOM 5236 C CA . THR A 1 659 ? -21.751 -36.604 33.807 1.00 59.53 659 THR A CA 1
ATOM 5237 C C . THR A 1 659 ? -21.007 -35.355 33.308 1.00 59.53 659 THR A C 1
ATOM 5239 O O . THR A 1 659 ? -21.421 -34.238 33.602 1.00 59.53 659 THR A O 1
ATOM 5242 N N . SER A 1 660 ? -19.906 -35.521 32.569 1.00 70.75 660 SER A N 1
ATOM 5243 C CA . SER A 1 660 ? -19.002 -34.442 32.151 1.00 70.75 660 SER A CA 1
ATOM 5244 C C . SER A 1 660 ? -19.158 -33.996 30.691 1.00 70.75 660 SER A C 1
ATOM 5246 O O . SER A 1 660 ? -18.491 -33.039 30.290 1.00 70.75 660 SER A O 1
ATOM 5248 N N . GLN A 1 661 ? -20.009 -34.651 29.893 1.00 80.88 661 GLN A N 1
ATOM 5249 C CA . GLN A 1 661 ? -20.218 -34.333 28.475 1.00 80.88 661 GLN A CA 1
ATOM 5250 C C . GLN A 1 661 ? -21.453 -33.444 28.272 1.00 80.88 661 GLN A C 1
ATOM 5252 O O . GLN A 1 661 ? -22.505 -33.684 28.860 1.00 80.88 661 GLN A O 1
ATOM 5257 N N . LEU A 1 662 ? -21.332 -32.416 27.428 1.00 83.31 662 LEU A N 1
ATOM 5258 C CA . LEU A 1 662 ? -22.418 -31.480 27.139 1.00 83.31 662 LEU A CA 1
ATOM 5259 C C . LEU A 1 662 ? -23.465 -32.122 26.219 1.00 83.31 662 LEU A C 1
ATOM 5261 O O . LEU A 1 662 ? -23.125 -32.681 25.172 1.00 83.31 662 LEU A O 1
ATOM 5265 N N . ILE A 1 663 ? -24.741 -31.982 26.584 1.00 84.38 663 ILE A N 1
ATOM 5266 C CA . ILE A 1 663 ? -25.885 -32.406 25.770 1.00 84.38 663 ILE A CA 1
ATOM 5267 C C . ILE A 1 663 ? -26.445 -31.183 25.040 1.00 84.38 663 ILE A C 1
ATOM 5269 O O . ILE A 1 663 ? -26.776 -30.161 25.650 1.00 84.38 663 ILE A O 1
ATOM 5273 N N . PHE A 1 664 ? -26.559 -31.291 23.720 1.00 87.00 664 PHE A N 1
ATOM 5274 C CA . PHE A 1 664 ? -27.061 -30.220 22.864 1.00 87.00 664 PHE A CA 1
ATOM 5275 C C . PHE A 1 664 ? -27.655 -30.774 21.574 1.00 87.00 664 PHE A C 1
ATOM 5277 O O . PHE A 1 664 ? -27.271 -31.839 21.084 1.00 87.00 664 PHE A O 1
ATOM 5284 N N . LYS A 1 665 ? -28.608 -30.037 21.016 1.00 88.19 665 LYS A N 1
ATOM 5285 C CA . LYS A 1 665 ? -29.166 -30.288 19.693 1.00 88.19 665 LYS A CA 1
ATOM 5286 C C . LYS A 1 665 ? -28.446 -29.434 18.664 1.00 88.19 665 LYS A C 1
ATOM 5288 O O . LYS A 1 665 ? -27.876 -28.390 18.964 1.00 88.19 665 LYS A O 1
ATOM 5293 N N . LYS A 1 666 ? -28.495 -29.885 17.419 1.00 87.94 666 LYS A N 1
ATOM 5294 C CA . LYS A 1 666 ? -28.077 -29.085 16.277 1.00 87.94 666 LYS A CA 1
ATOM 5295 C C . LYS A 1 666 ? -28.809 -27.738 16.260 1.00 87.94 666 LYS A C 1
ATOM 5297 O O . LYS A 1 666 ? -30.016 -27.687 16.482 1.00 87.94 666 LYS A O 1
ATOM 5302 N N . GLY A 1 667 ? -28.061 -26.668 16.020 1.00 85.25 667 GLY A N 1
ATOM 5303 C CA . GLY A 1 667 ? -28.545 -25.295 16.097 1.00 85.25 667 GLY A CA 1
ATOM 5304 C C . GLY A 1 667 ? -28.527 -24.679 17.501 1.00 85.25 667 GLY A C 1
ATOM 5305 O O . GLY A 1 667 ? -28.788 -23.485 17.610 1.00 85.25 667 GLY A O 1
ATOM 5306 N N . ASP A 1 668 ? -28.198 -25.428 18.561 1.00 89.38 668 ASP A N 1
ATOM 5307 C CA . ASP A 1 668 ? -28.074 -24.856 19.909 1.00 89.38 668 ASP A CA 1
ATOM 5308 C C . ASP A 1 668 ? -26.900 -23.870 19.994 1.00 89.38 668 ASP A C 1
ATOM 5310 O O . ASP A 1 668 ? -25.829 -24.080 19.409 1.00 89.38 668 ASP A O 1
ATOM 5314 N N . PHE A 1 669 ? -27.101 -22.800 20.764 1.00 90.88 669 PHE A N 1
ATOM 5315 C CA . PHE A 1 669 ? -26.105 -21.761 20.992 1.00 90.88 669 PHE A CA 1
ATOM 5316 C C . PHE A 1 669 ? -25.262 -22.084 22.226 1.00 90.88 669 PHE A C 1
ATOM 5318 O O . PHE A 1 669 ? -25.789 -22.303 23.319 1.00 90.88 669 PHE A O 1
ATOM 5325 N N . ILE A 1 670 ? -23.941 -22.095 22.061 1.00 91.19 670 ILE A N 1
ATOM 5326 C CA . ILE A 1 670 ? -22.997 -22.517 23.097 1.00 91.19 670 ILE A CA 1
ATOM 5327 C C . ILE A 1 670 ? -22.042 -21.366 23.414 1.00 91.19 670 ILE A C 1
ATOM 5329 O O . ILE A 1 670 ? -21.389 -20.814 22.527 1.00 91.19 670 ILE A O 1
ATOM 5333 N N . GLN A 1 671 ? -21.935 -21.022 24.695 1.00 91.81 671 GLN A N 1
ATOM 5334 C CA . GLN A 1 671 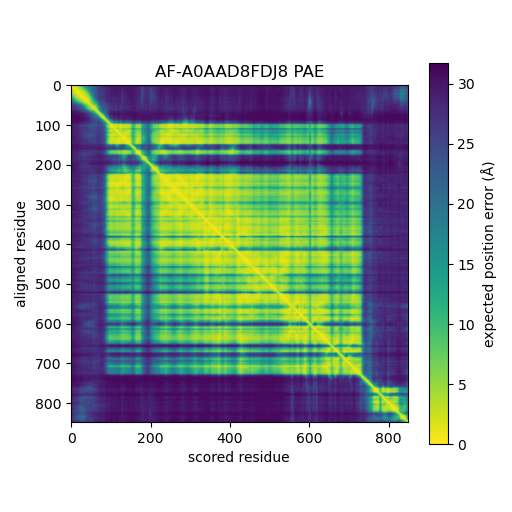? -20.933 -20.102 25.216 1.00 91.81 671 GLN A CA 1
ATOM 5335 C C . GLN A 1 671 ? -19.707 -20.894 25.685 1.00 91.81 671 GLN A C 1
ATOM 5337 O O . GLN A 1 671 ? -19.816 -21.753 26.556 1.00 91.81 671 GLN A O 1
ATOM 5342 N N . LEU A 1 672 ? -18.542 -20.607 25.109 1.00 89.06 672 LEU A N 1
ATOM 5343 C CA . LEU A 1 672 ? -17.285 -21.301 25.396 1.00 89.06 672 LEU A CA 1
ATOM 5344 C C . LEU A 1 672 ? -16.648 -20.801 26.700 1.00 89.06 672 LEU A C 1
ATOM 5346 O O . LEU A 1 672 ? -16.689 -19.605 27.012 1.00 89.06 672 LEU A O 1
ATOM 5350 N N . ASP A 1 673 ? -16.001 -21.703 27.437 1.00 84.56 673 ASP A N 1
ATOM 5351 C CA . ASP A 1 673 ? -15.236 -21.341 28.629 1.00 84.56 673 ASP A CA 1
ATOM 5352 C C . ASP A 1 673 ? -13.899 -20.666 28.270 1.00 84.56 673 ASP A C 1
ATOM 5354 O O . ASP A 1 673 ? -13.236 -20.993 27.287 1.00 84.56 673 ASP A O 1
ATOM 5358 N N . LYS A 1 674 ? -13.419 -19.763 29.138 1.00 67.50 674 LYS A N 1
ATOM 5359 C CA . LYS A 1 674 ? -12.160 -19.007 28.938 1.00 67.50 674 LYS A CA 1
ATOM 5360 C C . LYS A 1 674 ? -10.892 -19.881 28.827 1.00 67.50 674 LYS A C 1
ATOM 5362 O O . LYS A 1 674 ? -9.835 -19.366 28.470 1.00 67.50 674 LYS A O 1
ATOM 5367 N N . GLN A 1 675 ? -10.952 -21.163 29.196 1.00 57.78 675 GLN A N 1
ATOM 5368 C CA . GLN A 1 675 ? -9.797 -22.074 29.237 1.00 57.78 675 GLN A CA 1
ATOM 5369 C C . GLN A 1 675 ? -9.689 -22.998 28.016 1.00 57.78 675 GLN A C 1
ATOM 5371 O O . GLN A 1 675 ? -8.639 -23.606 27.826 1.00 57.78 675 GLN A O 1
ATOM 5376 N N . SER A 1 676 ? -10.725 -23.099 27.180 1.00 53.47 676 SER A N 1
ATOM 5377 C CA . SER A 1 676 ? -10.765 -24.071 26.081 1.00 53.47 676 SER A CA 1
ATOM 5378 C C . SER A 1 676 ? -10.149 -23.573 24.768 1.00 53.47 676 SER A C 1
ATOM 5380 O O . SER A 1 676 ? -10.095 -24.326 23.800 1.00 53.47 676 SER A O 1
ATOM 5382 N N . ILE A 1 677 ? -9.642 -22.334 24.733 1.00 53.56 677 ILE A N 1
ATOM 5383 C CA . ILE A 1 677 ? -8.923 -21.765 23.586 1.00 53.56 677 ILE A CA 1
ATOM 5384 C C . ILE A 1 677 ? -7.550 -21.284 24.058 1.00 53.56 677 ILE A C 1
ATOM 5386 O O . ILE A 1 677 ? -7.342 -20.107 24.340 1.00 53.56 677 ILE A O 1
ATOM 5390 N N . LYS A 1 678 ? -6.609 -22.212 24.248 1.00 48.91 678 LYS A N 1
ATOM 5391 C CA . LYS A 1 678 ? -5.221 -21.866 24.584 1.00 48.91 678 LYS A CA 1
ATOM 5392 C C . LYS A 1 678 ? -4.232 -22.726 23.811 1.00 48.91 678 LYS A C 1
ATOM 5394 O O . LYS A 1 678 ? -3.792 -23.758 24.302 1.00 48.91 678 LYS A O 1
ATOM 5399 N N . SER A 1 679 ? -3.905 -22.281 22.603 1.00 43.84 679 SER A N 1
ATOM 5400 C CA . SER A 1 679 ? -2.551 -22.085 22.050 1.00 43.84 679 SER A CA 1
ATOM 5401 C C . SER A 1 679 ? -2.674 -21.880 20.531 1.00 43.84 679 SER A C 1
ATOM 5403 O O . SER A 1 679 ? -3.382 -22.651 19.879 1.00 43.84 679 SER A O 1
ATOM 5405 N N . PRO A 1 680 ? -2.033 -20.852 19.945 1.00 43.09 680 PRO A N 1
ATOM 5406 C CA . PRO A 1 680 ? -1.977 -20.717 18.494 1.00 43.09 680 PRO A CA 1
ATOM 5407 C C . PRO A 1 680 ? -1.287 -21.956 17.905 1.00 43.09 680 PRO A C 1
ATOM 5409 O O . PRO A 1 680 ? -0.207 -22.341 18.348 1.00 43.09 680 PRO A O 1
ATOM 5412 N N . GLY A 1 681 ? -1.941 -22.614 16.946 1.00 50.53 681 GLY A N 1
ATOM 5413 C CA . GLY A 1 681 ? -1.367 -23.735 16.194 1.00 50.53 681 GLY A CA 1
ATOM 5414 C C . GLY A 1 681 ? -1.748 -25.153 16.638 1.00 50.53 681 GLY A C 1
ATOM 5415 O O . GLY A 1 681 ? -1.429 -26.086 15.906 1.00 50.53 681 GLY A O 1
ATOM 5416 N N . THR A 1 682 ? -2.478 -25.352 17.747 1.00 50.53 682 THR A N 1
ATOM 5417 C CA . THR A 1 682 ? -2.967 -26.696 18.137 1.00 50.53 682 THR A CA 1
ATOM 5418 C C . THR A 1 682 ? -4.480 -26.683 18.330 1.00 50.53 682 THR A C 1
ATOM 5420 O O . THR A 1 682 ? -4.984 -26.052 19.257 1.00 50.53 682 THR A O 1
ATOM 5423 N N . GLN A 1 683 ? -5.229 -27.374 17.462 1.00 56.44 683 GLN A N 1
ATOM 5424 C CA . GLN A 1 683 ? -6.670 -27.540 17.669 1.00 56.44 683 GLN A CA 1
ATOM 5425 C C . GLN A 1 683 ? -6.889 -28.399 18.926 1.00 56.44 683 GLN A C 1
ATOM 5427 O O . GLN A 1 683 ? -6.403 -29.533 18.972 1.00 56.44 683 GLN A O 1
ATOM 5432 N N . PRO A 1 684 ? -7.574 -27.889 19.967 1.00 64.12 684 PRO A N 1
ATOM 5433 C CA . PRO A 1 684 ? -7.869 -28.693 21.146 1.00 64.12 684 PRO A CA 1
ATOM 5434 C C . PRO A 1 684 ? -8.745 -29.881 20.735 1.00 64.12 684 PRO A C 1
ATOM 5436 O O . PRO A 1 684 ? -9.613 -29.729 19.890 1.00 64.12 684 PRO A O 1
ATOM 5439 N N . LEU A 1 685 ? -8.556 -31.066 21.326 1.00 67.31 685 LEU A N 1
ATOM 5440 C CA . LEU A 1 685 ? -9.397 -32.235 21.004 1.00 67.31 685 LEU A CA 1
ATOM 5441 C C . LEU A 1 685 ? -10.838 -32.105 21.542 1.00 67.31 685 LEU A C 1
ATOM 5443 O O . LEU A 1 685 ? -11.745 -32.806 21.092 1.00 67.31 685 LEU A O 1
ATOM 5447 N N . SER A 1 686 ? -11.059 -31.222 22.520 1.00 78.12 686 SER A N 1
ATOM 5448 C CA . SER A 1 686 ? -12.368 -30.977 23.128 1.00 78.12 686 SER A CA 1
ATOM 5449 C C . SER A 1 686 ? -12.499 -29.541 23.631 1.00 78.12 686 SER A C 1
ATOM 5451 O O . SER A 1 686 ? -11.574 -29.035 24.272 1.00 78.12 686 SER A O 1
ATOM 5453 N N . TYR A 1 687 ? -13.668 -28.936 23.436 1.00 83.88 687 TYR A N 1
ATOM 5454 C CA . TYR A 1 687 ? -14.075 -27.689 24.084 1.00 83.88 687 TYR A CA 1
ATOM 5455 C C . TYR A 1 687 ? -14.880 -27.965 25.361 1.00 83.88 687 TYR A C 1
ATOM 5457 O O . TYR A 1 687 ? -15.383 -29.072 25.565 1.00 83.88 687 TYR A O 1
ATOM 5465 N N . SER A 1 688 ? -15.015 -26.953 26.217 1.00 85.75 688 SER A N 1
ATOM 5466 C CA . SER A 1 688 ? -16.002 -26.921 27.299 1.00 85.75 688 SER A CA 1
ATOM 5467 C C . SER A 1 688 ? -16.812 -25.635 27.216 1.00 85.75 688 SER A C 1
ATOM 5469 O O . SER A 1 688 ? -16.318 -24.608 26.739 1.00 85.75 688 SER A O 1
ATOM 5471 N N . GLY A 1 689 ? -18.074 -25.697 27.623 1.00 89.06 689 GLY A N 1
ATOM 5472 C CA . GLY A 1 689 ? -18.936 -24.530 27.569 1.00 89.06 689 GLY A CA 1
ATOM 5473 C C . GLY A 1 689 ? -20.364 -24.786 28.020 1.00 89.06 689 GLY A C 1
ATOM 5474 O O . GLY A 1 689 ? -20.802 -25.923 28.203 1.00 89.06 689 GLY A O 1
ATOM 5475 N N . LEU A 1 690 ? -21.092 -23.684 28.158 1.00 90.00 690 LEU A N 1
ATOM 5476 C CA . LEU A 1 690 ? -22.482 -23.614 28.576 1.00 90.00 690 LEU A CA 1
ATOM 5477 C C . LEU A 1 690 ? -23.396 -23.574 27.347 1.00 90.00 690 LEU A C 1
ATOM 5479 O O . LEU A 1 690 ? -23.321 -22.650 26.537 1.00 90.00 690 LEU A O 1
ATOM 5483 N N . ASN A 1 691 ? -24.295 -24.544 27.220 1.00 89.62 691 ASN A N 1
ATOM 5484 C CA . ASN A 1 691 ? -25.402 -24.459 26.276 1.00 89.62 691 ASN A CA 1
ATOM 5485 C C . ASN A 1 691 ? -26.432 -23.456 26.816 1.00 89.62 691 ASN A C 1
ATOM 5487 O O . ASN A 1 691 ? -27.032 -23.651 27.871 1.00 89.62 691 ASN A O 1
ATOM 5491 N N . MET A 1 692 ? -26.633 -22.370 26.076 1.00 87.00 692 MET A N 1
ATOM 5492 C CA . MET A 1 692 ? -27.483 -21.249 26.477 1.00 87.00 692 MET A CA 1
ATOM 5493 C C . MET A 1 692 ? -28.979 -21.559 26.349 1.00 87.00 692 MET A C 1
ATOM 5495 O O . MET A 1 692 ? -29.803 -20.851 26.924 1.00 87.00 692 MET A O 1
ATOM 5499 N N . ASN A 1 693 ? -29.345 -22.601 25.600 1.00 86.00 693 ASN A N 1
ATOM 5500 C CA . ASN A 1 693 ? -30.734 -23.002 25.399 1.00 86.00 693 ASN A CA 1
ATOM 5501 C C . ASN A 1 693 ? -31.259 -23.851 26.567 1.00 86.00 693 ASN A C 1
ATOM 5503 O O . ASN A 1 693 ? -32.436 -23.757 26.907 1.00 86.00 693 ASN A O 1
ATOM 5507 N N . ASN A 1 694 ? -30.409 -24.686 27.175 1.00 84.94 694 ASN A N 1
ATOM 5508 C CA . ASN A 1 694 ? -30.794 -25.595 28.264 1.00 84.94 694 ASN A CA 1
ATOM 5509 C C . ASN A 1 694 ? -30.043 -25.346 29.589 1.00 84.94 694 ASN A C 1
ATOM 5511 O O . ASN A 1 694 ? -30.309 -26.039 30.570 1.00 84.94 694 ASN A O 1
ATOM 5515 N N . ASN A 1 695 ? -29.135 -24.365 29.627 1.00 86.12 695 ASN A N 1
ATOM 5516 C CA . ASN A 1 695 ? -28.282 -24.005 30.764 1.00 86.12 695 ASN A CA 1
ATOM 5517 C C . ASN A 1 695 ? -27.412 -25.154 31.307 1.00 86.12 695 ASN A C 1
ATOM 5519 O O . ASN A 1 695 ? -27.051 -25.159 32.484 1.00 86.12 695 ASN A O 1
ATOM 5523 N N . GLN A 1 696 ? -27.062 -26.133 30.469 1.00 85.75 696 GLN A N 1
ATOM 5524 C CA . GLN A 1 696 ? -26.147 -27.213 30.842 1.00 85.75 696 GLN A CA 1
ATOM 5525 C C . GLN A 1 696 ? -24.707 -26.855 30.482 1.00 85.75 696 GLN A C 1
ATOM 5527 O O . GLN A 1 696 ? -24.463 -26.262 29.436 1.00 85.75 696 GLN A O 1
ATOM 5532 N N . ASN A 1 697 ? -23.752 -27.237 31.329 1.00 87.00 697 ASN A N 1
ATOM 5533 C CA . ASN A 1 697 ? -22.320 -27.099 31.064 1.00 87.00 697 ASN A CA 1
ATOM 5534 C C . ASN A 1 697 ? -21.687 -28.489 30.912 1.00 87.00 697 ASN A C 1
ATOM 5536 O O . ASN A 1 697 ? -22.105 -29.439 31.573 1.00 87.00 697 ASN A O 1
ATOM 5540 N N . GLY A 1 698 ? -20.684 -28.615 30.052 1.00 87.06 698 GLY A N 1
ATOM 5541 C CA . GLY A 1 698 ? -19.955 -29.857 29.843 1.00 87.06 698 GLY A CA 1
ATOM 5542 C C . GLY A 1 698 ? -18.910 -29.744 28.739 1.00 87.06 698 GLY A C 1
ATOM 5543 O O . GLY A 1 698 ? -18.755 -28.705 28.095 1.00 87.06 698 GLY A O 1
ATOM 5544 N N . LYS A 1 699 ? -18.189 -30.841 28.509 1.00 86.62 699 LYS A N 1
ATOM 5545 C CA . LYS A 1 699 ? -17.196 -30.965 27.436 1.00 86.62 699 LYS A CA 1
ATOM 5546 C C . LYS A 1 699 ? -17.813 -31.526 26.160 1.00 86.62 699 LYS A C 1
ATOM 5548 O O . LYS A 1 699 ? -18.742 -32.327 26.221 1.00 86.62 699 LYS A O 1
ATOM 5553 N N . PHE A 1 700 ? -17.279 -31.148 25.007 1.00 86.12 700 PHE A N 1
ATOM 5554 C CA . PHE A 1 700 ? -17.726 -31.643 23.706 1.00 86.12 700 PHE A CA 1
ATOM 5555 C C . PHE A 1 700 ? -16.603 -31.608 22.663 1.00 86.12 700 PHE A C 1
ATOM 5557 O O . PHE A 1 700 ? -15.617 -30.890 22.815 1.00 86.12 700 PHE A O 1
ATOM 5564 N N . SER A 1 701 ? -16.740 -32.413 21.607 1.00 84.38 701 SER A N 1
ATOM 5565 C CA . SER A 1 701 ? -15.772 -32.466 20.503 1.00 84.38 701 SER A CA 1
ATOM 5566 C C . SER A 1 701 ? -15.849 -31.209 19.632 1.00 84.38 701 SER A C 1
ATOM 5568 O O . SER A 1 701 ? -16.931 -30.665 19.399 1.00 84.38 701 SER A O 1
ATOM 5570 N N . THR A 1 702 ? -14.701 -30.775 19.120 1.00 83.06 702 THR A N 1
ATOM 5571 C CA . THR A 1 702 ? -14.576 -29.622 18.218 1.00 83.06 702 THR A CA 1
ATOM 5572 C C . THR A 1 702 ? -15.338 -29.808 16.907 1.00 83.06 702 THR A C 1
ATOM 5574 O O . THR A 1 702 ? -15.919 -28.852 16.402 1.00 83.06 702 THR A O 1
ATOM 5577 N N . ASP A 1 703 ? -15.460 -31.046 16.422 1.00 83.38 703 ASP A N 1
ATOM 5578 C CA . ASP A 1 703 ? -16.152 -31.395 15.174 1.00 83.38 703 ASP A CA 1
ATOM 5579 C C . ASP A 1 703 ? -17.682 -31.254 15.241 1.00 83.38 703 ASP A C 1
ATOM 5581 O O . ASP A 1 703 ? -18.377 -31.481 14.241 1.00 83.38 703 ASP A O 1
ATOM 5585 N N . CYS A 1 704 ? -18.228 -30.967 16.426 1.00 85.88 704 CYS A N 1
ATOM 5586 C CA . CYS A 1 704 ? -19.663 -30.823 16.659 1.00 85.88 704 CYS A CA 1
ATOM 5587 C C . CYS A 1 704 ? -20.141 -29.371 16.617 1.00 85.88 704 CYS A C 1
ATOM 5589 O O . CYS A 1 704 ? -21.353 -29.144 16.647 1.00 85.88 704 CYS A O 1
ATOM 5591 N N . VAL A 1 705 ? -19.231 -28.396 16.536 1.00 88.19 705 VAL A N 1
ATOM 5592 C CA . VAL A 1 705 ? -19.572 -26.972 16.594 1.00 88.19 705 VAL A CA 1
ATOM 5593 C C . VAL A 1 705 ? -18.925 -26.164 15.474 1.00 88.19 705 VAL A C 1
ATOM 5595 O O . VAL A 1 705 ? -17.860 -26.497 14.968 1.00 88.19 705 VAL A O 1
ATOM 5598 N N . TYR A 1 706 ? -19.568 -25.058 15.116 1.00 88.88 706 TYR A N 1
ATOM 5599 C CA . TYR A 1 706 ? -18.980 -23.982 14.331 1.00 88.88 706 TYR A CA 1
ATOM 5600 C C . TYR A 1 706 ? -18.688 -22.796 15.253 1.00 88.88 706 TYR A C 1
ATOM 5602 O O . TYR A 1 706 ? -19.591 -22.297 15.929 1.00 88.88 706 TYR A O 1
ATOM 5610 N N . ILE A 1 707 ? -17.431 -22.348 15.290 1.00 90.19 707 ILE A N 1
ATOM 5611 C CA . ILE A 1 707 ? -17.025 -21.171 16.065 1.00 90.19 707 ILE A CA 1
ATOM 5612 C C . ILE A 1 707 ? -17.458 -19.915 15.314 1.00 90.19 707 ILE A C 1
ATOM 5614 O O . ILE A 1 707 ? -17.067 -19.701 14.164 1.00 90.19 707 ILE A O 1
ATOM 5618 N N . ILE A 1 708 ? -18.246 -19.074 15.979 1.00 91.25 708 ILE A N 1
ATOM 5619 C CA . ILE A 1 708 ? -18.747 -17.832 15.396 1.00 91.25 708 ILE A CA 1
ATOM 5620 C C . ILE A 1 708 ? -17.631 -16.785 15.510 1.00 91.25 708 ILE A C 1
ATOM 5622 O O . ILE A 1 708 ? -17.147 -16.573 16.624 1.00 91.25 708 ILE A O 1
ATOM 5626 N N . PRO A 1 709 ? -17.206 -16.118 14.421 1.00 92.12 709 PRO A N 1
ATOM 5627 C CA . PRO A 1 709 ? -16.151 -15.105 14.470 1.00 92.12 709 PRO A CA 1
ATOM 5628 C C . PRO A 1 709 ? -16.662 -13.813 15.134 1.00 92.12 709 PRO A C 1
ATOM 5630 O O . PRO A 1 709 ? -16.990 -12.842 14.463 1.00 92.12 709 PRO A O 1
ATOM 5633 N N . THR A 1 710 ? -16.767 -13.796 16.465 1.00 90.50 710 THR A N 1
ATOM 5634 C CA . THR A 1 710 ? -17.148 -12.611 17.250 1.00 90.50 710 THR A CA 1
ATOM 5635 C C . THR A 1 710 ? -16.623 -12.675 18.684 1.00 90.50 710 THR A C 1
ATOM 5637 O O . THR A 1 710 ? -16.520 -13.746 19.281 1.00 90.50 710 THR A O 1
ATOM 5640 N N . ILE A 1 711 ? -16.349 -11.509 19.270 1.00 88.81 711 ILE A N 1
ATOM 5641 C CA . ILE A 1 711 ? -15.935 -11.353 20.676 1.00 88.81 711 ILE A CA 1
ATOM 5642 C C . ILE A 1 711 ? -17.133 -10.985 21.563 1.00 88.81 711 ILE A C 1
ATOM 5644 O O . ILE A 1 711 ? -17.183 -11.348 22.744 1.00 88.81 711 ILE A O 1
ATOM 5648 N N . THR A 1 712 ? -18.112 -10.279 20.996 1.00 89.56 712 THR A N 1
ATOM 5649 C CA . THR A 1 712 ? -19.365 -9.882 21.648 1.00 89.56 712 THR A CA 1
ATOM 5650 C C . THR A 1 712 ? -20.482 -10.857 21.290 1.00 89.56 712 THR A C 1
ATOM 5652 O O . THR A 1 712 ? -20.384 -11.625 20.329 1.00 89.56 712 THR A O 1
ATOM 5655 N N . LYS A 1 713 ? -21.544 -10.878 22.102 1.00 89.12 713 LYS A N 1
ATOM 5656 C CA . LYS A 1 713 ? -22.685 -11.764 21.858 1.00 89.12 713 LYS A CA 1
ATOM 5657 C C . LYS A 1 713 ? -23.311 -11.411 20.497 1.00 89.12 713 LYS A C 1
ATOM 5659 O O . LYS A 1 713 ? -23.685 -10.251 20.326 1.00 89.12 713 LYS A O 1
ATOM 5664 N N . PRO A 1 714 ? -23.451 -12.368 19.557 1.00 88.25 714 PRO A N 1
ATOM 5665 C CA . PRO A 1 714 ? -24.034 -12.070 18.256 1.00 88.25 714 PRO A CA 1
ATOM 5666 C C . PRO A 1 714 ? -25.487 -11.575 18.390 1.00 88.25 714 PRO A C 1
ATOM 5668 O O . PRO A 1 714 ? -26.231 -12.096 19.233 1.00 88.25 714 PRO A O 1
ATOM 5671 N N . PRO A 1 715 ? -25.922 -10.619 17.550 1.00 87.62 715 PRO A N 1
ATOM 5672 C CA . PRO A 1 715 ? -27.323 -10.230 17.425 1.00 87.62 715 PRO A CA 1
ATOM 5673 C C . PRO A 1 715 ? -28.244 -11.423 17.139 1.00 87.62 715 PRO A C 1
ATOM 5675 O O . PRO A 1 715 ? -27.866 -12.373 16.450 1.00 87.62 715 PRO A O 1
ATOM 5678 N N . LEU A 1 716 ? -29.494 -11.346 17.608 1.00 85.88 716 LEU A N 1
ATOM 5679 C CA . LEU A 1 716 ? -30.493 -12.410 17.425 1.00 85.88 716 LEU A CA 1
ATOM 5680 C C . LEU A 1 716 ? -30.737 -12.753 15.948 1.00 85.88 716 LEU A C 1
ATOM 5682 O O . LEU A 1 716 ? -30.946 -13.916 15.618 1.00 85.88 716 LEU A O 1
ATOM 5686 N N . VAL A 1 717 ? -30.674 -11.760 15.057 1.00 85.56 717 VAL A N 1
ATOM 5687 C CA . VAL A 1 717 ? -30.836 -11.952 13.607 1.00 85.56 717 VAL A CA 1
ATOM 5688 C C . VAL A 1 717 ? -29.765 -12.901 13.059 1.00 85.56 717 VAL A C 1
ATOM 5690 O O . VAL A 1 717 ? -30.093 -13.887 12.402 1.00 85.56 717 VAL A O 1
ATOM 5693 N N . ILE A 1 718 ? -28.499 -12.666 13.413 1.00 85.06 718 ILE A N 1
ATOM 5694 C CA . ILE A 1 718 ? -27.361 -13.496 12.998 1.00 85.06 718 ILE A CA 1
ATOM 5695 C C . ILE A 1 718 ? -27.459 -14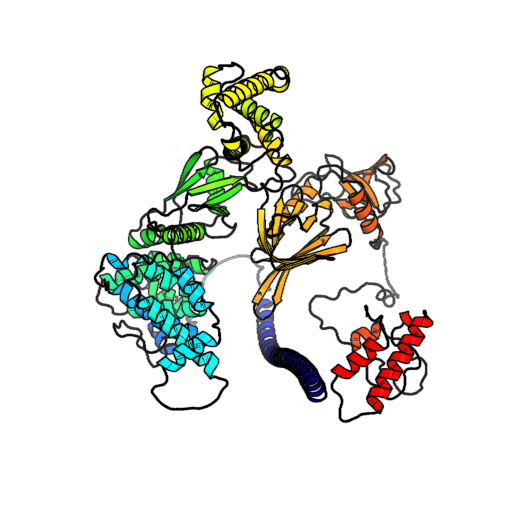.899 13.610 1.00 85.06 718 ILE A C 1
ATOM 5697 O O . ILE A 1 718 ? -27.234 -15.891 12.918 1.00 85.06 718 ILE A O 1
ATOM 5701 N N . LEU A 1 719 ? -27.856 -15.009 14.883 1.00 84.81 719 LEU A N 1
ATOM 5702 C CA . LEU A 1 719 ? -28.079 -16.310 15.527 1.00 84.81 719 LEU A CA 1
ATOM 5703 C C . LEU A 1 719 ? -29.159 -17.128 14.815 1.00 84.81 719 LEU A C 1
ATOM 5705 O O . LEU A 1 719 ? -28.975 -18.325 14.597 1.00 84.81 719 LEU A O 1
ATOM 5709 N N . ASN A 1 720 ? -30.261 -16.494 14.413 1.00 86.00 720 ASN A N 1
ATOM 5710 C CA . ASN A 1 720 ? -31.333 -17.160 13.678 1.00 86.00 720 ASN A CA 1
ATOM 5711 C C . ASN A 1 720 ? -30.850 -17.655 12.308 1.00 86.00 720 ASN A C 1
ATOM 5713 O O . ASN A 1 720 ? -31.122 -18.803 11.957 1.00 86.00 720 ASN A O 1
ATOM 5717 N N . LEU A 1 721 ? -30.091 -16.835 11.570 1.00 85.06 721 LEU A N 1
ATOM 5718 C CA . LEU A 1 721 ? -29.492 -17.220 10.287 1.00 85.06 721 LEU A CA 1
ATOM 5719 C C . LEU A 1 721 ? -28.544 -18.416 10.444 1.00 85.06 721 LEU A C 1
ATOM 5721 O O . LEU A 1 721 ? -28.679 -19.411 9.731 1.00 85.06 721 LEU A O 1
ATOM 5725 N N . LEU A 1 722 ? -27.641 -18.361 11.428 1.00 84.44 722 LEU A N 1
ATOM 5726 C CA . LEU A 1 722 ? -26.707 -19.447 11.729 1.00 84.44 722 LEU A CA 1
ATOM 5727 C C . LEU A 1 722 ? -27.431 -20.728 12.149 1.00 84.44 722 LEU A C 1
ATOM 5729 O O . LEU A 1 722 ? -27.036 -21.813 11.734 1.00 84.44 722 LEU A O 1
ATOM 5733 N N . THR A 1 723 ? -28.506 -20.622 12.931 1.00 85.19 723 THR A N 1
ATOM 5734 C CA . THR A 1 723 ? -29.323 -21.771 13.357 1.00 85.19 723 THR A CA 1
ATOM 5735 C C . THR A 1 723 ? -30.008 -22.425 12.162 1.00 85.19 723 THR A C 1
ATOM 5737 O O . THR A 1 723 ? -29.991 -23.649 12.021 1.00 85.19 723 THR A O 1
ATOM 5740 N N . HIS A 1 724 ? -30.576 -21.617 11.264 1.00 84.31 724 HIS A N 1
ATOM 5741 C CA . HIS A 1 724 ? -31.209 -22.105 10.042 1.00 84.31 724 HIS A CA 1
ATOM 5742 C C . HIS A 1 724 ? -30.198 -22.799 9.123 1.00 84.31 724 HIS A C 1
ATOM 5744 O O . HIS A 1 724 ? -30.455 -23.900 8.627 1.00 84.31 724 HIS A O 1
ATOM 5750 N N . TRP A 1 725 ? -29.025 -22.185 8.954 1.00 83.56 725 TRP A N 1
ATOM 5751 C CA . TRP A 1 725 ? -27.908 -22.753 8.209 1.00 83.56 725 TRP A CA 1
ATOM 5752 C C . TRP A 1 725 ? -27.431 -24.073 8.828 1.00 83.56 725 TRP A C 1
ATOM 5754 O O . TRP A 1 725 ? -27.360 -25.083 8.124 1.00 83.56 725 TRP A O 1
ATOM 5764 N N . ALA A 1 726 ? -27.182 -24.108 10.141 1.00 80.81 726 ALA A N 1
ATOM 5765 C CA . ALA A 1 726 ? -26.730 -25.305 10.844 1.00 80.81 726 ALA A CA 1
ATOM 5766 C C . ALA A 1 726 ? -27.737 -26.441 10.648 1.00 80.81 726 ALA A C 1
ATOM 5768 O O . ALA A 1 726 ? -27.370 -27.529 10.210 1.00 80.81 726 ALA A O 1
ATOM 5769 N N . ASN A 1 727 ? -29.027 -26.173 10.847 1.00 80.38 727 ASN A N 1
ATOM 5770 C CA . ASN A 1 727 ? -30.081 -27.168 10.671 1.00 80.38 727 ASN A CA 1
ATOM 5771 C C . ASN A 1 727 ? -30.182 -27.709 9.236 1.00 80.38 727 ASN A C 1
ATOM 5773 O O . ASN A 1 727 ? -30.491 -28.887 9.072 1.00 80.38 727 ASN A O 1
ATOM 5777 N N . SER A 1 728 ? -29.834 -26.917 8.217 1.00 73.69 728 SER A N 1
ATOM 5778 C CA . SER A 1 728 ? -29.854 -27.341 6.807 1.00 73.69 728 SER A CA 1
ATOM 5779 C C . SER A 1 728 ? -28.749 -28.336 6.402 1.00 73.69 728 SER A C 1
ATOM 5781 O O . SER A 1 728 ? -28.876 -29.012 5.378 1.00 73.69 728 SER A O 1
ATOM 5783 N N . GLN A 1 729 ? -27.682 -28.476 7.200 1.00 63.22 729 GLN A N 1
ATOM 5784 C CA . GLN A 1 729 ? -26.598 -29.445 6.960 1.00 63.22 729 GLN A CA 1
ATOM 5785 C C . GLN A 1 729 ? -27.115 -30.899 7.100 1.00 63.22 729 GLN A C 1
ATOM 5787 O O . GLN A 1 729 ? -28.060 -31.145 7.841 1.00 63.22 729 GLN A O 1
ATOM 5792 N N . ARG A 1 730 ? -26.525 -31.907 6.446 1.00 51.50 730 ARG A N 1
ATOM 5793 C CA . ARG A 1 730 ? -26.887 -33.326 6.695 1.00 51.50 730 ARG A CA 1
ATOM 5794 C C . ARG A 1 730 ? -25.940 -33.951 7.720 1.00 51.50 730 ARG A C 1
ATOM 5796 O O . ARG A 1 730 ? -24.736 -33.739 7.619 1.00 51.50 730 ARG A O 1
ATOM 5803 N N . ASP A 1 731 ? -26.467 -34.743 8.653 1.00 44.69 731 ASP A N 1
ATOM 5804 C CA . ASP A 1 731 ? -25.652 -35.474 9.631 1.00 44.69 731 ASP A CA 1
ATOM 5805 C C . ASP A 1 731 ? -24.905 -36.635 8.947 1.00 44.69 731 ASP A C 1
ATOM 5807 O O . ASP A 1 731 ? -25.497 -37.437 8.223 1.00 44.69 731 ASP A O 1
ATOM 5811 N N . VAL A 1 732 ? -23.589 -36.714 9.156 1.00 39.16 732 VAL A N 1
ATOM 5812 C CA . VAL A 1 732 ? -22.766 -37.876 8.792 1.00 39.16 732 VAL A CA 1
ATOM 5813 C C . VAL A 1 732 ? -22.446 -38.607 10.092 1.00 39.16 732 VAL A C 1
ATOM 5815 O O . VAL A 1 732 ? -21.594 -38.160 10.858 1.00 39.16 732 VAL A O 1
ATOM 5818 N N . GLU A 1 733 ? -23.165 -39.691 10.375 1.00 31.98 733 GLU A N 1
ATOM 5819 C CA . GLU A 1 733 ? -22.939 -40.519 11.563 1.00 31.98 733 GLU A CA 1
ATOM 5820 C C . GLU A 1 733 ? -21.693 -41.404 11.388 1.00 31.98 733 GLU A C 1
ATOM 5822 O O . GLU A 1 733 ? -21.547 -42.118 10.394 1.00 31.98 733 GLU A O 1
ATOM 5827 N N . VAL A 1 734 ? -20.793 -41.361 12.373 1.00 32.28 734 VAL A N 1
ATOM 5828 C CA . VAL A 1 734 ? -19.628 -42.246 12.505 1.00 32.28 734 VAL A CA 1
ATOM 5829 C C . VAL A 1 734 ? -19.985 -43.319 13.533 1.00 32.28 734 VAL A C 1
ATOM 5831 O O . VAL A 1 734 ? -20.093 -43.022 14.718 1.00 32.28 734 VAL A O 1
ATOM 5834 N N . GLY A 1 735 ? -20.177 -44.563 13.090 1.00 29.55 735 GLY A N 1
ATOM 5835 C CA . GLY A 1 735 ? -20.391 -45.719 13.964 1.00 29.55 735 GLY A CA 1
ATOM 5836 C C . GLY A 1 735 ? -19.194 -46.671 13.937 1.00 29.55 735 GLY A C 1
ATOM 5837 O O . GLY A 1 735 ? -18.857 -47.207 12.884 1.00 29.55 735 GLY A O 1
ATOM 5838 N N . GLN A 1 736 ? -18.563 -46.896 15.094 1.00 29.08 736 GLN A N 1
ATOM 5839 C CA . GLN A 1 736 ? -17.590 -47.970 15.318 1.00 29.08 736 GLN A CA 1
ATOM 5840 C C . GLN A 1 736 ? -18.315 -49.308 15.543 1.00 29.08 736 GLN A C 1
ATOM 5842 O O . GLN A 1 736 ? -19.170 -49.399 16.419 1.00 29.08 736 GLN A O 1
ATOM 5847 N N . SER A 1 737 ? -17.934 -50.369 14.825 1.00 27.20 737 SER A N 1
ATOM 5848 C CA . SER A 1 737 ? -17.941 -51.744 15.358 1.00 27.20 737 SER A CA 1
ATOM 5849 C C . SER A 1 737 ? -17.046 -52.678 14.531 1.00 27.20 737 SER A C 1
ATOM 5851 O O . SER A 1 737 ? -16.873 -52.515 13.325 1.00 27.20 737 SER A O 1
ATOM 5853 N N . ASN A 1 738 ? -16.422 -53.615 15.246 1.00 24.55 738 ASN A N 1
ATOM 5854 C CA . ASN A 1 738 ? -15.344 -54.498 14.820 1.00 24.55 738 ASN A CA 1
ATOM 5855 C C . ASN A 1 738 ? -15.802 -55.713 13.985 1.00 24.55 738 ASN A C 1
ATOM 5857 O O . ASN A 1 738 ? -16.860 -56.283 14.222 1.00 24.55 738 ASN A O 1
ATOM 5861 N N . ALA A 1 739 ? -14.865 -56.166 13.143 1.00 25.50 739 ALA A N 1
ATOM 5862 C CA . ALA A 1 739 ? -14.592 -57.541 12.702 1.00 25.50 739 ALA A CA 1
ATOM 5863 C C . ALA A 1 739 ? -15.516 -58.274 11.691 1.00 25.50 739 ALA A C 1
ATOM 5865 O O . ALA A 1 739 ? -16.548 -58.854 12.007 1.00 25.50 739 ALA A O 1
ATOM 5866 N N . THR A 1 740 ? -14.927 -58.412 10.493 1.00 24.28 740 THR A N 1
ATOM 5867 C CA . THR A 1 740 ? -14.813 -59.610 9.628 1.00 24.28 740 THR A CA 1
ATOM 5868 C C . THR A 1 740 ? -16.007 -60.106 8.797 1.00 24.28 740 THR A C 1
ATOM 5870 O O . THR A 1 740 ? -16.789 -60.955 9.202 1.00 24.28 740 THR A O 1
ATOM 5873 N N . SER A 1 741 ? -15.969 -59.680 7.528 1.00 27.56 741 SER A N 1
ATOM 5874 C CA . SER A 1 741 ? -15.841 -60.553 6.347 1.00 27.56 741 SER A CA 1
ATOM 5875 C C . SER A 1 741 ? -16.973 -61.538 6.043 1.00 27.56 741 SER A C 1
ATOM 5877 O O . SER A 1 741 ? -16.877 -62.728 6.317 1.00 27.56 741 SER A O 1
ATOM 5879 N N . THR A 1 742 ? -17.968 -61.097 5.274 1.00 32.84 742 THR A N 1
ATOM 5880 C CA . THR A 1 742 ? -18.047 -61.318 3.810 1.00 32.84 742 THR A CA 1
ATOM 5881 C C . THR A 1 742 ? -19.474 -61.085 3.306 1.00 32.84 742 THR A C 1
ATOM 5883 O O . THR A 1 742 ? -20.441 -61.484 3.942 1.00 32.84 742 THR A O 1
ATOM 5886 N N . LYS A 1 743 ? -19.571 -60.503 2.102 1.00 31.66 743 LYS A N 1
ATOM 5887 C CA . LYS A 1 743 ? -20.790 -60.196 1.328 1.00 31.66 743 LYS A CA 1
ATOM 5888 C C . LYS A 1 743 ? -21.613 -59.019 1.852 1.00 31.66 743 LYS A C 1
ATOM 5890 O O . LYS A 1 743 ? -22.583 -59.229 2.559 1.00 31.66 743 LYS A O 1
ATOM 5895 N N . LEU A 1 744 ? -21.261 -57.810 1.397 1.00 27.91 744 LEU A N 1
ATOM 5896 C CA . LEU A 1 744 ? -22.175 -56.715 1.014 1.00 27.91 744 LEU A CA 1
ATOM 5897 C C . LEU A 1 744 ? -21.338 -55.512 0.519 1.00 27.91 744 LEU A C 1
ATOM 5899 O O . LEU A 1 744 ? -21.208 -54.499 1.190 1.00 27.91 744 LEU A O 1
ATOM 5903 N N . GLU A 1 745 ? -20.749 -55.626 -0.675 1.00 28.70 745 GLU A N 1
ATOM 5904 C CA . GLU A 1 745 ? -19.993 -54.538 -1.336 1.00 28.70 745 GLU A CA 1
ATOM 5905 C C . GLU A 1 745 ? -20.734 -53.922 -2.542 1.00 28.70 745 GLU A C 1
ATOM 5907 O O . GLU A 1 745 ? -20.110 -53.394 -3.457 1.00 28.70 745 GLU A O 1
ATOM 5912 N N . LYS A 1 746 ? -22.074 -53.975 -2.613 1.00 28.78 746 LYS A N 1
ATOM 5913 C CA . LYS A 1 746 ? -22.790 -53.490 -3.819 1.00 28.78 746 LYS A CA 1
ATOM 5914 C C . LYS A 1 746 ? -23.936 -52.494 -3.644 1.00 28.78 746 LYS A C 1
ATOM 5916 O O . LYS A 1 746 ? -24.537 -52.140 -4.652 1.00 28.78 746 LYS A O 1
ATOM 5921 N N . GLU A 1 747 ? -24.202 -51.948 -2.456 1.00 27.02 747 GLU A N 1
ATOM 5922 C CA . GLU A 1 747 ? -25.367 -51.049 -2.283 1.00 27.02 747 GLU A CA 1
ATOM 5923 C C . GLU A 1 747 ? -25.114 -49.727 -1.525 1.00 27.02 747 GLU A C 1
ATOM 5925 O O . GLU A 1 747 ? -26.062 -49.044 -1.151 1.00 27.02 747 GLU A O 1
ATOM 5930 N N . ALA A 1 748 ? -23.858 -49.280 -1.384 1.00 27.31 748 ALA A N 1
ATOM 5931 C CA . ALA A 1 748 ? -23.508 -48.047 -0.656 1.00 27.31 748 ALA A CA 1
ATOM 5932 C C . ALA A 1 748 ? -23.072 -46.838 -1.525 1.00 27.31 748 ALA A C 1
ATOM 5934 O O . ALA A 1 748 ? -22.482 -45.900 -0.996 1.00 27.31 748 ALA A O 1
ATOM 5935 N N . ASP A 1 749 ? -23.362 -46.808 -2.835 1.00 28.34 749 ASP A N 1
ATOM 5936 C CA . ASP A 1 749 ? -22.854 -45.744 -3.736 1.00 28.34 749 ASP A CA 1
ATOM 5937 C C . ASP A 1 749 ? -23.935 -44.832 -4.361 1.00 28.34 749 ASP A C 1
ATOM 5939 O O . ASP A 1 749 ? -23.692 -44.161 -5.361 1.00 28.34 749 ASP A O 1
ATOM 5943 N N . SER A 1 750 ? -25.152 -44.769 -3.797 1.00 28.92 750 SER A N 1
ATOM 5944 C CA . SER A 1 750 ? -26.273 -44.045 -4.437 1.00 28.92 750 SER A CA 1
ATOM 5945 C C . SER A 1 750 ? -26.736 -42.737 -3.781 1.00 28.92 750 SER A C 1
ATOM 5947 O O . SER A 1 750 ? -27.660 -42.120 -4.308 1.00 28.92 750 SER A O 1
ATOM 5949 N N . ARG A 1 751 ? -26.121 -42.243 -2.690 1.00 32.34 751 ARG A N 1
ATOM 5950 C CA . ARG A 1 751 ? -26.519 -40.941 -2.088 1.00 32.34 751 ARG A CA 1
ATOM 5951 C C . ARG A 1 751 ? -25.392 -40.056 -1.539 1.00 32.34 751 ARG A C 1
ATOM 5953 O O . ARG A 1 751 ? -25.652 -39.183 -0.714 1.00 32.34 751 ARG A O 1
ATOM 5960 N N . LYS A 1 752 ? -24.166 -40.185 -2.053 1.00 28.12 752 LYS A N 1
ATOM 5961 C CA . LYS A 1 752 ? -23.214 -39.064 -2.017 1.00 28.12 752 LYS A CA 1
ATOM 5962 C C . LYS A 1 752 ? -23.598 -38.099 -3.135 1.00 28.12 752 LYS A C 1
ATOM 5964 O O . LYS A 1 752 ? -23.595 -38.484 -4.302 1.00 28.12 752 LYS A O 1
ATOM 5969 N N . VAL A 1 753 ? -23.922 -36.853 -2.793 1.00 29.92 753 VAL A N 1
ATOM 5970 C CA . VAL A 1 753 ? -23.824 -35.750 -3.755 1.00 29.92 753 VAL A CA 1
ATOM 5971 C C . VAL A 1 753 ? -22.343 -35.677 -4.118 1.00 29.92 753 VAL A C 1
ATOM 5973 O O . VAL A 1 753 ? -21.534 -35.158 -3.355 1.00 29.92 753 VAL A O 1
ATOM 5976 N N . LYS A 1 754 ? -21.968 -36.325 -5.225 1.00 27.31 754 LYS A N 1
ATOM 5977 C CA . LYS A 1 754 ? -20.640 -36.202 -5.817 1.00 27.31 754 LYS A CA 1
ATOM 5978 C C . LYS A 1 754 ? -20.543 -34.774 -6.343 1.00 27.31 754 LYS A C 1
ATOM 5980 O O . LYS A 1 754 ? -20.957 -34.502 -7.465 1.00 27.31 754 LYS A O 1
ATOM 5985 N N . PHE A 1 755 ? -19.999 -33.866 -5.539 1.00 27.69 755 PHE A N 1
ATOM 5986 C CA . PHE A 1 755 ? -19.221 -32.783 -6.122 1.00 27.69 755 PHE A CA 1
ATOM 5987 C C . PHE A 1 755 ? -18.072 -33.461 -6.863 1.00 27.69 755 PHE A C 1
ATOM 5989 O O . PHE A 1 755 ? -17.222 -34.105 -6.246 1.00 27.69 755 PHE A O 1
ATOM 5996 N N . LEU A 1 756 ? -18.130 -33.443 -8.196 1.00 28.22 756 LEU A N 1
ATOM 5997 C CA . LEU A 1 756 ? -17.004 -33.897 -8.994 1.00 28.22 756 LEU A CA 1
ATOM 5998 C C . LEU A 1 756 ? -15.881 -32.851 -8.917 1.00 28.22 756 LEU A C 1
ATOM 6000 O O . LEU A 1 756 ? -16.175 -31.656 -8.828 1.00 28.22 756 LEU A O 1
ATOM 6004 N N . PRO A 1 757 ? -14.614 -33.292 -8.983 1.00 29.78 757 PRO A N 1
ATOM 6005 C CA . PRO A 1 757 ? -13.464 -32.406 -9.043 1.00 29.78 757 PRO A CA 1
ATOM 6006 C C . PRO A 1 757 ? -13.580 -31.414 -10.202 1.00 29.78 757 PRO A C 1
ATOM 6008 O O . PRO A 1 757 ? -14.160 -31.707 -11.252 1.00 29.78 757 PRO A O 1
ATOM 6011 N N . THR A 1 758 ? -12.983 -30.247 -9.995 1.00 33.62 758 THR A N 1
ATOM 6012 C CA . THR A 1 758 ? -12.645 -29.255 -11.015 1.00 33.62 758 THR A CA 1
ATOM 6013 C C . THR A 1 758 ? -12.237 -29.914 -12.344 1.00 33.62 758 THR A C 1
ATOM 6015 O O . THR A 1 758 ? -11.265 -30.660 -12.394 1.00 33.62 758 THR A O 1
ATOM 6018 N N . GLY A 1 759 ? -12.977 -29.638 -13.433 1.00 37.44 759 GLY A N 1
ATOM 6019 C CA . GLY A 1 759 ? -12.510 -29.914 -14.805 1.00 37.44 759 GLY A CA 1
ATOM 6020 C C . GLY A 1 759 ? -13.434 -30.653 -15.789 1.00 37.44 759 GLY A C 1
ATOM 6021 O O . GLY A 1 759 ? -13.046 -30.796 -16.944 1.00 37.44 759 GLY A O 1
ATOM 6022 N N . VAL A 1 760 ? -14.643 -31.105 -15.432 1.00 35.22 760 VAL A N 1
ATOM 6023 C CA . VAL A 1 760 ? -15.498 -31.854 -16.389 1.00 35.22 760 VAL A CA 1
ATOM 6024 C C . VAL A 1 760 ? -16.559 -30.960 -17.045 1.00 35.22 760 VAL A C 1
ATOM 6026 O O . VAL A 1 760 ? -17.472 -30.462 -16.388 1.00 35.22 760 VAL A O 1
ATOM 6029 N N . HIS A 1 761 ? -16.468 -30.784 -18.368 1.00 37.28 761 HIS A N 1
ATOM 6030 C CA . HIS A 1 761 ? -17.461 -30.062 -19.172 1.00 37.28 761 HIS A CA 1
ATOM 6031 C C . HIS A 1 761 ? -18.855 -30.712 -19.111 1.00 37.28 761 HIS A C 1
ATOM 6033 O O . HIS A 1 761 ? -19.011 -31.919 -19.302 1.00 37.28 761 HIS A O 1
ATOM 6039 N N . HIS A 1 762 ? -19.891 -29.895 -18.920 1.00 52.38 762 HIS A N 1
ATOM 6040 C CA . HIS A 1 762 ? -21.288 -30.333 -18.910 1.00 52.38 762 HIS A CA 1
ATOM 6041 C C . HIS A 1 762 ? -21.768 -30.641 -20.343 1.00 52.38 762 HIS A C 1
ATOM 6043 O O . HIS A 1 762 ? -21.543 -29.851 -21.259 1.00 52.38 762 HIS A O 1
ATOM 6049 N N . THR A 1 763 ? -22.475 -31.757 -20.552 1.00 58.69 763 THR A N 1
ATOM 6050 C CA . THR A 1 763 ? -23.195 -32.040 -21.811 1.00 58.69 763 THR A CA 1
ATOM 6051 C C . THR A 1 763 ? -24.676 -32.278 -21.528 1.00 58.69 763 THR A C 1
ATOM 6053 O O . THR A 1 763 ? -25.032 -32.821 -20.482 1.00 58.69 763 THR A O 1
ATOM 6056 N N . LEU A 1 764 ? -25.554 -31.914 -22.472 1.00 55.56 764 LEU A N 1
ATOM 6057 C CA . LEU A 1 764 ? -27.002 -32.146 -22.349 1.00 55.56 764 LEU A CA 1
ATOM 6058 C C . LEU A 1 764 ? -27.331 -33.637 -22.156 1.00 55.56 764 LEU A C 1
ATOM 6060 O O . LEU A 1 764 ? -28.273 -33.981 -21.451 1.00 55.56 764 LEU A O 1
ATOM 6064 N N . GLN A 1 765 ? -26.509 -34.523 -22.724 1.00 64.62 765 GLN A N 1
ATOM 6065 C CA . GLN A 1 765 ? -26.583 -35.967 -22.511 1.00 64.62 765 GLN A CA 1
ATOM 6066 C C . GLN A 1 765 ? -26.393 -36.351 -21.034 1.00 64.62 765 GLN A C 1
ATOM 6068 O O . GLN A 1 765 ? -27.097 -37.233 -20.542 1.00 64.62 765 GLN A O 1
ATOM 6073 N N . HIS A 1 766 ? -25.467 -35.693 -20.327 1.00 61.12 766 HIS A N 1
ATOM 6074 C CA . HIS A 1 766 ? -25.225 -35.923 -18.901 1.00 61.12 766 HIS A CA 1
ATOM 6075 C C . HIS A 1 766 ? -26.413 -35.434 -18.065 1.00 61.12 766 HIS A C 1
ATOM 6077 O O . HIS A 1 766 ? -26.970 -36.196 -17.284 1.00 61.12 766 HIS A O 1
ATOM 6083 N N . TYR A 1 767 ? -26.886 -34.212 -18.330 1.00 65.12 767 TYR A N 1
ATOM 6084 C CA . TYR A 1 767 ? -28.043 -33.632 -17.642 1.00 65.12 767 TYR A CA 1
ATOM 6085 C C . TYR A 1 767 ? -29.322 -34.463 -17.841 1.00 65.12 767 TYR A C 1
ATOM 6087 O O . TYR A 1 767 ? -30.057 -34.762 -16.901 1.00 65.12 767 TYR A O 1
ATOM 6095 N N . ALA A 1 768 ? -29.586 -34.913 -19.067 1.00 71.44 768 ALA A N 1
ATOM 6096 C CA . ALA A 1 768 ? -30.775 -35.701 -19.360 1.00 71.44 768 ALA A CA 1
ATOM 6097 C C . ALA A 1 768 ? -30.812 -37.042 -18.616 1.00 71.44 768 ALA A C 1
ATOM 6099 O O . ALA A 1 768 ? -31.892 -37.519 -18.272 1.00 71.44 768 ALA A O 1
ATOM 6100 N N . ARG A 1 769 ? -29.656 -37.651 -18.326 1.00 68.31 769 ARG A N 1
ATOM 6101 C CA . ARG A 1 769 ? -29.594 -38.905 -17.564 1.00 68.31 769 ARG A CA 1
ATOM 6102 C C . ARG A 1 769 ? -30.187 -38.743 -16.160 1.00 68.31 769 ARG A C 1
ATOM 6104 O O . ARG A 1 769 ? -30.945 -39.606 -15.699 1.00 68.31 769 ARG A O 1
ATOM 6111 N N . ASP A 1 770 ? -29.904 -37.611 -15.532 1.00 64.69 770 ASP A N 1
ATOM 6112 C CA . ASP A 1 770 ? -30.277 -37.346 -14.147 1.00 64.69 770 ASP A CA 1
ATOM 6113 C C . ASP A 1 770 ? -31.695 -36.774 -14.051 1.00 64.69 770 ASP A C 1
ATOM 6115 O O . ASP A 1 770 ? -32.501 -37.246 -13.240 1.00 64.69 770 ASP A O 1
ATOM 6119 N N . TYR A 1 771 ? -32.063 -35.875 -14.968 1.00 71.50 771 TYR A N 1
ATOM 6120 C CA . TYR A 1 771 ? -33.290 -35.082 -14.857 1.00 71.50 771 TYR A CA 1
ATOM 6121 C C . TYR A 1 771 ? -34.419 -35.482 -15.830 1.00 71.50 771 TYR A C 1
ATOM 6123 O O . TYR A 1 771 ? -35.586 -35.205 -15.538 1.00 71.50 771 TYR A O 1
ATOM 6131 N N . PHE A 1 772 ? -34.153 -36.181 -16.950 1.00 81.38 772 PHE A N 1
ATOM 6132 C CA . PHE A 1 772 ? -35.211 -36.545 -17.917 1.00 81.38 772 PHE A CA 1
ATOM 6133 C C . PHE A 1 772 ? -35.909 -37.862 -17.576 1.00 81.38 772 PHE A C 1
ATOM 6135 O O . PHE A 1 772 ? -35.297 -38.832 -17.132 1.00 81.38 772 PHE A O 1
ATOM 6142 N N . ARG A 1 773 ? -37.215 -37.938 -17.834 1.00 76.88 773 ARG A N 1
ATOM 6143 C CA . ARG A 1 773 ? -38.039 -39.123 -17.586 1.00 76.88 773 ARG A CA 1
ATOM 6144 C C . ARG A 1 773 ? -37.497 -40.359 -18.299 1.00 76.88 773 ARG A C 1
ATOM 6146 O O . ARG A 1 773 ? -36.978 -40.291 -19.403 1.00 76.88 773 ARG A O 1
ATOM 6153 N N . SER A 1 774 ? -37.686 -41.528 -17.699 1.00 65.12 774 SER A N 1
ATOM 6154 C CA . SER A 1 774 ? -37.369 -42.787 -18.378 1.00 65.12 774 SER A CA 1
ATOM 6155 C C . SER A 1 774 ? -38.466 -43.128 -19.395 1.00 65.12 774 SER A C 1
ATOM 6157 O O . SER A 1 774 ? -39.655 -43.129 -19.064 1.00 65.12 774 SER A O 1
ATOM 6159 N N . SER A 1 775 ? -38.089 -43.421 -20.644 1.00 56.84 775 SER A N 1
ATOM 6160 C CA . SER A 1 775 ? -39.029 -43.892 -21.670 1.00 56.84 775 SER A CA 1
ATOM 6161 C C . SER A 1 775 ? -39.427 -45.338 -21.365 1.00 56.84 775 SER A C 1
ATOM 6163 O O . SER A 1 775 ? -38.718 -46.277 -21.711 1.00 56.84 775 SER A O 1
ATOM 6165 N N . LYS A 1 776 ? -40.529 -45.540 -20.633 1.00 53.84 776 LYS A N 1
ATOM 6166 C CA . LYS A 1 776 ? -40.923 -46.877 -20.148 1.00 53.84 776 LYS A CA 1
ATOM 6167 C C . LYS A 1 776 ? -41.814 -47.689 -21.098 1.00 53.84 776 LYS A C 1
ATOM 6169 O O . LYS A 1 776 ? -42.223 -48.780 -20.714 1.00 53.84 776 LYS A O 1
ATOM 6174 N N . LYS A 1 777 ? -42.141 -47.221 -22.311 1.00 48.56 777 LYS A N 1
ATOM 6175 C CA . LYS A 1 777 ? -43.032 -47.970 -23.227 1.00 48.56 777 LYS A CA 1
ATOM 6176 C C . LYS A 1 777 ? -42.741 -47.727 -24.717 1.00 48.56 777 LYS A C 1
ATOM 6178 O O . LYS A 1 777 ? -43.404 -46.909 -25.340 1.00 48.56 777 LYS A O 1
ATOM 6183 N N . SER A 1 778 ? -41.806 -48.481 -25.294 1.00 41.34 778 SER A N 1
ATOM 6184 C CA . SER A 1 778 ? -41.830 -48.911 -26.706 1.00 41.34 778 SER A CA 1
ATOM 6185 C C . SER A 1 778 ? -40.759 -49.985 -26.923 1.00 41.34 778 SER A C 1
ATOM 6187 O O . SER A 1 778 ? -39.651 -49.856 -26.417 1.00 41.34 778 SER A O 1
ATOM 6189 N N . LYS A 1 779 ? -41.069 -51.037 -27.689 1.00 46.19 779 LYS A N 1
ATOM 6190 C CA . LYS A 1 779 ? -40.107 -52.065 -28.140 1.00 46.19 779 LYS A CA 1
ATOM 6191 C C . LYS A 1 779 ? -39.092 -51.529 -29.174 1.00 46.19 779 LYS A C 1
ATOM 6193 O O . LYS A 1 779 ? -38.313 -52.304 -29.719 1.00 46.19 779 LYS A O 1
ATOM 6198 N N . GLN A 1 780 ? -39.072 -50.224 -29.443 1.00 44.91 780 GLN A N 1
ATOM 6199 C CA . GLN A 1 780 ? -38.011 -49.565 -30.202 1.00 44.91 780 GLN A CA 1
ATOM 6200 C C . GLN A 1 780 ? -36.881 -49.141 -29.259 1.00 44.91 780 GLN A C 1
ATOM 6202 O O . GLN A 1 780 ? -37.107 -48.424 -28.287 1.00 44.91 780 GLN A O 1
ATOM 6207 N N . ARG A 1 781 ? -35.666 -49.617 -29.562 1.00 41.34 781 ARG A N 1
ATOM 6208 C CA . ARG A 1 781 ? -34.389 -49.267 -28.916 1.00 41.34 781 ARG A CA 1
ATOM 6209 C C . ARG A 1 781 ? -34.368 -47.814 -28.421 1.00 41.34 781 ARG A C 1
ATOM 6211 O O . ARG A 1 781 ? -34.514 -46.909 -29.232 1.00 41.34 781 ARG A O 1
ATOM 6218 N N . ASN A 1 782 ? -34.150 -47.641 -27.112 1.00 47.69 782 ASN A N 1
ATOM 6219 C CA . ASN A 1 782 ? -33.711 -46.423 -26.420 1.00 47.69 782 ASN A CA 1
ATOM 6220 C C . ASN A 1 782 ? -33.913 -45.118 -27.210 1.00 47.69 782 ASN A C 1
ATOM 6222 O O . ASN A 1 782 ? -32.969 -44.606 -27.811 1.00 47.69 782 ASN A O 1
ATOM 6226 N N . GLN A 1 783 ? -35.119 -44.543 -27.165 1.00 55.03 783 GLN A N 1
ATOM 6227 C CA . GLN A 1 783 ? -35.267 -43.125 -27.491 1.00 55.03 783 GLN A CA 1
ATOM 6228 C C . GLN A 1 783 ? -34.504 -42.322 -26.434 1.00 55.03 783 GLN A C 1
ATOM 6230 O O . GLN A 1 783 ? -34.963 -42.131 -25.306 1.00 55.03 783 GLN A O 1
ATOM 6235 N N . GLU A 1 784 ? -33.302 -41.898 -26.797 1.00 64.81 784 GLU A N 1
ATOM 6236 C CA . GLU A 1 784 ? -32.523 -40.920 -26.059 1.00 64.81 784 GLU A CA 1
ATOM 6237 C C . GLU A 1 784 ? -33.278 -39.591 -26.114 1.00 64.81 784 GLU A C 1
ATOM 6239 O O . GLU A 1 784 ? -33.182 -38.856 -27.086 1.00 64.81 784 GLU A O 1
ATOM 6244 N N . LEU A 1 785 ? -34.067 -39.297 -25.076 1.00 69.75 785 LEU A N 1
ATOM 6245 C CA . LEU A 1 785 ? -34.961 -38.130 -25.017 1.00 69.75 785 LEU A CA 1
ATOM 6246 C C . LEU A 1 785 ? -34.246 -36.769 -25.117 1.00 69.75 785 LEU A C 1
ATOM 6248 O O . LEU A 1 785 ? -34.900 -35.741 -25.246 1.00 69.75 785 LEU A O 1
ATOM 6252 N N . TRP A 1 786 ? -32.916 -36.762 -25.027 1.00 69.12 786 TRP A N 1
ATOM 6253 C CA . TRP A 1 786 ? -32.061 -35.594 -25.243 1.00 69.12 786 TRP A CA 1
ATOM 6254 C C . TRP A 1 786 ? -31.640 -35.401 -26.704 1.00 69.12 786 TRP A C 1
ATOM 6256 O O . TRP A 1 786 ? -31.060 -34.369 -27.034 1.00 69.12 786 TRP A O 1
ATOM 6266 N N . LYS A 1 787 ? -31.919 -36.374 -27.579 1.00 67.25 787 LYS A N 1
ATOM 6267 C CA . LYS A 1 787 ? -31.715 -36.281 -29.025 1.00 67.25 787 LYS A CA 1
ATOM 6268 C C . LYS A 1 787 ? -33.014 -35.923 -29.735 1.00 67.25 787 LYS A C 1
ATOM 6270 O O . LYS A 1 787 ? -34.113 -36.215 -29.268 1.00 67.25 787 LYS A O 1
ATOM 6275 N N . TYR A 1 788 ? -32.860 -35.314 -30.906 1.00 66.69 788 TYR A N 1
ATOM 6276 C CA . TYR A 1 788 ? -33.966 -35.026 -31.809 1.00 66.69 788 TYR A CA 1
ATOM 6277 C C . TYR A 1 788 ? -34.735 -36.306 -32.180 1.00 66.69 788 TYR A C 1
ATOM 6279 O O . TYR A 1 788 ? -34.133 -37.323 -32.530 1.00 66.69 788 TYR A O 1
ATOM 6287 N N . SER A 1 789 ? -36.067 -36.231 -32.139 1.00 66.12 789 SER A N 1
ATOM 6288 C CA . SER A 1 789 ? -36.989 -37.275 -32.592 1.00 66.12 789 SER A CA 1
ATOM 6289 C C . SER A 1 789 ? -38.104 -36.642 -33.418 1.00 66.12 789 SER A C 1
ATOM 6291 O O . SER A 1 789 ? -38.536 -35.526 -33.133 1.00 66.12 789 SER A O 1
ATOM 6293 N N . LYS A 1 790 ? -38.579 -37.365 -34.437 1.00 59.00 790 LYS A N 1
ATOM 6294 C CA . LYS A 1 790 ? -39.732 -36.962 -35.255 1.00 59.00 790 LYS A CA 1
ATOM 6295 C C . LYS A 1 790 ? -41.076 -37.297 -34.603 1.00 59.00 790 LYS A C 1
ATOM 6297 O O . LYS A 1 790 ? -42.099 -36.845 -35.106 1.00 59.00 790 LYS A O 1
ATOM 6302 N N . ASP A 1 791 ? -41.083 -38.059 -33.511 1.00 63.88 791 ASP A N 1
ATOM 6303 C CA . ASP A 1 791 ? -42.305 -38.432 -32.798 1.00 63.88 791 ASP A CA 1
ATOM 6304 C C . ASP A 1 791 ? -42.650 -37.391 -31.722 1.00 63.88 791 ASP A C 1
ATOM 6306 O O . ASP A 1 791 ? -41.776 -37.044 -30.922 1.00 63.88 791 ASP A O 1
ATOM 6310 N N . PRO A 1 792 ? -43.907 -36.917 -31.635 1.00 63.41 792 PRO A N 1
ATOM 6311 C CA . PRO A 1 792 ? -44.307 -35.991 -30.584 1.00 63.41 792 PRO A CA 1
ATOM 6312 C C . PRO A 1 792 ? -44.198 -36.613 -29.192 1.00 63.41 792 PRO A C 1
ATOM 6314 O O . PRO A 1 792 ? -44.650 -37.734 -28.932 1.00 63.41 792 PRO A O 1
ATOM 6317 N N . LEU A 1 793 ? -43.594 -35.866 -28.262 1.00 68.62 793 LEU A N 1
ATOM 6318 C CA . LEU A 1 793 ? -43.462 -36.296 -26.874 1.00 68.62 793 LEU A CA 1
ATOM 6319 C C . LEU A 1 793 ? -44.837 -36.347 -26.227 1.00 68.62 793 LEU A C 1
ATOM 6321 O O . LEU A 1 793 ? -45.458 -35.317 -26.071 1.00 68.62 793 LEU A O 1
ATOM 6325 N N . LYS A 1 794 ? -45.267 -37.508 -25.728 1.00 69.88 794 LYS A N 1
ATOM 6326 C CA . LYS A 1 794 ? -46.569 -37.669 -25.045 1.00 69.88 794 LYS A CA 1
ATOM 6327 C C . LYS A 1 794 ? -46.638 -37.108 -23.610 1.00 69.88 794 LYS A C 1
ATOM 6329 O O . LYS A 1 794 ? -47.695 -37.160 -22.998 1.00 69.88 794 LYS A O 1
ATOM 6334 N N . LYS A 1 795 ? -45.503 -36.696 -23.029 1.00 73.00 795 LYS A N 1
ATOM 6335 C CA . LYS A 1 795 ? -45.330 -36.212 -21.637 1.00 73.00 795 LYS A CA 1
ATOM 6336 C C . LYS A 1 795 ? -44.150 -35.214 -21.569 1.00 73.00 795 LYS A C 1
ATOM 6338 O O . LYS A 1 795 ? -43.312 -35.262 -22.477 1.00 73.00 795 LYS A O 1
ATOM 6343 N N . PRO A 1 796 ? -44.015 -34.367 -20.528 1.00 75.81 796 PRO A N 1
ATOM 6344 C CA . PRO A 1 796 ? -42.886 -33.437 -20.359 1.00 75.81 796 PRO A CA 1
ATOM 6345 C C . PRO A 1 796 ? -41.558 -34.156 -20.086 1.00 75.81 796 PRO A C 1
ATOM 6347 O O . PRO A 1 796 ? -41.542 -35.240 -19.499 1.00 75.81 796 PRO A O 1
ATOM 6350 N N . LEU A 1 797 ? -40.436 -33.600 -20.563 1.00 78.44 797 LEU A N 1
ATOM 6351 C CA . LEU A 1 797 ? -39.106 -34.232 -20.482 1.00 78.44 797 LEU A CA 1
ATOM 6352 C C . LEU A 1 797 ? -38.633 -34.434 -19.045 1.00 78.44 797 LEU A C 1
ATOM 6354 O O . LEU A 1 797 ? -38.157 -35.521 -18.736 1.00 78.44 797 LEU A O 1
ATOM 6358 N N . LEU A 1 798 ? -38.796 -33.440 -18.175 1.00 79.00 798 LEU A N 1
ATOM 6359 C CA . LEU A 1 798 ? -38.321 -33.501 -16.793 1.00 79.00 798 LEU A CA 1
ATOM 6360 C C . LEU A 1 798 ? -39.184 -34.429 -15.932 1.00 79.00 798 LEU A C 1
ATOM 6362 O O . LEU A 1 798 ? -40.411 -34.434 -16.039 1.00 79.00 798 LEU A O 1
ATOM 6366 N N . LYS A 1 799 ? -38.535 -35.202 -15.053 1.00 79.06 799 LYS A N 1
ATOM 6367 C CA . LYS A 1 799 ? -39.209 -36.123 -14.119 1.00 79.06 799 LYS A CA 1
ATOM 6368 C C . LYS A 1 799 ? -40.129 -35.387 -13.140 1.00 79.06 799 LYS A C 1
ATOM 6370 O O . LYS A 1 799 ? -41.202 -35.903 -12.831 1.00 79.06 799 LYS A O 1
ATOM 6375 N N . ASP A 1 800 ? -39.728 -34.199 -12.695 1.00 75.06 800 ASP A N 1
ATOM 6376 C CA . ASP A 1 800 ? -40.428 -33.449 -11.646 1.00 75.06 800 ASP A CA 1
ATOM 6377 C C . ASP A 1 800 ? -41.725 -32.804 -12.149 1.00 75.06 800 ASP A C 1
ATOM 6379 O O . ASP A 1 800 ? -42.730 -32.799 -11.438 1.00 75.06 800 ASP A O 1
ATOM 6383 N N . LEU A 1 801 ? -41.755 -32.395 -13.423 1.00 74.00 801 LEU A N 1
ATOM 6384 C CA . LEU A 1 801 ? -42.940 -31.825 -14.074 1.00 74.00 801 LEU A CA 1
ATOM 6385 C C . LEU A 1 801 ? -44.081 -32.833 -14.255 1.00 74.00 801 LEU A C 1
ATOM 6387 O O . LEU A 1 801 ? -45.222 -32.431 -14.430 1.00 74.00 801 LEU A O 1
ATOM 6391 N N . ILE A 1 802 ? -43.815 -34.142 -14.185 1.00 71.38 802 ILE A N 1
ATOM 6392 C CA . ILE A 1 802 ? -44.856 -35.174 -14.342 1.00 71.38 802 ILE A CA 1
ATOM 6393 C C . ILE A 1 802 ? -45.893 -35.109 -13.209 1.00 71.38 802 ILE A C 1
ATOM 6395 O O . ILE A 1 802 ? -47.023 -35.551 -13.397 1.00 71.38 802 ILE A O 1
ATOM 6399 N N . LYS A 1 803 ? -45.519 -34.580 -12.037 1.00 73.12 803 LYS A N 1
ATOM 6400 C CA . LYS A 1 803 ? -46.396 -34.508 -10.860 1.00 73.12 803 LYS A CA 1
ATOM 6401 C C . LYS A 1 803 ? -47.322 -33.284 -10.857 1.00 73.12 803 LYS A C 1
ATOM 6403 O O . LYS A 1 803 ? -48.220 -33.235 -10.026 1.00 73.12 803 LYS A O 1
ATOM 6408 N N . GLN A 1 804 ? -47.103 -32.313 -11.745 1.00 77.56 804 GLN A N 1
ATOM 6409 C CA . GLN A 1 804 ? -47.854 -31.056 -11.808 1.00 77.56 804 GLN A CA 1
ATOM 6410 C C . GLN A 1 804 ? -48.620 -30.985 -13.137 1.00 77.56 804 GLN A C 1
ATOM 6412 O O . GLN A 1 804 ? -48.020 -30.720 -14.176 1.00 77.56 804 GLN A O 1
ATOM 6417 N N . GLU A 1 805 ? -49.932 -31.251 -13.122 1.00 70.88 805 GLU A N 1
ATOM 6418 C CA . GLU A 1 805 ? -50.752 -31.408 -14.341 1.00 70.88 805 GLU A CA 1
ATOM 6419 C C . GLU A 1 805 ? -50.780 -30.162 -15.239 1.00 70.88 805 GLU A C 1
ATOM 6421 O O . GLU A 1 805 ? -50.616 -30.293 -16.457 1.00 70.88 805 GLU A O 1
ATOM 6426 N N . ASP A 1 806 ? -50.892 -28.965 -14.656 1.00 70.06 806 ASP A N 1
ATOM 6427 C CA . ASP A 1 806 ? -50.944 -27.703 -15.410 1.00 70.06 806 ASP A CA 1
ATOM 6428 C C . ASP A 1 806 ? -49.624 -27.423 -16.142 1.00 70.06 806 ASP A C 1
ATOM 6430 O O . ASP A 1 806 ? -49.595 -27.166 -17.349 1.00 70.06 806 ASP A O 1
ATOM 6434 N N . LEU A 1 807 ? -48.496 -27.544 -15.431 1.00 69.25 807 LEU A N 1
ATOM 6435 C CA . LEU A 1 807 ? -47.167 -27.329 -16.011 1.00 69.25 807 LEU A CA 1
ATOM 6436 C C . LEU A 1 807 ? -46.784 -28.448 -16.986 1.00 69.25 807 LEU A C 1
ATOM 6438 O O . LEU A 1 807 ? -46.129 -28.195 -17.997 1.00 69.25 807 LEU A O 1
ATOM 6442 N N . SER A 1 808 ? -47.217 -29.682 -16.714 1.00 74.94 808 SER A N 1
ATOM 6443 C CA . SER A 1 808 ? -47.044 -30.820 -17.616 1.00 74.94 808 SER A CA 1
ATOM 6444 C C . SER A 1 808 ? -47.759 -30.593 -18.947 1.00 74.94 808 SER A C 1
ATOM 6446 O O . SER A 1 808 ? -47.181 -30.877 -19.999 1.00 74.94 808 SER A O 1
ATOM 6448 N N . SER A 1 809 ? -48.990 -30.074 -18.912 1.00 71.56 809 SER A N 1
ATOM 6449 C CA . SER A 1 809 ? -49.780 -29.781 -20.113 1.00 71.56 809 SER A CA 1
ATOM 6450 C C . SER A 1 809 ? -49.163 -28.641 -20.921 1.00 71.56 809 SER A C 1
ATOM 6452 O O . SER A 1 809 ? -48.924 -28.808 -22.116 1.00 71.56 809 SER A O 1
ATOM 6454 N N . MET A 1 810 ? -48.761 -27.545 -20.269 1.00 70.81 810 MET A N 1
ATOM 6455 C CA . MET A 1 810 ? -48.075 -26.436 -20.948 1.00 70.81 810 MET A CA 1
ATOM 6456 C C . MET A 1 810 ? -46.735 -26.852 -21.570 1.00 70.81 810 MET A C 1
ATOM 6458 O O . MET A 1 810 ? -46.414 -26.454 -22.692 1.00 70.81 810 MET A O 1
ATOM 6462 N N . ALA A 1 811 ? -45.947 -27.676 -20.874 1.00 71.88 811 ALA A N 1
ATOM 6463 C CA . ALA A 1 811 ? -44.678 -28.181 -21.393 1.00 71.88 811 ALA A CA 1
ATOM 6464 C C . ALA A 1 811 ? -44.873 -29.149 -22.575 1.00 71.88 811 ALA A C 1
ATOM 6466 O O . ALA A 1 811 ? -44.046 -29.188 -23.488 1.00 71.88 811 ALA A O 1
ATOM 6467 N N . HIS A 1 812 ? -45.960 -29.925 -22.571 1.00 72.81 812 HIS A N 1
ATOM 6468 C CA . HIS A 1 812 ? -46.336 -30.800 -23.678 1.00 72.81 812 HIS A CA 1
ATOM 6469 C C . HIS A 1 812 ? -46.761 -30.002 -24.921 1.00 72.81 812 HIS A C 1
ATOM 6471 O O . HIS A 1 812 ? -46.231 -30.253 -26.004 1.00 72.81 812 HIS A O 1
ATOM 6477 N N . GLU A 1 813 ? -47.639 -29.008 -24.763 1.00 69.00 813 GLU A N 1
ATOM 6478 C CA . GLU A 1 813 ? -48.065 -28.116 -25.852 1.00 69.00 813 GLU A CA 1
ATOM 6479 C C . GLU A 1 813 ? -46.890 -27.339 -26.451 1.00 69.00 813 GLU A C 1
ATOM 6481 O O . GLU A 1 813 ? -46.721 -27.312 -27.668 1.00 69.00 813 GLU A O 1
ATOM 6486 N N . SER A 1 814 ? -46.011 -26.801 -25.599 1.00 69.75 814 SER A N 1
ATOM 6487 C CA . SER A 1 814 ? -44.816 -26.070 -26.038 1.00 69.75 814 SER A CA 1
ATOM 6488 C C . SER A 1 814 ? -43.901 -26.932 -26.915 1.00 69.75 814 SER A C 1
ATOM 6490 O O . SER A 1 814 ? -43.326 -26.447 -27.888 1.00 69.75 814 SER A O 1
ATOM 6492 N N . TYR A 1 815 ? -43.770 -28.227 -26.605 1.00 73.62 815 TYR A N 1
ATOM 6493 C CA . TYR A 1 815 ? -42.972 -29.143 -27.420 1.00 73.62 815 TYR A CA 1
ATOM 6494 C C . TYR A 1 815 ? -43.616 -29.430 -28.781 1.00 73.62 815 TYR A C 1
ATOM 6496 O O . TYR A 1 815 ? -42.914 -29.468 -29.791 1.00 73.62 815 TYR A O 1
ATOM 6504 N N . ILE A 1 816 ? -44.940 -29.613 -28.819 1.00 68.00 816 ILE A N 1
ATOM 6505 C CA . ILE A 1 816 ? -45.682 -29.811 -30.072 1.00 68.00 816 ILE A CA 1
ATOM 6506 C C . ILE A 1 816 ? -45.564 -28.568 -30.961 1.00 68.00 816 ILE A C 1
ATOM 6508 O O . ILE A 1 816 ? -45.311 -28.703 -32.156 1.00 68.00 816 ILE A O 1
ATOM 6512 N N . ASP A 1 817 ? -45.659 -27.367 -30.386 1.00 63.72 817 ASP A N 1
ATOM 6513 C CA . ASP A 1 817 ? -45.449 -26.109 -31.107 1.00 63.72 817 ASP A CA 1
ATOM 6514 C C . ASP A 1 817 ? -44.031 -26.034 -31.703 1.00 63.72 817 ASP A C 1
ATOM 6516 O O . ASP A 1 817 ? -43.877 -25.749 -32.891 1.00 63.72 817 ASP A O 1
ATOM 6520 N N . ILE A 1 818 ? -42.991 -26.379 -30.931 1.00 65.56 818 ILE A N 1
ATOM 6521 C CA . ILE A 1 818 ? -41.603 -26.443 -31.427 1.00 65.56 818 ILE A CA 1
ATOM 6522 C C . ILE A 1 818 ? -41.480 -27.433 -32.593 1.00 65.56 818 ILE A C 1
ATOM 6524 O O . ILE A 1 818 ? -40.854 -27.130 -33.610 1.00 65.56 818 ILE A O 1
ATOM 6528 N N . GLN A 1 819 ? -42.088 -28.611 -32.477 1.00 65.38 819 GLN A N 1
ATOM 6529 C CA . GLN A 1 819 ? -42.002 -29.654 -33.495 1.00 65.38 819 GLN A CA 1
ATOM 6530 C C . GLN A 1 819 ? -42.770 -29.300 -34.775 1.00 65.38 819 GLN A C 1
ATOM 6532 O O . GLN A 1 819 ? -42.274 -29.553 -35.872 1.00 65.38 819 GLN A O 1
ATOM 6537 N N . ASN A 1 820 ? -43.939 -28.668 -34.651 1.00 61.03 820 ASN A N 1
ATOM 6538 C CA . ASN A 1 820 ? -44.728 -28.185 -35.783 1.00 61.03 820 ASN A CA 1
ATOM 6539 C C . ASN A 1 820 ? -43.990 -27.086 -36.553 1.00 61.03 820 ASN A C 1
ATOM 6541 O O . ASN A 1 820 ? -44.039 -27.069 -37.781 1.00 61.03 820 ASN A O 1
ATOM 6545 N N . ILE A 1 821 ? -43.246 -26.218 -35.860 1.00 55.50 821 ILE A N 1
ATOM 6546 C CA . ILE A 1 821 ? -42.419 -25.191 -36.505 1.00 55.50 821 ILE A CA 1
ATOM 6547 C C . ILE A 1 821 ? -41.274 -25.828 -37.310 1.00 55.50 821 ILE A C 1
ATOM 6549 O O . ILE A 1 821 ? -41.004 -25.392 -38.428 1.00 55.50 821 ILE A O 1
ATOM 6553 N N . TYR A 1 822 ? -40.658 -26.897 -36.796 1.00 53.53 822 TYR A N 1
ATOM 6554 C CA . TYR A 1 822 ? -39.635 -27.661 -37.523 1.00 53.53 822 TYR A CA 1
ATOM 6555 C C . TYR A 1 822 ? -40.195 -28.499 -38.686 1.00 53.53 822 TYR A C 1
ATOM 6557 O O . TYR A 1 822 ? -39.478 -28.748 -39.652 1.00 53.53 822 TYR A O 1
ATOM 6565 N N . ALA A 1 823 ? -41.450 -28.951 -38.611 1.00 53.38 823 ALA A N 1
ATOM 6566 C CA . ALA A 1 823 ? -42.083 -29.751 -39.662 1.00 53.38 823 ALA A CA 1
ATOM 6567 C C . ALA A 1 823 ? -42.616 -28.908 -40.836 1.00 53.38 823 ALA A C 1
ATOM 6569 O O . ALA A 1 823 ? -42.699 -29.418 -41.951 1.00 53.38 823 ALA A O 1
ATOM 6570 N N . PHE A 1 824 ? -42.969 -27.636 -40.608 1.00 47.12 824 PHE A N 1
ATOM 6571 C CA . PHE A 1 824 ? -43.589 -26.781 -41.628 1.00 47.12 824 PHE A CA 1
ATOM 6572 C C . PHE A 1 824 ? -42.607 -26.044 -42.552 1.00 47.12 824 PHE A C 1
ATOM 6574 O O . PHE A 1 824 ? -43.046 -25.546 -43.582 1.00 47.12 824 PHE A O 1
ATOM 6581 N N . ASN A 1 825 ? -41.312 -25.943 -42.223 1.00 48.03 825 ASN A N 1
ATOM 6582 C CA . ASN A 1 825 ? -40.363 -25.134 -42.999 1.00 48.03 825 ASN A CA 1
ATOM 6583 C C . ASN A 1 825 ? -38.932 -25.680 -42.903 1.00 48.03 825 ASN A C 1
ATOM 6585 O O . ASN A 1 825 ? -38.204 -25.348 -41.969 1.00 48.03 825 ASN A O 1
ATOM 6589 N N . SER A 1 826 ? -38.508 -26.484 -43.882 1.00 42.88 826 SER A N 1
ATOM 6590 C CA . SER A 1 826 ? -37.120 -26.954 -43.974 1.00 42.88 826 SER A CA 1
ATOM 6591 C C . SER A 1 826 ? -36.133 -25.908 -44.489 1.00 42.88 826 SER A C 1
ATOM 6593 O O . SER A 1 826 ? -34.941 -26.130 -44.320 1.00 42.88 826 SER A O 1
ATOM 6595 N N . ASP A 1 827 ? -36.576 -24.784 -45.072 1.00 44.66 827 ASP A N 1
ATOM 6596 C CA . ASP A 1 827 ? -35.645 -23.960 -45.863 1.00 44.66 827 ASP A CA 1
ATOM 6597 C C . ASP A 1 827 ? -35.531 -22.474 -45.516 1.00 44.66 827 ASP A C 1
ATOM 6599 O O . ASP A 1 827 ? -34.552 -21.863 -45.923 1.00 44.66 827 ASP A O 1
ATOM 6603 N N . PHE A 1 828 ? -36.416 -21.850 -44.738 1.00 43.81 828 PHE A N 1
ATOM 6604 C CA . PHE A 1 828 ? -36.264 -20.412 -44.465 1.00 43.81 828 PHE A CA 1
ATOM 6605 C C . PHE A 1 828 ? -36.936 -19.999 -43.156 1.00 43.81 828 PHE A C 1
ATOM 6607 O O . PHE A 1 828 ? -38.103 -19.627 -43.168 1.00 43.81 828 PHE A O 1
ATOM 6614 N N . LEU A 1 829 ? -36.203 -20.030 -42.034 1.00 42.06 829 LEU A N 1
ATOM 6615 C CA . LEU A 1 829 ? -36.459 -19.174 -40.864 1.00 42.06 829 LEU A CA 1
ATOM 6616 C C . LEU A 1 829 ? -35.307 -19.231 -39.847 1.00 42.06 829 LEU A C 1
ATOM 6618 O O . LEU A 1 829 ? -34.958 -20.285 -39.326 1.00 42.06 829 LEU A O 1
ATOM 6622 N N . ASP A 1 830 ? -34.741 -18.059 -39.558 1.00 48.19 830 ASP A N 1
ATOM 6623 C CA . ASP A 1 830 ? -33.641 -17.859 -38.612 1.00 48.19 830 ASP A CA 1
ATOM 6624 C C . ASP A 1 830 ? -34.152 -17.892 -37.155 1.00 48.19 830 ASP A C 1
ATOM 6626 O O . ASP A 1 830 ? -35.280 -17.457 -36.875 1.00 48.19 830 ASP A O 1
ATOM 6630 N N . GLY A 1 831 ? -33.328 -18.376 -36.213 1.00 45.94 831 GLY A N 1
ATOM 6631 C CA . GLY A 1 831 ? -33.711 -18.717 -34.822 1.00 45.94 831 GLY A CA 1
ATOM 6632 C C . GLY A 1 831 ? -34.360 -17.586 -34.000 1.00 45.94 831 GLY A C 1
ATOM 6633 O O . GLY A 1 831 ? -34.986 -17.818 -32.966 1.00 45.94 831 GLY A O 1
ATOM 6634 N N . ILE A 1 832 ? -34.281 -16.359 -34.508 1.00 45.41 832 ILE A N 1
ATOM 6635 C CA . ILE A 1 832 ? -34.881 -15.121 -34.000 1.00 45.41 832 ILE A CA 1
ATOM 6636 C C . ILE A 1 832 ? -36.413 -15.183 -33.966 1.00 45.41 832 ILE A C 1
ATOM 6638 O O . ILE A 1 832 ? -37.044 -14.720 -33.013 1.00 45.41 832 ILE A O 1
ATOM 6642 N N . THR A 1 833 ? -37.027 -15.759 -34.999 1.00 46.62 833 THR A N 1
ATOM 6643 C CA . THR A 1 833 ? -38.494 -15.767 -35.128 1.00 46.62 833 THR A CA 1
ATOM 6644 C C . THR A 1 833 ? -39.122 -16.815 -34.206 1.00 46.62 833 THR A C 1
ATOM 6646 O O . THR A 1 833 ? -40.208 -16.595 -33.668 1.00 46.62 833 THR A O 1
ATOM 6649 N N . LEU A 1 834 ? -38.384 -17.899 -33.935 1.00 46.22 834 LEU A N 1
ATOM 6650 C CA . LEU A 1 834 ? -38.737 -18.945 -32.972 1.00 46.22 834 LEU A CA 1
ATOM 6651 C C . LEU A 1 834 ? -38.825 -18.380 -31.543 1.00 46.22 834 LEU A C 1
ATOM 6653 O O . LEU A 1 834 ? -39.815 -18.592 -30.844 1.00 46.22 834 LEU A O 1
ATOM 6657 N N . ALA A 1 835 ? -37.825 -17.591 -31.134 1.00 47.53 835 ALA A N 1
ATOM 6658 C CA . ALA A 1 835 ? -37.791 -16.956 -29.817 1.00 47.53 835 ALA A CA 1
ATOM 6659 C C . ALA A 1 835 ? -38.903 -15.905 -29.640 1.00 47.53 835 ALA A C 1
ATOM 6661 O O . ALA A 1 835 ? -39.444 -15.744 -28.546 1.00 47.53 835 ALA A O 1
ATOM 6662 N N . TYR A 1 836 ? -39.273 -15.201 -30.715 1.00 44.38 836 TYR A N 1
ATOM 6663 C CA . TYR A 1 836 ? -40.328 -14.188 -30.671 1.00 44.38 836 TYR A CA 1
ATOM 6664 C C . TYR A 1 836 ? -41.735 -14.799 -30.545 1.00 44.38 836 TYR A C 1
ATOM 6666 O O . TYR A 1 836 ? -42.534 -14.305 -29.746 1.00 44.38 836 TYR A O 1
ATOM 6674 N N . LEU A 1 837 ? -42.029 -15.890 -31.266 1.00 44.25 837 LEU A N 1
ATOM 6675 C CA . LEU A 1 837 ? -43.315 -16.605 -31.195 1.00 44.25 837 LEU A CA 1
ATOM 6676 C C . LEU A 1 837 ? -43.529 -17.294 -29.839 1.00 44.25 837 LEU A C 1
ATOM 6678 O O . LEU A 1 837 ? -44.602 -17.167 -29.252 1.00 44.25 837 LEU A O 1
ATOM 6682 N N . LEU A 1 838 ? -42.497 -17.946 -29.292 1.00 49.53 838 LEU A N 1
ATOM 6683 C CA . LEU A 1 838 ? -42.583 -18.594 -27.977 1.00 49.53 838 LEU A CA 1
ATOM 6684 C C . LEU A 1 838 ? -42.774 -17.570 -26.844 1.00 49.53 838 LEU A C 1
ATOM 6686 O O . LEU A 1 838 ? -43.596 -17.781 -25.954 1.00 49.53 838 LEU A O 1
ATOM 6690 N N . ARG A 1 839 ? -42.095 -16.414 -26.917 1.00 44.97 839 ARG A N 1
ATOM 6691 C CA . ARG A 1 839 ? -42.185 -15.347 -25.902 1.00 44.97 839 ARG A CA 1
ATOM 6692 C C . ARG A 1 839 ? -43.506 -14.574 -25.928 1.00 44.97 839 ARG A C 1
ATOM 6694 O O . ARG A 1 839 ? -43.921 -14.042 -24.901 1.00 44.97 839 ARG A O 1
ATOM 6701 N N . THR A 1 840 ? -44.161 -14.472 -27.084 1.00 47.09 840 THR A N 1
ATOM 6702 C CA . THR A 1 840 ? -45.465 -13.794 -27.190 1.00 47.09 840 THR A CA 1
ATOM 6703 C C . THR A 1 840 ? -46.628 -14.683 -26.754 1.00 47.09 840 THR A C 1
ATOM 6705 O O . THR A 1 840 ? -47.604 -14.150 -26.226 1.00 47.09 840 THR A O 1
ATOM 6708 N N . ARG A 1 841 ? -46.517 -16.012 -26.905 1.00 41.53 841 ARG A N 1
ATOM 6709 C CA . ARG A 1 841 ? -47.550 -16.975 -26.481 1.00 41.53 841 ARG A CA 1
ATOM 6710 C C . ARG A 1 841 ? -47.443 -17.393 -25.011 1.00 41.53 841 ARG A C 1
ATOM 6712 O O . ARG A 1 841 ? -48.466 -17.470 -24.342 1.00 41.53 841 ARG A O 1
ATOM 6719 N N . TYR A 1 842 ? -46.231 -17.595 -24.490 1.00 47.41 842 TYR A N 1
ATOM 6720 C CA . TYR A 1 842 ? -45.995 -18.042 -23.114 1.00 47.41 842 TYR A CA 1
ATOM 6721 C C . TYR A 1 842 ? -45.210 -16.967 -22.349 1.00 47.41 842 TYR A C 1
ATOM 6723 O O . TYR A 1 842 ? -43.984 -16.910 -22.385 1.00 47.41 842 TYR A O 1
ATOM 6731 N N . LYS A 1 843 ? -45.926 -16.062 -21.667 1.00 40.28 843 LYS A N 1
ATOM 6732 C CA . LYS A 1 843 ? -45.340 -14.906 -20.952 1.00 40.28 843 LYS A CA 1
ATOM 6733 C C . LYS A 1 843 ? -44.505 -15.265 -19.708 1.00 40.28 843 LYS A C 1
ATOM 6735 O O . LYS A 1 843 ? -43.914 -14.370 -19.116 1.00 40.28 843 LYS A O 1
ATOM 6740 N N . THR A 1 844 ? -44.434 -16.534 -19.313 1.00 38.53 844 THR A N 1
ATOM 6741 C CA . THR A 1 844 ? -43.880 -16.977 -18.021 1.00 38.53 844 THR A CA 1
ATOM 6742 C C . THR A 1 844 ? -42.833 -18.082 -18.177 1.00 38.53 844 THR A C 1
ATOM 6744 O O . THR A 1 844 ? -42.969 -19.158 -17.607 1.00 38.53 844 THR A O 1
ATOM 6747 N N . TRP A 1 845 ? -41.783 -17.837 -18.961 1.00 33.19 845 TRP A N 1
ATOM 6748 C CA . TRP A 1 845 ? -40.564 -18.657 -18.935 1.00 33.19 845 TRP A CA 1
ATOM 6749 C C . TRP A 1 845 ? -39.395 -17.816 -18.411 1.00 33.19 845 TRP A C 1
ATOM 6751 O O . TRP A 1 845 ? -38.539 -17.342 -19.152 1.00 33.19 845 TRP A O 1
ATOM 6761 N N . THR A 1 846 ? -39.402 -17.603 -17.100 1.00 33.62 846 THR A N 1
ATOM 6762 C CA . THR A 1 846 ? -38.208 -17.362 -16.284 1.00 33.62 846 THR A CA 1
ATOM 6763 C C . THR A 1 846 ? -38.047 -18.615 -15.431 1.00 33.62 846 THR A C 1
ATOM 6765 O O . THR A 1 846 ? -38.997 -18.964 -14.737 1.00 33.62 846 THR A O 1
ATOM 6768 N N . CYS A 1 847 ? -36.880 -19.262 -15.514 1.00 28.92 847 CYS A N 1
ATOM 6769 C CA . CYS A 1 847 ? -36.490 -20.549 -14.905 1.00 28.92 847 CYS A CA 1
ATOM 6770 C C . CYS A 1 847 ? -36.737 -21.802 -15.766 1.00 28.92 847 CYS A C 1
ATOM 6772 O O . CYS A 1 847 ? -37.811 -22.392 -15.708 1.00 28.92 847 CYS A O 1
ATOM 6774 N N . VAL A 1 848 ? -35.687 -22.239 -16.477 1.00 28.83 848 VAL A N 1
ATOM 6775 C CA . VAL A 1 848 ? -35.085 -23.588 -16.371 1.00 28.83 848 VAL A CA 1
ATOM 6776 C C . VAL A 1 848 ? -33.579 -23.437 -16.534 1.00 28.83 848 VAL A C 1
ATOM 6778 O O . VAL A 1 848 ? -33.182 -22.707 -17.471 1.00 28.83 848 VAL A O 1
#

Solvent-accessible surface area (backbone atoms only — not comparable to full-atom values): 49535 Å² total; per-residue (Å²): 110,72,67,59,55,53,50,52,50,49,54,52,51,49,51,52,51,52,54,50,49,54,48,52,52,55,49,51,55,51,49,52,51,52,52,52,50,50,53,51,52,58,52,47,56,57,51,51,58,56,50,52,61,52,50,59,60,53,59,65,62,65,64,77,77,74,82,84,87,88,85,86,90,85,89,87,82,90,85,83,91,78,92,80,92,78,86,80,84,53,82,65,60,59,57,70,70,30,36,52,62,59,50,32,76,72,50,36,42,95,78,52,73,57,48,42,74,91,70,82,68,94,65,41,57,46,91,61,93,48,67,63,55,38,45,50,44,44,53,41,52,52,44,52,49,40,63,29,66,65,68,76,65,86,82,58,86,85,60,79,75,69,40,70,40,58,63,64,52,49,51,53,60,74,63,65,80,82,60,76,72,67,52,55,63,51,50,68,74,63,68,85,74,92,84,90,81,71,96,79,56,56,68,60,56,50,52,44,55,49,46,45,50,50,54,51,48,64,69,68,48,73,80,70,51,74,65,49,45,47,34,49,50,38,33,48,35,56,78,37,66,85,43,31,53,46,54,53,52,55,49,52,17,51,54,28,87,49,88,50,63,67,31,37,52,42,42,49,43,55,51,31,54,39,20,68,33,40,48,59,47,86,83,48,39,61,23,52,52,45,53,33,71,73,45,89,50,84,60,25,64,58,28,46,54,31,37,59,52,30,64,80,46,80,61,46,93,45,38,82,26,66,63,52,51,41,30,65,73,71,67,46,84,39,74,47,63,36,32,37,45,75,71,51,74,46,79,40,85,54,60,89,80,39,34,37,62,59,52,51,48,53,52,28,63,74,68,65,43,78,68,58,75,40,52,45,48,29,38,34,50,103,89,48,77,45,76,58,60,83,85,35,48,46,48,38,56,49,23,50,30,17,39,53,27,23,51,73,67,42,54,57,86,80,18,63,44,56,32,35,48,43,77,36,29,55,58,75,78,68,55,50,86,80,28,66,59,47,28,51,38,48,30,35,40,50,54,52,27,35,23,72,54,74,53,72,72,98,44,71,68,57,54,32,44,52,40,26,54,51,46,36,59,77,61,43,91,68,86,50,70,71,61,49,66,70,45,41,76,69,50,43,30,68,92,75,50,90,50,74,69,41,54,53,51,49,53,51,48,20,55,52,49,58,69,32,63,64,56,74,76,77,46,93,48,57,67,59,54,36,32,51,52,46,52,46,47,59,70,75,39,45,75,78,28,26,47,78,40,70,24,63,32,41,39,38,86,100,40,78,44,75,55,37,36,37,34,42,32,46,72,31,43,33,32,28,43,96,84,71,45,78,77,43,82,43,44,50,68,41,54,68,46,78,45,70,45,76,46,82,52,96,93,45,78,42,36,17,33,35,41,29,33,51,86,72,48,56,34,39,37,33,20,93,57,18,67,58,54,46,49,54,55,48,53,52,43,53,55,26,40,67,60,32,41,39,32,35,20,55,42,64,39,91,84,68,100,53,91,57,55,43,74,45,48,52,35,38,46,30,38,47,45,91,77,50,69,81,56,94,92,56,86,60,82,49,38,39,32,36,28,71,81,79,72,46,62,22,34,44,55,52,92,32,46,45,68,40,33,34,78,62,88,77,55,69,70,58,52,51,41,50,27,54,47,29,59,70,56,82,88,82,85,86,80,90,82,84,86,83,92,81,90,85,92,80,83,89,82,85,78,74,84,73,80,71,73,93,84,77,84,88,50,67,69,61,53,35,70,77,47,35,52,79,84,87,82,67,98,61,81,79,74,57,86,76,51,92,69,95,67,79,66,94,57,42,60,43,52,74,43,71,78,38,67,70,60,22,49,53,47,28,52,55,49,50,54,55,49,50,56,59,72,75,49,93,83,80,81,64,75,68,57,58,56,51,54,51,50,71,75,48,85,80,80,79,88,131

Radius of gyration: 36.52 Å; Cα contacts (8 Å, |Δi|>4): 1031; chains: 1; bounding box: 100×97×96 Å

Nearest PDB structures (foldseek):
  3pvl-assembly1_A  TM=8.843E-01  e=1.546E-55  Mus musculus
  5f3y-assembly1_A  TM=9.057E-01  e=3.557E-46  Mus musculus
  5xbf-assembly1_A  TM=6.681E-01  e=1.269E-24  Homo sapiens
  5mv9-assembly1_A  TM=6.654E-01  e=2.028E-24  Homo sapiens
  5mv7-assembly1_A  TM=6.091E-01  e=3.092E-24  Homo sapiens

Sequence (848 aa):
MKQGFTRLQAVYRSKILSTRYRKICQWIINLQSFCRGYLLRKTLKRKEFCSLQSQELYQQRSVDLTDSSGGQIHDIPNVVEHKTSAQETSKEDLKTSNSFAGFAAKYFQDNATSSFTTKALRKSLLQLDDVVDQIASLAVWTVILQFMLNRQESEDEEDKKNYRCVMSRLQSTLEKKLNYQDLEKIVSDTTNEEQAGSSTSVAEDLSVLMTFSRLNCFLADPPLSDLERVHFVVGLGILRPHLRDEIYCQLCKQLTNNDNNDAVSRGWTLLSLCALSFPPSQKLFPYLSNFVSDSQMAQASSCESFLQKMSELLPRKQPPCWMEYQFVVNKTAISLSVTLTDGNDLTFNVTPFIIVEDLKRQISDQINLKDDFGFSLFMTTSDKMVRVEDGSYVMDAVSLSEQEAKEAGSEEEDGTGKMIFRKEIFTPWHDPAADPVATDLIYSQVVEGVSTDEYSTDQEDDLAMFAAQRYFIENGLKLDEDSLKSLINTYIPDTYIQGESDVSRWVDLISIKLKDSYFSNNITDALKVKQDVVSYARYKWPLLFSRFYEVSKLNGPQLSKDEALIAVNWTGVYAVDHDEQILLELSFPEIFNITASSFKTSGMSQKGVALLSVGGDMYTCLTSSADNLGNSIKTFIDGLKERSKYAIAIKSCSFSENTSQLIFKKGDFIQLDKQSIKSPGTQPLSYSGLNMNNNQNGKFSTDCVYIIPTITKPPLVILNLLTHWANSQRDVEVGQSNATSTKLEKEADSRKVKFLPTGVHHTLQHYARDYFRSSKKSKQRNQELWKYSKDPLKKPLLKDLIKQEDLSSMAHESYIDIQNIYAFNSDFLDGITLAYLLRTRYKTWTCV

Mean predicted aligned error: 17.91 Å

Foldseek 3Di:
DVVVVVVVVVVVVVVVVVVVVVVVVVVVVVVVVVVVVVVVVVVVVVVVVVVVVVVVVVVVVVVVPPPDDDDDDDDDDDDDDDDDDDDDDDPVNLLVCQALQNVLCVFFPPSDHLAADLDQDPWFRGDDPQLLLGLLLSLLLVLLSCQLVVPQDDDDVVQPPPLAALLVLVCCLVPDPDDVVVVVVVCVVPPPDDDDDDDPCVSVVSNSVSSNVSSVVVVVRHDDDSVSSLQSNLSCCLVPVSCLQSSLSSLSRNLHPDPPPSSNLSSLLSLLQNLQAAERDPVNLSNSLSSLVPDPDPSSVSSNVSNVVRVVDDGANGGFAPLRSCCSNVVDFRWAWEAFLLRDIDIDRDDSQDFQVNVLVVVCVVLVPPPSPQWFKWFDAPPDIHTDDHPHGPRSVQRVQLSVQSSVPDHRVPRRTHIYTAGQADALPDALVVGLSNLVRHLSNLQQCQLQVVPDDPDVLVLLLQLLLVCCLVPNLDDDLVVQLVCVNVRHYPVQCPDPVSSVVSSVSNNVNSPDCCRVPPDPDNSVSSRVSSVCSCVRCFQSSWDKFWFQWKDKVVDTDGIWIWTQHNQAIFIAHPVRDTPDGDGLLQFDDKDWDFDDDPNDTWIWMWTAGLLRMIMITT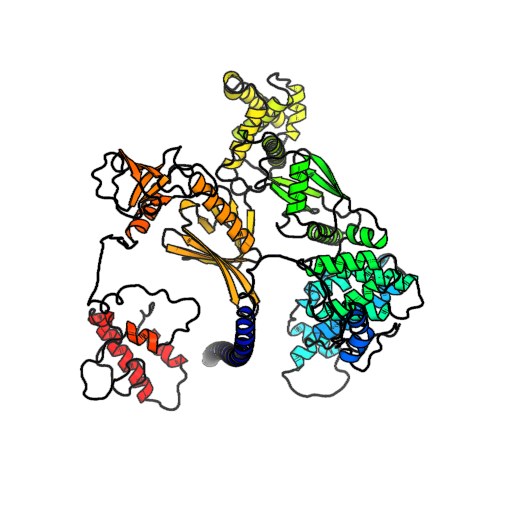GPCRVVVRVRSVVSQVVLLLQFQKKFFLAADPDDPDPAADGDHHLFIWGWDPPQRDDPPDNRQKTWTAGPVVRDTHIDGPVGIDRRSHNDDDDPVSSVSNSVSSVPDDDDDDDDDDDDDDDDPPDDDDDDPPPDDPDDDDDLLVVLVVFFDDPPDDPDPDPSVSDDDLDQDPWAGGPVQRVPVVSGVVRSVLRVVVNVVCVPDPDDDDCVVVVVVCCVVDVDPDDD

Secondary structure (DSSP, 8-state):
-HHHHHHHHHHHHHHHHHHHHHHHHHHHHHHHHHHHHHHHHHHHHHHHHHHHHHHHHHHHHTTTTSS-----------------------HHHHHHHT-HHHHHHHH-GGG--SS---SPPSS-SS--SSHHHHHHHHHHHHHHHHHHHT------TTS------HHHHHHHHHH-PPPHHHHHHHHHHH-SS-----TTTHHHHHHHHHHHHHHHHHTTSSPPPHHHHHHHHHHHHHH-GGGHHHHHHHHHHHHTT---HHHHHHHHHHHHHHHTT-PPPTTTHHHHHHHHHT---HHHHHHHHHHHHHHHSPPPSSPPPHHHHHHHHH---EEEEEEETTS-EEEEEE-TT-BHHHHHHHHHHHHT-S--TTEEEEEEETTEEEEPPTTSBHHHHHHHHHHHHHHTT--TTT--PEEEEEE----TT--GGG-HHHHHHHHHHHHHHHHTTSS--S-HHHHHHHHHHHHHHHHTT---HHHHHHHHHHHS-GGG-SSHHHHHHHHHHHHHHHTSHIIIII---HHHHHHHHHHHHHHH-TTTT-EEEEEEEEEETTEEEEEEEEEE-SSEEEEE-TT--EEEEEEGGGEEEEEEEEEEETTEEEEEEEEEETTS-EEEEE-TTHHHHHHHHHHHHHHHHHH--EEEESS-B---SSTTBPPB-TT-EEEEPTTS---TT---SEEEEEETTTTEEEEEEGGGEEE-S-SSPPPHHHHHHHHHHHHHSPP-----------S--SSS-SS------TT----HHHHHHHHBPP--S-SSS---TTS--SSPPSS-SBTGGGG-HHHHHHHHHHHHHHHHHHHH-SS---HHHHHHHHHHH-------

pLDDT: mean 74.76, std 22.01, range [23.23, 98.56]

InterPro domains:
  IPR000299 FERM domain [PS50057] (334-644)
  IPR000857 MyTH4 domain [PF00784] (231-326)
  IPR000857 MyTH4 domain [PS51016] (116-329)
  IPR000857 MyTH4 domain [SM00139] (116-329)
  IPR001452 SH3 domain [PS50002] (642-710)
  IPR011993 PH-like domain superfamily [G3DSA:2.30.29.30] (544-644)
  IPR014352 FERM/acyl-CoA-binding protein superfamily [G3DSA:1.20.80.10] (427-543)
  IPR019749 Band 4.1 domain [SM00295] (330-544)
  IPR029071 Ubiquitin-like domain superfamily [SSF54236] (329-430)
  IPR035963 FERM superfamily, second domain [SSF47031] (422-515)
  IPR038185 MyTH4 domain superfamily [G3DSA:1.25.40.530] (91-329)
  IPR041793 Myosin VII, FERM domain C-lobe, repeat 1 [PF21998] (545-643)
  IPR051567 Unconventional Myosin ATPase [PTHR22692] (417-818)